Protein AF-0000000080791266 (afdb_homodimer)

pLDDT: mean 88.82, std 8.35, range [45.09, 97.75]

Radius of gyration: 28.09 Å; Cα contacts (8 Å, |Δi|>4): 1673; chains: 2; bounding box: 64×86×60 Å

Foldseek 3Di:
DVLVVLLVVLVVQLQCCCPVVVDQSLVSLLVSQLVSCVSLPVDNVSSNVLLLVLLCVLCVPLVLLLLLLLLLLLLCQQLCLLLVVLCVLPVVDDPVCSLVVLLQVLLLLLALDDPSNSLSLCLSNLLNNCVVVVHASCLNVQSSLQSNLLNCQQAPPRLLLVLLCVLQVFDNVLSHVLSVVLSVVLSCCRRPVQCVVCVVVRRPFQWDSCVLSNPCPVQDPPDHADNVLSVCLSCQLSVLLVQLVVLVVPPDCVDPSNVVSVQSNDNSNSSVVSSVSSLVRSAVVSPHDPVVSVVSSVSSNVLCPSLSSQSSSLSSSLSSSVVSPVLVVLLVVLVPDDDDLLVSLLVQLLSCCVRRQDLNVSSNSSSNSCNVVCPPPDNNVSSSSSSSNSLSNQAQRASSHSSLSSVCSSTVGDRVSSSVRVRVSSNVSSVSSSVSSVVVVVVVVVD/DVLVVLLVVLVVQLQCCCPVVVDQSLVSLLVSQLVSCVSLPVDNVSSNVLLLVLLCVLCVPLVLLLLLLLLLLLLCQQLCLLLVVLCVLPVVDDPVCSLVVLLQVLLLLLALDDPSNSLSLCLSNLLNNCVVVVHASCLNVQSSLQSNLLNCQQAPPRLLLVLLCVLQVFDRVLSHVLSVVLSVLLSCCRRPVQCVVCVVVRRPFQWDSCVLSNPNPVQDPPDHADNVLSVCLSCQLSVLLVQLVVLVVPPDCVDPSNVVSVQSNDNSNSSVVSSVSSLVRSAVVSPHDPVVSVVSSVSSNVLCPSLSSQSSSLSSSLSSSVVSPVLVVLLVVLVPDDDDLLVSLLVQLLSCCVSRQDLNVSSNSSSNSCNVVCPPPDNNVSSLSSSSNSLSNQAQRASSHSSLSSVCSSTVGDRVSSSVRVRVSSNVSSVSSSVSSVVVVVVVVVD

Solvent-accessible surface area (backbone atoms only — not comparable to full-atom values): 41320 Å² total; per-residue (Å²): 112,61,50,58,54,44,49,53,49,27,50,53,50,27,48,44,34,33,71,72,59,29,39,50,61,43,57,26,35,46,52,29,28,38,51,42,24,46,77,68,64,56,38,63,68,51,20,52,50,37,26,26,49,18,18,6,59,41,28,17,55,51,44,56,40,48,52,40,24,28,32,35,33,22,40,31,46,32,34,42,22,26,52,50,51,27,49,53,56,54,72,74,36,58,77,86,46,42,30,50,50,43,9,50,52,31,19,61,46,16,18,59,36,51,69,65,50,43,48,41,57,42,46,46,47,29,38,30,36,14,58,73,67,70,48,53,42,56,64,35,42,45,10,26,51,24,16,28,51,33,17,43,26,34,26,64,68,3,62,40,39,46,53,21,20,60,58,51,69,24,46,61,69,55,27,34,58,54,20,54,62,40,34,49,62,22,30,44,44,28,35,49,49,43,49,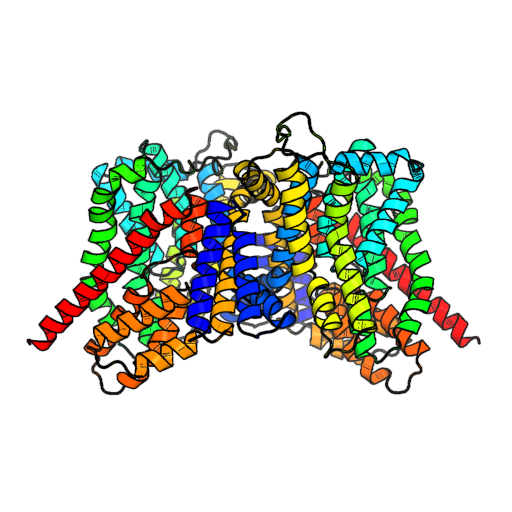67,74,42,45,74,58,51,68,65,50,72,51,48,78,51,58,81,47,55,45,79,49,68,51,61,63,101,56,68,56,52,62,66,53,37,48,42,39,66,42,42,24,46,50,33,18,42,46,9,53,50,23,66,72,72,38,57,84,87,37,68,66,19,50,52,26,44,42,37,23,32,68,66,50,16,36,49,52,19,31,53,46,26,48,40,55,44,21,44,73,44,64,35,50,48,64,53,45,28,49,47,42,57,55,30,38,33,80,45,28,66,48,50,48,34,33,16,24,19,25,8,33,26,38,33,42,53,69,62,41,42,60,59,52,54,54,61,59,53,70,70,62,90,61,60,62,56,58,44,38,17,48,47,2,25,51,37,8,58,67,39,25,37,44,58,57,7,21,53,54,33,28,64,68,48,28,76,76,45,76,85,54,53,58,66,58,35,17,49,39,32,42,23,18,24,18,16,16,42,25,45,44,38,88,47,10,47,68,40,47,48,55,21,57,68,36,44,44,50,70,70,58,33,48,69,42,58,15,42,46,33,29,50,31,17,51,45,33,47,53,46,49,53,51,48,50,53,53,54,71,70,97,111,61,50,58,54,44,47,53,48,29,51,52,49,29,50,42,34,34,72,72,58,30,38,50,62,42,57,26,36,46,52,29,29,38,52,43,24,46,76,66,63,55,40,63,68,51,19,52,50,38,26,26,49,19,19,6,59,40,30,17,56,52,45,54,40,48,51,40,25,28,32,36,34,21,40,31,46,30,34,42,23,27,51,49,52,27,48,52,56,52,71,74,35,57,75,86,47,42,31,48,49,43,9,51,52,31,19,62,44,16,17,60,35,53,69,65,50,41,49,42,56,42,46,46,47,30,40,30,37,15,56,75,68,70,47,53,43,58,64,35,42,46,11,26,51,25,16,29,50,35,17,44,26,31,26,65,69,3,61,40,41,48,51,22,21,61,57,51,69,24,48,61,69,54,28,34,58,55,20,54,62,39,34,49,60,24,30,44,44,28,35,49,49,43,49,66,73,41,46,72,58,52,68,66,53,72,52,48,79,52,58,80,47,56,44,79,48,69,50,58,64,100,55,69,56,50,63,67,53,36,51,42,40,65,42,40,24,47,51,32,16,44,47,9,54,50,23,67,74,70,38,58,82,86,38,68,68,19,50,51,27,44,43,37,24,32,68,65,51,16,35,48,51,20,29,52,48,26,50,41,56,43,21,43,72,44,64,34,50,50,64,53,45,30,48,47,42,56,56,30,39,33,80,46,27,66,46,51,49,33,35,15,24,19,25,8,31,26,38,33,44,53,70,60,40,42,61,59,50,52,54,62,59,54,71,68,60,93,62,60,62,56,58,44,38,17,49,48,2,27,50,37,9,58,68,40,25,37,43,58,56,8,20,51,55,32,28,64,66,47,28,75,77,44,75,85,55,55,58,67,58,35,17,49,40,32,42,23,17,24,18,17,15,42,25,47,47,39,88,46,10,46,69,41,47,48,56,23,57,68,38,44,46,51,69,69,58,32,47,69,43,58,16,44,46,33,30,48,32,17,50,46,32,47,52,44,49,52,52,48,51,53,52,54,71,70,99

Secondary structure (DSSP, 8-state):
-HHHHHHHHHHHHHHHHHHTS---HHHHHHHHHHHHHHHTT--HHHHHHHHHHHHHHHHHHHHHHHHHHHHHHHHHHHHTHHHHHHHHHHHHS-GGGHHHHHHHHHHHHHTTS-HHHHHHHHHHHHHHHHHHHTS-HHHHHHHHHHHHHHHHHH-TTSHHHHHHHHHHT--HHHHHHHHHHHHHHHHHIIIIIHHHHHHHHHHHS----SGGG------SSS-PPPHHHHHHHHHHHHHHHHHHHHHHHHS-TTSHHHHHHHHHHSHHHHHHHHHHHHHHHTTGGGT--HHHHHHHHHHHHGGGHHHHHHHHHHHHHHHHHHHTTHHHHHHHHHTT--S-HHHHHHHHHHHHHHHH--HHHHHHHHHHHHGGGGTT--HHHHHHHHHHHHHHTTTT--TT-HHHHHHHHHTT--HHHHIIIIIHHHHHHHHHHHHHHHHHHHHHHH-/-HHHHHHHHHHHHHHHHHHTS---HHHHHHHHHHHHHHHTT--HHHHHHHHHHHHHHHHHHHHHHHHHHHHHHHHHHHHTHHHHHHHHHHHHS-GGGHHHHHHHHHHHHHTTS-HHHHHHHHHHHHHHHHHHHTS-HHHHHHHHHHHHHHHHHH-TTSHHHHHHHHHHT--HHHHHHHHHHHHHHHHHIIIIIHHHHHHHHHHHS----SGGG------SSS-PPPHHHHHHHHHHHHHHHHHHHHHHHHS-TTSHHHHHHHHHHSHHHHHHHHHHHHHHHTTGGGT--HHHHHHHHHHHTGGGHHHHHHHHHHHHHHHHHHHTTHHHHHHHHHTT--S-HHHHHHHHHHHHHHHH--HHHHHHHHHHHHGGGGTT--HHHHHHHHHHHHHHTTTT--TT-HHHHHHHHHTT--HHHHIIIIIHHHHHHHHHHHHHHHHHHHHHHH-

Structure (mmCIF, N/CA/C/O backbone):
data_AF-0000000080791266-model_v1
#
loop_
_entity.id
_entity.type
_entity.pdbx_description
1 polymer 'Gluconate transporter (Transmembrane)'
#
loop_
_atom_site.group_PDB
_atom_site.id
_atom_site.type_symbol
_atom_site.label_atom_id
_atom_site.label_alt_id
_atom_site.label_comp_id
_atom_site.label_asym_id
_atom_site.label_entity_id
_atom_site.label_seq_id
_atom_site.pdbx_PDB_ins_code
_atom_site.Cartn_x
_atom_site.Cartn_y
_atom_site.Cartn_z
_atom_site.occupancy
_atom_site.B_iso_or_equiv
_atom_site.auth_seq_id
_atom_site.auth_comp_id
_atom_site.auth_asym_id
_atom_site.auth_atom_id
_atom_site.pdbx_PDB_model_num
ATOM 1 N N . MET A 1 1 ? -21.703 -3.527 -25.219 1 73.38 1 MET A N 1
ATOM 2 C CA . MET A 1 1 ? -20.484 -3.775 -26 1 73.38 1 MET A CA 1
ATOM 3 C C . MET A 1 1 ? -19.438 -2.689 -25.734 1 73.38 1 MET A C 1
ATOM 5 O O . MET A 1 1 ? -18.25 -2.924 -25.891 1 73.38 1 MET A O 1
ATOM 9 N N . LEU A 1 2 ? -19.922 -1.63 -25.125 1 81.44 2 LEU A N 1
ATOM 10 C CA . LEU A 1 2 ? -19.031 -0.492 -24.906 1 81.44 2 LEU A CA 1
ATOM 11 C C . LEU A 1 2 ? -17.953 -0.826 -23.875 1 81.44 2 LEU A C 1
ATOM 13 O O . LEU A 1 2 ? -16.766 -0.591 -24.125 1 81.44 2 LEU A O 1
ATOM 17 N N . PRO A 1 3 ? -18.375 -1.553 -22.875 1 83.5 3 PRO A N 1
ATOM 18 C CA . PRO A 1 3 ? -17.359 -1.842 -21.859 1 83.5 3 PRO A CA 1
ATOM 19 C C . PRO A 1 3 ? -16.266 -2.764 -22.391 1 83.5 3 PRO A C 1
ATOM 21 O O . PRO A 1 3 ? -15.109 -2.67 -21.953 1 83.5 3 PRO A O 1
ATOM 24 N N . VAL A 1 4 ? -16.562 -3.578 -23.297 1 87.62 4 VAL A N 1
ATOM 25 C CA . VAL A 1 4 ? -15.578 -4.492 -23.859 1 87.62 4 VAL A CA 1
ATOM 26 C C . VAL A 1 4 ? -14.609 -3.723 -24.75 1 87.62 4 VAL A C 1
ATOM 28 O O . VAL A 1 4 ? -13.391 -3.865 -24.625 1 87.62 4 VAL A O 1
ATOM 31 N N . ILE A 1 5 ? -15.117 -2.873 -25.578 1 90.31 5 ILE A N 1
ATOM 32 C CA . ILE A 1 5 ? -14.305 -2.088 -26.5 1 90.31 5 ILE A CA 1
ATOM 33 C C . ILE A 1 5 ? -13.453 -1.094 -25.719 1 90.31 5 ILE A C 1
ATOM 35 O O . ILE A 1 5 ? -12.258 -0.942 -25.984 1 90.31 5 ILE A O 1
ATOM 39 N N . SER A 1 6 ? -14.125 -0.472 -24.812 1 90.75 6 SER A N 1
ATOM 40 C CA . SER A 1 6 ? -13.398 0.514 -24.016 1 90.75 6 SER A CA 1
ATOM 41 C C . SER A 1 6 ? -12.352 -0.153 -23.125 1 90.75 6 SER A C 1
ATOM 43 O O . SER A 1 6 ? -11.289 0.417 -22.875 1 90.75 6 SER A O 1
ATOM 45 N N . GLY A 1 7 ? -12.719 -1.314 -22.641 1 89.06 7 GLY A N 1
ATOM 46 C CA . GLY A 1 7 ? -11.734 -2.066 -21.875 1 89.06 7 GLY A CA 1
ATOM 47 C C . GLY A 1 7 ? -10.508 -2.434 -22.688 1 89.06 7 GLY A C 1
ATOM 48 O O . GLY A 1 7 ? -9.375 -2.25 -22.234 1 89.06 7 GLY A O 1
ATOM 49 N N . ALA A 1 8 ? -10.727 -2.928 -23.859 1 90.81 8 ALA A N 1
ATOM 50 C CA . ALA A 1 8 ? -9.625 -3.252 -24.75 1 90.81 8 ALA A CA 1
ATOM 51 C C . ALA A 1 8 ? -8.812 -2.008 -25.094 1 90.81 8 ALA A C 1
ATOM 53 O O . ALA A 1 8 ? -7.578 -2.055 -25.141 1 90.81 8 ALA A O 1
ATOM 54 N N . ALA A 1 9 ? -9.484 -0.974 -25.328 1 91.38 9 ALA A N 1
ATOM 55 C CA . ALA A 1 9 ? -8.82 0.291 -25.641 1 91.38 9 ALA A CA 1
ATOM 56 C C . ALA A 1 9 ? -7.98 0.772 -24.453 1 91.38 9 ALA A C 1
ATOM 58 O O . ALA A 1 9 ? -6.887 1.316 -24.641 1 91.38 9 ALA A O 1
ATOM 59 N N . ALA A 1 10 ? -8.523 0.609 -23.266 1 89.94 10 ALA A N 1
ATOM 60 C CA . ALA A 1 10 ? -7.801 1.025 -22.062 1 89.94 10 ALA A CA 1
ATOM 61 C C . ALA A 1 10 ? -6.484 0.269 -21.922 1 89.94 10 ALA A C 1
ATOM 63 O O . ALA A 1 10 ? -5.473 0.84 -21.516 1 89.94 10 ALA A O 1
ATOM 64 N N . ILE A 1 11 ? -6.504 -0.937 -22.281 1 89.19 11 ILE A N 1
ATOM 65 C CA . ILE A 1 11 ? -5.312 -1.771 -22.203 1 89.19 11 ILE A CA 1
ATOM 66 C C . ILE A 1 11 ? -4.301 -1.328 -23.25 1 89.19 11 ILE A C 1
ATOM 68 O O . ILE A 1 11 ? -3.104 -1.243 -22.984 1 89.19 11 ILE A O 1
ATOM 72 N N . VAL A 1 12 ? -4.793 -1.062 -24.453 1 91.25 12 VAL A N 1
ATOM 73 C CA . VAL A 1 12 ? -3.922 -0.598 -25.516 1 91.25 12 VAL A CA 1
ATOM 74 C C . VAL A 1 12 ? -3.285 0.734 -25.125 1 91.25 12 VAL A C 1
ATOM 76 O O . VAL A 1 12 ? -2.082 0.93 -25.312 1 91.25 12 VAL A O 1
ATOM 79 N N . VAL A 1 13 ? -4.07 1.593 -24.594 1 92.25 13 VAL A N 1
ATOM 80 C CA . VAL A 1 13 ? -3.568 2.887 -24.156 1 92.25 13 VAL A CA 1
ATOM 81 C C . VAL A 1 13 ? -2.518 2.684 -23.062 1 92.25 13 VAL A C 1
ATOM 83 O O . VAL A 1 13 ? -1.479 3.348 -23.062 1 92.25 13 VAL A O 1
ATOM 86 N N . LEU A 1 14 ? -2.797 1.812 -22.188 1 92.69 14 LEU A N 1
ATOM 87 C CA . LEU A 1 14 ? -1.881 1.491 -21.094 1 92.69 14 LEU A CA 1
ATOM 88 C C . LEU A 1 14 ? -0.522 1.062 -21.641 1 92.69 14 LEU A C 1
ATOM 90 O O . LEU A 1 14 ? 0.513 1.583 -21.219 1 92.69 14 LEU A O 1
ATOM 94 N N . ILE A 1 15 ? -0.512 0.21 -22.594 1 90.69 15 ILE A N 1
ATOM 95 C CA . ILE A 1 15 ? 0.72 -0.319 -23.156 1 90.69 15 ILE A CA 1
ATOM 96 C C . ILE A 1 15 ? 1.459 0.789 -23.906 1 90.69 15 ILE A C 1
ATOM 98 O O . ILE A 1 15 ? 2.682 0.908 -23.797 1 90.69 15 ILE A O 1
ATOM 102 N N . LEU A 1 16 ? 0.709 1.603 -24.594 1 93.19 16 LEU A N 1
ATOM 103 C CA . LEU A 1 16 ? 1.323 2.699 -25.328 1 93.19 16 LEU A CA 1
ATOM 104 C C . LEU A 1 16 ? 1.956 3.711 -24.391 1 93.19 16 LEU A C 1
ATOM 106 O O . LEU A 1 16 ? 3.041 4.227 -24.656 1 93.19 16 LEU A O 1
ATOM 110 N N . LEU A 1 17 ? 1.299 3.969 -23.312 1 94.31 17 LEU A N 1
ATOM 111 C CA . LEU A 1 17 ? 1.823 4.91 -22.344 1 94.31 17 LEU A CA 1
ATOM 112 C C . LEU A 1 17 ? 3.141 4.414 -21.75 1 94.31 17 LEU A C 1
ATOM 114 O O . LEU A 1 17 ? 4.059 5.199 -21.516 1 94.31 17 LEU A O 1
ATOM 118 N N . ILE A 1 18 ? 3.244 3.15 -21.562 1 92.62 18 ILE A N 1
ATOM 119 C CA . ILE A 1 18 ? 4.422 2.572 -20.906 1 92.62 18 ILE A CA 1
ATOM 120 C C . ILE A 1 18 ? 5.531 2.389 -21.938 1 92.62 18 ILE A C 1
ATOM 122 O O . ILE A 1 18 ? 6.68 2.764 -21.703 1 92.62 18 ILE A O 1
ATOM 126 N N . VAL A 1 19 ? 5.215 1.848 -23.094 1 90.62 19 VAL A N 1
ATOM 127 C CA . VAL A 1 19 ? 6.223 1.408 -24.047 1 90.62 19 VAL A CA 1
ATOM 128 C C . VAL A 1 19 ? 6.664 2.588 -24.906 1 90.62 19 VAL A C 1
ATOM 130 O O . VAL A 1 19 ? 7.855 2.756 -25.188 1 90.62 19 VAL A O 1
ATOM 133 N N . LYS A 1 20 ? 5.719 3.393 -25.297 1 92.56 20 LYS A N 1
ATOM 134 C CA . LYS A 1 20 ? 6.051 4.477 -26.219 1 92.56 20 LYS A CA 1
ATOM 135 C C . LYS A 1 20 ? 6.387 5.758 -25.469 1 92.56 20 LYS A C 1
ATOM 137 O O . LYS A 1 20 ? 7.406 6.395 -25.734 1 92.56 20 LYS A O 1
ATOM 142 N N . LEU A 1 21 ? 5.617 6.055 -24.469 1 93.94 21 LEU A N 1
ATOM 143 C CA . LEU A 1 21 ? 5.812 7.316 -23.766 1 93.94 21 LEU A CA 1
ATOM 144 C C . LEU A 1 21 ? 6.699 7.125 -22.547 1 93.94 21 LEU A C 1
ATOM 146 O O . LEU A 1 21 ? 7.078 8.094 -21.891 1 93.94 21 LEU A O 1
ATOM 150 N N . LYS A 1 22 ? 7 5.914 -22.188 1 93.5 22 LYS A N 1
ATOM 151 C CA . LYS A 1 22 ? 7.902 5.555 -21.094 1 93.5 22 LYS A CA 1
ATOM 152 C C . LYS A 1 22 ? 7.398 6.09 -19.766 1 93.5 22 LYS A C 1
ATOM 154 O O . LYS A 1 22 ? 8.18 6.574 -18.938 1 93.5 22 LYS A O 1
ATOM 159 N N . LEU A 1 23 ? 6.125 6.059 -19.656 1 95.31 23 LEU A N 1
ATOM 160 C CA . LEU A 1 23 ? 5.539 6.43 -18.375 1 95.31 23 LEU A CA 1
ATOM 161 C C . LEU A 1 23 ? 5.715 5.309 -17.344 1 95.31 23 LEU A C 1
ATOM 163 O O . LEU A 1 23 ? 5.703 4.129 -17.703 1 95.31 23 LEU A O 1
ATOM 167 N N . HIS A 1 24 ? 5.906 5.754 -16.156 1 94.38 24 HIS A N 1
ATOM 168 C CA . HIS A 1 24 ? 5.906 4.766 -15.078 1 94.38 24 HIS A CA 1
ATOM 169 C C . HIS A 1 24 ? 4.613 3.959 -15.07 1 94.38 24 HIS A C 1
ATOM 171 O O . HIS A 1 24 ? 3.521 4.523 -15.172 1 94.38 24 HIS A O 1
ATOM 177 N N . PRO A 1 25 ? 4.703 2.652 -14.906 1 92.69 25 PRO A N 1
ATOM 178 C CA . PRO A 1 25 ? 3.506 1.811 -14.953 1 92.69 25 PRO A CA 1
ATOM 179 C C . PRO A 1 25 ? 2.455 2.221 -13.93 1 92.69 25 PRO A C 1
ATOM 181 O O . PRO A 1 25 ? 1.254 2.133 -14.195 1 92.69 25 PRO A O 1
ATOM 184 N N . PHE A 1 26 ? 2.877 2.633 -12.75 1 96.25 26 PHE A N 1
ATOM 185 C CA . PHE A 1 26 ? 1.974 3.111 -11.711 1 96.25 26 PHE A CA 1
ATOM 186 C C . PHE A 1 26 ? 1.09 4.238 -12.234 1 96.25 26 PHE A C 1
ATOM 188 O O . PHE A 1 26 ? -0.13 4.207 -12.062 1 96.25 26 PHE A O 1
ATOM 195 N N . ILE A 1 27 ? 1.582 5.164 -12.938 1 96.62 27 ILE A N 1
ATOM 196 C CA . ILE A 1 27 ? 0.887 6.32 -13.492 1 96.62 27 ILE A CA 1
ATOM 197 C C . ILE A 1 27 ? 0.042 5.891 -14.695 1 96.62 27 ILE A C 1
ATOM 199 O O . ILE A 1 27 ? -1.109 6.309 -14.828 1 96.62 27 ILE A O 1
ATOM 203 N N . ALA A 1 28 ? 0.635 5.09 -15.555 1 95.94 28 ALA A N 1
ATOM 204 C CA . ALA A 1 28 ? -0.058 4.625 -16.75 1 95.94 28 ALA A CA 1
ATOM 205 C C . ALA A 1 28 ? -1.323 3.854 -16.391 1 95.94 28 ALA A C 1
ATOM 207 O O . ALA A 1 28 ? -2.369 4.031 -17.016 1 95.94 28 ALA A O 1
ATOM 208 N N . LEU A 1 29 ? -1.197 3.021 -15.406 1 94.25 29 LEU A N 1
ATOM 209 C CA . LEU A 1 29 ? -2.34 2.238 -14.953 1 94.25 29 LEU A CA 1
ATOM 210 C C . LEU A 1 29 ? -3.436 3.145 -14.406 1 94.25 29 LEU A C 1
ATOM 212 O O . LEU A 1 29 ? -4.621 2.914 -14.648 1 94.25 29 LEU A O 1
ATOM 216 N N . MET A 1 30 ? -3.053 4.109 -13.664 1 96.19 30 MET A N 1
ATOM 217 C CA . MET A 1 30 ? -4 5.062 -13.102 1 96.19 30 MET A CA 1
ATOM 218 C C . MET A 1 30 ? -4.734 5.824 -14.195 1 96.19 30 MET A C 1
ATOM 220 O O . MET A 1 30 ? -5.965 5.898 -14.195 1 96.19 30 MET A O 1
ATOM 224 N N . ILE A 1 31 ? -4.023 6.328 -15.164 1 96.75 31 ILE A N 1
ATOM 225 C CA . ILE A 1 31 ? -4.594 7.098 -16.266 1 96.75 31 ILE A CA 1
ATOM 226 C C . ILE A 1 31 ? -5.566 6.227 -17.047 1 96.75 31 ILE A C 1
ATOM 228 O O . ILE A 1 31 ? -6.699 6.629 -17.312 1 96.75 31 ILE A O 1
ATOM 232 N N . SER A 1 32 ? -5.078 5.07 -17.406 1 94.88 32 SER A N 1
ATOM 233 C CA . SER A 1 32 ? -5.902 4.16 -18.203 1 94.88 32 SER A CA 1
ATOM 234 C C . SER A 1 32 ? -7.191 3.805 -17.469 1 94.88 32 SER A C 1
ATOM 236 O O . SER A 1 32 ? -8.258 3.701 -18.078 1 94.88 32 SER A O 1
ATOM 238 N N . SER A 1 33 ? -7.113 3.623 -16.156 1 95.25 33 SER A N 1
ATOM 239 C CA . SER A 1 33 ? -8.266 3.254 -15.336 1 95.25 33 SER A CA 1
ATOM 240 C C . SER A 1 33 ? -9.273 4.395 -15.258 1 95.25 33 SER A C 1
ATOM 242 O O . SER A 1 33 ? -10.477 4.18 -15.422 1 95.25 33 SER A O 1
ATOM 244 N N . ILE A 1 34 ? -8.82 5.562 -15.016 1 95.31 34 ILE A N 1
ATOM 245 C CA . ILE A 1 34 ? -9.703 6.711 -14.844 1 95.31 34 ILE A CA 1
ATOM 246 C C . ILE A 1 34 ? -10.383 7.035 -16.172 1 95.31 34 ILE A C 1
ATOM 248 O O . ILE A 1 34 ? -11.586 7.316 -16.203 1 95.31 34 ILE A O 1
ATOM 252 N N . ILE A 1 35 ? -9.656 6.973 -17.281 1 94.81 35 ILE A N 1
ATOM 253 C CA . ILE A 1 35 ? -10.242 7.211 -18.594 1 94.81 35 ILE A CA 1
ATOM 254 C C . ILE A 1 35 ? -11.328 6.18 -18.875 1 94.81 35 ILE A C 1
ATOM 256 O O . ILE A 1 35 ? -12.391 6.516 -19.391 1 94.81 35 ILE A O 1
ATOM 260 N N . LEU A 1 36 ? -11.07 4.98 -18.516 1 93.81 36 LEU A N 1
ATOM 261 C CA . LEU A 1 36 ? -12.039 3.91 -18.703 1 93.81 36 LEU A CA 1
ATOM 262 C C . LEU A 1 36 ? -13.336 4.211 -17.953 1 93.81 36 LEU A C 1
ATOM 264 O O . LEU A 1 36 ? -14.43 4.02 -18.5 1 93.81 36 LEU A O 1
ATOM 268 N N . GLY A 1 37 ? -13.219 4.633 -16.703 1 94.75 37 GLY A N 1
ATOM 269 C CA . GLY A 1 37 ? -14.398 4.984 -15.93 1 94.75 37 GLY A CA 1
ATOM 270 C C . GLY A 1 37 ? -15.172 6.148 -16.516 1 94.75 37 GLY A C 1
ATOM 271 O O . GLY A 1 37 ? -16.406 6.109 -16.594 1 94.75 37 GLY A O 1
ATOM 272 N N . LEU A 1 38 ? -14.461 7.168 -16.984 1 93 38 LEU A N 1
ATOM 273 C CA . LEU A 1 38 ? -15.086 8.359 -17.547 1 93 38 LEU A CA 1
ATOM 274 C C . LEU A 1 38 ? -15.82 8.031 -18.844 1 93 38 LEU A C 1
ATOM 276 O O . LEU A 1 38 ? -16.953 8.461 -19.047 1 93 38 LEU A O 1
ATOM 280 N N . VAL A 1 39 ? -15.234 7.258 -19.672 1 93.31 39 VAL A N 1
ATOM 281 C CA . VAL A 1 39 ? -15.789 6.938 -20.984 1 93.31 39 VAL A CA 1
ATOM 282 C C . VAL A 1 39 ? -17.031 6.07 -20.812 1 93.31 39 VAL A C 1
ATOM 284 O O . VAL A 1 39 ? -17.953 6.137 -21.641 1 93.31 39 VAL A O 1
ATOM 287 N N . ASN A 1 40 ? -17.094 5.332 -19.734 1 94.19 40 ASN A N 1
ATOM 288 C CA . ASN A 1 40 ? -18.219 4.43 -19.531 1 94.19 40 ASN A CA 1
ATOM 289 C C . ASN A 1 40 ? -19.266 5.051 -18.609 1 94.19 40 ASN A C 1
ATOM 291 O O . ASN A 1 40 ? -20.156 4.348 -18.109 1 94.19 40 ASN A O 1
ATOM 295 N N . GLY A 1 41 ? -19.109 6.305 -18.266 1 90.5 41 GLY A N 1
ATOM 296 C CA . GLY A 1 41 ? -20.172 7.062 -17.641 1 90.5 41 GLY A CA 1
ATOM 297 C C . GLY A 1 41 ? -20.188 6.945 -16.125 1 90.5 41 GLY A C 1
ATOM 298 O O . GLY A 1 41 ? -21.188 7.262 -15.477 1 90.5 41 GLY A O 1
ATOM 299 N N . LEU A 1 42 ? -19.203 6.504 -15.492 1 91.06 42 LEU A N 1
ATOM 300 C CA . LEU A 1 42 ? -19.172 6.395 -14.039 1 91.06 42 LEU A CA 1
ATOM 301 C C . LEU A 1 42 ? -19.109 7.773 -13.391 1 91.06 42 LEU A C 1
ATOM 303 O O . LEU A 1 42 ? -19.469 7.93 -12.219 1 91.06 42 LEU A O 1
ATOM 307 N N . GLY A 1 43 ? -18.703 8.812 -14.18 1 90.19 43 GLY A N 1
ATOM 308 C CA . GLY A 1 43 ? -18.5 10.125 -13.602 1 90.19 43 GLY A CA 1
ATOM 309 C C . GLY A 1 43 ? -17.109 10.305 -13.008 1 90.19 43 GLY A C 1
ATOM 310 O O . GLY A 1 43 ? -16.391 9.328 -12.805 1 90.19 43 GLY A O 1
ATOM 311 N N . SER A 1 44 ? -16.766 11.523 -12.672 1 87.81 44 SER A N 1
ATOM 312 C CA . SER A 1 44 ? -15.414 11.867 -12.234 1 87.81 44 SER A CA 1
ATOM 313 C C . SER A 1 44 ? -15.141 11.344 -10.82 1 87.81 44 SER A C 1
ATOM 315 O O . SER A 1 44 ? -14.148 10.648 -10.594 1 87.81 44 SER A O 1
ATOM 317 N N . THR A 1 45 ? -15.992 11.594 -9.898 1 88.06 45 THR A N 1
ATOM 318 C CA . THR A 1 45 ? -15.82 11.219 -8.5 1 88.06 45 THR A CA 1
ATOM 319 C C . THR A 1 45 ? -15.797 9.695 -8.344 1 88.06 45 THR A C 1
ATOM 321 O O . THR A 1 45 ? -14.906 9.148 -7.695 1 88.06 45 THR A O 1
ATOM 324 N N . LYS A 1 46 ? -16.688 9.102 -8.969 1 93.25 46 LYS A N 1
ATOM 325 C CA . LYS A 1 46 ? -16.797 7.648 -8.828 1 93.25 46 LYS A CA 1
ATOM 326 C C . LYS A 1 46 ? -15.633 6.949 -9.531 1 93.25 46 LYS A C 1
ATOM 328 O O . LYS A 1 46 ? -15.164 5.902 -9.078 1 93.25 46 LYS A O 1
ATOM 333 N N . SER A 1 47 ? -15.133 7.52 -10.633 1 95.38 47 SER A N 1
ATOM 334 C CA . SER A 1 47 ? -13.984 6.938 -11.32 1 95.38 47 SER A CA 1
ATOM 335 C C . SER A 1 47 ? -12.75 6.945 -10.422 1 95.38 47 SER A C 1
ATOM 337 O O . SER A 1 47 ? -12.023 5.949 -10.344 1 95.38 47 SER A O 1
ATOM 339 N N . VAL A 1 48 ? -12.555 8.047 -9.719 1 95.12 48 VAL A N 1
ATOM 340 C CA . VAL A 1 48 ? -11.383 8.156 -8.859 1 95.12 48 VAL A CA 1
ATOM 341 C C . VAL A 1 48 ? -11.547 7.258 -7.641 1 95.12 48 VAL A C 1
ATOM 343 O O . VAL A 1 48 ? -10.617 6.551 -7.254 1 95.12 48 VAL A O 1
ATOM 346 N N . SER A 1 49 ? -12.719 7.234 -7.094 1 95.25 49 SER A N 1
ATOM 347 C CA . SER A 1 49 ? -12.953 6.438 -5.895 1 95.25 49 SER A CA 1
ATOM 348 C C . SER A 1 49 ? -12.883 4.945 -6.199 1 95.25 49 SER A C 1
ATOM 350 O O . SER A 1 49 ? -12.391 4.16 -5.383 1 95.25 49 SER A O 1
ATOM 352 N N . THR A 1 50 ? -13.391 4.582 -7.371 1 95.88 50 THR A N 1
ATOM 353 C CA . THR A 1 50 ? -13.312 3.182 -7.773 1 95.88 50 THR A CA 1
ATOM 354 C C . THR A 1 50 ? -11.859 2.742 -7.922 1 95.88 50 THR A C 1
ATOM 356 O O . THR A 1 50 ? -11.484 1.655 -7.477 1 95.88 50 THR A O 1
ATOM 359 N N . PHE A 1 51 ? -11.078 3.588 -8.484 1 96.56 51 PHE A N 1
ATOM 360 C CA . PHE A 1 51 ? -9.664 3.273 -8.656 1 96.56 51 PHE A CA 1
ATOM 361 C C . PHE A 1 51 ? -8.961 3.162 -7.309 1 96.56 51 PHE A C 1
ATOM 363 O O . PHE A 1 51 ? -8.25 2.191 -7.051 1 96.56 51 PHE A O 1
ATOM 370 N N . THR A 1 52 ? -9.133 4.129 -6.457 1 96.5 52 THR A N 1
ATOM 371 C CA . THR A 1 52 ? -8.406 4.16 -5.191 1 96.5 52 THR A CA 1
ATOM 372 C C . THR A 1 52 ? -8.875 3.037 -4.27 1 96.5 52 THR A C 1
ATOM 374 O O . THR A 1 52 ? -8.078 2.457 -3.531 1 96.5 52 THR A O 1
ATOM 377 N N . LYS A 1 53 ? -10.141 2.754 -4.309 1 95.5 53 LYS A N 1
ATOM 378 C CA . LYS A 1 53 ? -10.648 1.628 -3.533 1 95.5 53 LYS A CA 1
ATOM 379 C C . LYS A 1 53 ? -10.031 0.313 -4.004 1 95.5 53 LYS A C 1
ATOM 381 O O . LYS A 1 53 ? -9.625 -0.515 -3.188 1 95.5 53 LYS A O 1
ATOM 386 N N . GLY A 1 54 ? -10.016 0.152 -5.309 1 95 54 GLY A N 1
ATOM 387 C CA . GLY A 1 54 ? -9.367 -1.033 -5.848 1 95 54 GLY A CA 1
ATOM 388 C C . GLY A 1 54 ? -7.898 -1.122 -5.492 1 95 54 GLY A C 1
ATOM 389 O O . GLY A 1 54 ? -7.387 -2.207 -5.211 1 95 54 GLY A O 1
ATOM 390 N N . PHE A 1 55 ? -7.219 0.048 -5.551 1 95.94 55 PHE A N 1
ATOM 391 C CA . PHE A 1 55 ? -5.82 0.152 -5.156 1 95.94 55 PHE A CA 1
ATOM 392 C C . PHE A 1 55 ? -5.621 -0.351 -3.73 1 95.94 55 PHE A C 1
ATOM 394 O O . PHE A 1 55 ? -4.762 -1.199 -3.48 1 95.94 55 PHE A O 1
ATOM 401 N N . GLY A 1 56 ? -6.367 0.069 -2.832 1 95.62 56 GLY A N 1
ATOM 402 C CA . GLY A 1 56 ? -6.285 -0.327 -1.436 1 95.62 56 GLY A CA 1
ATOM 403 C C . GLY A 1 56 ? -6.672 -1.775 -1.202 1 95.62 56 GLY A C 1
ATOM 404 O O . GLY A 1 56 ? -6.012 -2.484 -0.437 1 95.62 56 GLY A O 1
ATOM 405 N N . ASP A 1 57 ? -7.766 -2.189 -1.85 1 93.44 57 ASP A N 1
ATOM 406 C CA . ASP A 1 57 ? -8.219 -3.57 -1.707 1 93.44 57 ASP A CA 1
ATOM 407 C C . ASP A 1 57 ? -7.129 -4.555 -2.125 1 93.44 57 ASP A C 1
ATOM 409 O O . ASP A 1 57 ? -6.922 -5.574 -1.466 1 93.44 57 ASP A O 1
ATOM 413 N N . GLN A 1 58 ? -6.484 -4.211 -3.139 1 91 58 GLN A N 1
ATOM 414 C CA . GLN A 1 58 ? -5.41 -5.07 -3.625 1 91 58 GLN A CA 1
ATOM 415 C C . GLN A 1 58 ? -4.262 -5.141 -2.623 1 91 58 GLN A C 1
ATOM 417 O O . GLN A 1 58 ? -3.711 -6.215 -2.377 1 91 58 GLN A O 1
ATOM 422 N N . LEU A 1 59 ? -3.934 -4.094 -2.043 1 94.5 59 LEU A N 1
ATOM 423 C CA . LEU A 1 59 ? -2.77 -4.035 -1.166 1 94.5 59 LEU A CA 1
ATOM 424 C C . LEU A 1 59 ? -3.109 -4.551 0.227 1 94.5 59 LEU A C 1
ATOM 426 O O . LEU A 1 59 ? -2.215 -4.801 1.038 1 94.5 59 LEU A O 1
ATOM 430 N N . SER A 1 60 ? -4.402 -4.758 0.531 1 94.62 60 SER A N 1
ATOM 431 C CA . SER A 1 60 ? -4.832 -5.18 1.862 1 94.62 60 SER A CA 1
ATOM 432 C C . SER A 1 60 ? -4.102 -6.445 2.301 1 94.62 60 SER A C 1
ATOM 434 O O . SER A 1 60 ? -3.684 -6.559 3.455 1 94.62 60 SER A O 1
ATOM 436 N N . VAL A 1 61 ? -3.963 -7.355 1.392 1 89 61 VAL A N 1
ATOM 437 C CA . VAL A 1 61 ? -3.279 -8.602 1.729 1 89 61 VAL A CA 1
ATOM 438 C C . VAL A 1 61 ? -1.915 -8.641 1.045 1 89 61 VAL A C 1
ATOM 440 O O . VAL A 1 61 ? -0.896 -8.891 1.693 1 89 61 VAL A O 1
ATOM 443 N N . SER A 1 62 ? -1.846 -8.25 -0.208 1 90 62 SER A N 1
ATOM 444 C CA . SER A 1 62 ? -0.62 -8.352 -0.993 1 90 62 SER A CA 1
ATOM 445 C C . SER A 1 62 ? 0.471 -7.438 -0.435 1 90 62 SER A C 1
ATOM 447 O O . SER A 1 62 ? 1.646 -7.812 -0.41 1 90 62 SER A O 1
ATOM 449 N N . GLY A 1 63 ? -0.005 -6.25 -0.078 1 94 63 GLY A N 1
ATOM 450 C CA . GLY A 1 63 ? 0.979 -5.332 0.469 1 94 63 GLY A CA 1
ATOM 451 C C . GLY A 1 63 ? 1.663 -5.859 1.716 1 94 63 GLY A C 1
ATOM 452 O O . GLY A 1 63 ? 2.883 -5.746 1.855 1 94 63 GLY A O 1
ATOM 453 N N . VAL A 1 64 ? 0.92 -6.461 2.602 1 95 64 VAL A N 1
ATOM 454 C CA . VAL A 1 64 ? 1.438 -6.996 3.857 1 95 64 VAL A CA 1
ATOM 455 C C . VAL A 1 64 ? 2.35 -8.188 3.574 1 95 64 VAL A C 1
ATOM 457 O O . VAL A 1 64 ? 3.457 -8.273 4.109 1 95 64 VAL A O 1
ATOM 460 N N . VAL A 1 65 ? 1.929 -8.984 2.678 1 91.5 65 VAL A N 1
ATOM 461 C CA . VAL A 1 65 ? 2.635 -10.219 2.357 1 91.5 65 VAL A CA 1
ATOM 462 C C . VAL A 1 65 ? 3.945 -9.891 1.645 1 91.5 65 VAL A C 1
ATOM 464 O O . VAL A 1 65 ? 4.988 -10.477 1.951 1 91.5 65 VAL A O 1
ATOM 467 N N . ILE A 1 66 ? 3.889 -8.984 0.719 1 91.25 66 ILE A N 1
ATOM 468 C CA . ILE A 1 66 ? 5.074 -8.594 -0.037 1 91.25 66 ILE A CA 1
ATOM 469 C C . ILE A 1 66 ? 6.09 -7.938 0.896 1 91.25 66 ILE A C 1
ATOM 471 O O . ILE A 1 66 ? 7.289 -8.195 0.796 1 91.25 66 ILE A O 1
ATOM 475 N N . GLY A 1 67 ? 5.605 -7.109 1.797 1 94.5 67 GLY A N 1
ATOM 476 C CA . GLY A 1 67 ? 6.488 -6.496 2.775 1 94.5 67 GLY A CA 1
ATOM 477 C C . GLY A 1 67 ? 7.199 -7.508 3.654 1 94.5 67 GLY A C 1
ATOM 478 O O . GLY A 1 67 ? 8.422 -7.457 3.805 1 94.5 67 GLY A O 1
ATOM 479 N N . LEU A 1 68 ? 6.469 -8.438 4.238 1 95.19 68 LEU A N 1
ATOM 480 C CA . LEU A 1 68 ? 7.043 -9.461 5.098 1 95.19 68 LEU A CA 1
ATOM 481 C C . LEU A 1 68 ? 8 -10.359 4.316 1 95.19 68 LEU A C 1
ATOM 483 O O . LEU A 1 68 ? 9.078 -10.695 4.809 1 95.19 68 LEU A O 1
ATOM 487 N N . GLY A 1 69 ? 7.602 -10.68 3.115 1 90.31 69 GLY A N 1
ATOM 488 C CA . GLY A 1 69 ? 8.461 -11.484 2.262 1 90.31 69 GLY A CA 1
ATOM 489 C C . GLY A 1 69 ? 9.781 -10.812 1.939 1 90.31 69 GLY A C 1
ATOM 490 O O . GLY A 1 69 ? 10.828 -11.461 1.908 1 90.31 69 GLY A O 1
ATOM 491 N N . ALA A 1 70 ? 9.711 -9.555 1.681 1 91.44 70 ALA A N 1
ATOM 492 C CA . ALA A 1 70 ? 10.922 -8.797 1.362 1 91.44 70 ALA A CA 1
ATOM 493 C C . ALA A 1 70 ? 11.883 -8.781 2.543 1 91.44 70 ALA A C 1
ATOM 495 O O . ALA A 1 70 ? 13.102 -8.844 2.359 1 91.44 70 ALA A O 1
ATOM 496 N N . ILE A 1 71 ? 11.383 -8.672 3.744 1 93.94 71 ILE A N 1
ATOM 497 C CA . ILE A 1 71 ? 12.219 -8.672 4.941 1 93.94 71 ILE A CA 1
ATOM 498 C C . ILE A 1 71 ? 12.898 -10.031 5.102 1 93.94 71 ILE A C 1
ATOM 500 O O . ILE A 1 71 ? 14.102 -10.102 5.359 1 93.94 71 ILE A O 1
ATOM 504 N N . ILE A 1 72 ? 12.117 -11.102 4.938 1 92.75 72 ILE A N 1
ATOM 505 C CA . ILE A 1 72 ? 12.664 -12.453 5.016 1 92.75 72 ILE A CA 1
ATOM 506 C C . ILE A 1 72 ? 13.758 -12.633 3.967 1 92.75 72 ILE A C 1
ATOM 508 O O . ILE A 1 72 ? 14.852 -13.094 4.277 1 92.75 72 ILE A O 1
ATOM 512 N N . GLY A 1 73 ? 13.445 -12.25 2.738 1 87.31 73 GLY A N 1
ATOM 513 C CA . GLY A 1 73 ? 14.398 -12.383 1.648 1 87.31 73 GLY A CA 1
ATOM 514 C C . GLY A 1 73 ? 15.664 -11.57 1.866 1 87.31 73 GLY A C 1
ATOM 515 O O . GLY A 1 73 ? 16.766 -12.055 1.603 1 87.31 73 GLY A O 1
ATOM 516 N N . GLY A 1 74 ? 15.477 -10.328 2.283 1 88.31 74 GLY A N 1
ATOM 517 C CA . GLY A 1 74 ? 16.625 -9.484 2.555 1 88.31 74 GLY A CA 1
ATOM 518 C C . GLY A 1 74 ? 17.562 -10.062 3.605 1 88.31 74 GLY A C 1
ATOM 519 O O . GLY A 1 74 ? 18.781 -10.039 3.445 1 88.31 74 GLY A O 1
ATOM 520 N N . LEU A 1 75 ? 16.984 -10.562 4.676 1 90.88 75 LEU A N 1
ATOM 521 C CA . LEU A 1 75 ? 17.781 -11.156 5.738 1 90.88 75 LEU A CA 1
ATOM 522 C C . LEU A 1 75 ? 18.453 -12.438 5.262 1 90.88 75 LEU A C 1
ATOM 524 O O . LEU A 1 75 ? 19.594 -12.734 5.652 1 90.88 75 LEU A O 1
ATOM 528 N N . LEU A 1 76 ? 17.766 -13.133 4.457 1 88.88 76 LEU A N 1
ATOM 529 C CA . LEU A 1 76 ? 18.328 -14.367 3.914 1 88.88 76 LEU A CA 1
ATOM 530 C C . LEU A 1 76 ? 19.562 -14.078 3.059 1 88.88 76 LEU A C 1
ATOM 532 O O . LEU A 1 76 ? 20.578 -14.758 3.189 1 88.88 76 LEU A O 1
ATOM 536 N N . VAL A 1 77 ? 19.469 -13.094 2.232 1 84.38 77 VAL A N 1
ATOM 537 C CA . VAL A 1 77 ? 20.547 -12.758 1.312 1 84.38 77 VAL A CA 1
ATOM 538 C C . VAL A 1 77 ? 21.703 -12.109 2.078 1 84.38 77 VAL A C 1
ATOM 540 O O . VAL A 1 77 ? 22.859 -12.461 1.883 1 84.38 77 VAL A O 1
ATOM 543 N N . SER A 1 78 ? 21.359 -11.234 2.957 1 85.38 78 SER A N 1
ATOM 544 C CA . SER A 1 78 ? 22.375 -10.492 3.678 1 85.38 78 SER A CA 1
ATOM 545 C C . SER A 1 78 ? 23.141 -11.391 4.645 1 85.38 78 SER A C 1
ATOM 547 O O . SER A 1 78 ? 24.312 -11.148 4.922 1 85.38 78 SER A O 1
ATOM 549 N N . SER A 1 79 ? 22.516 -12.398 5.133 1 88.38 79 SER A N 1
ATOM 550 C CA . SER A 1 79 ? 23.156 -13.289 6.098 1 88.38 79 SER A CA 1
ATOM 551 C C . SER A 1 79 ? 23.984 -14.359 5.398 1 88.38 79 SER A C 1
ATOM 553 O O . SER A 1 79 ? 24.766 -15.062 6.039 1 88.38 79 SER A O 1
ATOM 555 N N . GLY A 1 80 ? 23.766 -14.461 4.078 1 84.75 80 GLY A N 1
ATOM 556 C CA . GLY A 1 80 ? 24.453 -15.516 3.342 1 84.75 80 GLY A CA 1
ATOM 557 C C . GLY A 1 80 ? 23.641 -16.812 3.268 1 84.75 80 GLY A C 1
ATOM 558 O O . GLY A 1 80 ? 24.109 -17.797 2.699 1 84.75 80 GLY A O 1
ATOM 559 N N . GLY A 1 81 ? 22.531 -16.781 3.85 1 86.81 81 GLY A N 1
ATOM 560 C CA . GLY A 1 81 ? 21.672 -17.969 3.822 1 86.81 81 GLY A CA 1
ATOM 561 C C . GLY A 1 81 ? 21.281 -18.391 2.418 1 86.81 81 GLY A C 1
ATOM 562 O O . GLY A 1 81 ? 21.172 -19.578 2.135 1 86.81 81 GLY A O 1
ATOM 563 N N . GLY A 1 82 ? 21.062 -17.469 1.552 1 82.56 82 GLY A N 1
ATOM 564 C CA . GLY A 1 82 ? 20.75 -17.781 0.167 1 82.56 82 GLY A CA 1
ATOM 565 C C . GLY A 1 82 ? 21.828 -18.594 -0.524 1 82.56 82 GLY A C 1
ATOM 566 O O . GLY A 1 82 ? 21.516 -19.531 -1.254 1 82.56 82 GLY A O 1
ATOM 567 N N . THR A 1 83 ? 22.984 -18.234 -0.26 1 81.12 83 THR A N 1
ATOM 568 C CA . THR A 1 83 ? 24.109 -18.938 -0.851 1 81.12 83 THR A CA 1
ATOM 569 C C . THR A 1 83 ? 24.219 -20.359 -0.302 1 81.12 83 THR A C 1
ATOM 571 O O . THR A 1 83 ? 24.531 -21.297 -1.039 1 81.12 83 THR A O 1
ATOM 574 N N . LYS A 1 84 ? 23.922 -20.438 0.916 1 85.75 84 LYS A N 1
ATOM 575 C CA . LYS A 1 84 ? 23.969 -21.766 1.534 1 85.75 84 LYS A CA 1
ATOM 576 C C . LYS A 1 84 ? 22.922 -22.688 0.914 1 85.75 84 LYS A C 1
ATOM 578 O O . LYS A 1 84 ? 23.203 -23.859 0.661 1 85.75 84 LYS A O 1
ATOM 583 N N . ILE A 1 85 ? 21.859 -22.188 0.735 1 84.44 85 ILE A N 1
ATOM 584 C CA . ILE A 1 85 ? 20.781 -22.969 0.134 1 84.44 85 ILE A CA 1
ATOM 585 C C . ILE A 1 85 ? 21.141 -23.312 -1.311 1 84.44 85 ILE A C 1
ATOM 587 O O . ILE A 1 85 ? 20.953 -24.453 -1.747 1 84.44 85 ILE A O 1
ATOM 591 N N . ALA A 1 86 ? 21.641 -22.359 -1.991 1 81.38 86 ALA A N 1
ATOM 592 C CA . ALA A 1 86 ? 22.031 -22.562 -3.383 1 81.38 86 ALA A CA 1
ATOM 593 C C . ALA A 1 86 ? 23.078 -23.656 -3.502 1 81.38 86 ALA A C 1
ATOM 595 O O . ALA A 1 86 ? 23.016 -24.5 -4.41 1 81.38 86 ALA A O 1
ATOM 596 N N . ASP A 1 87 ? 23.953 -23.672 -2.607 1 82.38 87 ASP A N 1
ATOM 597 C CA . ASP A 1 87 ? 25.031 -24.656 -2.629 1 82.38 87 ASP A CA 1
ATOM 598 C C . ASP A 1 87 ? 24.5 -26.078 -2.445 1 82.38 87 ASP A C 1
ATOM 600 O O . ASP A 1 87 ? 25 -27.016 -3.072 1 82.38 87 ASP A O 1
ATOM 604 N N . ILE A 1 88 ? 23.547 -26.156 -1.662 1 80 88 ILE A N 1
ATOM 605 C CA . ILE A 1 88 ? 22.969 -27.469 -1.411 1 80 88 ILE A CA 1
ATOM 606 C C . ILE A 1 88 ? 22.203 -27.953 -2.645 1 80 88 ILE A C 1
ATOM 608 O O . ILE A 1 88 ? 22.297 -29.109 -3.027 1 80 88 ILE A O 1
ATOM 612 N N . ILE A 1 89 ? 21.484 -27.078 -3.211 1 79.19 89 ILE A N 1
ATOM 613 C CA . ILE A 1 89 ? 20.672 -27.438 -4.371 1 79.19 89 ILE A CA 1
ATOM 614 C C . ILE A 1 89 ? 21.578 -27.797 -5.543 1 79.19 89 ILE A C 1
ATOM 616 O O . ILE A 1 89 ? 21.328 -28.781 -6.242 1 79.19 89 ILE A O 1
ATOM 620 N N . ILE A 1 90 ? 22.625 -27.047 -5.684 1 78.94 90 ILE A N 1
ATOM 621 C CA . ILE A 1 90 ? 23.516 -27.234 -6.812 1 78.94 90 ILE A CA 1
ATOM 622 C C . ILE A 1 90 ? 24.391 -28.469 -6.57 1 78.94 90 ILE A C 1
ATOM 624 O O . ILE A 1 90 ? 24.672 -29.219 -7.504 1 78.94 90 ILE A O 1
ATOM 628 N N . GLY A 1 91 ? 24.891 -28.562 -5.387 1 77.44 91 GLY A N 1
ATOM 629 C CA . GLY A 1 91 ? 25.812 -29.641 -5.074 1 77.44 91 GLY A CA 1
ATOM 630 C C . GLY A 1 91 ? 25.172 -31.016 -5.199 1 77.44 91 GLY A C 1
ATOM 631 O O . GLY A 1 91 ? 25.844 -31.984 -5.535 1 77.44 91 GLY A O 1
ATOM 632 N N . LYS A 1 92 ? 23.984 -31.141 -5.098 1 69 92 LYS A N 1
ATOM 633 C CA . LYS A 1 92 ? 23.344 -32.438 -5.055 1 69 92 LYS A CA 1
ATOM 634 C C . LYS A 1 92 ? 22.688 -32.781 -6.387 1 69 92 LYS A C 1
ATOM 636 O O . LYS A 1 92 ? 22.297 -33.938 -6.621 1 69 92 LYS A O 1
ATOM 641 N N . SER A 1 93 ? 22.531 -31.797 -7.164 1 67.88 93 SER A N 1
ATOM 642 C CA . SER A 1 93 ? 21.734 -32.031 -8.359 1 67.88 93 SER A CA 1
ATOM 643 C C . SER A 1 93 ? 22.578 -31.875 -9.625 1 67.88 93 SER A C 1
ATOM 645 O O . SER A 1 93 ? 23.547 -31.125 -9.633 1 67.88 93 SER A O 1
ATOM 647 N N . LYS A 1 94 ? 22.266 -32.75 -10.477 1 74.44 94 LYS A N 1
ATOM 648 C CA . LYS A 1 94 ? 22.766 -32.469 -11.82 1 74.44 94 LYS A CA 1
ATOM 649 C C . LYS A 1 94 ? 22.266 -31.109 -12.32 1 74.44 94 LYS A C 1
ATOM 651 O O . LYS A 1 94 ? 21.078 -30.797 -12.188 1 74.44 94 LYS A O 1
ATOM 656 N N . LYS A 1 95 ? 23.156 -30.328 -12.734 1 75.12 95 LYS A N 1
ATOM 657 C CA . LYS A 1 95 ? 22.891 -28.953 -13.148 1 75.12 95 LYS A CA 1
ATOM 658 C C . LYS A 1 95 ? 21.656 -28.875 -14.047 1 75.12 95 LYS A C 1
ATOM 660 O O . LYS A 1 95 ? 20.859 -27.938 -13.938 1 75.12 95 LYS A O 1
ATOM 665 N N . ALA A 1 96 ? 21.484 -29.984 -14.781 1 74.31 96 ALA A N 1
ATOM 666 C CA . ALA A 1 96 ? 20.406 -29.984 -15.75 1 74.31 96 ALA A CA 1
ATOM 667 C C . ALA A 1 96 ? 19.047 -30.172 -15.07 1 74.31 96 ALA A C 1
ATOM 669 O O . ALA A 1 96 ? 18.016 -29.828 -15.633 1 74.31 96 ALA A O 1
ATOM 670 N N . LEU A 1 97 ? 19.047 -30.609 -13.883 1 84.62 97 LEU A N 1
ATOM 671 C CA . LEU A 1 97 ? 17.812 -30.906 -13.188 1 84.62 97 LEU A CA 1
ATOM 672 C C . LEU A 1 97 ? 17.438 -29.812 -12.203 1 84.62 97 LEU A C 1
ATOM 674 O O . LEU A 1 97 ? 16.359 -29.828 -11.617 1 84.62 97 LEU A O 1
ATOM 678 N N . ILE A 1 98 ? 18.266 -28.875 -12.172 1 85.56 98 ILE A N 1
ATOM 679 C CA . ILE A 1 98 ? 18.094 -27.828 -11.172 1 85.56 98 ILE A CA 1
ATOM 680 C C . ILE A 1 98 ? 16.812 -27.047 -11.445 1 85.56 98 ILE A C 1
ATOM 682 O O . ILE A 1 98 ? 16.016 -26.828 -10.539 1 85.56 98 ILE A O 1
ATOM 686 N N . PRO A 1 99 ? 16.578 -26.656 -12.742 1 84.5 99 PRO A N 1
ATOM 687 C CA . PRO A 1 99 ? 15.32 -25.938 -13 1 84.5 99 PRO A CA 1
ATOM 688 C C . PRO A 1 99 ? 14.086 -26.766 -12.633 1 84.5 99 PRO A C 1
ATOM 690 O O . PRO A 1 99 ? 13.117 -26.219 -12.102 1 84.5 99 PRO A O 1
ATOM 693 N N . MET A 1 100 ? 14.164 -28.047 -12.836 1 87.31 100 MET A N 1
ATOM 694 C CA . MET A 1 100 ? 13.047 -28.922 -12.5 1 87.31 100 MET A CA 1
ATOM 695 C C . MET A 1 100 ? 12.859 -29.031 -10.992 1 87.31 100 MET A C 1
ATOM 697 O O . MET A 1 100 ? 11.734 -29.047 -10.5 1 87.31 100 MET A O 1
ATOM 701 N N . ALA A 1 101 ? 13.922 -29.078 -10.359 1 88.06 101 ALA A N 1
ATOM 702 C CA . ALA A 1 101 ? 13.867 -29.156 -8.906 1 88.06 101 ALA A CA 1
ATOM 703 C C . ALA A 1 101 ? 13.266 -27.875 -8.312 1 88.06 101 ALA A C 1
ATOM 705 O O . ALA A 1 101 ? 12.445 -27.938 -7.398 1 88.06 101 ALA A O 1
ATOM 706 N N . ILE A 1 102 ? 13.68 -26.812 -8.852 1 90 102 ILE A N 1
ATOM 707 C CA . ILE A 1 102 ? 13.164 -25.531 -8.383 1 90 102 ILE A CA 1
ATOM 708 C C . ILE A 1 102 ? 11.672 -25.438 -8.672 1 90 102 ILE A C 1
ATOM 710 O O . ILE A 1 102 ? 10.898 -24.969 -7.84 1 90 102 ILE A O 1
ATOM 714 N N . GLY A 1 103 ? 11.281 -25.844 -9.844 1 93.19 103 GLY A N 1
ATOM 715 C CA . GLY A 1 103 ? 9.867 -25.859 -10.188 1 93.19 103 GLY A CA 1
ATOM 716 C C . GLY A 1 103 ? 9.039 -26.703 -9.25 1 93.19 103 GLY A C 1
ATOM 717 O O . GLY A 1 103 ? 7.93 -26.312 -8.867 1 93.19 103 GLY A O 1
ATOM 718 N N . LEU A 1 104 ? 9.57 -27.812 -8.883 1 89.81 104 LEU A N 1
ATOM 719 C CA . LEU A 1 104 ? 8.859 -28.719 -7.996 1 89.81 104 LEU A CA 1
ATOM 720 C C . LEU A 1 104 ? 8.75 -28.141 -6.59 1 89.81 104 LEU A C 1
ATOM 722 O O . LEU A 1 104 ? 7.715 -28.266 -5.941 1 89.81 104 LEU A O 1
ATOM 726 N N . VAL A 1 105 ? 9.805 -27.562 -6.18 1 86.5 105 VAL A N 1
ATOM 727 C CA . VAL A 1 105 ? 9.797 -26.922 -4.871 1 86.5 105 VAL A CA 1
ATOM 728 C C . VAL A 1 105 ? 8.766 -25.781 -4.863 1 86.5 105 VAL A C 1
ATOM 730 O O . VAL A 1 105 ? 7.988 -25.656 -3.912 1 86.5 105 VAL A O 1
ATOM 733 N N . ALA A 1 106 ? 8.805 -25.016 -5.898 1 91.81 106 ALA A N 1
ATOM 734 C CA . ALA A 1 106 ? 7.855 -23.906 -6.023 1 91.81 106 ALA A CA 1
ATOM 735 C C . ALA A 1 106 ? 6.418 -24.422 -6.051 1 91.81 106 ALA A C 1
ATOM 737 O O . ALA A 1 106 ? 5.52 -23.812 -5.477 1 91.81 106 ALA A O 1
ATOM 738 N N . LEU A 1 107 ? 6.188 -25.531 -6.723 1 92.5 107 LEU A N 1
ATOM 739 C CA . LEU A 1 107 ? 4.867 -26.156 -6.793 1 92.5 107 LEU A CA 1
ATOM 740 C C . LEU A 1 107 ? 4.379 -26.547 -5.406 1 92.5 107 LEU A C 1
ATOM 742 O O . LEU A 1 107 ? 3.246 -26.25 -5.031 1 92.5 107 LEU A O 1
ATOM 746 N N . ILE A 1 108 ? 5.168 -27.109 -4.672 1 84.75 108 ILE A N 1
ATOM 747 C CA . ILE A 1 108 ? 4.809 -27.594 -3.35 1 84.75 108 ILE A CA 1
ATOM 748 C C . ILE A 1 108 ? 4.539 -26.422 -2.412 1 84.75 108 ILE A C 1
ATOM 750 O O . ILE A 1 108 ? 3.553 -26.438 -1.669 1 84.75 108 ILE A O 1
ATOM 754 N N . ILE A 1 109 ? 5.371 -25.438 -2.492 1 83.75 109 ILE A N 1
ATOM 755 C CA . ILE A 1 109 ? 5.234 -24.281 -1.625 1 83.75 109 ILE A CA 1
ATOM 756 C C . ILE A 1 109 ? 3.973 -23.5 -1.993 1 83.75 109 ILE A C 1
ATOM 758 O O . ILE A 1 109 ? 3.295 -22.953 -1.119 1 83.75 109 ILE A O 1
ATOM 762 N N . GLU A 1 110 ? 3.648 -23.5 -3.23 1 88.56 110 GLU A N 1
ATOM 763 C CA . GLU A 1 110 ? 2.527 -22.719 -3.738 1 88.56 110 GLU A CA 1
ATOM 764 C C . GLU A 1 110 ? 1.192 -23.344 -3.346 1 88.56 110 GLU A C 1
ATOM 766 O O . GLU A 1 110 ? 0.18 -22.641 -3.248 1 88.56 110 GLU A O 1
ATOM 771 N N . LEU A 1 111 ? 1.085 -24.578 -3.098 1 83.56 111 LEU A N 1
ATOM 772 C CA . LEU A 1 111 ? -0.157 -25.312 -2.887 1 83.56 111 LEU A CA 1
ATOM 773 C C . LEU A 1 111 ? -0.998 -24.656 -1.797 1 83.56 111 LEU A C 1
ATOM 775 O O . LEU A 1 111 ? -2.15 -24.297 -2.033 1 83.56 111 LEU A O 1
ATOM 779 N N . PRO A 1 112 ? -0.416 -24.422 -0.734 1 73.56 112 PRO A N 1
ATOM 780 C CA . PRO A 1 112 ? -1.261 -23.844 0.31 1 73.56 112 PRO A CA 1
ATOM 781 C C . PRO A 1 112 ? -1.232 -22.312 0.302 1 73.56 112 PRO A C 1
ATOM 783 O O . PRO A 1 112 ? -1.799 -21.672 1.194 1 73.56 112 PRO A O 1
ATOM 786 N N . ASN A 1 113 ? -0.583 -21.766 -0.716 1 72 113 ASN A N 1
ATOM 787 C CA . ASN A 1 113 ? -0.243 -20.359 -0.578 1 72 113 ASN A CA 1
ATOM 788 C C . ASN A 1 113 ? -0.833 -19.516 -1.713 1 72 113 ASN A C 1
ATOM 790 O O . ASN A 1 113 ? -1.274 -20.062 -2.725 1 72 113 ASN A O 1
ATOM 794 N N . LEU A 1 114 ? -0.827 -18.281 -1.325 1 78.12 114 LEU A N 1
ATOM 795 C CA . LEU A 1 114 ? -1.101 -17.312 -2.375 1 78.12 114 LEU A CA 1
ATOM 796 C C . LEU A 1 114 ? 0.109 -17.141 -3.287 1 78.12 114 LEU A C 1
ATOM 798 O O . LEU A 1 114 ? 1.251 -17.281 -2.846 1 78.12 114 LEU A O 1
ATOM 802 N N . PHE A 1 115 ? -0.207 -16.828 -4.484 1 86.88 115 PHE A N 1
ATOM 803 C CA . PHE A 1 115 ? 0.827 -16.672 -5.5 1 86.88 115 PHE A CA 1
ATOM 804 C C . PHE A 1 115 ? 1.886 -15.672 -5.051 1 86.88 115 PHE A C 1
ATOM 806 O O . PHE A 1 115 ? 3.084 -15.953 -5.125 1 86.88 115 PHE A O 1
ATOM 813 N N . GLU A 1 116 ? 1.458 -14.602 -4.535 1 85.5 116 GLU A N 1
ATOM 814 C CA . GLU A 1 116 ? 2.371 -13.523 -4.156 1 85.5 116 GLU A CA 1
ATOM 815 C C . GLU A 1 116 ? 3.309 -13.969 -3.037 1 85.5 116 GLU A C 1
ATOM 817 O O . GLU A 1 116 ? 4.488 -13.609 -3.031 1 85.5 116 GLU A O 1
ATOM 822 N N . VAL A 1 117 ? 2.773 -14.711 -2.201 1 82.44 117 VAL A N 1
ATOM 823 C CA . VAL A 1 117 ? 3.551 -15.172 -1.058 1 82.44 117 VAL A CA 1
ATOM 824 C C . VAL A 1 117 ? 4.691 -16.078 -1.535 1 82.44 117 VAL A C 1
ATOM 826 O O . VAL A 1 117 ? 5.852 -15.844 -1.19 1 82.44 117 VAL A O 1
ATOM 829 N N . THR A 1 118 ? 4.301 -17.016 -2.275 1 88.25 118 THR A N 1
ATOM 830 C CA . THR A 1 118 ? 5.293 -17.953 -2.76 1 88.25 118 THR A CA 1
ATOM 831 C C . THR A 1 118 ? 6.332 -17.266 -3.633 1 88.25 118 THR A C 1
ATOM 833 O O . THR A 1 118 ? 7.527 -17.531 -3.527 1 88.25 118 THR A O 1
ATOM 836 N N . PHE A 1 119 ? 5.859 -16.359 -4.406 1 91.56 119 PHE A N 1
ATOM 837 C CA . PHE A 1 119 ? 6.734 -15.648 -5.332 1 91.56 119 PHE A CA 1
ATOM 838 C C . PHE A 1 119 ? 7.805 -14.867 -4.578 1 91.56 119 PHE A C 1
ATOM 840 O O . PHE A 1 119 ? 8.992 -14.977 -4.883 1 91.56 119 PHE A O 1
ATOM 847 N N . VAL A 1 120 ? 7.445 -14.156 -3.66 1 85.44 120 VAL A N 1
ATOM 848 C CA . VAL A 1 120 ? 8.367 -13.281 -2.943 1 85.44 120 VAL A CA 1
ATOM 849 C C . VAL A 1 120 ? 9.344 -14.117 -2.117 1 85.44 120 VAL A C 1
ATOM 851 O O . VAL A 1 120 ? 10.508 -13.758 -1.967 1 85.44 120 VAL A O 1
ATOM 854 N N . LEU A 1 121 ? 8.883 -15.227 -1.637 1 83.75 121 LEU A N 1
ATOM 855 C CA . LEU A 1 121 ? 9.727 -16.109 -0.834 1 83.75 121 LEU A CA 1
ATOM 856 C C . LEU A 1 121 ? 10.773 -16.797 -1.702 1 83.75 121 LEU A C 1
ATOM 858 O O . LEU A 1 121 ? 11.875 -17.094 -1.238 1 83.75 121 LEU A O 1
ATOM 862 N N . MET A 1 122 ? 10.414 -17.016 -2.93 1 89.12 122 MET A N 1
ATOM 863 C CA . MET A 1 122 ? 11.258 -17.812 -3.812 1 89.12 122 MET A CA 1
ATOM 864 C C . MET A 1 122 ? 12.258 -16.938 -4.551 1 89.12 122 MET A C 1
ATOM 866 O O . MET A 1 122 ? 13.312 -17.422 -4.988 1 89.12 122 MET A O 1
ATOM 870 N N . VAL A 1 123 ? 12.023 -15.695 -4.637 1 88.69 123 VAL A N 1
ATOM 871 C CA . VAL A 1 123 ? 12.805 -14.797 -5.473 1 88.69 123 VAL A CA 1
ATOM 872 C C . VAL A 1 123 ? 14.258 -14.766 -4.988 1 88.69 123 VAL A C 1
ATOM 874 O O . VAL A 1 123 ? 15.188 -14.883 -5.789 1 88.69 123 VAL A O 1
ATOM 877 N N . PRO A 1 124 ? 14.484 -14.641 -3.721 1 83.31 124 PRO A N 1
ATOM 878 C CA . PRO A 1 124 ? 15.883 -14.641 -3.271 1 83.31 124 PRO A CA 1
ATOM 879 C C . PRO A 1 124 ? 16.609 -15.945 -3.598 1 83.31 124 PRO A C 1
ATOM 881 O O . PRO A 1 124 ? 17.797 -15.938 -3.902 1 83.31 124 PRO A O 1
ATOM 884 N N . ILE A 1 125 ? 15.891 -17.016 -3.484 1 84.56 125 ILE A N 1
ATOM 885 C CA . ILE A 1 125 ? 16.453 -18.312 -3.814 1 84.56 125 ILE A CA 1
ATOM 886 C C . ILE A 1 125 ? 16.797 -18.375 -5.301 1 84.56 125 ILE A C 1
ATOM 888 O O . ILE A 1 125 ? 17.859 -18.875 -5.684 1 84.56 125 ILE A O 1
ATOM 892 N N . VAL A 1 126 ? 15.93 -17.828 -6.09 1 90.12 126 VAL A N 1
ATOM 893 C CA . VAL A 1 126 ? 16.125 -17.812 -7.535 1 90.12 126 VAL A CA 1
ATOM 894 C C . VAL A 1 126 ? 17.406 -17.047 -7.875 1 90.12 126 VAL A C 1
ATOM 896 O O . VAL A 1 126 ? 18.219 -17.516 -8.664 1 90.12 126 VAL A O 1
ATOM 899 N N . PHE A 1 127 ? 17.578 -15.945 -7.289 1 87.06 127 PHE A N 1
ATOM 900 C CA . PHE A 1 127 ? 18.734 -15.125 -7.574 1 87.06 127 PHE A CA 1
ATOM 901 C C . PHE A 1 127 ? 20.016 -15.797 -7.078 1 87.06 127 PHE A C 1
ATOM 903 O O . PHE A 1 127 ? 21.047 -15.773 -7.758 1 87.06 127 PHE A O 1
ATOM 910 N N . SER A 1 128 ? 19.922 -16.391 -5.91 1 84.56 128 SER A N 1
ATOM 911 C CA . SER A 1 128 ? 21.094 -17.062 -5.344 1 84.56 128 SER A CA 1
ATOM 912 C C . SER A 1 128 ? 21.5 -18.266 -6.195 1 84.56 128 SER A C 1
ATOM 914 O O . SER A 1 128 ? 22.688 -18.453 -6.469 1 84.56 128 SER A O 1
ATOM 916 N N . VAL A 1 129 ? 20.594 -19 -6.613 1 86.94 129 VAL A N 1
ATOM 917 C CA . VAL A 1 129 ? 20.875 -20.188 -7.422 1 86.94 129 VAL A CA 1
ATOM 918 C C . VAL A 1 129 ? 21.391 -19.766 -8.789 1 86.94 129 VAL A C 1
ATOM 920 O O . VAL A 1 129 ? 22.344 -20.359 -9.305 1 86.94 129 VAL A O 1
ATOM 923 N N . ALA A 1 130 ? 20.734 -18.781 -9.375 1 88.38 130 ALA A N 1
ATOM 924 C CA . ALA A 1 130 ? 21.172 -18.281 -10.672 1 88.38 130 ALA A CA 1
ATOM 925 C C . ALA A 1 130 ? 22.609 -17.781 -10.609 1 88.38 130 ALA A C 1
ATOM 927 O O . ALA A 1 130 ? 23.406 -18.047 -11.516 1 88.38 130 ALA A O 1
ATOM 928 N N . LYS A 1 131 ? 22.859 -17.078 -9.609 1 84.94 131 LYS A N 1
ATOM 929 C CA . LYS A 1 131 ? 24.203 -16.547 -9.422 1 84.94 131 LYS A CA 1
ATOM 930 C C . LYS A 1 131 ? 25.219 -17.672 -9.273 1 84.94 131 LYS A C 1
ATOM 932 O O . LYS A 1 131 ? 26.297 -17.625 -9.883 1 84.94 131 LYS A O 1
ATOM 937 N N . SER A 1 132 ? 24.906 -18.609 -8.523 1 83.94 132 SER A N 1
ATOM 938 C CA . SER A 1 132 ? 25.797 -19.734 -8.297 1 83.94 132 SER A CA 1
ATOM 939 C C . SER A 1 132 ? 26.016 -20.531 -9.57 1 83.94 132 SER A C 1
ATOM 941 O O . SER A 1 132 ? 27.109 -21.094 -9.789 1 83.94 132 SER A O 1
ATOM 943 N N . LEU A 1 133 ? 25.078 -20.562 -10.414 1 85.12 133 LEU A N 1
ATOM 944 C CA . LEU A 1 133 ? 25.172 -21.312 -11.664 1 85.12 133 LEU A CA 1
ATOM 945 C C . LEU A 1 133 ? 25.828 -20.453 -12.75 1 85.12 133 LEU A C 1
ATOM 947 O O . LEU A 1 133 ? 26.234 -20.984 -13.789 1 85.12 133 LEU A O 1
ATOM 951 N N . GLY A 1 134 ? 25.891 -19.156 -12.453 1 84.31 134 GLY A N 1
ATOM 952 C CA . GLY A 1 134 ? 26.391 -18.25 -13.484 1 84.31 134 GLY A CA 1
ATOM 953 C C . GLY A 1 134 ? 25.438 -18.109 -14.656 1 84.31 134 GLY A C 1
ATOM 954 O O . GLY A 1 134 ? 25.875 -18.031 -15.812 1 84.31 134 GLY A O 1
ATOM 955 N N . LYS A 1 135 ? 24.219 -18.328 -14.414 1 87.25 135 LYS A N 1
ATOM 956 C CA . LYS A 1 135 ? 23.188 -18.234 -15.445 1 87.25 135 LYS A CA 1
ATOM 957 C C . LYS A 1 135 ? 22.266 -17.031 -15.195 1 87.25 135 LYS A C 1
ATOM 959 O O . LYS A 1 135 ? 22.344 -16.391 -14.141 1 87.25 135 LYS A O 1
ATOM 964 N N . SER A 1 136 ? 21.453 -16.781 -16.203 1 88.5 136 SER A N 1
ATOM 965 C CA . SER A 1 136 ? 20.438 -15.734 -16.062 1 88.5 136 SER A CA 1
ATOM 966 C C . SER A 1 136 ? 19.391 -16.109 -15.023 1 88.5 136 SER A C 1
ATOM 968 O O . SER A 1 136 ? 19.016 -17.281 -14.922 1 88.5 136 SER A O 1
ATOM 970 N N . PRO A 1 137 ? 18.922 -15.148 -14.266 1 90.12 137 PRO A N 1
ATOM 971 C CA . PRO A 1 137 ? 17.859 -15.438 -13.297 1 90.12 137 PRO A CA 1
ATOM 972 C C . PRO A 1 137 ? 16.625 -16.078 -13.945 1 90.12 137 PRO A C 1
ATOM 974 O O . PRO A 1 137 ? 15.922 -16.859 -13.297 1 90.12 137 PRO A O 1
ATOM 977 N N . LEU A 1 138 ? 16.422 -15.812 -15.211 1 91.75 138 LEU A N 1
ATOM 978 C CA . LEU A 1 138 ? 15.242 -16.344 -15.898 1 91.75 138 LEU A CA 1
ATOM 979 C C . LEU A 1 138 ? 15.352 -17.859 -16.062 1 91.75 138 LEU A C 1
ATOM 981 O O . LEU A 1 138 ? 14.336 -18.547 -16.156 1 91.75 138 LEU A O 1
ATOM 985 N N . TYR A 1 139 ? 16.531 -18.312 -16.047 1 88.75 139 TYR A N 1
ATOM 986 C CA . TYR A 1 139 ? 16.781 -19.734 -16.156 1 88.75 139 TYR A CA 1
ATOM 987 C C . TYR A 1 139 ? 16.172 -20.484 -14.984 1 88.75 139 TYR A C 1
ATOM 989 O O . TYR A 1 139 ? 15.703 -21.625 -15.141 1 88.75 139 TYR A O 1
ATOM 997 N N . VAL A 1 140 ? 16.125 -19.875 -13.906 1 90 140 VAL A N 1
ATOM 998 C CA . VAL A 1 140 ? 15.586 -20.484 -12.688 1 90 140 VAL A CA 1
ATOM 999 C C . VAL A 1 140 ? 14.164 -20 -12.445 1 90 140 VAL A C 1
ATOM 1001 O O . VAL A 1 140 ? 13.312 -20.75 -11.984 1 90 140 VAL A O 1
ATOM 1004 N N . ALA A 1 141 ? 13.914 -18.781 -12.805 1 93.12 141 ALA A N 1
ATOM 1005 C CA . ALA A 1 141 ? 12.641 -18.125 -12.5 1 93.12 141 ALA A CA 1
ATOM 1006 C C . ALA A 1 141 ? 11.5 -18.719 -13.312 1 93.12 141 ALA A C 1
ATOM 1008 O O . ALA A 1 141 ? 10.367 -18.812 -12.836 1 93.12 141 ALA A O 1
ATOM 1009 N N . ILE A 1 142 ? 11.766 -19.109 -14.539 1 93.75 142 ILE A N 1
ATOM 1010 C CA . ILE A 1 142 ? 10.719 -19.609 -15.422 1 93.75 142 ILE A CA 1
ATOM 1011 C C . ILE A 1 142 ? 10.203 -20.953 -14.906 1 93.75 142 ILE A C 1
ATOM 1013 O O . ILE A 1 142 ? 8.992 -21.125 -14.734 1 93.75 142 ILE A O 1
ATOM 1017 N N . PRO A 1 143 ? 11.086 -21.859 -14.578 1 93.62 143 PRO A N 1
ATOM 1018 C CA . PRO A 1 143 ? 10.602 -23.094 -13.961 1 93.62 143 PRO A CA 1
ATOM 1019 C C . PRO A 1 143 ? 9.883 -22.859 -12.641 1 93.62 143 PRO A C 1
ATOM 1021 O O . PRO A 1 143 ? 8.906 -23.531 -12.328 1 93.62 143 PRO A O 1
ATOM 1024 N N . MET A 1 144 ? 10.367 -21.938 -11.859 1 94.06 144 MET A N 1
ATOM 1025 C CA . MET A 1 144 ? 9.688 -21.562 -10.625 1 94.06 144 MET A CA 1
ATOM 1026 C C . MET A 1 144 ? 8.25 -21.141 -10.906 1 94.06 144 MET A C 1
ATOM 1028 O O . MET A 1 144 ? 7.312 -21.625 -10.273 1 94.06 144 MET A O 1
ATOM 1032 N N . ALA A 1 145 ? 8.102 -20.25 -11.883 1 95.38 145 ALA A N 1
ATOM 1033 C CA . ALA A 1 145 ? 6.785 -19.734 -12.242 1 95.38 145 ALA A CA 1
ATOM 1034 C C . ALA A 1 145 ? 5.875 -20.859 -12.742 1 95.38 145 ALA A C 1
ATOM 1036 O O . ALA A 1 145 ? 4.688 -20.891 -12.414 1 95.38 145 ALA A O 1
ATOM 1037 N N . ALA A 1 146 ? 6.445 -21.734 -13.516 1 96.19 146 ALA A N 1
ATOM 1038 C CA . ALA A 1 146 ? 5.68 -22.859 -14.055 1 96.19 146 ALA A CA 1
ATOM 1039 C C . ALA A 1 146 ? 5.168 -23.75 -12.93 1 96.19 146 ALA A C 1
ATOM 1041 O O . ALA A 1 146 ? 4.02 -24.203 -12.969 1 96.19 146 ALA A O 1
ATOM 1042 N N . GLY A 1 147 ? 6.027 -24.047 -12.039 1 95.25 147 GLY A N 1
ATOM 1043 C CA . GLY A 1 147 ? 5.613 -24.828 -10.891 1 95.25 147 GLY A CA 1
ATOM 1044 C C . GLY A 1 147 ? 4.523 -24.172 -10.07 1 95.25 147 GLY A C 1
ATOM 1045 O O . GLY A 1 147 ? 3.551 -24.828 -9.68 1 95.25 147 GLY A O 1
ATOM 1046 N N . MET A 1 148 ? 4.688 -22.938 -9.844 1 94.31 148 MET A N 1
ATOM 1047 C CA . MET A 1 148 ? 3.713 -22.188 -9.062 1 94.31 148 MET A CA 1
ATOM 1048 C C . MET A 1 148 ? 2.35 -22.188 -9.742 1 94.31 148 MET A C 1
ATOM 1050 O O . MET A 1 148 ? 1.324 -22.406 -9.094 1 94.31 148 MET A O 1
ATOM 1054 N N . MET A 1 149 ? 2.35 -21.953 -11.031 1 94.81 149 MET A N 1
ATOM 1055 C CA . MET A 1 149 ? 1.089 -21.844 -11.758 1 94.81 149 MET A CA 1
ATOM 1056 C C . MET A 1 149 ? 0.419 -23.219 -11.898 1 94.81 149 MET A C 1
ATOM 1058 O O . MET A 1 149 ? -0.809 -23.312 -11.906 1 94.81 149 MET A O 1
ATOM 1062 N N . THR A 1 150 ? 1.209 -24.234 -11.938 1 94.75 150 THR A N 1
ATOM 1063 C CA . THR A 1 150 ? 0.654 -25.578 -11.938 1 94.75 150 THR A CA 1
ATOM 1064 C C . THR A 1 150 ? -0.1 -25.859 -10.641 1 94.75 150 THR A C 1
ATOM 1066 O O . THR A 1 150 ? -1.2 -26.406 -10.664 1 94.75 150 THR A O 1
ATOM 1069 N N . ALA A 1 151 ? 0.511 -25.484 -9.602 1 91.44 151 ALA A N 1
ATOM 1070 C CA . ALA A 1 151 ? -0.14 -25.656 -8.305 1 91.44 151 ALA A CA 1
ATOM 1071 C C . ALA A 1 151 ? -1.395 -24.797 -8.203 1 91.44 151 ALA A C 1
ATOM 1073 O O . ALA A 1 151 ? -2.439 -25.25 -7.742 1 91.44 151 ALA A O 1
ATOM 1074 N N . HIS A 1 152 ? -1.294 -23.625 -8.594 1 86.5 152 HIS A N 1
ATOM 1075 C CA . HIS A 1 152 ? -2.4 -22.672 -8.523 1 86.5 152 HIS A CA 1
ATOM 1076 C C . HIS A 1 152 ? -3.59 -23.156 -9.352 1 86.5 152 HIS A C 1
ATOM 1078 O O . HIS A 1 152 ? -4.738 -23.031 -8.922 1 86.5 152 HIS A O 1
ATOM 1084 N N . GLY A 1 153 ? -3.361 -23.766 -10.406 1 86.44 153 GLY A N 1
ATOM 1085 C CA . GLY A 1 153 ? -4.418 -24.062 -11.359 1 86.44 153 GLY A CA 1
ATOM 1086 C C . GLY A 1 153 ? -4.992 -25.453 -11.211 1 86.44 153 GLY A C 1
ATOM 1087 O O . GLY A 1 153 ? -6.082 -25.734 -11.711 1 86.44 153 GLY A O 1
ATOM 1088 N N . LEU A 1 154 ? -4.301 -26.297 -10.406 1 89.56 154 LEU A N 1
ATOM 1089 C CA . LEU A 1 154 ? -4.73 -27.672 -10.641 1 89.56 154 LEU A CA 1
ATOM 1090 C C . LEU A 1 154 ? -4.824 -28.453 -9.336 1 89.56 154 LEU A C 1
ATOM 1092 O O . LEU A 1 154 ? -5.41 -29.531 -9.289 1 89.56 154 LEU A O 1
ATOM 1096 N N . LEU A 1 155 ? -4.375 -27.812 -8.234 1 89.31 155 LEU A N 1
ATOM 1097 C CA . LEU A 1 155 ? -4.25 -28.703 -7.082 1 89.31 155 LEU A CA 1
ATOM 1098 C C . LEU A 1 155 ? -4.77 -28.016 -5.82 1 89.31 155 LEU A C 1
ATOM 1100 O O . LEU A 1 155 ? -4.34 -26.906 -5.484 1 89.31 155 LEU A O 1
ATOM 1104 N N . PRO A 1 156 ? -5.832 -28.766 -5.184 1 82.38 156 PRO A N 1
ATOM 1105 C CA . PRO A 1 156 ? -6.07 -28.344 -3.799 1 82.38 156 PRO A CA 1
ATOM 1106 C C . PRO A 1 156 ? -4.852 -28.562 -2.9 1 82.38 156 PRO A C 1
ATOM 1108 O O . PRO A 1 156 ? -3.975 -29.359 -3.223 1 82.38 156 PRO A O 1
ATOM 1111 N N . PRO A 1 157 ? -4.746 -27.75 -1.833 1 80.44 157 PRO A N 1
ATOM 1112 C CA . PRO A 1 157 ? -5.727 -26.797 -1.288 1 80.44 157 PRO A CA 1
ATOM 1113 C C . PRO A 1 157 ? -5.543 -25.375 -1.817 1 80.44 157 PRO A C 1
ATOM 1115 O O . PRO A 1 157 ? -5.777 -24.406 -1.092 1 80.44 157 PRO A O 1
ATOM 1118 N N . GLY A 1 158 ? -4.922 -25.297 -3.037 1 80.94 158 GLY A N 1
ATOM 1119 C CA . GLY A 1 158 ? -4.832 -23.969 -3.627 1 80.94 158 GLY A CA 1
ATOM 1120 C C . GLY A 1 158 ? -6.145 -23.219 -3.594 1 80.94 158 GLY A C 1
ATOM 1121 O O . GLY A 1 158 ? -7.215 -23.812 -3.754 1 80.94 158 GLY A O 1
ATOM 1122 N N . PRO A 1 159 ? -6.066 -21.953 -3.383 1 80.94 159 PRO A N 1
ATOM 1123 C CA . PRO A 1 159 ? -7.289 -21.156 -3.24 1 80.94 159 PRO A CA 1
ATOM 1124 C C . PRO A 1 159 ? -8.219 -21.281 -4.441 1 80.94 159 PRO A C 1
ATOM 1126 O O . PRO A 1 159 ? -9.438 -21.375 -4.273 1 80.94 159 PRO A O 1
ATOM 1129 N N . ALA A 1 160 ? -7.676 -21.312 -5.566 1 87.69 160 ALA A N 1
ATOM 1130 C CA . ALA A 1 160 ? -8.5 -21.391 -6.766 1 87.69 160 ALA A CA 1
ATOM 1131 C C . ALA A 1 160 ? -9.305 -22.688 -6.797 1 87.69 160 ALA A C 1
ATOM 1133 O O . ALA A 1 160 ? -10.508 -22.672 -7.066 1 87.69 160 ALA A O 1
ATOM 1134 N N . THR A 1 161 ? -8.711 -23.766 -6.441 1 89.94 161 THR A N 1
ATOM 1135 C CA . THR A 1 161 ? -9.367 -25.062 -6.5 1 89.94 161 THR A CA 1
ATOM 1136 C C . THR A 1 161 ? -10.383 -25.203 -5.367 1 89.94 161 THR A C 1
ATOM 1138 O O . THR A 1 161 ? -11.438 -25.812 -5.547 1 89.94 161 THR A O 1
ATOM 1141 N N . ILE A 1 162 ? -10.102 -24.641 -4.293 1 86.44 162 ILE A N 1
ATOM 1142 C CA . ILE A 1 162 ? -11.031 -24.703 -3.168 1 86.44 162 ILE A CA 1
ATOM 1143 C C . ILE A 1 162 ? -12.266 -23.859 -3.473 1 86.44 162 ILE A C 1
ATOM 1145 O O . ILE A 1 162 ? -13.391 -24.281 -3.23 1 86.44 162 ILE A O 1
ATOM 1149 N N . ILE A 1 163 ? -12.039 -22.719 -4.016 1 88.56 163 ILE A N 1
ATOM 1150 C CA . ILE A 1 163 ? -13.133 -21.828 -4.371 1 88.56 163 ILE A CA 1
ATOM 1151 C C . ILE A 1 163 ? -14.016 -22.484 -5.426 1 88.56 163 ILE A C 1
ATOM 1153 O O . ILE A 1 163 ? -15.234 -22.547 -5.27 1 88.56 163 ILE A O 1
ATOM 1157 N N . GLY A 1 164 ? -13.422 -22.953 -6.461 1 92 164 GLY A N 1
ATOM 1158 C CA . GLY A 1 164 ? -14.172 -23.641 -7.512 1 92 164 GLY A CA 1
ATOM 1159 C C . GLY A 1 164 ? -14.875 -24.891 -7.031 1 92 164 GLY A C 1
ATOM 1160 O O . GLY A 1 164 ? -16.047 -25.109 -7.359 1 92 164 GLY A O 1
ATOM 1161 N N . GLY A 1 165 ? -14.18 -25.703 -6.246 1 92 165 GLY A N 1
ATOM 1162 C CA . GLY A 1 165 ? -14.766 -26.922 -5.719 1 92 165 GLY A CA 1
ATOM 1163 C C . GLY A 1 165 ? -15.969 -26.672 -4.828 1 92 165 GLY A C 1
ATOM 1164 O O . GLY A 1 165 ? -16.984 -27.359 -4.953 1 92 165 GLY A O 1
ATOM 1165 N N . THR A 1 166 ? -15.852 -25.75 -4.004 1 88.19 166 THR A N 1
ATOM 1166 C CA . THR A 1 166 ? -16.953 -25.422 -3.1 1 88.19 166 THR A CA 1
ATOM 1167 C C . THR A 1 166 ? -18.141 -24.859 -3.873 1 88.19 166 THR A C 1
ATOM 1169 O O . THR A 1 166 ? -19.281 -25.219 -3.611 1 88.19 166 THR A O 1
ATOM 1172 N N . ALA A 1 167 ? -17.859 -24 -4.754 1 90.56 167 ALA A N 1
ATOM 1173 C CA . ALA A 1 167 ? -18.906 -23.359 -5.531 1 90.56 167 ALA A CA 1
ATOM 1174 C C . ALA A 1 167 ? -19.672 -24.375 -6.371 1 90.56 167 ALA A C 1
ATOM 1176 O O . ALA A 1 167 ? -20.891 -24.266 -6.551 1 90.56 167 ALA A O 1
ATOM 1177 N N . LEU A 1 168 ? -18.969 -25.375 -6.844 1 93.5 168 LEU A N 1
ATOM 1178 C CA . LEU A 1 168 ? -19.594 -26.344 -7.742 1 93.5 168 LEU A CA 1
ATOM 1179 C C . LEU A 1 168 ? -20.047 -27.594 -6.977 1 93.5 168 LEU A C 1
ATOM 1181 O O . LEU A 1 168 ? -20.656 -28.5 -7.555 1 93.5 168 LEU A O 1
ATOM 1185 N N . GLY A 1 169 ? -19.75 -27.625 -5.707 1 89.94 169 GLY A N 1
ATOM 1186 C CA . GLY A 1 169 ? -20.062 -28.797 -4.91 1 89.94 169 GLY A CA 1
ATOM 1187 C C . GLY A 1 169 ? -19.281 -30.031 -5.324 1 89.94 169 GLY A C 1
ATOM 1188 O O . GLY A 1 169 ? -19.828 -31.141 -5.352 1 89.94 169 GLY A O 1
ATOM 1189 N N . ALA A 1 170 ? -18.094 -29.812 -5.754 1 91.56 170 ALA A N 1
ATOM 1190 C CA . ALA A 1 170 ? -17.266 -30.922 -6.219 1 91.56 170 ALA A CA 1
ATOM 1191 C C . ALA A 1 170 ? -16.5 -31.562 -5.062 1 91.56 170 ALA A C 1
ATOM 1193 O O . ALA A 1 170 ? -16.156 -30.891 -4.09 1 91.56 170 ALA A O 1
ATOM 1194 N N . ASP A 1 171 ? -16.312 -32.844 -5.227 1 88.62 171 ASP A N 1
ATOM 1195 C CA . ASP A 1 171 ? -15.469 -33.594 -4.277 1 88.62 171 ASP A CA 1
ATOM 1196 C C . ASP A 1 171 ? -14 -33.219 -4.461 1 88.62 171 ASP A C 1
ATOM 1198 O O . ASP A 1 171 ? -13.414 -33.5 -5.508 1 88.62 171 ASP A O 1
ATOM 1202 N N . LEU A 1 172 ? -13.375 -32.719 -3.48 1 88.62 172 LEU A N 1
ATOM 1203 C CA . LEU A 1 172 ? -12.008 -32.219 -3.576 1 88.62 172 LEU A CA 1
ATOM 1204 C C . LEU A 1 172 ? -11.023 -33.375 -3.76 1 88.62 172 LEU A C 1
ATOM 1206 O O . LEU A 1 172 ? -9.961 -33.188 -4.359 1 88.62 172 LEU A O 1
ATOM 1210 N N . GLY A 1 173 ? -11.414 -34.5 -3.174 1 87.06 173 GLY A N 1
ATOM 1211 C CA . GLY A 1 173 ? -10.594 -35.688 -3.449 1 87.06 173 GLY A CA 1
ATOM 1212 C C . GLY A 1 173 ? -10.531 -36.031 -4.926 1 87.06 173 GLY A C 1
ATOM 1213 O O . GLY A 1 173 ? -9.461 -36.344 -5.449 1 87.06 173 GLY A O 1
ATOM 1214 N N . MET A 1 174 ? -11.672 -35.969 -5.516 1 90.44 174 MET A N 1
ATOM 1215 C CA . MET A 1 174 ? -11.742 -36.25 -6.945 1 90.44 174 MET A CA 1
ATOM 1216 C C . MET A 1 174 ? -11.023 -35.156 -7.742 1 90.44 174 MET A C 1
ATOM 1218 O O . MET A 1 174 ? -10.344 -35.469 -8.727 1 90.44 174 MET A O 1
ATOM 1222 N N . VAL A 1 175 ? -11.164 -33.938 -7.359 1 93.25 175 VAL A N 1
ATOM 1223 C CA . VAL A 1 175 ? -10.453 -32.844 -8 1 93.25 175 VAL A CA 1
ATOM 1224 C C . VAL A 1 175 ? -8.945 -33.062 -7.91 1 93.25 175 VAL A C 1
ATOM 1226 O O . VAL A 1 175 ? -8.219 -32.844 -8.883 1 93.25 175 VAL A O 1
ATOM 1229 N N . THR A 1 176 ? -8.523 -33.5 -6.781 1 91.56 176 THR A N 1
ATOM 1230 C CA . THR A 1 176 ? -7.102 -33.75 -6.562 1 91.56 176 THR A CA 1
ATOM 1231 C C . THR A 1 176 ? -6.605 -34.875 -7.445 1 91.56 176 THR A C 1
ATOM 1233 O O . THR A 1 176 ? -5.547 -34.781 -8.07 1 91.56 176 THR A O 1
ATOM 1236 N N . ALA A 1 177 ? -7.312 -35.938 -7.473 1 90.69 177 ALA A N 1
ATOM 1237 C CA . ALA A 1 177 ? -6.918 -37.125 -8.258 1 90.69 177 ALA A CA 1
ATOM 1238 C C . ALA A 1 177 ? -6.805 -36.75 -9.742 1 90.69 177 ALA A C 1
ATOM 1240 O O . ALA A 1 177 ? -5.793 -37.062 -10.375 1 90.69 177 ALA A O 1
ATOM 1241 N N . LEU A 1 178 ? -7.812 -36.156 -10.219 1 93.94 178 LEU A N 1
ATOM 1242 C CA . LEU A 1 178 ? -7.805 -35.781 -11.633 1 93.94 178 LEU A CA 1
ATOM 1243 C C . LEU A 1 178 ? -6.781 -34.656 -11.891 1 93.94 178 LEU A C 1
ATOM 1245 O O . LEU A 1 178 ? -6.133 -34.656 -12.938 1 93.94 178 LEU A O 1
ATOM 1249 N N . GLY A 1 179 ? -6.703 -33.719 -10.977 1 95.25 179 GLY A N 1
ATOM 1250 C CA . GLY A 1 179 ? -5.742 -32.656 -11.094 1 95.25 179 GLY A CA 1
ATOM 1251 C C . GLY A 1 179 ? -4.305 -33.125 -11.164 1 95.25 179 GLY A C 1
ATOM 1252 O O . GLY A 1 179 ? -3.488 -32.562 -11.891 1 95.25 179 GLY A O 1
ATOM 1253 N N . LEU A 1 180 ? -4.02 -34.125 -10.383 1 93.62 180 LEU A N 1
ATOM 1254 C CA . LEU A 1 180 ? -2.67 -34.688 -10.375 1 93.62 180 LEU A CA 1
ATOM 1255 C C . LEU A 1 180 ? -2.322 -35.281 -11.742 1 93.62 180 LEU A C 1
ATOM 1257 O O . LEU A 1 180 ? -1.177 -35.188 -12.188 1 93.62 180 LEU A O 1
ATOM 1261 N N . ILE A 1 181 ? -3.244 -35.844 -12.336 1 94.81 181 ILE A N 1
ATOM 1262 C CA . ILE A 1 181 ? -3.031 -36.406 -13.664 1 94.81 181 ILE A CA 1
ATOM 1263 C C . ILE A 1 181 ? -2.742 -35.312 -14.672 1 94.81 181 ILE A C 1
ATOM 1265 O O . ILE A 1 181 ? -1.807 -35.406 -15.469 1 94.81 181 ILE A O 1
ATOM 1269 N N . ILE A 1 182 ? -3.488 -34.25 -14.578 1 96.38 182 ILE A N 1
ATOM 1270 C CA . ILE A 1 182 ? -3.363 -33.156 -15.531 1 96.38 182 ILE A CA 1
ATOM 1271 C C . ILE A 1 182 ? -2.141 -32.312 -15.18 1 96.38 182 ILE A C 1
ATOM 1273 O O . ILE A 1 182 ? -1.521 -31.719 -16.062 1 96.38 182 ILE A O 1
ATOM 1277 N N . ALA A 1 183 ? -1.808 -32.281 -13.93 1 96.19 183 ALA A N 1
ATOM 1278 C CA . ALA A 1 183 ? -0.703 -31.453 -13.445 1 96.19 183 ALA A CA 1
ATOM 1279 C C . ALA A 1 183 ? 0.622 -31.906 -14.062 1 96.19 183 ALA A C 1
ATOM 1281 O O . ALA A 1 183 ? 1.515 -31.078 -14.289 1 96.19 183 ALA A O 1
ATOM 1282 N N . VAL A 1 184 ? 0.741 -33.125 -14.32 1 95 184 VAL A N 1
ATOM 1283 C CA . VAL A 1 184 ? 1.995 -33.656 -14.82 1 95 184 VAL A CA 1
ATOM 1284 C C . VAL A 1 184 ? 2.314 -33.062 -16.188 1 95 184 VAL A C 1
ATOM 1286 O O . VAL A 1 184 ? 3.367 -32.438 -16.375 1 95 184 VAL A O 1
ATOM 1289 N N . PRO A 1 185 ? 1.453 -33.188 -17.172 1 96.25 185 PRO A N 1
ATOM 1290 C CA . PRO A 1 185 ? 1.773 -32.562 -18.453 1 96.25 185 PRO A CA 1
ATOM 1291 C C . PRO A 1 185 ? 1.854 -31.047 -18.375 1 96.25 185 PRO A C 1
ATOM 1293 O O . PRO A 1 185 ? 2.639 -30.422 -19.094 1 96.25 185 PRO A O 1
ATOM 1296 N N . VAL A 1 186 ? 1.044 -30.422 -17.594 1 97 186 VAL A N 1
ATOM 1297 C CA . VAL A 1 186 ? 1.075 -28.969 -17.438 1 97 186 VAL A CA 1
ATOM 1298 C C . VAL A 1 186 ? 2.418 -28.547 -16.859 1 97 186 VAL A C 1
ATOM 1300 O O . VAL A 1 186 ? 3.057 -27.609 -17.359 1 97 186 VAL A O 1
ATOM 1303 N N . PHE A 1 187 ? 2.826 -29.25 -15.805 1 96.44 187 PHE A N 1
ATOM 1304 C CA . PHE A 1 187 ? 4.117 -28.984 -15.172 1 96.44 187 PHE A CA 1
ATOM 1305 C C . PHE A 1 187 ? 5.254 -29.219 -16.156 1 96.44 187 PHE A C 1
ATOM 1307 O O . PHE A 1 187 ? 6.16 -28.391 -16.266 1 96.44 187 PHE A O 1
ATOM 1314 N N . ALA A 1 188 ? 5.219 -30.297 -16.844 1 95.25 188 ALA A N 1
ATOM 1315 C CA . ALA A 1 188 ? 6.262 -30.641 -17.812 1 95.25 188 ALA A CA 1
ATOM 1316 C C . ALA A 1 188 ? 6.34 -29.594 -18.922 1 95.25 188 ALA A C 1
ATOM 1318 O O . ALA A 1 188 ? 7.43 -29.266 -19.391 1 95.25 188 ALA A O 1
ATOM 1319 N N . SER A 1 189 ? 5.273 -29.109 -19.359 1 95.56 189 SER A N 1
ATOM 1320 C CA . SER A 1 189 ? 5.25 -28.125 -20.438 1 95.56 189 SER A CA 1
ATOM 1321 C C . SER A 1 189 ? 5.91 -26.812 -20 1 95.56 189 SER A C 1
ATOM 1323 O O . SER A 1 189 ? 6.582 -26.156 -20.797 1 95.56 189 SER A O 1
ATOM 1325 N N . GLY A 1 190 ? 5.73 -26.453 -18.781 1 94.12 190 GLY A N 1
ATOM 1326 C CA . GLY A 1 190 ? 6.246 -25.188 -18.281 1 94.12 190 GLY A CA 1
ATOM 1327 C C . GLY A 1 190 ? 7.676 -25.281 -17.781 1 94.12 190 GLY A C 1
ATOM 1328 O O . GLY A 1 190 ? 8.453 -24.328 -17.938 1 94.12 190 GLY A O 1
ATOM 1329 N N . VAL A 1 191 ? 8.023 -26.359 -17.188 1 91.69 191 VAL A N 1
ATOM 1330 C CA . VAL A 1 191 ? 9.312 -26.469 -16.516 1 91.69 191 VAL A CA 1
ATOM 1331 C C . VAL A 1 191 ? 10.352 -27.047 -17.469 1 91.69 191 VAL A C 1
ATOM 1333 O O . VAL A 1 191 ? 11.539 -26.734 -17.375 1 91.69 191 VAL A O 1
ATOM 1336 N N . TRP A 1 192 ? 9.922 -27.828 -18.391 1 88.25 192 TRP A N 1
ATOM 1337 C CA . TRP A 1 192 ? 10.867 -28.531 -19.25 1 88.25 192 TRP A CA 1
ATOM 1338 C C . TRP A 1 192 ? 10.75 -28.031 -20.688 1 88.25 192 TRP A C 1
ATOM 1340 O O . TRP A 1 192 ? 11.703 -27.469 -21.234 1 88.25 192 TRP A O 1
ATOM 1350 N N . LEU A 1 193 ? 9.609 -28.047 -21.266 1 88.38 193 LEU A N 1
ATOM 1351 C CA . LEU A 1 193 ? 9.438 -27.766 -22.688 1 88.38 193 LEU A CA 1
ATOM 1352 C C . LEU A 1 193 ? 9.641 -26.297 -22.984 1 88.38 193 LEU A C 1
ATOM 1354 O O . LEU A 1 193 ? 10.391 -25.938 -23.891 1 88.38 193 LEU A O 1
ATOM 1358 N N . PHE A 1 194 ? 8.977 -25.469 -22.25 1 90.75 194 PHE A N 1
ATOM 1359 C CA . PHE A 1 194 ? 8.992 -24.047 -22.547 1 90.75 194 PHE A CA 1
ATOM 1360 C C . PHE A 1 194 ? 10.391 -23.469 -22.391 1 90.75 194 PHE A C 1
ATOM 1362 O O . PHE A 1 194 ? 10.898 -22.781 -23.281 1 90.75 194 PHE A O 1
ATOM 1369 N N . PRO A 1 195 ? 11.078 -23.797 -21.25 1 85.62 195 PRO A N 1
ATOM 1370 C CA . PRO A 1 195 ? 12.438 -23.281 -21.141 1 85.62 195 PRO A CA 1
ATOM 1371 C C . PRO A 1 195 ? 13.367 -23.781 -22.234 1 85.62 195 PRO A C 1
ATOM 1373 O O . PRO A 1 195 ? 14.242 -23.047 -22.703 1 85.62 195 PRO A O 1
ATOM 1376 N N . LYS A 1 196 ? 13.156 -24.938 -22.656 1 83.06 196 LYS A N 1
ATOM 1377 C CA . LYS A 1 196 ? 13.969 -25.5 -23.734 1 83.06 196 LYS A CA 1
ATOM 1378 C C . LYS A 1 196 ? 13.727 -24.766 -25.047 1 83.06 196 LYS A C 1
ATOM 1380 O O . LYS A 1 196 ? 14.656 -24.516 -25.797 1 83.06 196 LYS A O 1
ATOM 1385 N N . LEU A 1 197 ? 12.531 -24.344 -25.234 1 84.62 197 LEU A N 1
ATOM 1386 C CA . LEU A 1 197 ? 12.156 -23.703 -26.484 1 84.62 197 LEU A CA 1
ATOM 1387 C C . LEU A 1 197 ? 12.57 -22.234 -26.484 1 84.62 197 LEU A C 1
ATOM 1389 O O . LEU A 1 197 ? 12.859 -21.656 -27.547 1 84.62 197 LEU A O 1
ATOM 1393 N N . MET A 1 198 ? 12.664 -21.641 -25.312 1 84.75 198 MET A N 1
ATOM 1394 C CA . MET A 1 198 ? 12.867 -20.203 -25.234 1 84.75 198 MET A CA 1
ATOM 1395 C C . MET A 1 198 ? 14.25 -19.875 -24.688 1 84.75 198 MET A C 1
ATOM 1397 O O . MET A 1 198 ? 14.562 -18.703 -24.422 1 84.75 198 MET A O 1
ATOM 1401 N N . GLN A 1 199 ? 15.016 -20.781 -24.562 1 76.94 199 GLN A N 1
ATOM 1402 C CA . GLN A 1 199 ? 16.328 -20.656 -23.938 1 76.94 199 GLN A CA 1
ATOM 1403 C C . GLN A 1 199 ? 17.125 -19.5 -24.547 1 76.94 199 GLN A C 1
ATOM 1405 O O . GLN A 1 199 ? 17.734 -18.703 -23.828 1 76.94 199 GLN A O 1
ATOM 1410 N N . LYS A 1 200 ? 17.156 -19.406 -25.766 1 76 200 LYS A N 1
ATOM 1411 C CA . LYS A 1 200 ? 17.938 -18.391 -26.469 1 76 200 LYS A CA 1
ATOM 1412 C C . LYS A 1 200 ? 17.422 -16.984 -26.141 1 76 200 LYS A C 1
ATOM 1414 O O . LYS A 1 200 ? 18.203 -16.047 -25.969 1 76 200 LYS A O 1
ATOM 1419 N N . GLN A 1 201 ? 16.219 -16.859 -26 1 75.38 201 GLN A N 1
ATOM 1420 C CA . GLN A 1 201 ? 15.602 -15.562 -25.75 1 75.38 201 GLN A CA 1
ATOM 1421 C C . GLN A 1 201 ? 15.859 -15.094 -24.328 1 75.38 201 GLN A C 1
ATOM 1423 O O . GLN A 1 201 ? 16.172 -13.93 -24.094 1 75.38 201 GLN A O 1
ATOM 1428 N N . TYR A 1 202 ? 15.828 -15.984 -23.469 1 74.31 202 TYR A N 1
ATOM 1429 C CA . TYR A 1 202 ? 15.969 -15.625 -22.062 1 74.31 202 TYR A CA 1
ATOM 1430 C C . TYR A 1 202 ? 17.391 -15.141 -21.766 1 74.31 202 TYR A C 1
ATOM 1432 O O . TYR A 1 202 ? 17.578 -14.289 -20.906 1 74.31 202 TYR A O 1
ATOM 1440 N N . LEU A 1 203 ? 18.219 -15.68 -22.484 1 68.69 203 LEU A N 1
ATOM 1441 C CA . LEU A 1 203 ? 19.625 -15.344 -22.266 1 68.69 203 LEU A CA 1
ATOM 1442 C C . LEU A 1 203 ? 19.922 -13.938 -22.766 1 68.69 203 LEU A C 1
ATOM 1444 O O . LEU A 1 203 ? 20.891 -13.32 -22.312 1 68.69 203 LEU A O 1
ATOM 1448 N N . THR A 1 204 ? 19.031 -13.555 -23.516 1 73.38 204 THR A N 1
ATOM 1449 C CA . THR A 1 204 ? 19.344 -12.266 -24.141 1 73.38 204 THR A CA 1
ATOM 1450 C C . THR A 1 204 ? 18.656 -11.125 -23.391 1 73.38 204 THR A C 1
ATOM 1452 O O . THR A 1 204 ? 18.984 -9.961 -23.578 1 73.38 204 THR A O 1
ATOM 1455 N N . TYR A 1 205 ? 17.859 -11.555 -22.547 1 78.12 205 TYR A N 1
ATOM 1456 C CA . TYR A 1 205 ? 17.141 -10.5 -21.844 1 78.12 205 TYR A CA 1
ATOM 1457 C C . TYR A 1 205 ? 17.969 -9.953 -20.688 1 78.12 205 TYR A C 1
ATOM 1459 O O . TYR A 1 205 ? 18.594 -10.719 -19.953 1 78.12 205 TYR A O 1
ATOM 1467 N N . ALA A 1 206 ? 18.172 -8.641 -20.688 1 70.94 206 ALA A N 1
ATOM 1468 C CA . ALA A 1 206 ? 18.797 -8 -19.531 1 70.94 206 ALA A CA 1
ATOM 1469 C C . ALA A 1 206 ? 17.828 -7.98 -18.344 1 70.94 206 ALA A C 1
ATOM 1471 O O . ALA A 1 206 ? 16.719 -7.469 -18.453 1 70.94 206 ALA A O 1
ATOM 1472 N N . VAL A 1 207 ? 18.266 -8.727 -17.344 1 77.94 207 VAL A N 1
ATOM 1473 C CA . VAL A 1 207 ? 17.391 -8.805 -16.172 1 77.94 207 VAL A CA 1
ATOM 1474 C C . VAL A 1 207 ? 18.172 -8.359 -14.93 1 77.94 207 VAL A C 1
ATOM 1476 O O . VAL A 1 207 ? 19.406 -8.359 -14.93 1 77.94 207 VAL A O 1
ATOM 1479 N N . ASN A 1 208 ? 17.359 -7.887 -13.945 1 77.44 208 ASN A N 1
ATOM 1480 C CA . ASN A 1 208 ? 17.922 -7.57 -12.641 1 77.44 208 ASN A CA 1
ATOM 1481 C C . ASN A 1 208 ? 18.719 -8.75 -12.078 1 77.44 208 ASN A C 1
ATOM 1483 O O . ASN A 1 208 ? 18.297 -9.898 -12.211 1 77.44 208 ASN A O 1
ATOM 1487 N N . ASP A 1 209 ? 19.922 -8.422 -11.617 1 72.94 209 ASP A N 1
ATOM 1488 C CA . ASP A 1 209 ? 20.766 -9.492 -11.078 1 72.94 209 ASP A CA 1
ATOM 1489 C C . ASP A 1 209 ? 20.562 -9.648 -9.578 1 72.94 209 ASP A C 1
ATOM 1491 O O . ASP A 1 209 ? 21.281 -10.406 -8.922 1 72.94 209 ASP A O 1
ATOM 1495 N N . GLY A 1 210 ? 19.562 -8.898 -9.094 1 71.12 210 GLY A N 1
ATOM 1496 C CA . GLY A 1 210 ? 19.25 -9.023 -7.68 1 71.12 210 GLY A CA 1
ATOM 1497 C C . GLY A 1 210 ? 20.234 -8.281 -6.789 1 71.12 210 GLY A C 1
ATOM 1498 O O . GLY A 1 210 ? 20.234 -8.469 -5.57 1 71.12 210 GLY A O 1
ATOM 1499 N N . SER A 1 211 ? 21 -7.496 -7.395 1 69.75 211 SER A N 1
ATOM 1500 C CA . SER A 1 211 ? 22.016 -6.754 -6.652 1 69.75 211 SER A CA 1
ATOM 1501 C C . SER A 1 211 ? 21.375 -5.859 -5.594 1 69.75 211 SER A C 1
ATOM 1503 O O . SER A 1 211 ? 22.016 -5.527 -4.59 1 69.75 211 SER A O 1
ATOM 1505 N N . GLU A 1 212 ? 20.203 -5.574 -5.895 1 65.19 212 GLU A N 1
ATOM 1506 C CA . GLU A 1 212 ? 19.516 -4.695 -4.957 1 65.19 212 GLU A CA 1
ATOM 1507 C C . GLU A 1 212 ? 19.25 -5.402 -3.631 1 65.19 212 GLU A C 1
ATOM 1509 O O . GLU A 1 212 ? 19.047 -4.754 -2.604 1 65.19 212 GLU A O 1
ATOM 1514 N N . PHE A 1 213 ? 19.281 -6.621 -3.738 1 63.03 213 PHE A N 1
ATOM 1515 C CA . PHE A 1 213 ? 19.078 -7.398 -2.52 1 63.03 213 PHE A CA 1
ATOM 1516 C C . PHE A 1 213 ? 20.406 -7.645 -1.805 1 63.03 213 PHE A C 1
ATOM 1518 O O . PHE A 1 213 ? 20.422 -8.023 -0.634 1 63.03 213 PHE A O 1
ATOM 1525 N N . ASP A 1 214 ? 21.453 -7.496 -2.686 1 58.22 214 ASP A N 1
ATOM 1526 C CA . ASP A 1 214 ? 22.781 -7.773 -2.141 1 58.22 214 ASP A CA 1
ATOM 1527 C C . ASP A 1 214 ? 23.25 -6.629 -1.254 1 58.22 214 ASP A C 1
ATOM 1529 O O . ASP A 1 214 ? 23.656 -5.578 -1.754 1 58.22 214 ASP A O 1
ATOM 1533 N N . GLN A 1 215 ? 22.672 -6.508 -0.185 1 55 215 GLN A N 1
ATOM 1534 C CA . GLN A 1 215 ? 23.219 -5.504 0.728 1 55 215 GLN A CA 1
ATOM 1535 C C . GLN A 1 215 ? 24.484 -6.004 1.413 1 55 215 GLN A C 1
ATOM 1537 O O . GLN A 1 215 ? 24.469 -7.039 2.086 1 55 215 GLN A O 1
ATOM 1542 N N . SER A 1 216 ? 25.625 -5.875 0.715 1 46.66 216 SER A N 1
ATOM 1543 C CA . SER A 1 216 ? 26.875 -6.242 1.364 1 46.66 216 SER A CA 1
ATOM 1544 C C . SER A 1 216 ? 26.844 -5.918 2.854 1 46.66 216 SER A C 1
ATOM 1546 O O . SER A 1 216 ? 27.188 -4.805 3.26 1 46.66 216 SER A O 1
ATOM 1548 N N . ALA A 1 217 ? 25.766 -5.875 3.469 1 46.38 217 ALA A N 1
ATOM 1549 C CA . ALA A 1 217 ? 26.078 -5.852 4.898 1 46.38 217 ALA A CA 1
ATOM 1550 C C . ALA A 1 217 ? 27.156 -6.879 5.246 1 46.38 217 ALA A C 1
ATOM 1552 O O . ALA A 1 217 ? 27.016 -8.062 4.926 1 46.38 217 ALA A O 1
ATOM 1553 N N . THR A 1 218 ? 28.328 -6.344 5.109 1 46.25 218 THR A N 1
ATOM 1554 C CA . THR A 1 218 ? 29.359 -7.168 5.715 1 46.25 218 THR A CA 1
ATOM 1555 C C . THR A 1 218 ? 28.812 -7.91 6.934 1 46.25 218 THR A C 1
ATOM 1557 O O . THR A 1 218 ? 28.281 -7.293 7.852 1 46.25 218 THR A O 1
ATOM 1560 N N . ALA A 1 219 ? 28.25 -9.078 6.676 1 45.09 219 ALA A N 1
ATOM 1561 C CA . ALA A 1 219 ? 28.047 -9.938 7.84 1 45.09 219 ALA A CA 1
ATOM 1562 C C . ALA A 1 219 ? 28.75 -9.375 9.07 1 45.09 219 ALA A C 1
ATOM 1564 O O . ALA A 1 219 ? 29.859 -8.836 8.961 1 45.09 219 ALA A O 1
ATOM 1565 N N . GLY A 1 220 ? 27.953 -8.797 9.992 1 45.12 220 GLY A N 1
ATOM 1566 C CA . GLY A 1 220 ? 28.828 -8.688 11.156 1 45.12 220 GLY A CA 1
ATOM 1567 C C . GLY A 1 220 ? 30.062 -9.547 11.047 1 45.12 220 GLY A C 1
ATOM 1568 O O . GLY A 1 220 ? 30.344 -10.125 9.992 1 45.12 220 GLY A O 1
ATOM 1569 N N . GLU A 1 221 ? 30.469 -10.086 12.422 1 50.66 221 GLU A N 1
ATOM 1570 C CA . GLU A 1 221 ? 31.547 -11.047 12.609 1 50.66 221 GLU A CA 1
ATOM 1571 C C . GLU A 1 221 ? 31.391 -12.242 11.664 1 50.66 221 GLU A C 1
ATOM 1573 O O . GLU A 1 221 ? 30.328 -12.453 11.086 1 50.66 221 GLU A O 1
ATOM 1578 N N . ASP A 1 222 ? 32.5 -13.117 11.5 1 54.72 222 ASP A N 1
ATOM 1579 C CA . ASP A 1 222 ? 32.969 -14.344 10.867 1 54.72 222 ASP A CA 1
ATOM 1580 C C . ASP A 1 222 ? 31.891 -15.43 10.914 1 54.72 222 ASP A C 1
ATOM 1582 O O . ASP A 1 222 ? 32.188 -16.609 10.82 1 54.72 222 ASP A O 1
ATOM 1586 N N . ARG A 1 223 ? 30.406 -15.125 11.234 1 75.25 223 ARG A N 1
ATOM 1587 C CA . ARG A 1 223 ? 29.641 -16.359 11.352 1 75.25 223 ARG A CA 1
ATOM 1588 C C . ARG A 1 223 ? 28.609 -16.469 10.227 1 75.25 223 ARG A C 1
ATOM 1590 O O . ARG A 1 223 ? 27.906 -15.5 9.922 1 75.25 223 ARG A O 1
ATOM 1597 N N . SER A 1 224 ? 28.469 -17.328 9.461 1 84.56 224 SER A N 1
ATOM 1598 C CA . SER A 1 224 ? 27.5 -17.75 8.461 1 84.56 224 SER A CA 1
ATOM 1599 C C . SER A 1 224 ? 26.375 -18.547 9.086 1 84.56 224 SER A C 1
ATOM 1601 O O . SER A 1 224 ? 26.578 -19.25 10.086 1 84.56 224 SER A O 1
ATOM 1603 N N . PRO A 1 225 ? 25.109 -18.266 8.547 1 90.5 225 PRO A N 1
ATOM 1604 C CA . PRO A 1 225 ? 24 -19.031 9.125 1 90.5 225 PRO A CA 1
ATOM 1605 C C . PRO A 1 225 ? 24.094 -20.516 8.812 1 90.5 225 PRO A C 1
ATOM 1607 O O . PRO A 1 225 ? 24.781 -20.922 7.863 1 90.5 225 PRO A O 1
ATOM 1610 N N . SER A 1 226 ? 23.531 -21.297 9.688 1 91.94 226 SER A N 1
ATOM 1611 C CA . SER A 1 226 ? 23.406 -22.719 9.406 1 91.94 226 SER A CA 1
ATOM 1612 C C . SER A 1 226 ? 22.406 -22.984 8.289 1 91.94 226 SER A C 1
ATOM 1614 O O . SER A 1 226 ? 21.5 -22.172 8.047 1 91.94 226 SER A O 1
ATOM 1616 N N . LEU A 1 227 ? 22.625 -24.016 7.629 1 90.19 227 LEU A N 1
ATOM 1617 C CA . LEU A 1 227 ? 21.688 -24.406 6.59 1 90.19 227 LEU A CA 1
ATOM 1618 C C . LEU A 1 227 ? 20.281 -24.594 7.16 1 90.19 227 LEU A C 1
ATOM 1620 O O . LEU A 1 227 ? 19.297 -24.234 6.512 1 90.19 227 LEU A O 1
ATOM 1624 N N . ALA A 1 228 ? 20.156 -25.172 8.273 1 93.44 228 ALA A N 1
ATOM 1625 C CA . ALA A 1 228 ? 18.875 -25.406 8.93 1 93.44 228 ALA A CA 1
ATOM 1626 C C . ALA A 1 228 ? 18.156 -24.078 9.18 1 93.44 228 ALA A C 1
ATOM 1628 O O . ALA A 1 228 ? 16.938 -23.984 8.984 1 93.44 228 ALA A O 1
ATOM 1629 N N . ALA A 1 229 ? 18.906 -23.125 9.609 1 94.25 229 ALA A N 1
ATOM 1630 C CA . ALA A 1 229 ? 18.312 -21.828 9.867 1 94.25 229 ALA A CA 1
ATOM 1631 C C . ALA A 1 229 ? 17.828 -21.172 8.578 1 94.25 229 ALA A C 1
ATOM 1633 O O . ALA A 1 229 ? 16.75 -20.594 8.531 1 94.25 229 ALA A O 1
ATOM 1634 N N . ALA A 1 230 ? 18.703 -21.281 7.594 1 90.81 230 ALA A N 1
ATOM 1635 C CA . ALA A 1 230 ? 18.344 -20.703 6.301 1 90.81 230 ALA A CA 1
ATOM 1636 C C . ALA A 1 230 ? 17.109 -21.391 5.707 1 90.81 230 ALA A C 1
ATOM 1638 O O . ALA A 1 230 ? 16.172 -20.719 5.289 1 90.81 230 ALA A O 1
ATOM 1639 N N . LEU A 1 231 ? 17.094 -22.656 5.754 1 88.81 231 LEU A N 1
ATOM 1640 C CA . LEU A 1 231 ? 15.984 -23.438 5.199 1 88.81 231 LEU A CA 1
ATOM 1641 C C . LEU A 1 231 ? 14.703 -23.203 5.996 1 88.81 231 LEU A C 1
ATOM 1643 O O . LEU A 1 231 ? 13.625 -23.078 5.418 1 88.81 231 LEU A O 1
ATOM 1647 N N . THR A 1 232 ? 14.812 -23.172 7.25 1 93.19 232 THR A N 1
ATOM 1648 C CA . THR A 1 232 ? 13.641 -22.953 8.094 1 93.19 232 THR A CA 1
ATOM 1649 C C . THR A 1 232 ? 13.039 -21.578 7.84 1 93.19 232 THR A C 1
ATOM 1651 O O . THR A 1 232 ? 11.82 -21.422 7.836 1 93.19 232 THR A O 1
ATOM 1654 N N . SER A 1 233 ? 13.906 -20.562 7.652 1 91.5 233 SER A N 1
ATOM 1655 C CA . SER A 1 233 ? 13.414 -19.203 7.422 1 91.5 233 SER A CA 1
ATOM 1656 C C . SER A 1 233 ? 12.523 -19.141 6.184 1 91.5 233 SER A C 1
ATOM 1658 O O . SER A 1 233 ? 11.539 -18.406 6.16 1 91.5 233 SER A O 1
ATOM 1660 N N . VAL A 1 234 ? 12.836 -19.922 5.203 1 86.19 234 VAL A N 1
ATOM 1661 C CA . VAL A 1 234 ? 12.109 -19.875 3.939 1 86.19 234 VAL A CA 1
ATOM 1662 C C . VAL A 1 234 ? 10.914 -20.828 3.996 1 86.19 234 VAL A C 1
ATOM 1664 O O . VAL A 1 234 ? 9.844 -20.516 3.469 1 86.19 234 VAL A O 1
ATOM 1667 N N . LEU A 1 235 ? 11.008 -21.922 4.699 1 87.19 235 LEU A N 1
ATOM 1668 C CA . LEU A 1 235 ? 10.016 -22.984 4.633 1 87.19 235 LEU A CA 1
ATOM 1669 C C . LEU A 1 235 ? 9.023 -22.875 5.789 1 87.19 235 LEU A C 1
ATOM 1671 O O . LEU A 1 235 ? 7.961 -23.5 5.762 1 87.19 235 LEU A O 1
ATOM 1675 N N . LEU A 1 236 ? 9.336 -22.094 6.734 1 92.5 236 LEU A N 1
ATOM 1676 C CA . LEU A 1 236 ? 8.5 -22.031 7.934 1 92.5 236 LEU A CA 1
ATOM 1677 C C . LEU A 1 236 ? 7.082 -21.594 7.582 1 92.5 236 LEU A C 1
ATOM 1679 O O . LEU A 1 236 ? 6.113 -22.234 8.016 1 92.5 236 LEU A O 1
ATOM 1683 N N . ALA A 1 237 ? 6.984 -20.516 6.801 1 89.94 237 ALA A N 1
ATOM 1684 C CA . ALA A 1 237 ? 5.66 -20 6.469 1 89.94 237 ALA A CA 1
ATOM 1685 C C . ALA A 1 237 ? 4.859 -21 5.652 1 89.94 237 ALA A C 1
ATOM 1687 O O . ALA A 1 237 ? 3.744 -21.375 6.031 1 89.94 237 ALA A O 1
ATOM 1688 N N . PRO A 1 238 ? 5.391 -21.547 4.582 1 85.19 238 PRO A N 1
ATOM 1689 C CA . PRO A 1 238 ? 4.645 -22.562 3.828 1 85.19 238 PRO A CA 1
ATOM 1690 C C . PRO A 1 238 ? 4.301 -23.781 4.668 1 85.19 238 PRO A C 1
ATOM 1692 O O . PRO A 1 238 ? 3.221 -24.359 4.512 1 85.19 238 PRO A O 1
ATOM 1695 N N . ALA A 1 239 ? 5.191 -24.234 5.48 1 87.31 239 ALA A N 1
ATOM 1696 C CA . ALA A 1 239 ? 4.934 -25.391 6.34 1 87.31 239 ALA A CA 1
ATOM 1697 C C . ALA A 1 239 ? 3.748 -25.125 7.266 1 87.31 239 ALA A C 1
ATOM 1699 O O . ALA A 1 239 ? 2.887 -25.984 7.441 1 87.31 239 ALA A O 1
ATOM 1700 N N . MET A 1 240 ? 3.738 -23.984 7.855 1 91.25 240 MET A N 1
ATOM 1701 C CA . MET A 1 240 ? 2.637 -23.609 8.742 1 91.25 240 MET A CA 1
ATOM 1702 C C . MET A 1 240 ? 1.319 -23.547 7.98 1 91.25 240 MET A C 1
ATOM 1704 O O . MET A 1 240 ? 0.276 -23.953 8.5 1 91.25 240 MET A O 1
ATOM 1708 N N . MET A 1 241 ? 1.369 -23.031 6.82 1 84.44 241 MET A N 1
ATOM 1709 C CA . MET A 1 241 ? 0.163 -22.938 6.004 1 84.44 241 MET A CA 1
ATOM 1710 C C . MET A 1 241 ? -0.371 -24.328 5.664 1 84.44 241 MET A C 1
ATOM 1712 O O . MET A 1 241 ? -1.585 -24.547 5.641 1 84.44 241 MET A O 1
ATOM 1716 N N . VAL A 1 242 ? 0.52 -25.25 5.383 1 82.44 242 VAL A N 1
ATOM 1717 C CA . VAL A 1 242 ? 0.118 -26.625 5.125 1 82.44 242 VAL A CA 1
ATOM 1718 C C . VAL A 1 242 ? -0.525 -27.219 6.375 1 82.44 242 VAL A C 1
ATOM 1720 O O . VAL A 1 242 ? -1.553 -27.906 6.293 1 82.44 242 VAL A O 1
ATOM 1723 N N . ILE A 1 243 ? 0.07 -26.984 7.465 1 87.19 243 ILE A N 1
ATOM 1724 C CA . ILE A 1 243 ? -0.464 -27.469 8.734 1 87.19 243 ILE A CA 1
ATOM 1725 C C . ILE A 1 243 ? -1.855 -26.891 8.969 1 87.19 243 ILE A C 1
ATOM 1727 O O . ILE A 1 243 ? -2.754 -27.578 9.445 1 87.19 243 ILE A O 1
ATOM 1731 N N . GLY A 1 244 ? -1.99 -25.609 8.711 1 86.25 244 GLY A N 1
ATOM 1732 C CA . GLY A 1 244 ? -3.301 -25 8.812 1 86.25 244 GLY A CA 1
ATOM 1733 C C . GLY A 1 244 ? -4.344 -25.641 7.922 1 86.25 244 GLY A C 1
ATOM 1734 O O . GLY A 1 244 ? -5.469 -25.906 8.359 1 86.25 244 GLY A O 1
ATOM 1735 N N . THR A 1 245 ? -3.955 -25.922 6.723 1 77.12 245 THR A N 1
ATOM 1736 C CA . THR A 1 245 ? -4.863 -26.547 5.766 1 77.12 245 THR A CA 1
ATOM 1737 C C . THR A 1 245 ? -5.254 -27.953 6.223 1 77.12 245 THR A C 1
ATOM 1739 O O . THR A 1 245 ? -6.422 -28.328 6.137 1 77.12 245 THR A O 1
ATOM 1742 N N . LEU A 1 246 ? -4.328 -28.672 6.668 1 80.88 246 LEU A N 1
ATOM 1743 C CA . LEU A 1 246 ? -4.59 -30.016 7.184 1 80.88 246 LEU A CA 1
ATOM 1744 C C . LEU A 1 246 ? -5.457 -29.953 8.438 1 80.88 246 LEU A C 1
ATOM 1746 O O . LEU A 1 246 ? -6.328 -30.797 8.633 1 80.88 246 LEU A O 1
ATOM 1750 N N . GLY A 1 247 ? -5.172 -29.031 9.234 1 85 247 GLY A N 1
ATOM 1751 C CA . GLY A 1 247 ? -5.992 -28.844 10.422 1 85 247 GLY A CA 1
ATOM 1752 C C . GLY A 1 247 ? -7.445 -28.562 10.102 1 85 247 GLY A C 1
ATOM 1753 O O . GLY A 1 247 ? -8.344 -29.078 10.781 1 85 247 GLY A O 1
ATOM 1754 N N . ASP A 1 248 ? -7.68 -27.734 9.148 1 80.75 248 ASP A N 1
ATOM 1755 C CA . ASP A 1 248 ? -9.039 -27.406 8.727 1 80.75 248 ASP A CA 1
ATOM 1756 C C . ASP A 1 248 ? -9.781 -28.672 8.266 1 80.75 248 ASP A C 1
ATOM 1758 O O . ASP A 1 248 ? -11 -28.766 8.422 1 80.75 248 ASP A O 1
ATOM 1762 N N . ALA A 1 249 ? -9.008 -29.641 7.785 1 78.44 249 ALA A N 1
ATOM 1763 C CA . ALA A 1 249 ? -9.594 -30.844 7.23 1 78.44 249 ALA A CA 1
ATOM 1764 C C . ALA A 1 249 ? -9.812 -31.891 8.312 1 78.44 249 ALA A C 1
ATOM 1766 O O . ALA A 1 249 ? -10.75 -32.688 8.234 1 78.44 249 ALA A O 1
ATOM 1767 N N . VAL A 1 250 ? -9.008 -31.844 9.312 1 87.38 250 VAL A N 1
ATOM 1768 C CA . VAL A 1 250 ? -8.977 -32.969 10.242 1 87.38 250 VAL A CA 1
ATOM 1769 C C . VAL A 1 250 ? -9.68 -32.594 11.539 1 87.38 250 VAL A C 1
ATOM 1771 O O . VAL A 1 250 ? -10.422 -33.375 12.117 1 87.38 250 VAL A O 1
ATOM 1774 N N . PHE A 1 251 ? -9.484 -31.344 11.992 1 90.81 251 PHE A N 1
ATOM 1775 C CA . PHE A 1 251 ? -9.969 -30.953 13.312 1 90.81 251 PHE A CA 1
ATOM 1776 C C . PHE A 1 251 ? -11.344 -30.312 13.219 1 90.81 251 PHE A C 1
ATOM 1778 O O . PHE A 1 251 ? -11.633 -29.578 12.273 1 90.81 251 PHE A O 1
ATOM 1785 N N . PRO A 1 252 ? -12.227 -30.562 14.211 1 90.75 252 PRO A N 1
ATOM 1786 C CA . PRO A 1 252 ? -13.516 -29.875 14.266 1 90.75 252 PRO A CA 1
ATOM 1787 C C . PRO A 1 252 ? -13.359 -28.375 14.523 1 90.75 252 PRO A C 1
ATOM 1789 O O . PRO A 1 252 ? -12.492 -27.969 15.305 1 90.75 252 PRO A O 1
ATOM 1792 N N . LYS A 1 253 ? -14.133 -27.531 13.938 1 85.81 253 LYS A N 1
ATOM 1793 C CA . LYS A 1 253 ? -14.055 -26.078 13.953 1 85.81 253 LYS A CA 1
ATOM 1794 C C . LYS A 1 253 ? -14.148 -25.531 15.375 1 85.81 253 LYS A C 1
ATOM 1796 O O . LYS A 1 253 ? -13.578 -24.484 15.688 1 85.81 253 LYS A O 1
ATOM 1801 N N . SER A 1 254 ? -14.68 -26.172 16.266 1 85.69 254 SER A N 1
ATOM 1802 C CA . SER A 1 254 ? -14.867 -25.672 17.625 1 85.69 254 SER A CA 1
ATOM 1803 C C . SER A 1 254 ? -13.719 -26.078 18.531 1 85.69 254 SER A C 1
ATOM 1805 O O . SER A 1 254 ? -13.594 -25.578 19.641 1 85.69 254 SER A O 1
ATOM 1807 N N . SER A 1 255 ? -12.75 -26.797 18 1 90.94 255 SER A N 1
ATOM 1808 C CA . SER A 1 255 ? -11.664 -27.328 18.828 1 90.94 255 SER A CA 1
ATOM 1809 C C . SER A 1 255 ? -10.508 -26.328 18.922 1 90.94 255 SER A C 1
ATOM 1811 O O . SER A 1 255 ? -10.352 -25.469 18.047 1 90.94 255 SER A O 1
ATOM 1813 N N . ILE A 1 256 ? -9.766 -26.453 19.969 1 90.62 256 ILE A N 1
ATOM 1814 C CA . ILE A 1 256 ? -8.594 -25.609 20.203 1 90.62 256 ILE A CA 1
ATOM 1815 C C . ILE A 1 256 ? -7.531 -25.938 19.141 1 90.62 256 ILE A C 1
ATOM 1817 O O . ILE A 1 256 ? -6.82 -25.031 18.688 1 90.62 256 ILE A O 1
ATOM 1821 N N . ALA A 1 257 ? -7.445 -27.156 18.844 1 92.31 257 ALA A N 1
ATOM 1822 C CA . ALA A 1 257 ? -6.48 -27.578 17.828 1 92.31 257 ALA A CA 1
ATOM 1823 C C . ALA A 1 257 ? -6.77 -26.891 16.484 1 92.31 257 ALA A C 1
ATOM 1825 O O . ALA A 1 257 ? -5.848 -26.469 15.781 1 92.31 257 ALA A O 1
ATOM 1826 N N . TRP A 1 258 ? -8.016 -26.797 16.219 1 91.44 258 TRP A N 1
ATOM 1827 C CA . TRP A 1 258 ? -8.406 -26.125 14.984 1 91.44 258 TRP A CA 1
ATOM 1828 C C . TRP A 1 258 ? -8.055 -24.641 15.039 1 91.44 258 TRP A C 1
ATOM 1830 O O . TRP A 1 258 ? -7.527 -24.094 14.07 1 91.44 258 TRP A O 1
ATOM 1840 N N . THR A 1 259 ? -8.289 -24.078 16.125 1 90.69 259 THR A N 1
ATOM 1841 C CA . THR A 1 259 ? -8.047 -22.656 16.266 1 90.69 259 THR A CA 1
ATOM 1842 C C . THR A 1 259 ? -6.562 -22.328 16.109 1 90.69 259 THR A C 1
ATOM 1844 O O . THR A 1 259 ? -6.199 -21.375 15.43 1 90.69 259 THR A O 1
ATOM 1847 N N . VAL A 1 260 ? -5.797 -23.109 16.641 1 92 260 VAL A N 1
ATOM 1848 C CA . VAL A 1 260 ? -4.355 -22.875 16.625 1 92 260 VAL A CA 1
ATOM 1849 C C . VAL A 1 260 ? -3.814 -23.125 15.211 1 92 260 VAL A C 1
ATOM 1851 O O . VAL A 1 260 ? -3.057 -22.312 14.68 1 92 260 VAL A O 1
ATOM 1854 N N . THR A 1 261 ? -4.191 -24.234 14.672 1 91.44 261 THR A N 1
ATOM 1855 C CA . THR A 1 261 ? -3.699 -24.578 13.344 1 91.44 261 THR A CA 1
ATOM 1856 C C . THR A 1 261 ? -4.242 -23.609 12.305 1 91.44 261 THR A C 1
ATOM 1858 O O . THR A 1 261 ? -3.525 -23.203 11.383 1 91.44 261 THR A O 1
ATOM 1861 N N . HIS A 1 262 ? -5.457 -23.234 12.5 1 87.19 262 HIS A N 1
ATOM 1862 C CA . HIS A 1 262 ? -6.078 -22.281 11.578 1 87.19 262 HIS A CA 1
ATOM 1863 C C . HIS A 1 262 ? -5.406 -20.922 11.664 1 87.19 262 HIS A C 1
ATOM 1865 O O . HIS A 1 262 ? -5.184 -20.266 10.641 1 87.19 262 HIS A O 1
ATOM 1871 N N . PHE A 1 263 ? -5.051 -20.578 12.828 1 91.25 263 PHE A N 1
ATOM 1872 C CA . PHE A 1 263 ? -4.367 -19.312 13.055 1 91.25 263 PHE A CA 1
ATOM 1873 C C . PHE A 1 263 ? -2.971 -19.328 12.445 1 91.25 263 PHE A C 1
ATOM 1875 O O . PHE A 1 263 ? -2.572 -18.391 11.758 1 91.25 263 PHE A O 1
ATOM 1882 N N . MET A 1 264 ? -2.365 -20.359 12.57 1 91 264 MET A N 1
ATOM 1883 C CA . MET A 1 264 ? -1.006 -20.5 12.055 1 91 264 MET A CA 1
ATOM 1884 C C . MET A 1 264 ? -1.011 -20.656 10.539 1 91 264 MET A C 1
ATOM 1886 O O . MET A 1 264 ? -0.026 -20.328 9.875 1 91 264 MET A O 1
ATOM 1890 N N . GLY A 1 265 ? -2.068 -21.156 10.062 1 87.69 265 GLY A N 1
ATOM 1891 C CA . GLY A 1 265 ? -2.168 -21.406 8.633 1 87.69 265 GLY A CA 1
ATOM 1892 C C . GLY A 1 265 ? -2.471 -20.141 7.836 1 87.69 265 GLY A C 1
ATOM 1893 O O . GLY A 1 265 ? -2.361 -20.141 6.609 1 87.69 265 GLY A O 1
ATOM 1894 N N . ASN A 1 266 ? -2.797 -19.062 8.555 1 87.75 266 ASN A N 1
ATOM 1895 C CA . ASN A 1 266 ? -3.018 -17.781 7.895 1 87.75 266 ASN A CA 1
ATOM 1896 C C . ASN A 1 266 ? -1.728 -17.219 7.293 1 87.75 266 ASN A C 1
ATOM 1898 O O . ASN A 1 266 ? -0.689 -17.203 7.957 1 87.75 266 ASN A O 1
ATOM 1902 N N . ALA A 1 267 ? -1.832 -16.828 6.031 1 86.31 267 ALA A N 1
ATOM 1903 C CA . ALA A 1 267 ? -0.648 -16.406 5.293 1 86.31 267 ALA A CA 1
ATOM 1904 C C . ALA A 1 267 ? 0.058 -15.258 6.016 1 86.31 267 ALA A C 1
ATOM 1906 O O . ALA A 1 267 ? 1.288 -15.242 6.109 1 86.31 267 ALA A O 1
ATOM 1907 N N . VAL A 1 268 ? -0.666 -14.305 6.492 1 92.38 268 VAL A N 1
ATOM 1908 C CA . VAL A 1 268 ? -0.109 -13.125 7.156 1 92.38 268 VAL A CA 1
ATOM 1909 C C . VAL A 1 268 ? 0.588 -13.547 8.445 1 92.38 268 VAL A C 1
ATOM 1911 O O . VAL A 1 268 ? 1.707 -13.102 8.727 1 92.38 268 VAL A O 1
ATOM 1914 N N . ILE A 1 269 ? -0.032 -14.414 9.188 1 94.81 269 ILE A N 1
ATOM 1915 C CA . ILE A 1 269 ? 0.515 -14.859 10.461 1 94.81 269 ILE A CA 1
ATOM 1916 C C . ILE A 1 269 ? 1.751 -15.727 10.219 1 94.81 269 ILE A C 1
ATOM 1918 O O . ILE A 1 269 ? 2.768 -15.57 10.906 1 94.81 269 ILE A O 1
ATOM 1922 N N . SER A 1 270 ? 1.618 -16.672 9.328 1 92.88 270 SER A N 1
ATOM 1923 C CA . SER A 1 270 ? 2.742 -17.547 9.023 1 92.88 270 SER A CA 1
ATOM 1924 C C . SER A 1 270 ? 3.963 -16.75 8.57 1 92.88 270 SER A C 1
ATOM 1926 O O . SER A 1 270 ? 5.086 -17.031 8.984 1 92.88 270 SER A O 1
ATOM 1928 N N . LEU A 1 271 ? 3.748 -15.758 7.766 1 92.5 271 LEU A N 1
ATOM 1929 C CA . LEU A 1 271 ? 4.852 -14.938 7.281 1 92.5 271 LEU A CA 1
ATOM 1930 C C . LEU A 1 271 ? 5.41 -14.062 8.398 1 92.5 271 LEU A C 1
ATOM 1932 O O . LEU A 1 271 ? 6.613 -13.789 8.438 1 92.5 271 LEU A O 1
ATOM 1936 N N . LEU A 1 272 ? 4.508 -13.57 9.203 1 96.25 272 LEU A N 1
ATOM 1937 C CA . LEU A 1 272 ? 4.961 -12.789 10.352 1 96.25 272 LEU A CA 1
ATOM 1938 C C . LEU A 1 272 ? 5.891 -13.617 11.234 1 96.25 272 LEU A C 1
ATOM 1940 O O . LEU A 1 272 ? 6.961 -13.141 11.625 1 96.25 272 LEU A O 1
ATOM 1944 N N . ILE A 1 273 ? 5.508 -14.828 11.531 1 96.75 273 ILE A N 1
ATOM 1945 C CA . ILE A 1 273 ? 6.312 -15.719 12.359 1 96.75 273 ILE A CA 1
ATOM 1946 C C . ILE A 1 273 ? 7.633 -16.031 11.664 1 96.75 273 ILE A C 1
ATOM 1948 O O . ILE A 1 273 ? 8.695 -16.031 12.297 1 96.75 273 ILE A O 1
ATOM 1952 N N . ALA A 1 274 ? 7.566 -16.266 10.391 1 94.81 274 ALA A N 1
ATOM 1953 C CA . ALA A 1 274 ? 8.773 -16.531 9.617 1 94.81 274 ALA A CA 1
ATOM 1954 C C . ALA A 1 274 ? 9.711 -15.32 9.633 1 94.81 274 ALA A C 1
ATOM 1956 O O . ALA A 1 274 ? 10.93 -15.469 9.703 1 94.81 274 ALA A O 1
ATOM 1957 N N . ALA A 1 275 ? 9.164 -14.156 9.492 1 96.19 275 ALA A N 1
ATOM 1958 C CA . ALA A 1 275 ? 9.969 -12.938 9.523 1 96.19 275 ALA A CA 1
ATOM 1959 C C . ALA A 1 275 ? 10.656 -12.773 10.883 1 96.19 275 ALA A C 1
ATOM 1961 O O . ALA A 1 275 ? 11.836 -12.43 10.945 1 96.19 275 ALA A O 1
ATOM 1962 N N . LEU A 1 276 ? 9.906 -13 11.945 1 97.56 276 LEU A N 1
ATOM 1963 C CA . LEU A 1 276 ? 10.484 -12.922 13.281 1 97.56 276 LEU A CA 1
ATOM 1964 C C . LEU A 1 276 ? 11.586 -13.961 13.469 1 97.56 276 LEU A C 1
ATOM 1966 O O . LEU A 1 276 ? 12.633 -13.664 14.047 1 97.56 276 LEU A O 1
ATOM 1970 N N . PHE A 1 277 ? 11.297 -15.141 12.992 1 97.38 277 PHE A N 1
ATOM 1971 C CA . PHE A 1 277 ? 12.305 -16.188 13.031 1 97.38 277 PHE A CA 1
ATOM 1972 C C . PHE A 1 277 ? 13.57 -15.75 12.305 1 97.38 277 PHE A C 1
ATOM 1974 O O . PHE A 1 277 ? 14.68 -15.93 12.812 1 97.38 277 PHE A O 1
ATOM 1981 N N . SER A 1 278 ? 13.414 -15.203 11.125 1 95.62 278 SER A N 1
ATOM 1982 C CA . SER A 1 278 ? 14.555 -14.766 10.328 1 95.62 278 SER A CA 1
ATOM 1983 C C . SER A 1 278 ? 15.328 -13.656 11.031 1 95.62 278 SER A C 1
ATOM 1985 O O . SER A 1 278 ? 16.562 -13.633 10.984 1 95.62 278 SER A O 1
ATOM 1987 N N . MET A 1 279 ? 14.641 -12.781 11.641 1 96.19 279 MET A N 1
ATOM 1988 C CA . MET A 1 279 ? 15.289 -11.688 12.359 1 96.19 279 MET A CA 1
ATOM 1989 C C . MET A 1 279 ? 16.141 -12.227 13.508 1 96.19 279 MET A C 1
ATOM 1991 O O . MET A 1 279 ? 17.25 -11.734 13.75 1 96.19 279 MET A O 1
ATOM 1995 N N . VAL A 1 280 ? 15.648 -13.242 14.117 1 96.31 280 VAL A N 1
ATOM 1996 C CA . VAL A 1 280 ? 16.359 -13.789 15.273 1 96.31 280 VAL A CA 1
ATOM 1997 C C . VAL A 1 280 ? 17.484 -14.703 14.797 1 96.31 280 VAL A C 1
ATOM 1999 O O . VAL A 1 280 ? 18.641 -14.531 15.188 1 96.31 280 VAL A O 1
ATOM 2002 N N . PHE A 1 281 ? 17.219 -15.586 13.906 1 95.81 281 PHE A N 1
ATOM 2003 C CA . PHE A 1 281 ? 18.156 -16.672 13.625 1 95.81 281 PHE A CA 1
ATOM 2004 C C . PHE A 1 281 ? 19.062 -16.312 12.453 1 95.81 281 PHE A C 1
ATOM 2006 O O . PHE A 1 281 ? 20.141 -16.891 12.305 1 95.81 281 PHE A O 1
ATOM 2013 N N . LEU A 1 282 ? 18.672 -15.367 11.641 1 94 282 LEU A N 1
ATOM 2014 C CA . LEU A 1 282 ? 19.531 -14.93 10.547 1 94 282 LEU A CA 1
ATOM 2015 C C . LEU A 1 282 ? 20.109 -13.547 10.844 1 94 282 LEU A C 1
ATOM 2017 O O . LEU A 1 282 ? 20.891 -13.016 10.047 1 94 282 LEU A O 1
ATOM 2021 N N . GLY A 1 283 ? 19.75 -13.023 11.938 1 93.5 283 GLY A N 1
ATOM 2022 C CA . GLY A 1 283 ? 20.25 -11.711 12.32 1 93.5 283 GLY A CA 1
ATOM 2023 C C . GLY A 1 283 ? 20.859 -11.695 13.703 1 93.5 283 GLY A C 1
ATOM 2024 O O . GLY A 1 283 ? 22.078 -11.867 13.852 1 93.5 283 GLY A O 1
ATOM 2025 N N . LEU A 1 284 ? 20.047 -11.734 14.766 1 94 284 LEU A N 1
ATOM 2026 C CA . LEU A 1 284 ? 20.484 -11.57 16.141 1 94 284 LEU A CA 1
ATOM 2027 C C . LEU A 1 284 ? 21.422 -12.703 16.547 1 94 284 LEU A C 1
ATOM 2029 O O . LEU A 1 284 ? 22.469 -12.461 17.172 1 94 284 LEU A O 1
ATOM 2033 N N . ARG A 1 285 ? 21.125 -13.883 16.203 1 93.56 285 ARG A N 1
ATOM 2034 C CA . ARG A 1 285 ? 21.891 -15.039 16.641 1 93.56 285 ARG A CA 1
ATOM 2035 C C . ARG A 1 285 ? 23.203 -15.148 15.852 1 93.56 285 ARG A C 1
ATOM 2037 O O . ARG A 1 285 ? 24.094 -15.898 16.234 1 93.56 285 ARG A O 1
ATOM 2044 N N . LEU A 1 286 ? 23.281 -14.414 14.836 1 92.5 286 LEU A N 1
ATOM 2045 C CA . LEU A 1 286 ? 24.531 -14.367 14.07 1 92.5 286 LEU A CA 1
ATOM 2046 C C . LEU A 1 286 ? 25.438 -13.258 14.586 1 92.5 286 LEU A C 1
ATOM 2048 O O . LEU A 1 286 ? 26.5 -13.008 14.008 1 92.5 286 LEU A O 1
ATOM 2052 N N . GLY A 1 287 ? 24.938 -12.531 15.594 1 90.62 287 GLY A N 1
ATOM 2053 C CA . GLY A 1 287 ? 25.766 -11.523 16.234 1 90.62 287 GLY A CA 1
ATOM 2054 C C . GLY A 1 287 ? 25.391 -10.102 15.836 1 90.62 287 GLY A C 1
ATOM 2055 O O . GLY A 1 287 ? 26 -9.141 16.297 1 90.62 287 GLY A O 1
ATOM 2056 N N . MET A 1 288 ? 24.406 -9.977 15.047 1 91.44 288 MET A N 1
ATOM 2057 C CA . MET A 1 288 ? 23.969 -8.633 14.672 1 91.44 288 MET A CA 1
ATOM 2058 C C . MET A 1 288 ? 23.234 -7.961 15.828 1 91.44 288 MET A C 1
ATOM 2060 O O . MET A 1 288 ? 22.5 -8.609 16.562 1 91.44 288 MET A O 1
ATOM 2064 N N . SER A 1 289 ? 23.516 -6.684 15.961 1 92.56 289 SER A N 1
ATOM 2065 C CA . SER A 1 289 ? 22.75 -5.914 16.938 1 92.56 289 SER A CA 1
ATOM 2066 C C . SER A 1 289 ? 21.312 -5.703 16.484 1 92.56 289 SER A C 1
ATOM 2068 O O . SER A 1 289 ? 21.016 -5.855 15.297 1 92.56 289 SER A O 1
ATOM 2070 N N . GLY A 1 290 ? 20.5 -5.344 17.391 1 93.69 290 GLY A N 1
ATOM 2071 C CA . GLY A 1 290 ? 19.125 -5.012 17.047 1 93.69 290 GLY A CA 1
ATOM 2072 C C . GLY A 1 290 ? 19.016 -3.887 16.031 1 93.69 290 GLY A C 1
ATOM 2073 O O . GLY A 1 290 ? 18.188 -3.943 15.117 1 93.69 290 GLY A O 1
ATOM 2074 N N . ASN A 1 291 ? 19.844 -2.945 16.188 1 91.25 291 ASN A N 1
ATOM 2075 C CA . ASN A 1 291 ? 19.859 -1.813 15.266 1 91.25 291 ASN A CA 1
ATOM 2076 C C . ASN A 1 291 ? 20.266 -2.24 13.859 1 91.25 291 ASN A C 1
ATOM 2078 O O . ASN A 1 291 ? 19.75 -1.715 12.875 1 91.25 291 ASN A O 1
ATOM 2082 N N . LYS A 1 292 ? 21.156 -3.09 13.828 1 91.56 292 LYS A N 1
ATOM 2083 C CA . LYS A 1 292 ? 21.594 -3.582 12.523 1 91.56 292 LYS A CA 1
ATOM 2084 C C . LYS A 1 292 ? 20.484 -4.379 11.844 1 91.56 292 LYS A C 1
ATOM 2086 O O . LYS A 1 292 ? 20.25 -4.227 10.641 1 91.56 292 LYS A O 1
ATOM 2091 N N . VAL A 1 293 ? 19.828 -5.246 12.609 1 94.19 293 VAL A N 1
ATOM 2092 C CA . VAL A 1 293 ? 18.719 -6.027 12.07 1 94.19 293 VAL A CA 1
ATOM 2093 C C . VAL A 1 293 ? 17.609 -5.09 11.586 1 94.19 293 VAL A C 1
ATOM 2095 O O . VAL A 1 293 ? 17.031 -5.309 10.523 1 94.19 293 VAL A O 1
ATOM 2098 N N . LEU A 1 294 ? 17.344 -4.086 12.367 1 93.75 294 LEU A N 1
ATOM 2099 C CA . LEU A 1 294 ? 16.359 -3.076 11.977 1 93.75 294 LEU A CA 1
ATOM 2100 C C . LEU A 1 294 ? 16.781 -2.377 10.688 1 93.75 294 LEU A C 1
ATOM 2102 O O . LEU A 1 294 ? 15.969 -2.182 9.789 1 93.75 294 LEU A O 1
ATOM 2106 N N . GLY A 1 295 ? 18 -2.016 10.617 1 90 295 GLY A N 1
ATOM 2107 C CA . GLY A 1 295 ? 18.516 -1.389 9.414 1 90 295 GLY A CA 1
ATOM 2108 C C . GLY A 1 295 ? 18.422 -2.271 8.188 1 90 295 GLY A C 1
ATOM 2109 O O . GLY A 1 295 ? 18.047 -1.8 7.109 1 90 295 GLY A O 1
ATOM 2110 N N . LEU A 1 296 ? 18.719 -3.494 8.383 1 90.69 296 LEU A N 1
ATOM 2111 C CA . LEU A 1 296 ? 18.625 -4.453 7.289 1 90.69 296 LEU A CA 1
ATOM 2112 C C . LEU A 1 296 ? 17.172 -4.633 6.852 1 90.69 296 LEU A C 1
ATOM 2114 O O . LEU A 1 296 ? 16.891 -4.77 5.656 1 90.69 296 LEU A O 1
ATOM 2118 N N . SER A 1 297 ? 16.312 -4.68 7.793 1 93.31 297 SER A N 1
ATOM 2119 C CA . SER A 1 297 ? 14.898 -4.785 7.477 1 93.31 297 SER A CA 1
ATOM 2120 C C . SER A 1 297 ? 14.422 -3.594 6.652 1 93.31 297 SER A C 1
ATOM 2122 O O . SER A 1 297 ? 13.68 -3.758 5.688 1 93.31 297 SER A O 1
ATOM 2124 N N . LYS A 1 298 ? 14.859 -2.447 6.977 1 90.81 298 LYS A N 1
ATOM 2125 C CA . LYS A 1 298 ? 14.492 -1.235 6.25 1 90.81 298 LYS A CA 1
ATOM 2126 C C . LYS A 1 298 ? 15.039 -1.262 4.824 1 90.81 298 LYS A C 1
ATOM 2128 O O . LYS A 1 298 ? 14.32 -0.943 3.873 1 90.81 298 LYS A O 1
ATOM 2133 N N . THR A 1 299 ? 16.234 -1.648 4.695 1 89.19 299 THR A N 1
ATOM 2134 C CA . THR A 1 299 ? 16.891 -1.642 3.396 1 89.19 299 THR A CA 1
ATOM 2135 C C . THR A 1 299 ? 16.328 -2.729 2.492 1 89.19 299 THR A C 1
ATOM 2137 O O . THR A 1 299 ? 16.234 -2.545 1.275 1 89.19 299 THR A O 1
ATOM 2140 N N . SER A 1 300 ? 15.914 -3.795 3.125 1 89.75 300 SER A N 1
ATOM 2141 C CA . SER A 1 300 ? 15.383 -4.922 2.363 1 89.75 300 SER A CA 1
ATOM 2142 C C . SER A 1 300 ? 14.062 -4.559 1.696 1 89.75 300 SER A C 1
ATOM 2144 O O . SER A 1 300 ? 13.633 -5.227 0.754 1 89.75 300 SER A O 1
ATOM 2146 N N . LEU A 1 301 ? 13.461 -3.496 2.135 1 92.75 301 LEU A N 1
ATOM 2147 C CA . LEU A 1 301 ? 12.148 -3.113 1.627 1 92.75 301 LEU A CA 1
ATOM 2148 C C . LEU A 1 301 ? 12.281 -2.176 0.431 1 92.75 301 LEU A C 1
ATOM 2150 O O . LEU A 1 301 ? 11.336 -2.012 -0.343 1 92.75 301 LEU A O 1
ATOM 2154 N N . LYS A 1 302 ? 13.375 -1.581 0.186 1 87.94 302 LYS A N 1
ATOM 2155 C CA . LYS A 1 302 ? 13.555 -0.525 -0.806 1 87.94 302 LYS A CA 1
ATOM 2156 C C . LYS A 1 302 ? 13.242 -1.033 -2.211 1 87.94 302 LYS A C 1
ATOM 2158 O O . LYS A 1 302 ? 12.516 -0.389 -2.965 1 87.94 302 LYS A O 1
ATOM 2163 N N . PRO A 1 303 ? 13.641 -2.246 -2.51 1 85.38 303 PRO A N 1
ATOM 2164 C CA . PRO A 1 303 ? 13.461 -2.691 -3.895 1 85.38 303 PRO A CA 1
ATOM 2165 C C . PRO A 1 303 ? 12 -2.994 -4.23 1 85.38 303 PRO A C 1
ATOM 2167 O O . PRO A 1 303 ? 11.656 -3.158 -5.406 1 85.38 303 PRO A O 1
ATOM 2170 N N . ILE A 1 304 ? 11.148 -3.035 -3.312 1 90.56 304 ILE A N 1
ATOM 2171 C CA . ILE A 1 304 ? 9.82 -3.555 -3.623 1 90.56 304 ILE A CA 1
ATOM 2172 C C . ILE A 1 304 ? 8.828 -2.4 -3.748 1 90.56 304 ILE A C 1
ATOM 2174 O O . ILE A 1 304 ? 7.648 -2.615 -4.023 1 90.56 304 ILE A O 1
ATOM 2178 N N . VAL A 1 305 ? 9.25 -1.209 -3.607 1 92.75 305 VAL A N 1
ATOM 2179 C CA . VAL A 1 305 ? 8.328 -0.079 -3.578 1 92.75 305 VAL A CA 1
ATOM 2180 C C . VAL A 1 305 ? 7.605 0.034 -4.918 1 92.75 305 VAL A C 1
ATOM 2182 O O . VAL A 1 305 ? 6.395 0.266 -4.957 1 92.75 305 VAL A O 1
ATOM 2185 N N . ASN A 1 306 ? 8.312 -0.091 -6.047 1 91.56 306 ASN A N 1
ATOM 2186 C CA . ASN A 1 306 ? 7.688 -0.029 -7.363 1 91.56 306 ASN A CA 1
ATOM 2187 C C . ASN A 1 306 ? 6.664 -1.148 -7.551 1 91.56 306 ASN A C 1
ATOM 2189 O O . ASN A 1 306 ? 5.574 -0.918 -8.07 1 91.56 306 ASN A O 1
ATOM 2193 N N . VAL A 1 307 ? 7.016 -2.277 -7.02 1 89.94 307 VAL A N 1
ATOM 2194 C CA . VAL A 1 307 ? 6.133 -3.436 -7.102 1 89.94 307 VAL A CA 1
ATOM 2195 C C . VAL A 1 307 ? 4.84 -3.154 -6.34 1 89.94 307 VAL A C 1
ATOM 2197 O O . VAL A 1 307 ? 3.744 -3.42 -6.84 1 89.94 307 VAL A O 1
ATOM 2200 N N . LEU A 1 308 ? 4.961 -2.592 -5.184 1 93.44 308 LEU A N 1
ATOM 2201 C CA . LEU A 1 308 ? 3.803 -2.309 -4.344 1 93.44 308 LEU A CA 1
ATOM 2202 C C . LEU A 1 308 ? 2.852 -1.339 -5.039 1 93.44 308 LEU A C 1
ATOM 2204 O O . LEU A 1 308 ? 1.646 -1.589 -5.113 1 93.44 308 LEU A O 1
ATOM 2208 N N . LEU A 1 309 ? 3.395 -0.284 -5.602 1 94.56 309 LEU A N 1
ATOM 2209 C CA . LEU A 1 309 ? 2.562 0.745 -6.215 1 94.56 309 LEU A CA 1
ATOM 2210 C C . LEU A 1 309 ? 1.933 0.236 -7.508 1 94.56 309 LEU A C 1
ATOM 2212 O O . LEU A 1 309 ? 0.764 0.515 -7.785 1 94.56 309 LEU A O 1
ATOM 2216 N N . ILE A 1 310 ? 2.678 -0.534 -8.258 1 93.62 310 ILE A N 1
ATOM 2217 C CA . ILE A 1 310 ? 2.188 -1.038 -9.531 1 93.62 310 ILE A CA 1
ATOM 2218 C C . ILE A 1 310 ? 1.097 -2.078 -9.289 1 93.62 310 ILE A C 1
ATOM 2220 O O . ILE A 1 310 ? 0.056 -2.061 -9.953 1 93.62 310 ILE A O 1
ATOM 2224 N N . ILE A 1 311 ? 1.334 -2.932 -8.328 1 91.25 311 ILE A N 1
ATOM 2225 C CA . ILE A 1 311 ? 0.348 -3.961 -8.016 1 91.25 311 ILE A CA 1
ATOM 2226 C C . ILE A 1 311 ? -0.918 -3.311 -7.461 1 91.25 311 ILE A C 1
ATOM 2228 O O . ILE A 1 311 ? -2.031 -3.717 -7.801 1 91.25 311 ILE A O 1
ATOM 2232 N N . GLY A 1 312 ? -0.742 -2.346 -6.609 1 94.06 312 GLY A N 1
ATOM 2233 C CA . GLY A 1 312 ? -1.899 -1.585 -6.168 1 94.06 312 GLY A CA 1
ATOM 2234 C C . GLY A 1 312 ? -2.68 -0.967 -7.312 1 94.06 312 GLY A C 1
ATOM 2235 O O . GLY A 1 312 ? -3.906 -1.081 -7.367 1 94.06 312 GLY A O 1
ATOM 2236 N N . ALA A 1 313 ? -1.972 -0.315 -8.219 1 95.19 313 ALA A N 1
ATOM 2237 C CA . ALA A 1 313 ? -2.615 0.309 -9.367 1 95.19 313 ALA A CA 1
ATOM 2238 C C . ALA A 1 313 ? -3.303 -0.735 -10.242 1 95.19 313 ALA A C 1
ATOM 2240 O O . ALA A 1 313 ? -4.348 -0.464 -10.844 1 95.19 313 ALA A O 1
ATOM 2241 N N . GLY A 1 314 ? -2.693 -1.876 -10.352 1 91.5 314 GLY A N 1
ATOM 2242 C CA . GLY A 1 314 ? -3.355 -2.971 -11.047 1 91.5 314 GLY A CA 1
ATOM 2243 C C . GLY A 1 314 ? -4.691 -3.342 -10.43 1 91.5 314 GLY A C 1
ATOM 2244 O O . GLY A 1 314 ? -5.645 -3.652 -11.148 1 91.5 314 GLY A O 1
ATOM 2245 N N . GLY A 1 315 ? -4.723 -3.383 -9.117 1 91.44 315 GLY A N 1
ATOM 2246 C CA . GLY A 1 315 ? -5.988 -3.586 -8.438 1 91.44 315 GLY A CA 1
ATOM 2247 C C . GLY A 1 315 ? -7.016 -2.514 -8.75 1 91.44 315 GLY A C 1
ATOM 2248 O O . GLY A 1 315 ? -8.211 -2.797 -8.828 1 91.44 315 GLY A O 1
ATOM 2249 N N . GLY A 1 316 ? -6.559 -1.276 -8.859 1 94.44 316 GLY A N 1
ATOM 2250 C CA . GLY A 1 316 ? -7.445 -0.203 -9.281 1 94.44 316 GLY A CA 1
ATOM 2251 C C . GLY A 1 316 ? -8.055 -0.436 -10.656 1 94.44 316 GLY A C 1
ATOM 2252 O O . GLY A 1 316 ? -9.25 -0.215 -10.852 1 94.44 316 GLY A O 1
ATOM 2253 N N . LEU A 1 317 ? -7.219 -0.813 -11.594 1 93.31 317 LEU A N 1
ATOM 2254 C CA . LEU A 1 317 ? -7.711 -1.101 -12.938 1 93.31 317 LEU A CA 1
ATOM 2255 C C . LEU A 1 317 ? -8.711 -2.252 -12.914 1 93.31 317 LEU A C 1
ATOM 2257 O O . LEU A 1 317 ? -9.75 -2.191 -13.57 1 93.31 317 LEU A O 1
ATOM 2261 N N . LYS A 1 318 ? -8.336 -3.287 -12.172 1 89.56 318 LYS A N 1
ATOM 2262 C CA . LYS A 1 318 ? -9.25 -4.418 -12.023 1 89.56 318 LYS A CA 1
ATOM 2263 C C . LYS A 1 318 ? -10.609 -3.969 -11.5 1 89.56 318 LYS A C 1
ATOM 2265 O O . LYS A 1 318 ? -11.648 -4.348 -12.047 1 89.56 318 LYS A O 1
ATOM 2270 N N . ALA A 1 319 ? -10.609 -3.172 -10.453 1 92.38 319 ALA A N 1
ATOM 2271 C CA . ALA A 1 319 ? -11.844 -2.66 -9.867 1 92.38 319 ALA A CA 1
ATOM 2272 C C . ALA A 1 319 ? -12.625 -1.828 -10.883 1 92.38 319 ALA A C 1
ATOM 2274 O O . ALA A 1 319 ? -13.859 -1.874 -10.914 1 92.38 319 ALA A O 1
ATOM 2275 N N . MET A 1 320 ? -11.914 -1.08 -11.656 1 93.75 320 MET A N 1
ATOM 2276 C CA . MET A 1 320 ? -12.547 -0.247 -12.672 1 93.75 320 MET A CA 1
ATOM 2277 C C . MET A 1 320 ? -13.211 -1.106 -13.742 1 93.75 320 MET A C 1
ATOM 2279 O O . MET A 1 320 ? -14.336 -0.823 -14.164 1 93.75 320 MET A O 1
ATOM 2283 N N . LEU A 1 321 ? -12.578 -2.131 -14.172 1 90.44 321 LEU A N 1
ATOM 2284 C CA . LEU A 1 321 ? -13.117 -3.041 -15.18 1 90.44 321 LEU A CA 1
ATOM 2285 C C . LEU A 1 321 ? -14.375 -3.73 -14.664 1 90.44 321 LEU A C 1
ATOM 2287 O O . LEU A 1 321 ? -15.328 -3.938 -15.414 1 90.44 321 LEU A O 1
ATOM 2291 N N . GLU A 1 322 ? -14.367 -4.098 -13.391 1 88.94 322 GLU A N 1
ATOM 2292 C CA . GLU A 1 322 ? -15.57 -4.652 -12.766 1 88.94 322 GLU A CA 1
ATOM 2293 C C . GLU A 1 322 ? -16.672 -3.605 -12.672 1 88.94 322 GLU A C 1
ATOM 2295 O O . GLU A 1 322 ? -17.859 -3.922 -12.867 1 88.94 322 GLU A O 1
ATOM 2300 N N . GLY A 1 323 ? -16.281 -2.438 -12.375 1 89.94 323 GLY A N 1
ATOM 2301 C CA . GLY A 1 323 ? -17.219 -1.356 -12.141 1 89.94 323 GLY A CA 1
ATOM 2302 C C . GLY A 1 323 ? -17.969 -0.926 -13.391 1 89.94 323 GLY A C 1
ATOM 2303 O O . GLY A 1 323 ? -19.109 -0.465 -13.32 1 89.94 323 GLY A O 1
ATOM 2304 N N . VAL A 1 324 ? -17.344 -1.082 -14.508 1 92.25 324 VAL A N 1
ATOM 2305 C CA . VAL A 1 324 ? -17.984 -0.636 -15.742 1 92.25 324 VAL A CA 1
ATOM 2306 C C . VAL A 1 324 ? -18.844 -1.758 -16.312 1 92.25 324 VAL A C 1
ATOM 2308 O O . VAL A 1 324 ? -19.453 -1.604 -17.375 1 92.25 324 VAL A O 1
ATOM 2311 N N . GLY A 1 325 ? -18.906 -2.918 -15.641 1 88.06 325 GLY A N 1
ATOM 2312 C CA . GLY A 1 325 ? -19.906 -3.922 -15.953 1 88.06 325 GLY A CA 1
ATOM 2313 C C . GLY A 1 325 ? -19.391 -5.035 -16.844 1 88.06 325 GLY A C 1
ATOM 2314 O O . GLY A 1 325 ? -20.172 -5.781 -17.438 1 88.06 325 GLY A O 1
ATOM 2315 N N . LEU A 1 326 ? -18.156 -5.195 -16.953 1 86.38 326 LEU A N 1
ATOM 2316 C CA . LEU A 1 326 ? -17.562 -6.215 -17.812 1 86.38 326 LEU A CA 1
ATOM 2317 C C . LEU A 1 326 ? -18 -7.609 -17.375 1 86.38 326 LEU A C 1
ATOM 2319 O O . LEU A 1 326 ? -18.172 -8.5 -18.219 1 86.38 326 LEU A O 1
ATOM 2323 N N . SER A 1 327 ? -18.094 -7.816 -16.094 1 83.5 327 SER A N 1
ATOM 2324 C CA . SER A 1 327 ? -18.5 -9.125 -15.578 1 83.5 327 SER A CA 1
ATOM 2325 C C . SER A 1 327 ? -19.875 -9.523 -16.078 1 83.5 327 SER A C 1
ATOM 2327 O O . SER A 1 327 ? -20.094 -10.672 -16.484 1 83.5 327 SER A O 1
ATOM 2329 N N . LYS A 1 328 ? -20.766 -8.609 -16.062 1 85 328 LYS A N 1
ATOM 2330 C CA . LYS A 1 328 ? -22.125 -8.859 -16.516 1 85 328 LYS A CA 1
ATOM 2331 C C . LYS A 1 328 ? -22.156 -9.172 -18 1 85 328 LYS A C 1
ATOM 2333 O O . LYS A 1 328 ? -22.922 -10.031 -18.453 1 85 328 LYS A O 1
ATOM 2338 N N . ILE A 1 329 ? -21.391 -8.531 -18.734 1 86.62 329 ILE A N 1
ATOM 2339 C CA . ILE A 1 329 ? -21.344 -8.727 -20.188 1 86.62 329 ILE A CA 1
ATOM 2340 C C . ILE A 1 329 ? -20.844 -10.133 -20.5 1 86.62 329 ILE A C 1
ATOM 2342 O O . ILE A 1 329 ? -21.391 -10.812 -21.359 1 86.62 329 ILE A O 1
ATOM 2346 N N . ILE A 1 330 ? -19.812 -10.578 -19.797 1 86.5 330 ILE A N 1
ATOM 2347 C CA . ILE A 1 330 ? -19.25 -11.906 -20.016 1 86.5 330 ILE A CA 1
ATOM 2348 C C . ILE A 1 330 ? -20.297 -12.969 -19.656 1 86.5 330 ILE A C 1
ATOM 2350 O O . ILE A 1 330 ? -20.516 -13.914 -20.422 1 86.5 330 ILE A O 1
ATOM 2354 N N . ALA A 1 331 ? -20.953 -12.742 -18.547 1 84.06 331 ALA A N 1
ATOM 2355 C CA . ALA A 1 331 ? -21.953 -13.688 -18.094 1 84.06 331 ALA A CA 1
ATOM 2356 C C . ALA A 1 331 ? -23.094 -13.82 -19.094 1 84.06 331 ALA A C 1
ATOM 2358 O O . ALA A 1 331 ? -23.5 -14.93 -19.438 1 84.06 331 ALA A O 1
ATOM 2359 N N . THR A 1 332 ? -23.594 -12.734 -19.625 1 85.25 332 THR A N 1
ATOM 2360 C CA . THR A 1 332 ? -24.719 -12.734 -20.531 1 85.25 332 THR A CA 1
ATOM 2361 C C . THR A 1 332 ? -24.328 -13.289 -21.891 1 85.25 332 THR A C 1
ATOM 2363 O O . THR A 1 332 ? -25.109 -14 -22.531 1 85.25 332 THR A O 1
ATOM 2366 N N . THR A 1 333 ? -23.156 -13.008 -22.344 1 84.12 333 THR A N 1
ATOM 2367 C CA . THR A 1 333 ? -22.688 -13.438 -23.656 1 84.12 333 THR A CA 1
ATOM 2368 C C . THR A 1 333 ? -22.469 -14.945 -23.688 1 84.12 333 THR A C 1
ATOM 2370 O O . THR A 1 333 ? -22.781 -15.609 -24.672 1 84.12 333 THR A O 1
ATOM 2373 N N . THR A 1 334 ? -21.969 -15.508 -22.578 1 83.88 334 THR A N 1
ATOM 2374 C CA . THR A 1 334 ? -21.594 -16.922 -22.562 1 83.88 334 THR A CA 1
ATOM 2375 C C . THR A 1 334 ? -22.828 -17.797 -22.312 1 83.88 334 THR A C 1
ATOM 2377 O O . THR A 1 334 ? -22.828 -18.984 -22.641 1 83.88 334 THR A O 1
ATOM 2380 N N . ALA A 1 335 ? -23.797 -17.281 -21.75 1 79.62 335 ALA A N 1
ATOM 2381 C CA . ALA A 1 335 ? -25.031 -18.016 -21.453 1 79.62 335 ALA A CA 1
ATOM 2382 C C . ALA A 1 335 ? -25.656 -18.562 -22.734 1 79.62 335 ALA A C 1
ATOM 2384 O O . ALA A 1 335 ? -26.375 -19.547 -22.703 1 79.62 335 ALA A O 1
ATOM 2385 N N . GLU A 1 336 ? -25.203 -18 -23.797 1 81.06 336 GLU A N 1
ATOM 2386 C CA . GLU A 1 336 ? -25.844 -18.359 -25.062 1 81.06 336 GLU A CA 1
ATOM 2387 C C . GLU A 1 336 ? -25 -19.359 -25.844 1 81.06 336 GLU A C 1
ATOM 2389 O O . GLU A 1 336 ? -25.438 -19.875 -26.875 1 81.06 336 GLU A O 1
ATOM 2394 N N . TRP A 1 337 ? -23.875 -19.656 -25.344 1 85.88 337 TRP A N 1
ATOM 2395 C CA . TRP A 1 337 ? -22.969 -20.5 -26.109 1 85.88 337 TRP A CA 1
ATOM 2396 C C . TRP A 1 337 ? -23.328 -21.969 -25.969 1 85.88 337 TRP A C 1
ATOM 2398 O O . TRP A 1 337 ? -23.547 -22.453 -24.859 1 85.88 337 TRP A O 1
ATOM 2408 N N . ALA A 1 338 ? -23.484 -22.656 -27.109 1 85.44 338 ALA A N 1
ATOM 2409 C CA . ALA A 1 338 ? -23.781 -24.094 -27.125 1 85.44 338 ALA A CA 1
ATOM 2410 C C . ALA A 1 338 ? -22.531 -24.906 -27.484 1 85.44 338 ALA A C 1
ATOM 2412 O O . ALA A 1 338 ? -22.422 -25.406 -28.609 1 85.44 338 ALA A O 1
ATOM 2413 N N . ILE A 1 339 ? -21.625 -25.109 -26.531 1 88.94 339 ILE A N 1
ATOM 2414 C CA . ILE A 1 339 ? -20.375 -25.844 -26.719 1 88.94 339 ILE A CA 1
ATOM 2415 C C . ILE A 1 339 ? -20.172 -26.812 -25.562 1 88.94 339 ILE A C 1
ATOM 2417 O O . ILE A 1 339 ? -20.906 -26.781 -24.578 1 88.94 339 ILE A O 1
ATOM 2421 N N . PRO A 1 340 ? -19.203 -27.797 -25.797 1 89.19 340 PRO A N 1
ATOM 2422 C CA . PRO A 1 340 ? -18.953 -28.734 -24.703 1 89.19 340 PRO A CA 1
ATOM 2423 C C . PRO A 1 340 ? -18.656 -28.047 -23.375 1 89.19 340 PRO A C 1
ATOM 2425 O O . PRO A 1 340 ? -17.984 -27.016 -23.359 1 89.19 340 PRO A O 1
ATOM 2428 N N . MET A 1 341 ? -19.156 -28.625 -22.422 1 89.88 341 MET A N 1
ATOM 2429 C CA . MET A 1 341 ? -19.188 -27.984 -21.109 1 89.88 341 MET A CA 1
ATOM 2430 C C . MET A 1 341 ? -17.781 -27.688 -20.609 1 89.88 341 MET A C 1
ATOM 2432 O O . MET A 1 341 ? -17.547 -26.656 -19.984 1 89.88 341 MET A O 1
ATOM 2436 N N . VAL A 1 342 ? -16.859 -28.641 -20.797 1 94.56 342 VAL A N 1
ATOM 2437 C CA . VAL A 1 342 ? -15.492 -28.453 -20.344 1 94.56 342 VAL A CA 1
ATOM 2438 C C . VAL A 1 342 ? -14.875 -27.234 -21.031 1 94.56 342 VAL A C 1
ATOM 2440 O O . VAL A 1 342 ? -14.234 -26.406 -20.391 1 94.56 342 VAL A O 1
ATOM 2443 N N . LEU A 1 343 ? -15.094 -27.141 -22.312 1 95.38 343 LEU A N 1
ATOM 2444 C CA . LEU A 1 343 ? -14.586 -26.016 -23.094 1 95.38 343 LEU A CA 1
ATOM 2445 C C . LEU A 1 343 ? -15.273 -24.719 -22.672 1 95.38 343 LEU A C 1
ATOM 2447 O O . LEU A 1 343 ? -14.641 -23.672 -22.609 1 95.38 343 LEU A O 1
ATOM 2451 N N . LEU A 1 344 ? -16.531 -24.844 -22.484 1 93.75 344 LEU A N 1
ATOM 2452 C CA . LEU A 1 344 ? -17.297 -23.672 -22.078 1 93.75 344 LEU A CA 1
ATOM 2453 C C . LEU A 1 344 ? -16.797 -23.141 -20.734 1 93.75 344 LEU A C 1
ATOM 2455 O O . LEU A 1 344 ? -16.578 -21.938 -20.594 1 93.75 344 LEU A O 1
ATOM 2459 N N . ALA A 1 345 ? -16.672 -24.031 -19.766 1 95.44 345 ALA A N 1
ATOM 2460 C CA . ALA A 1 345 ? -16.203 -23.625 -18.438 1 95.44 345 ALA A CA 1
ATOM 2461 C C . ALA A 1 345 ? -14.812 -22.984 -18.531 1 95.44 345 ALA A C 1
ATOM 2463 O O . ALA A 1 345 ? -14.555 -21.969 -17.891 1 95.44 345 ALA A O 1
ATOM 2464 N N . TRP A 1 346 ? -13.953 -23.578 -19.281 1 97.12 346 TRP A N 1
ATOM 2465 C CA . TRP A 1 346 ? -12.609 -23.047 -19.5 1 97.12 346 TRP A CA 1
ATOM 2466 C C . TRP A 1 346 ? -12.664 -21.672 -20.156 1 97.12 346 TRP A C 1
ATOM 2468 O O . TRP A 1 346 ? -11.977 -20.75 -19.719 1 97.12 346 TRP A O 1
ATOM 2478 N N . LEU A 1 347 ? -13.469 -21.531 -21.172 1 96.19 347 LEU A N 1
ATOM 2479 C CA . LEU A 1 347 ? -13.562 -20.281 -21.922 1 96.19 347 LEU A CA 1
ATOM 2480 C C . LEU A 1 347 ? -14.109 -19.156 -21.062 1 96.19 347 LEU A C 1
ATOM 2482 O O . LEU A 1 347 ? -13.672 -18.016 -21.172 1 96.19 347 LEU A O 1
ATOM 2486 N N . ILE A 1 348 ? -15.094 -19.453 -20.266 1 93.5 348 ILE A N 1
ATOM 2487 C CA . ILE A 1 348 ? -15.664 -18.453 -19.375 1 93.5 348 ILE A CA 1
ATOM 2488 C C . ILE A 1 348 ? -14.594 -17.938 -18.422 1 93.5 348 ILE A C 1
ATOM 2490 O O . ILE A 1 348 ? -14.414 -16.734 -18.281 1 93.5 348 ILE A O 1
ATOM 2494 N N . ALA A 1 349 ? -13.914 -18.859 -17.812 1 95.94 349 ALA A N 1
ATOM 2495 C CA . ALA A 1 349 ? -12.844 -18.484 -16.891 1 95.94 349 ALA A CA 1
ATOM 2496 C C . ALA A 1 349 ? -11.742 -17.703 -17.609 1 95.94 349 ALA A C 1
ATOM 2498 O O . ALA A 1 349 ? -11.211 -16.734 -17.078 1 95.94 349 ALA A O 1
ATOM 2499 N N . ALA A 1 350 ? -11.422 -18.172 -18.781 1 96.31 350 ALA A N 1
ATOM 2500 C CA . ALA A 1 350 ? -10.391 -17.516 -19.578 1 96.31 350 ALA A CA 1
ATOM 2501 C C . ALA A 1 350 ? -10.781 -16.078 -19.906 1 96.31 350 ALA A C 1
ATOM 2503 O O . ALA A 1 350 ? -9.953 -15.172 -19.828 1 96.31 350 ALA A O 1
ATOM 2504 N N . LEU A 1 351 ? -11.984 -15.891 -20.281 1 93.69 351 LEU A N 1
ATOM 2505 C CA . LEU A 1 351 ? -12.469 -14.555 -20.609 1 93.69 351 LEU A CA 1
ATOM 2506 C C . LEU A 1 351 ? -12.422 -13.641 -19.391 1 93.69 351 LEU A C 1
ATOM 2508 O O . LEU A 1 351 ? -12 -12.484 -19.484 1 93.69 351 LEU A O 1
ATOM 2512 N N . PHE A 1 352 ? -12.844 -14.188 -18.281 1 91.75 352 PHE A N 1
ATOM 2513 C CA . PHE A 1 352 ? -12.789 -13.398 -17.062 1 91.75 352 PHE A CA 1
ATOM 2514 C C . PHE A 1 352 ? -11.352 -13.062 -16.688 1 91.75 352 PHE A C 1
ATOM 2516 O O . PHE A 1 352 ? -11.062 -11.938 -16.266 1 91.75 352 PHE A O 1
ATOM 2523 N N . ARG A 1 353 ? -10.5 -14.016 -16.859 1 94.25 353 ARG A N 1
ATOM 2524 C CA . ARG A 1 353 ? -9.094 -13.812 -16.531 1 94.25 353 ARG A CA 1
ATOM 2525 C C . ARG A 1 353 ? -8.484 -12.711 -17.391 1 94.25 353 ARG A C 1
ATOM 2527 O O . ARG A 1 353 ? -7.824 -11.805 -16.875 1 94.25 353 ARG A O 1
ATOM 2534 N N . ILE A 1 354 ? -8.719 -12.805 -18.656 1 92.81 354 ILE A N 1
ATOM 2535 C CA . ILE A 1 354 ? -8.156 -11.836 -19.594 1 92.81 354 ILE A CA 1
ATOM 2536 C C . ILE A 1 354 ? -8.75 -10.453 -19.344 1 92.81 354 ILE A C 1
ATOM 2538 O O . ILE A 1 354 ? -8.047 -9.445 -19.406 1 92.81 354 ILE A O 1
ATOM 2542 N N . ALA A 1 355 ? -9.945 -10.469 -18.969 1 89.94 355 ALA A N 1
ATOM 2543 C CA . ALA A 1 355 ? -10.664 -9.211 -18.828 1 89.94 355 ALA A CA 1
ATOM 2544 C C . ALA A 1 355 ? -10.352 -8.555 -17.484 1 89.94 355 ALA A C 1
ATOM 2546 O O . ALA A 1 355 ? -10.195 -7.332 -17.406 1 89.94 355 ALA A O 1
ATOM 2547 N N . LEU A 1 356 ? -10.227 -9.352 -16.438 1 88.88 356 LEU A N 1
ATOM 2548 C CA . LEU A 1 356 ? -10.203 -8.773 -15.102 1 88.88 356 LEU A CA 1
ATOM 2549 C C . LEU A 1 356 ? -8.836 -8.945 -14.453 1 88.88 356 LEU A C 1
ATOM 2551 O O . LEU A 1 356 ? -8.508 -8.258 -13.484 1 88.88 356 LEU A O 1
ATOM 2555 N N . GLY A 1 357 ? -8.062 -9.93 -14.914 1 89.69 357 GLY A N 1
ATOM 2556 C CA . GLY A 1 357 ? -6.664 -10.031 -14.539 1 89.69 357 GLY A CA 1
ATOM 2557 C C . GLY A 1 357 ? -6.441 -10.836 -13.273 1 89.69 357 GLY A C 1
ATOM 2558 O O . GLY A 1 357 ? -5.309 -11.188 -12.945 1 89.69 357 GLY A O 1
ATOM 2559 N N . SER A 1 358 ? -7.438 -11.219 -12.477 1 87.06 358 SER A N 1
ATOM 2560 C CA . SER A 1 358 ? -7.297 -11.992 -11.242 1 87.06 358 SER A CA 1
ATOM 2561 C C . SER A 1 358 ? -7.762 -13.43 -11.438 1 87.06 358 SER A C 1
ATOM 2563 O O . SER A 1 358 ? -8.906 -13.672 -11.836 1 87.06 358 SER A O 1
ATOM 2565 N N . GLY A 1 359 ? -6.82 -14.32 -11.125 1 90.25 359 GLY A N 1
ATOM 2566 C CA . GLY A 1 359 ? -7.176 -15.727 -11.234 1 90.25 359 GLY A CA 1
ATOM 2567 C C . GLY A 1 359 ? -8.297 -16.125 -10.297 1 90.25 359 GLY A C 1
ATOM 2568 O O . GLY A 1 359 ? -9.25 -16.797 -10.703 1 90.25 359 GLY A O 1
ATOM 2569 N N . THR A 1 360 ? -8.219 -15.641 -9.141 1 86.19 360 THR A N 1
ATOM 2570 C CA . THR A 1 360 ? -9.219 -16 -8.141 1 86.19 360 THR A CA 1
ATOM 2571 C C . THR A 1 360 ? -10.578 -15.414 -8.492 1 86.19 360 THR A C 1
ATOM 2573 O O . THR A 1 360 ? -11.609 -16.062 -8.328 1 86.19 360 THR A O 1
ATOM 2576 N N . VAL A 1 361 ? -10.555 -14.219 -8.977 1 87.88 361 VAL A N 1
ATOM 2577 C CA . VAL A 1 361 ? -11.797 -13.578 -9.383 1 87.88 361 VAL A CA 1
ATOM 2578 C C . VAL A 1 361 ? -12.383 -14.305 -10.594 1 87.88 361 VAL A C 1
ATOM 2580 O O . VAL A 1 361 ? -13.602 -14.492 -10.68 1 87.88 361 VAL A O 1
ATOM 2583 N N . ALA A 1 362 ? -11.5 -14.672 -11.453 1 93.5 362 ALA A N 1
ATOM 2584 C CA . ALA A 1 362 ? -11.938 -15.406 -12.641 1 93.5 362 ALA A CA 1
ATOM 2585 C C . ALA A 1 362 ? -12.586 -16.734 -12.25 1 93.5 362 ALA A C 1
ATOM 2587 O O . ALA A 1 362 ? -13.633 -17.109 -12.773 1 93.5 362 ALA A O 1
ATOM 2588 N N . VAL A 1 363 ? -12.016 -17.406 -11.312 1 94.06 363 VAL A N 1
ATOM 2589 C CA . VAL A 1 363 ? -12.531 -18.688 -10.859 1 94.06 363 VAL A CA 1
ATOM 2590 C C . VAL A 1 363 ? -13.883 -18.5 -10.172 1 94.06 363 VAL A C 1
ATOM 2592 O O . VAL A 1 363 ? -14.844 -19.219 -10.453 1 94.06 363 VAL A O 1
ATOM 2595 N N . THR A 1 364 ? -13.961 -17.516 -9.336 1 91.38 364 THR A N 1
ATOM 2596 C CA . THR A 1 364 ? -15.188 -17.25 -8.594 1 91.38 364 THR A CA 1
ATOM 2597 C C . THR A 1 364 ? -16.328 -16.891 -9.539 1 91.38 364 THR A C 1
ATOM 2599 O O . THR A 1 364 ? -17.422 -17.438 -9.43 1 91.38 364 THR A O 1
ATOM 2602 N N . ALA A 1 365 ? -16.031 -16.031 -10.43 1 90.69 365 ALA A N 1
ATOM 2603 C CA . ALA A 1 365 ? -17.047 -15.578 -11.367 1 90.69 365 ALA A CA 1
ATOM 2604 C C . ALA A 1 365 ? -17.484 -16.719 -12.289 1 90.69 365 ALA A C 1
ATOM 2606 O O . ALA A 1 365 ? -18.688 -16.922 -12.508 1 90.69 365 ALA A O 1
ATOM 2607 N N . ALA A 1 366 ? -16.531 -17.391 -12.781 1 94 366 ALA A N 1
ATOM 2608 C CA . ALA A 1 366 ? -16.844 -18.5 -13.688 1 94 366 ALA A CA 1
ATOM 2609 C C . ALA A 1 366 ? -17.625 -19.594 -12.969 1 94 366 ALA A C 1
ATOM 2611 O O . ALA A 1 366 ? -18.562 -20.156 -13.523 1 94 366 ALA A O 1
ATOM 2612 N N . ALA A 1 367 ? -17.219 -19.906 -11.773 1 93.56 367 ALA A N 1
ATOM 2613 C CA . ALA A 1 367 ? -17.922 -20.906 -10.992 1 93.56 367 ALA A CA 1
ATOM 2614 C C . ALA A 1 367 ? -19.375 -20.516 -10.758 1 93.56 367 ALA A C 1
ATOM 2616 O O . ALA A 1 367 ? -20.266 -21.375 -10.773 1 93.56 367 ALA A O 1
ATOM 2617 N N . GLY A 1 368 ? -19.609 -19.312 -10.516 1 88.88 368 GLY A N 1
ATOM 2618 C CA . GLY A 1 368 ? -20.969 -18.828 -10.328 1 88.88 368 GLY A CA 1
ATOM 2619 C C . GLY A 1 368 ? -21.844 -19.047 -11.547 1 88.88 368 GLY A C 1
ATOM 2620 O O . GLY A 1 368 ? -23.047 -19.312 -11.414 1 88.88 368 GLY A O 1
ATOM 2621 N N . ILE A 1 369 ? -21.297 -18.953 -12.664 1 88.38 369 ILE A N 1
ATOM 2622 C CA . ILE A 1 369 ? -22.031 -19.109 -13.914 1 88.38 369 ILE A CA 1
ATOM 2623 C C . ILE A 1 369 ? -22.234 -20.594 -14.211 1 88.38 369 ILE A C 1
ATOM 2625 O O . ILE A 1 369 ? -23.281 -21 -14.703 1 88.38 369 ILE A O 1
ATOM 2629 N N . VAL A 1 370 ? -21.281 -21.406 -13.883 1 91.31 370 VAL A N 1
ATOM 2630 C CA . VAL A 1 370 ? -21.266 -22.797 -14.281 1 91.31 370 VAL A CA 1
ATOM 2631 C C . VAL A 1 370 ? -22.031 -23.641 -13.258 1 91.31 370 VAL A C 1
ATOM 2633 O O . VAL A 1 370 ? -22.641 -24.656 -13.609 1 91.31 370 VAL A O 1
ATOM 2636 N N . ALA A 1 371 ? -22.078 -23.203 -12.055 1 90.38 371 ALA A N 1
ATOM 2637 C CA . ALA A 1 371 ? -22.625 -23.984 -10.938 1 90.38 371 ALA A CA 1
ATOM 2638 C C . ALA A 1 371 ? -24.062 -24.422 -11.227 1 90.38 371 ALA A C 1
ATOM 2640 O O . ALA A 1 371 ? -24.391 -25.594 -11.07 1 90.38 371 ALA A O 1
ATOM 2641 N N . PRO A 1 372 ? -24.906 -23.516 -11.656 1 85.44 372 PRO A N 1
ATOM 2642 C CA . PRO A 1 372 ? -26.297 -23.922 -11.898 1 85.44 372 PRO A CA 1
ATOM 2643 C C . PRO A 1 372 ? -26.406 -24.953 -13.023 1 85.44 372 PRO A C 1
ATOM 2645 O O . PRO A 1 372 ? -27.391 -25.719 -13.078 1 85.44 372 PRO A O 1
ATOM 2648 N N . MET A 1 373 ? -25.438 -25.016 -13.867 1 85.81 373 MET A N 1
ATOM 2649 C CA . MET A 1 373 ? -25.453 -25.922 -15.008 1 85.81 373 MET A CA 1
ATOM 2650 C C . MET A 1 373 ? -25.094 -27.344 -14.578 1 85.81 373 MET A C 1
ATOM 2652 O O . MET A 1 373 ? -25.328 -28.297 -15.312 1 85.81 373 MET A O 1
ATOM 2656 N N . LEU A 1 374 ? -24.594 -27.484 -13.359 1 87.5 374 LEU A N 1
ATOM 2657 C CA . LEU A 1 374 ? -24.062 -28.766 -12.906 1 87.5 374 LEU A CA 1
ATOM 2658 C C . LEU A 1 374 ? -24.938 -29.375 -11.828 1 87.5 374 LEU A C 1
ATOM 2660 O O . LEU A 1 374 ? -24.562 -30.344 -11.172 1 87.5 374 LEU A O 1
ATOM 2664 N N . ALA A 1 375 ? -26.047 -28.891 -11.602 1 77.12 375 ALA A N 1
ATOM 2665 C CA . ALA A 1 375 ? -26.922 -29.312 -10.508 1 77.12 375 ALA A CA 1
ATOM 2666 C C . ALA A 1 375 ? -27.125 -30.828 -10.516 1 77.12 375 ALA A C 1
ATOM 2668 O O . ALA A 1 375 ? -27.156 -31.453 -9.453 1 77.12 375 ALA A O 1
ATOM 2669 N N . GLN A 1 376 ? -27.141 -31.453 -11.648 1 79.12 376 GLN A N 1
ATOM 2670 C CA . GLN A 1 376 ? -27.453 -32.875 -11.703 1 79.12 376 GLN A CA 1
ATOM 2671 C C . GLN A 1 376 ? -26.25 -33.688 -12.219 1 79.12 376 GLN A C 1
ATOM 2673 O O . GLN A 1 376 ? -26.391 -34.844 -12.562 1 79.12 376 GLN A O 1
ATOM 2678 N N . SER A 1 377 ? -25.172 -33.125 -12.133 1 86.19 377 SER A N 1
ATOM 2679 C CA . SER A 1 377 ? -23.984 -33.781 -12.672 1 86.19 377 SER A CA 1
ATOM 2680 C C . SER A 1 377 ? -23.281 -34.625 -11.617 1 86.19 377 SER A C 1
ATOM 2682 O O . SER A 1 377 ? -23.453 -34.406 -10.422 1 86.19 377 SER A O 1
ATOM 2684 N N . ASP A 1 378 ? -22.594 -35.594 -12.039 1 88.75 378 ASP A N 1
ATOM 2685 C CA . ASP A 1 378 ? -21.891 -36.469 -11.117 1 88.75 378 ASP A CA 1
ATOM 2686 C C . ASP A 1 378 ? -20.609 -35.844 -10.609 1 88.75 378 ASP A C 1
ATOM 2688 O O . ASP A 1 378 ? -20.25 -34.719 -11.016 1 88.75 378 ASP A O 1
ATOM 2692 N N . SER A 1 379 ? -19.953 -36.531 -9.719 1 88.19 379 SER A N 1
ATOM 2693 C CA . SER A 1 379 ? -18.781 -36 -9.008 1 88.19 379 SER A CA 1
ATOM 2694 C C . SER A 1 379 ? -17.594 -35.812 -9.945 1 88.19 379 SER A C 1
ATOM 2696 O O . SER A 1 379 ? -16.828 -34.844 -9.805 1 88.19 379 SER A O 1
ATOM 2698 N N . VAL A 1 380 ? -17.469 -36.75 -10.867 1 90.88 380 VAL A N 1
ATOM 2699 C CA . VAL A 1 380 ? -16.359 -36.688 -11.805 1 90.88 380 VAL A CA 1
ATOM 2700 C C . VAL A 1 380 ? -16.5 -35.469 -12.711 1 90.88 380 VAL A C 1
ATOM 2702 O O . VAL A 1 380 ? -15.539 -34.719 -12.945 1 90.88 380 VAL A O 1
ATOM 2705 N N . HIS A 1 381 ? -17.688 -35.25 -13.172 1 92.62 381 HIS A N 1
ATOM 2706 C CA . HIS A 1 381 ? -17.938 -34.125 -14.055 1 92.62 381 HIS A CA 1
ATOM 2707 C C . HIS A 1 381 ? -17.766 -32.812 -13.328 1 92.62 381 HIS A C 1
ATOM 2709 O O . HIS A 1 381 ? -17.203 -31.844 -13.883 1 92.62 381 HIS A O 1
ATOM 2715 N N . LYS A 1 382 ? -18.25 -32.781 -12.156 1 94.38 382 LYS A N 1
ATOM 2716 C CA . LYS A 1 382 ? -18.062 -31.562 -11.359 1 94.38 382 LYS A CA 1
ATOM 2717 C C . LYS A 1 382 ? -16.594 -31.281 -11.133 1 94.38 382 LYS A C 1
ATOM 2719 O O . LYS A 1 382 ? -16.156 -30.125 -11.219 1 94.38 382 LYS A O 1
ATOM 2724 N N . ALA A 1 383 ? -15.836 -32.312 -10.82 1 94.81 383 ALA A N 1
ATOM 2725 C CA . ALA A 1 383 ? -14.406 -32.156 -10.602 1 94.81 383 ALA A CA 1
ATOM 2726 C C . ALA A 1 383 ? -13.711 -31.656 -11.867 1 94.81 383 ALA A C 1
ATOM 2728 O O . ALA A 1 383 ? -12.812 -30.812 -11.805 1 94.81 383 ALA A O 1
ATOM 2729 N N . MET A 1 384 ? -14.094 -32.156 -12.984 1 95.38 384 MET A N 1
ATOM 2730 C CA . MET A 1 384 ? -13.516 -31.75 -14.258 1 95.38 384 MET A CA 1
ATOM 2731 C C . MET A 1 384 ? -13.82 -30.281 -14.547 1 95.38 384 MET A C 1
ATOM 2733 O O . MET A 1 384 ? -12.984 -29.562 -15.094 1 95.38 384 MET A O 1
ATOM 2737 N N . MET A 1 385 ? -15 -29.875 -14.148 1 95.88 385 MET A N 1
ATOM 2738 C CA . MET A 1 385 ? -15.375 -28.484 -14.383 1 95.88 385 MET A CA 1
ATOM 2739 C C . MET A 1 385 ? -14.57 -27.531 -13.492 1 95.88 385 MET A C 1
ATOM 2741 O O . MET A 1 385 ? -14.211 -26.438 -13.914 1 95.88 385 MET A O 1
ATOM 2745 N N . VAL A 1 386 ? -14.328 -27.969 -12.305 1 96.06 386 VAL A N 1
ATOM 2746 C CA . VAL A 1 386 ? -13.484 -27.188 -11.414 1 96.06 386 VAL A CA 1
ATOM 2747 C C . VAL A 1 386 ? -12.109 -26.984 -12.055 1 96.06 386 VAL A C 1
ATOM 2749 O O . VAL A 1 386 ? -11.594 -25.859 -12.094 1 96.06 386 VAL A O 1
ATOM 2752 N N . LEU A 1 387 ? -11.547 -28.062 -12.547 1 97.31 387 LEU A N 1
ATOM 2753 C CA . LEU A 1 387 ? -10.219 -28.016 -13.148 1 97.31 387 LEU A CA 1
ATOM 2754 C C . LEU A 1 387 ? -10.234 -27.188 -14.43 1 97.31 387 LEU A C 1
ATOM 2756 O O . LEU A 1 387 ? -9.266 -26.484 -14.727 1 97.31 387 LEU A O 1
ATOM 2760 N N . ALA A 1 388 ? -11.312 -27.297 -15.18 1 97.19 388 ALA A N 1
ATOM 2761 C CA . ALA A 1 388 ? -11.453 -26.484 -16.391 1 97.19 388 ALA A CA 1
ATOM 2762 C C . ALA A 1 388 ? -11.461 -25 -16.062 1 97.19 388 ALA A C 1
ATOM 2764 O O . ALA A 1 388 ? -10.789 -24.203 -16.734 1 97.19 388 ALA A O 1
ATOM 2765 N N . ILE A 1 389 ? -12.188 -24.656 -15.094 1 96.81 389 ILE A N 1
ATOM 2766 C CA . ILE A 1 389 ? -12.281 -23.266 -14.664 1 96.81 389 ILE A CA 1
ATOM 2767 C C . ILE A 1 389 ? -10.922 -22.781 -14.164 1 96.81 389 ILE A C 1
ATOM 2769 O O . ILE A 1 389 ? -10.453 -21.703 -14.539 1 96.81 389 ILE A O 1
ATOM 2773 N N . CYS A 1 390 ? -10.266 -23.578 -13.406 1 96.56 390 CYS A N 1
ATOM 2774 C CA . CYS A 1 390 ? -8.984 -23.203 -12.82 1 96.56 390 CYS A CA 1
ATOM 2775 C C . CYS A 1 390 ? -7.91 -23.062 -13.891 1 96.56 390 CYS A C 1
ATOM 2777 O O . CYS A 1 390 ? -7.121 -22.125 -13.875 1 96.56 390 CYS A O 1
ATOM 2779 N N . THR A 1 391 ? -7.867 -24.016 -14.758 1 96.88 391 THR A N 1
ATOM 2780 C CA . THR A 1 391 ? -6.891 -23.922 -15.836 1 96.88 391 THR A CA 1
ATOM 2781 C C . THR A 1 391 ? -7.191 -22.734 -16.75 1 96.88 391 THR A C 1
ATOM 2783 O O . THR A 1 391 ? -6.273 -22.078 -17.234 1 96.88 391 THR A O 1
ATOM 2786 N N . GLY A 1 392 ? -8.43 -22.516 -17 1 96.81 392 GLY A N 1
ATOM 2787 C CA . GLY A 1 392 ? -8.805 -21.344 -17.781 1 96.81 392 GLY A CA 1
ATOM 2788 C C . GLY A 1 392 ? -8.391 -20.031 -17.125 1 96.81 392 GLY A C 1
ATOM 2789 O O . GLY A 1 392 ? -8.008 -19.094 -17.812 1 96.81 392 GLY A O 1
ATOM 2790 N N . SER A 1 393 ? -8.461 -20.016 -15.859 1 95.56 393 SER A N 1
ATOM 2791 C CA . SER A 1 393 ? -8.164 -18.797 -15.109 1 95.56 393 SER A CA 1
ATOM 2792 C C . SER A 1 393 ? -6.672 -18.469 -15.141 1 95.56 393 SER A C 1
ATOM 2794 O O . SER A 1 393 ? -6.262 -17.375 -14.758 1 95.56 393 SER A O 1
ATOM 2796 N N . MET A 1 394 ? -5.875 -19.375 -15.688 1 95.56 394 MET A N 1
ATOM 2797 C CA . MET A 1 394 ? -4.43 -19.172 -15.75 1 95.56 394 MET A CA 1
ATOM 2798 C C . MET A 1 394 ? -4.027 -18.484 -17.047 1 95.56 394 MET A C 1
ATOM 2800 O O . MET A 1 394 ? -2.893 -18.031 -17.188 1 95.56 394 MET A O 1
ATOM 2804 N N . ILE A 1 395 ? -4.938 -18.312 -17.906 1 95.31 395 ILE A N 1
ATOM 2805 C CA . ILE A 1 395 ? -4.594 -17.984 -19.281 1 95.31 395 ILE A CA 1
ATOM 2806 C C . ILE A 1 395 ? -4.152 -16.516 -19.359 1 95.31 395 ILE A C 1
ATOM 2808 O O . ILE A 1 395 ? -4.762 -15.648 -18.734 1 95.31 395 ILE A O 1
ATOM 2812 N N . PHE A 1 396 ? -3.168 -16.281 -20.016 1 94.94 396 PHE A N 1
ATOM 2813 C CA . PHE A 1 396 ? -2.711 -15.008 -20.562 1 94.94 396 PHE A CA 1
ATOM 2814 C C . PHE A 1 396 ? -2.75 -13.906 -19.516 1 94.94 396 PHE A C 1
ATOM 2816 O O . PHE A 1 396 ? -3.371 -12.859 -19.719 1 94.94 396 PHE A O 1
ATOM 2823 N N . SER A 1 397 ? -2.047 -14.07 -18.484 1 94.81 397 SER A N 1
ATOM 2824 C CA . SER A 1 397 ? -1.81 -13.031 -17.484 1 94.81 397 SER A CA 1
ATOM 2825 C C . SER A 1 397 ? -1.047 -11.859 -18.094 1 94.81 397 SER A C 1
ATOM 2827 O O . SER A 1 397 ? 0.038 -12.031 -18.641 1 94.81 397 SER A O 1
ATOM 2829 N N . HIS A 1 398 ? -1.639 -10.68 -18.031 1 94.12 398 HIS A N 1
ATOM 2830 C CA . HIS A 1 398 ? -1.023 -9.516 -18.656 1 94.12 398 HIS A CA 1
ATOM 2831 C C . HIS A 1 398 ? -1.13 -8.289 -17.734 1 94.12 398 HIS A C 1
ATOM 2833 O O . HIS A 1 398 ? -1.093 -8.422 -16.516 1 94.12 398 HIS A O 1
ATOM 2839 N N . VAL A 1 399 ? -1.176 -7.125 -18.25 1 90.94 399 VAL A N 1
ATOM 2840 C CA . VAL A 1 399 ? -0.899 -5.863 -17.562 1 90.94 399 VAL A CA 1
ATOM 2841 C C . VAL A 1 399 ? -1.986 -5.586 -16.531 1 90.94 399 VAL A C 1
ATOM 2843 O O . VAL A 1 399 ? -1.81 -4.746 -15.641 1 90.94 399 VAL A O 1
ATOM 2846 N N . ASN A 1 400 ? -3.123 -6.215 -16.547 1 90.62 400 ASN A N 1
ATOM 2847 C CA . ASN A 1 400 ? -4.16 -6.016 -15.539 1 90.62 400 ASN A CA 1
ATOM 2848 C C . ASN A 1 400 ? -4.031 -7.02 -14.398 1 90.62 400 ASN A C 1
ATOM 2850 O O . ASN A 1 400 ? -4.926 -7.133 -13.555 1 90.62 400 ASN A O 1
ATOM 2854 N N . ASP A 1 401 ? -2.922 -7.773 -14.43 1 92.38 401 ASP A N 1
ATOM 2855 C CA . ASP A 1 401 ? -2.684 -8.805 -13.422 1 92.38 401 ASP A CA 1
ATOM 2856 C C . ASP A 1 401 ? -1.486 -8.453 -12.547 1 92.38 401 ASP A C 1
ATOM 2858 O O . ASP A 1 401 ? -0.413 -8.125 -13.055 1 92.38 401 ASP A O 1
ATOM 2862 N N . GLY A 1 402 ? -1.729 -8.609 -11.289 1 91 402 GLY A N 1
ATOM 2863 C CA . GLY A 1 402 ? -0.656 -8.344 -10.344 1 91 402 GLY A CA 1
ATOM 2864 C C . GLY A 1 402 ? 0.528 -9.281 -10.508 1 91 402 GLY A C 1
ATOM 2865 O O . GLY A 1 402 ? 1.679 -8.867 -10.344 1 91 402 GLY A O 1
ATOM 2866 N N . ALA A 1 403 ? 0.257 -10.539 -10.781 1 93.12 403 ALA A N 1
ATOM 2867 C CA . ALA A 1 403 ? 1.322 -11.523 -10.961 1 93.12 403 ALA A CA 1
ATOM 2868 C C . ALA A 1 403 ? 2.229 -11.141 -12.125 1 93.12 403 ALA A C 1
ATOM 2870 O O . ALA A 1 403 ? 3.438 -11.383 -12.086 1 93.12 403 ALA A O 1
ATOM 2871 N N . PHE A 1 404 ? 1.672 -10.555 -13.203 1 94.69 404 PHE A N 1
ATOM 2872 C CA . PHE A 1 404 ? 2.424 -10.055 -14.352 1 94.69 404 PHE A CA 1
ATOM 2873 C C . PHE A 1 404 ? 3.455 -9.023 -13.914 1 94.69 404 PHE A C 1
ATOM 2875 O O . PHE A 1 404 ? 4.625 -9.102 -14.297 1 94.69 404 PHE A O 1
ATOM 2882 N N . TRP A 1 405 ? 3.068 -8.164 -13.102 1 91.81 405 TRP A N 1
ATOM 2883 C CA . TRP A 1 405 ? 3.922 -7.059 -12.68 1 91.81 405 TRP A CA 1
ATOM 2884 C C . TRP A 1 405 ? 4.973 -7.535 -11.68 1 91.81 405 TRP A C 1
ATOM 2886 O O . TRP A 1 405 ? 6.098 -7.023 -11.664 1 91.81 405 TRP A O 1
ATOM 2896 N N . LEU A 1 406 ? 4.59 -8.461 -10.82 1 92.56 406 LEU A N 1
ATOM 2897 C CA . LEU A 1 406 ? 5.574 -9.047 -9.914 1 92.56 406 LEU A CA 1
ATOM 2898 C C . LEU A 1 406 ? 6.742 -9.641 -10.695 1 92.56 406 LEU A C 1
ATOM 2900 O O . LEU A 1 406 ? 7.902 -9.328 -10.414 1 92.56 406 LEU A O 1
ATOM 2904 N N . PHE A 1 407 ? 6.375 -10.43 -11.641 1 93.38 407 PHE A N 1
ATOM 2905 C CA . PHE A 1 407 ? 7.395 -11.062 -12.469 1 93.38 407 PHE A CA 1
ATOM 2906 C C . PHE A 1 407 ? 8.203 -10.016 -13.227 1 93.38 407 PHE A C 1
ATOM 2908 O O . PHE A 1 407 ? 9.43 -10.062 -13.25 1 93.38 407 PHE A O 1
ATOM 2915 N N . GLN A 1 408 ? 7.555 -9.078 -13.805 1 92.94 408 GLN A N 1
ATOM 2916 C CA . GLN A 1 408 ? 8.18 -8.039 -14.617 1 92.94 408 GLN A CA 1
ATOM 2917 C C . GLN A 1 408 ? 9.133 -7.195 -13.789 1 92.94 408 GLN A C 1
ATOM 2919 O O . GLN A 1 408 ? 10.273 -6.953 -14.195 1 92.94 408 GLN A O 1
ATOM 2924 N N . GLU A 1 409 ? 8.727 -6.77 -12.648 1 89.5 409 GLU A N 1
ATOM 2925 C CA . GLU A 1 409 ? 9.5 -5.836 -11.844 1 89.5 409 GLU A CA 1
ATOM 2926 C C . GLU A 1 409 ? 10.672 -6.535 -11.156 1 89.5 409 GLU A C 1
ATOM 2928 O O . GLU A 1 409 ? 11.781 -5.992 -11.102 1 89.5 409 GLU A O 1
ATOM 2933 N N . TYR A 1 410 ? 10.477 -7.672 -10.625 1 88.62 410 TYR A N 1
ATOM 2934 C CA . TYR A 1 410 ? 11.531 -8.352 -9.891 1 88.62 410 TYR A CA 1
ATOM 2935 C C . TYR A 1 410 ? 12.68 -8.742 -10.82 1 88.62 410 TYR A C 1
ATOM 2937 O O . TYR A 1 410 ? 13.844 -8.664 -10.445 1 88.62 410 TYR A O 1
ATOM 2945 N N . PHE A 1 411 ? 12.352 -9.062 -11.984 1 90.94 411 PHE A N 1
ATOM 2946 C CA . PHE A 1 411 ? 13.406 -9.523 -12.891 1 90.94 411 PHE A CA 1
ATOM 2947 C C . PHE A 1 411 ? 13.789 -8.43 -13.875 1 90.94 411 PHE A C 1
ATOM 2949 O O . PHE A 1 411 ? 14.602 -8.664 -14.773 1 90.94 411 PHE A O 1
ATOM 2956 N N . GLY A 1 412 ? 13.195 -7.281 -13.695 1 88.25 412 GLY A N 1
ATOM 2957 C CA . GLY A 1 412 ? 13.594 -6.109 -14.453 1 88.25 412 GLY A CA 1
ATOM 2958 C C . GLY A 1 412 ? 13.352 -6.246 -15.945 1 88.25 412 GLY A C 1
ATOM 2959 O O . GLY A 1 412 ? 14.172 -5.82 -16.766 1 88.25 412 GLY A O 1
ATOM 2960 N N . MET A 1 413 ? 12.281 -6.836 -16.312 1 91.31 413 MET A N 1
ATOM 2961 C CA . MET A 1 413 ? 11.953 -7.031 -17.719 1 91.31 413 MET A CA 1
ATOM 2962 C C . MET A 1 413 ? 11.078 -5.895 -18.234 1 91.31 413 MET A C 1
ATOM 2964 O O . MET A 1 413 ? 10.438 -5.191 -17.453 1 91.31 413 MET A O 1
ATOM 2968 N N . THR A 1 414 ? 11.102 -5.738 -19.562 1 91 414 THR A N 1
ATOM 2969 C CA . THR A 1 414 ? 10.141 -4.828 -20.172 1 91 414 THR A CA 1
ATOM 2970 C C . THR A 1 414 ? 8.781 -5.496 -20.328 1 91 414 THR A C 1
ATOM 2972 O O . THR A 1 414 ? 8.664 -6.715 -20.188 1 91 414 THR A O 1
ATOM 2975 N N . VAL A 1 415 ? 7.812 -4.66 -20.672 1 92.19 415 VAL A N 1
ATOM 2976 C CA . VAL A 1 415 ? 6.457 -5.172 -20.828 1 92.19 415 VAL A CA 1
ATOM 2977 C C . VAL A 1 415 ? 6.406 -6.164 -21.984 1 92.19 415 VAL A C 1
ATOM 2979 O O . VAL A 1 415 ? 5.906 -7.281 -21.828 1 92.19 415 VAL A O 1
ATOM 2982 N N . PRO A 1 416 ? 7.004 -5.863 -23.125 1 92.12 416 PRO A N 1
ATOM 2983 C CA . PRO A 1 416 ? 6.969 -6.828 -24.234 1 92.12 416 PRO A CA 1
ATOM 2984 C C . PRO A 1 416 ? 7.703 -8.125 -23.906 1 92.12 416 PRO A C 1
ATOM 2986 O O . PRO A 1 416 ? 7.223 -9.211 -24.234 1 92.12 416 PRO A O 1
ATOM 2989 N N . GLN A 1 417 ? 8.805 -8.039 -23.266 1 92.44 417 GLN A N 1
ATOM 2990 C CA . GLN A 1 417 ? 9.539 -9.227 -22.859 1 92.44 417 GLN A CA 1
ATOM 2991 C C . GLN A 1 417 ? 8.719 -10.094 -21.906 1 92.44 417 GLN A C 1
ATOM 2993 O O . GLN A 1 417 ? 8.742 -11.32 -21.984 1 92.44 417 GLN A O 1
ATOM 2998 N N . THR A 1 418 ? 8.047 -9.438 -21.016 1 93.94 418 THR A N 1
ATOM 2999 C CA . THR A 1 418 ? 7.234 -10.148 -20.031 1 93.94 418 THR A CA 1
ATOM 3000 C C . THR A 1 418 ? 6.059 -10.844 -20.703 1 93.94 418 THR A C 1
ATOM 3002 O O . THR A 1 418 ? 5.699 -11.969 -20.344 1 93.94 418 THR A O 1
ATOM 3005 N N . LEU A 1 419 ? 5.469 -10.211 -21.719 1 94.12 419 LEU A N 1
ATOM 3006 C CA . LEU A 1 419 ? 4.387 -10.828 -22.484 1 94.12 419 LEU A CA 1
ATOM 3007 C C . LEU A 1 419 ? 4.879 -12.078 -23.219 1 94.12 419 LEU A C 1
ATOM 3009 O O . LEU A 1 419 ? 4.176 -13.094 -23.266 1 94.12 419 LEU A O 1
ATOM 3013 N N . LYS A 1 420 ? 6.102 -12.055 -23.625 1 93 420 LYS A N 1
ATOM 3014 C CA . LYS A 1 420 ? 6.664 -13.141 -24.438 1 93 420 LYS A CA 1
ATOM 3015 C C . LYS A 1 420 ? 7.195 -14.258 -23.547 1 93 420 LYS A C 1
ATOM 3017 O O . LYS A 1 420 ? 7.539 -15.336 -24.031 1 93 420 LYS A O 1
ATOM 3022 N N . THR A 1 421 ? 7.285 -14.039 -22.266 1 92.75 421 THR A N 1
ATOM 3023 C CA . THR A 1 421 ? 7.809 -15.047 -21.359 1 92.75 421 THR A CA 1
ATOM 3024 C C . THR A 1 421 ? 6.727 -15.508 -20.391 1 92.75 421 THR A C 1
ATOM 3026 O O . THR A 1 421 ? 6.059 -16.516 -20.625 1 92.75 421 THR A O 1
ATOM 3029 N N . TRP A 1 422 ? 6.371 -14.578 -19.516 1 94.25 422 TRP A N 1
ATOM 3030 C CA . TRP A 1 422 ? 5.41 -14.891 -18.453 1 94.25 422 TRP A CA 1
ATOM 3031 C C . TRP A 1 422 ? 4.039 -15.203 -19.047 1 94.25 422 TRP A C 1
ATOM 3033 O O . TRP A 1 422 ? 3.461 -16.25 -18.781 1 94.25 422 TRP A O 1
ATOM 3043 N N . SER A 1 423 ? 3.533 -14.305 -19.875 1 96.19 423 SER A N 1
ATOM 3044 C CA . SER A 1 423 ? 2.188 -14.461 -20.406 1 96.19 423 SER A CA 1
ATOM 3045 C C . SER A 1 423 ? 2.098 -15.68 -21.328 1 96.19 423 SER A C 1
ATOM 3047 O O . SER A 1 423 ? 1.103 -16.406 -21.297 1 96.19 423 SER A O 1
ATOM 3049 N N . LEU A 1 424 ? 3.107 -15.82 -22.094 1 95.75 424 LEU A N 1
ATOM 3050 C CA . LEU A 1 424 ? 3.131 -16.969 -22.984 1 95.75 424 LEU A CA 1
ATOM 3051 C C . LEU A 1 424 ? 3.219 -18.266 -22.203 1 95.75 424 LEU A C 1
ATOM 3053 O O . LEU A 1 424 ? 2.557 -19.25 -22.547 1 95.75 424 LEU A O 1
ATOM 3057 N N . LEU A 1 425 ? 4.027 -18.312 -21.188 1 95.75 425 LEU A N 1
ATOM 3058 C CA . LEU A 1 425 ? 4.191 -19.5 -20.344 1 95.75 425 LEU A CA 1
ATOM 3059 C C . LEU A 1 425 ? 2.854 -19.938 -19.766 1 95.75 425 LEU A C 1
ATOM 3061 O O . LEU A 1 425 ? 2.471 -21.109 -19.891 1 95.75 425 LEU A O 1
ATOM 3065 N N . VAL A 1 426 ? 2.156 -18.984 -19.141 1 96.44 426 VAL A N 1
ATOM 3066 C CA . VAL A 1 426 ? 0.923 -19.359 -18.453 1 96.44 426 VAL A CA 1
ATOM 3067 C C . VAL A 1 426 ? -0.156 -19.703 -19.469 1 96.44 426 VAL A C 1
ATOM 3069 O O . VAL A 1 426 ? -1.06 -20.5 -19.172 1 96.44 426 VAL A O 1
ATOM 3072 N N . THR A 1 427 ? -0.07 -19.094 -20.672 1 97.19 427 THR A N 1
ATOM 3073 C CA . THR A 1 427 ? -0.999 -19.453 -21.734 1 97.19 427 THR A CA 1
ATOM 3074 C C . THR A 1 427 ? -0.788 -20.891 -22.172 1 97.19 427 THR A C 1
ATOM 3076 O O . THR A 1 427 ? -1.751 -21.641 -22.344 1 97.19 427 THR A O 1
ATOM 3079 N N . ILE A 1 428 ? 0.423 -21.234 -22.344 1 96.88 428 ILE A N 1
ATOM 3080 C CA . ILE A 1 428 ? 0.742 -22.609 -22.75 1 96.88 428 ILE A CA 1
ATOM 3081 C C . ILE A 1 428 ? 0.247 -23.578 -21.688 1 96.88 428 ILE A C 1
ATOM 3083 O O . ILE A 1 428 ? -0.384 -24.594 -22.016 1 96.88 428 ILE A O 1
ATOM 3087 N N . GLN A 1 429 ? 0.518 -23.312 -20.5 1 97.31 429 GLN A N 1
ATOM 3088 C CA . GLN A 1 429 ? 0.092 -24.203 -19.422 1 97.31 429 GLN A CA 1
ATOM 3089 C C . GLN A 1 429 ? -1.429 -24.297 -19.359 1 97.31 429 GLN A C 1
ATOM 3091 O O . GLN A 1 429 ? -1.974 -25.375 -19.125 1 97.31 429 GLN A O 1
ATOM 3096 N N . SER A 1 430 ? -2.068 -23.141 -19.5 1 97.75 430 SER A N 1
ATOM 3097 C CA . SER A 1 430 ? -3.527 -23.125 -19.516 1 97.75 430 SER A CA 1
ATOM 3098 C C . SER A 1 430 ? -4.078 -24 -20.641 1 97.75 430 SER A C 1
ATOM 3100 O O . SER A 1 430 ? -4.992 -24.797 -20.422 1 97.75 430 SER A O 1
ATOM 3102 N N . VAL A 1 431 ? -3.547 -23.906 -21.844 1 97.69 431 VAL A N 1
ATOM 3103 C CA . VAL A 1 431 ? -4.016 -24.641 -23.016 1 97.69 431 VAL A CA 1
ATOM 3104 C C . VAL A 1 431 ? -3.691 -26.125 -22.859 1 97.69 431 VAL A C 1
ATOM 3106 O O . VAL A 1 431 ? -4.5 -26.984 -23.234 1 97.69 431 VAL A O 1
ATOM 3109 N N . VAL A 1 432 ? -2.539 -26.438 -22.359 1 97.56 432 VAL A N 1
ATOM 3110 C CA . VAL A 1 432 ? -2.174 -27.828 -22.109 1 97.56 432 VAL A CA 1
ATOM 3111 C C . VAL A 1 432 ? -3.133 -28.453 -21.109 1 97.56 432 VAL A C 1
ATOM 3113 O O . VAL A 1 432 ? -3.523 -29.609 -21.234 1 97.56 432 VAL A O 1
ATOM 3116 N N . GLY A 1 433 ? -3.422 -27.672 -20.062 1 97.25 433 GLY A N 1
ATOM 3117 C CA . GLY A 1 433 ? -4.426 -28.125 -19.125 1 97.25 433 GLY A CA 1
ATOM 3118 C C . GLY A 1 433 ? -5.766 -28.422 -19.766 1 97.25 433 GLY A C 1
ATOM 3119 O O . GLY A 1 433 ? -6.367 -29.469 -19.516 1 97.25 433 GLY A O 1
ATOM 3120 N N . LEU A 1 434 ? -6.219 -27.516 -20.625 1 97.25 434 LEU A N 1
ATOM 3121 C CA . LEU A 1 434 ? -7.477 -27.703 -21.344 1 97.25 434 LEU A CA 1
ATOM 3122 C C . LEU A 1 434 ? -7.43 -28.969 -22.203 1 97.25 434 LEU A C 1
ATOM 3124 O O . LEU A 1 434 ? -8.367 -29.766 -22.188 1 97.25 434 LEU A O 1
ATOM 3128 N N . LEU A 1 435 ? -6.367 -29.109 -22.969 1 97.5 435 LEU A N 1
ATOM 3129 C CA . LEU A 1 435 ? -6.227 -30.25 -23.859 1 97.5 435 LEU A CA 1
ATOM 3130 C C . LEU A 1 435 ? -6.223 -31.547 -23.062 1 97.5 435 LEU A C 1
ATOM 3132 O O . LEU A 1 435 ? -6.793 -32.562 -23.5 1 97.5 435 LEU A O 1
ATOM 3136 N N . GLY A 1 436 ? -5.527 -31.516 -21.938 1 96.56 436 GLY A N 1
ATOM 3137 C CA . GLY A 1 436 ? -5.547 -32.688 -21.062 1 96.56 436 GLY A CA 1
ATOM 3138 C C . GLY A 1 436 ? -6.938 -33.062 -20.578 1 96.56 436 GLY A C 1
ATOM 3139 O O . GLY A 1 436 ? -7.305 -34.219 -20.547 1 96.56 436 GLY A O 1
ATOM 3140 N N . LEU A 1 437 ? -7.734 -32.062 -20.219 1 96.31 437 LEU A N 1
ATOM 3141 C CA . LEU A 1 437 ? -9.086 -32.281 -19.719 1 96.31 437 LEU A CA 1
ATOM 3142 C C . LEU A 1 437 ? -10.008 -32.781 -20.828 1 96.31 437 LEU A C 1
ATOM 3144 O O . LEU A 1 437 ? -10.859 -33.656 -20.594 1 96.31 437 LEU A O 1
ATOM 3148 N N . LEU A 1 438 ? -9.867 -32.188 -22 1 95.56 438 LEU A N 1
ATOM 3149 C CA . LEU A 1 438 ? -10.664 -32.625 -23.125 1 95.56 438 LEU A CA 1
ATOM 3150 C C . LEU A 1 438 ? -10.344 -34.062 -23.484 1 95.56 438 LEU A C 1
ATOM 3152 O O . LEU A 1 438 ? -11.242 -34.844 -23.812 1 95.56 438 LEU A O 1
ATOM 3156 N N . ALA A 1 439 ? -9.062 -34.438 -23.422 1 95.25 439 ALA A N 1
ATOM 3157 C CA . ALA A 1 439 ? -8.664 -35.812 -23.641 1 95.25 439 ALA A CA 1
ATOM 3158 C C . ALA A 1 439 ? -9.273 -36.75 -22.594 1 95.25 439 ALA A C 1
ATOM 3160 O O . ALA A 1 439 ? -9.727 -37.844 -22.922 1 95.25 439 ALA A O 1
ATOM 3161 N N . MET A 1 440 ? -9.195 -36.281 -21.406 1 93.25 440 MET A N 1
ATOM 3162 C CA . MET A 1 440 ? -9.766 -37.062 -20.312 1 93.25 440 MET A CA 1
ATOM 3163 C C . MET A 1 440 ? -11.266 -37.25 -20.5 1 93.25 440 MET A C 1
ATOM 3165 O O . MET A 1 440 ? -11.805 -38.312 -20.234 1 93.25 440 MET A O 1
ATOM 3169 N N . GLU A 1 441 ? -11.938 -36.156 -20.828 1 90.62 441 GLU A N 1
ATOM 3170 C CA . GLU A 1 441 ? -13.375 -36.219 -21.094 1 90.62 441 GLU A CA 1
ATOM 3171 C C . GLU A 1 441 ? -13.68 -37.219 -22.219 1 90.62 441 GLU A C 1
ATOM 3173 O O . GLU A 1 441 ? -14.664 -37.938 -22.156 1 90.62 441 GLU A O 1
ATOM 3178 N N . GLY A 1 442 ? -12.883 -37.188 -23.25 1 88.94 442 GLY A N 1
ATOM 3179 C CA . GLY A 1 442 ? -13.047 -38.125 -24.328 1 88.94 442 GLY A CA 1
ATOM 3180 C C . GLY A 1 442 ? -12.891 -39.594 -23.906 1 88.94 442 GLY A C 1
ATOM 3181 O O . GLY A 1 442 ? -13.633 -40.438 -24.344 1 88.94 442 GLY A O 1
ATOM 3182 N N . VAL A 1 443 ? -11.977 -39.812 -23.016 1 88.06 443 VAL A N 1
ATOM 3183 C CA . VAL A 1 443 ? -11.719 -41.156 -22.531 1 88.06 443 VAL A CA 1
ATOM 3184 C C . VAL A 1 443 ? -12.875 -41.625 -21.641 1 88.06 443 VAL A C 1
ATOM 3186 O O . VAL A 1 443 ? -13.305 -42.781 -21.719 1 88.06 443 VAL A O 1
ATOM 3189 N N . ILE A 1 444 ? -13.375 -40.75 -20.812 1 83.75 444 ILE A N 1
ATOM 3190 C CA . ILE A 1 444 ? -14.453 -41.094 -19.891 1 83.75 444 ILE A CA 1
ATOM 3191 C C . ILE A 1 444 ? -15.742 -41.344 -20.672 1 83.75 444 ILE A C 1
ATOM 3193 O O . ILE A 1 444 ? -16.531 -42.219 -20.312 1 83.75 444 ILE A O 1
ATOM 3197 N N . SER A 1 445 ? -15.922 -40.531 -21.703 1 76.31 445 SER A N 1
ATOM 3198 C CA . SER A 1 445 ? -17.109 -40.719 -22.531 1 76.31 445 SER A CA 1
ATOM 3199 C C . SER A 1 445 ? -17.062 -42.062 -23.266 1 76.31 445 SER A C 1
ATOM 3201 O O . SER A 1 445 ? -18.109 -42.594 -23.672 1 76.31 445 SER A O 1
ATOM 3203 N N . LEU A 1 446 ? -15.906 -42.5 -23.484 1 67.88 446 LEU A N 1
ATOM 3204 C CA . LEU A 1 446 ? -15.734 -43.781 -24.188 1 67.88 446 LEU A CA 1
ATOM 3205 C C . LEU A 1 446 ? -15.953 -44.938 -23.25 1 67.88 446 LEU A C 1
ATOM 3207 O O . LEU A 1 446 ? -16.234 -46.062 -23.703 1 67.88 446 LEU A O 1
ATOM 3211 N N . VAL A 1 447 ? -15.859 -44.812 -22 1 68.12 447 VAL A N 1
ATOM 3212 C CA . VAL A 1 447 ? -16.047 -45.906 -21.062 1 68.12 447 VAL A CA 1
ATOM 3213 C C . VAL A 1 447 ? -17.469 -45.875 -20.516 1 68.12 447 VAL A C 1
ATOM 3215 O O . VAL A 1 447 ? -18.016 -44.812 -20.234 1 68.12 447 VAL A O 1
ATOM 3218 N N . MET B 1 1 ? -14.547 -1.616 29.656 1 73.25 1 MET B N 1
ATOM 3219 C CA . MET B 1 1 ? -13.281 -1.036 30.094 1 73.25 1 MET B CA 1
ATOM 3220 C C . MET B 1 1 ? -12.102 -1.812 29.531 1 73.25 1 MET B C 1
ATOM 3222 O O . MET B 1 1 ? -11.008 -1.258 29.375 1 73.25 1 MET B O 1
ATOM 3226 N N . LEU B 1 2 ? -12.414 -2.975 29.016 1 81.44 2 LEU B N 1
ATOM 3227 C CA . LEU B 1 2 ? -11.336 -3.838 28.547 1 81.44 2 LEU B CA 1
ATOM 3228 C C . LEU B 1 2 ? -10.703 -3.268 27.281 1 81.44 2 LEU B C 1
ATOM 3230 O O . LEU B 1 2 ? -9.477 -3.164 27.188 1 81.44 2 LEU B O 1
ATOM 3234 N N . PRO B 1 3 ? -11.555 -2.725 26.438 1 83.5 3 PRO B N 1
ATOM 3235 C CA . PRO B 1 3 ? -10.945 -2.209 25.203 1 83.5 3 PRO B CA 1
ATOM 3236 C C . PRO B 1 3 ? -10.039 -1.007 25.453 1 83.5 3 PRO B C 1
ATOM 3238 O O . PRO B 1 3 ? -9.062 -0.803 24.734 1 83.5 3 PRO B O 1
ATOM 3241 N N . VAL B 1 4 ? -10.32 -0.27 26.453 1 87.62 4 VAL B N 1
ATOM 3242 C CA . VAL B 1 4 ? -9.5 0.897 26.766 1 87.62 4 VAL B CA 1
ATOM 3243 C C . VAL B 1 4 ? -8.164 0.448 27.344 1 87.62 4 VAL B C 1
ATOM 3245 O O . VAL B 1 4 ? -7.105 0.911 26.906 1 87.62 4 VAL B O 1
ATOM 3248 N N . ILE B 1 5 ? -8.203 -0.472 28.234 1 90.25 5 ILE B N 1
ATOM 3249 C CA . ILE B 1 5 ? -6.996 -0.976 28.891 1 90.25 5 ILE B CA 1
ATOM 3250 C C . ILE B 1 5 ? -6.141 -1.731 27.875 1 90.25 5 ILE B C 1
ATOM 3252 O O . ILE B 1 5 ? -4.922 -1.547 27.812 1 90.25 5 ILE B O 1
ATOM 3256 N N . SER B 1 6 ? -6.824 -2.545 27.156 1 90.81 6 SER B N 1
ATOM 3257 C CA . SER B 1 6 ? -6.09 -3.328 26.156 1 90.81 6 SER B CA 1
ATOM 3258 C C . SER B 1 6 ? -5.535 -2.439 25.062 1 90.81 6 SER B C 1
ATOM 3260 O O . SER B 1 6 ? -4.465 -2.713 24.516 1 90.81 6 SER B O 1
ATOM 3262 N N . GLY B 1 7 ? -6.312 -1.446 24.719 1 89.12 7 GLY B N 1
ATOM 3263 C CA . GLY B 1 7 ? -5.801 -0.486 23.75 1 89.12 7 GLY B CA 1
ATOM 3264 C C . GLY B 1 7 ? -4.547 0.226 24.234 1 89.12 7 GLY B C 1
ATOM 3265 O O . GLY B 1 7 ? -3.57 0.337 23.484 1 89.12 7 GLY B O 1
ATOM 3266 N N . ALA B 1 8 ? -4.59 0.692 25.422 1 90.88 8 ALA B N 1
ATOM 3267 C CA . ALA B 1 8 ? -3.42 1.335 26.016 1 90.88 8 ALA B CA 1
ATOM 3268 C C . ALA B 1 8 ? -2.242 0.368 26.094 1 90.88 8 ALA B C 1
ATOM 3270 O O . ALA B 1 8 ? -1.102 0.745 25.812 1 90.88 8 ALA B O 1
ATOM 3271 N N . ALA B 1 9 ? -2.523 -0.801 26.453 1 91.38 9 ALA B N 1
ATOM 3272 C CA . ALA B 1 9 ? -1.488 -1.827 26.547 1 91.38 9 ALA B CA 1
ATOM 3273 C C . ALA B 1 9 ? -0.885 -2.109 25.172 1 91.38 9 ALA B C 1
ATOM 3275 O O . ALA B 1 9 ? 0.322 -2.332 25.047 1 91.38 9 ALA B O 1
ATOM 3276 N N . ALA B 1 10 ? -1.742 -2.145 24.172 1 90.06 10 ALA B N 1
ATOM 3277 C CA . ALA B 1 10 ? -1.275 -2.396 22.812 1 90.06 10 ALA B CA 1
ATOM 3278 C C . ALA B 1 10 ? -0.292 -1.319 22.359 1 90.06 10 ALA B C 1
ATOM 3280 O O . ALA B 1 10 ? 0.688 -1.613 21.672 1 90.06 10 ALA B O 1
ATOM 3281 N N . ILE B 1 11 ? -0.547 -0.151 22.75 1 89.25 11 ILE B N 1
ATOM 3282 C CA . ILE B 1 11 ? 0.317 0.97 22.391 1 89.25 11 ILE B CA 1
ATOM 3283 C C . ILE B 1 11 ? 1.646 0.853 23.125 1 89.25 11 ILE B C 1
ATOM 3285 O O . ILE B 1 11 ? 2.711 1.082 22.547 1 89.25 11 ILE B O 1
ATOM 3289 N N . VAL B 1 12 ? 1.567 0.51 24.391 1 91.31 12 VAL B N 1
ATOM 3290 C CA . VAL B 1 12 ? 2.779 0.337 25.188 1 91.31 12 VAL B CA 1
ATOM 3291 C C . VAL B 1 12 ? 3.627 -0.789 24.594 1 91.31 12 VAL B C 1
ATOM 3293 O O . VAL B 1 12 ? 4.844 -0.647 24.453 1 91.31 12 VAL B O 1
ATOM 3296 N N . VAL B 1 13 ? 2.994 -1.843 24.266 1 92.31 13 VAL B N 1
ATOM 3297 C CA . VAL B 1 13 ? 3.689 -2.973 23.656 1 92.31 13 VAL B CA 1
ATOM 3298 C C . VAL B 1 13 ? 4.324 -2.537 22.344 1 92.31 13 VAL B C 1
ATOM 3300 O O . VAL B 1 13 ? 5.469 -2.9 22.047 1 92.31 13 VAL B O 1
ATOM 3303 N N . LEU B 1 14 ? 3.604 -1.813 21.594 1 92.81 14 LEU B N 1
ATOM 3304 C CA . LEU B 1 14 ? 4.082 -1.301 20.328 1 92.81 14 LEU B CA 1
ATOM 3305 C C . LEU B 1 14 ? 5.371 -0.503 20.5 1 92.81 14 LEU B C 1
ATOM 3307 O O . LEU B 1 14 ? 6.359 -0.744 19.812 1 92.81 14 LEU B O 1
ATOM 3311 N N . ILE B 1 15 ? 5.398 0.364 21.453 1 90.81 15 ILE B N 1
ATOM 3312 C CA . ILE B 1 15 ? 6.551 1.224 21.703 1 90.81 15 ILE B CA 1
ATOM 3313 C C . ILE B 1 15 ? 7.727 0.381 22.188 1 90.81 15 ILE B C 1
ATOM 3315 O O . ILE B 1 15 ? 8.867 0.588 21.766 1 90.81 15 ILE B O 1
ATOM 3319 N N . LEU B 1 16 ? 7.426 -0.578 23.016 1 93.31 16 LEU B N 1
ATOM 3320 C CA . LEU B 1 16 ? 8.484 -1.44 23.531 1 93.31 16 LEU B CA 1
ATOM 3321 C C . LEU B 1 16 ? 9.094 -2.281 22.422 1 93.31 16 LEU B C 1
ATOM 3323 O O . LEU B 1 16 ? 10.312 -2.48 22.375 1 93.31 16 LEU B O 1
ATOM 3327 N N . LEU B 1 17 ? 8.273 -2.746 21.547 1 94.44 17 LEU B N 1
ATOM 3328 C CA . LEU B 1 17 ? 8.758 -3.551 20.438 1 94.44 17 LEU B CA 1
ATOM 3329 C C . LEU B 1 17 ? 9.695 -2.742 19.547 1 94.44 17 LEU B C 1
ATOM 3331 O O . LEU B 1 17 ? 10.695 -3.264 19.062 1 94.44 17 LEU B O 1
ATOM 3335 N N . ILE B 1 18 ? 9.398 -1.507 19.375 1 92.69 18 ILE B N 1
ATOM 3336 C CA . ILE B 1 18 ? 10.172 -0.661 18.469 1 92.69 18 ILE B CA 1
ATOM 3337 C C . ILE B 1 18 ? 11.422 -0.146 19.188 1 92.69 18 ILE B C 1
ATOM 3339 O O . ILE B 1 18 ? 12.523 -0.212 18.641 1 92.69 18 ILE B O 1
ATOM 3343 N N . VAL B 1 19 ? 11.281 0.338 20.391 1 90.75 19 VAL B N 1
ATOM 3344 C CA . VAL B 1 19 ? 12.352 1.066 21.062 1 90.75 19 VAL B CA 1
ATOM 3345 C C . VAL B 1 19 ? 13.297 0.081 21.75 1 90.75 19 VAL B C 1
ATOM 3347 O O . VAL B 1 19 ? 14.516 0.249 21.703 1 90.75 19 VAL B O 1
ATOM 3350 N N . LYS B 1 20 ? 12.742 -0.936 22.344 1 92.75 20 LYS B N 1
ATOM 3351 C CA . LYS B 1 20 ? 13.578 -1.855 23.109 1 92.75 20 LYS B CA 1
ATOM 3352 C C . LYS B 1 20 ? 14.039 -3.027 22.234 1 92.75 20 LYS B C 1
ATOM 3354 O O . LYS B 1 20 ? 15.227 -3.365 22.219 1 92.75 20 LYS B O 1
ATOM 3359 N N . LEU B 1 21 ? 13.148 -3.557 21.469 1 94.06 21 LEU B N 1
ATOM 3360 C CA . LEU B 1 21 ? 13.484 -4.746 20.688 1 94.06 21 LEU B CA 1
ATOM 3361 C C . LEU B 1 21 ? 13.93 -4.367 19.281 1 94.06 21 LEU B C 1
ATOM 3363 O O . LEU B 1 21 ? 14.367 -5.227 18.516 1 94.06 21 LEU B O 1
ATOM 3367 N N . LYS B 1 22 ? 13.797 -3.133 18.906 1 93.62 22 LYS B N 1
ATOM 3368 C CA . LYS B 1 22 ? 14.258 -2.584 17.625 1 93.62 22 LYS B CA 1
ATOM 3369 C C . LYS B 1 22 ? 13.586 -3.283 16.453 1 93.62 22 LYS B C 1
ATOM 3371 O O . LYS B 1 22 ? 14.234 -3.574 15.445 1 93.62 22 LYS B O 1
ATOM 3376 N N . LEU B 1 23 ? 12.367 -3.602 16.688 1 95.38 23 LEU B N 1
ATOM 3377 C CA . LEU B 1 23 ? 11.594 -4.164 15.586 1 95.38 23 LEU B CA 1
ATOM 3378 C C . LEU B 1 23 ? 11.188 -3.074 14.594 1 95.38 23 LEU B C 1
ATOM 3380 O O . LEU B 1 23 ? 10.961 -1.928 14.984 1 95.38 23 LEU B O 1
ATOM 3384 N N . HIS B 1 24 ? 11.18 -3.494 13.367 1 94.44 24 HIS B N 1
ATOM 3385 C CA . HIS B 1 24 ? 10.633 -2.584 12.367 1 94.44 24 HIS B CA 1
ATOM 3386 C C . HIS B 1 24 ? 9.219 -2.15 12.727 1 94.44 24 HIS B C 1
ATOM 3388 O O . HIS B 1 24 ? 8.383 -2.982 13.086 1 94.44 24 HIS B O 1
ATOM 3394 N N . PRO B 1 25 ? 8.906 -0.873 12.602 1 92.81 25 PRO B N 1
ATOM 3395 C CA . PRO B 1 25 ? 7.582 -0.381 12.992 1 92.81 25 PRO B CA 1
ATOM 3396 C C . PRO B 1 25 ? 6.449 -1.094 12.258 1 92.81 25 PRO B C 1
ATOM 3398 O O . PRO B 1 25 ? 5.383 -1.321 12.828 1 92.81 25 PRO B O 1
ATOM 3401 N N . PHE B 1 26 ? 6.637 -1.424 10.992 1 96.38 26 PHE B N 1
ATOM 3402 C CA . PHE B 1 26 ? 5.656 -2.164 10.203 1 96.38 26 PHE B CA 1
ATOM 3403 C C . PHE B 1 26 ? 5.277 -3.465 10.898 1 96.38 26 PHE B C 1
ATOM 3405 O O . PHE B 1 26 ? 4.09 -3.77 11.047 1 96.38 26 PHE B O 1
ATOM 3412 N N . ILE B 1 27 ? 6.172 -4.191 11.414 1 96.62 27 ILE B N 1
ATOM 3413 C CA . ILE B 1 27 ? 5.98 -5.473 12.094 1 96.62 27 ILE B CA 1
ATOM 3414 C C . ILE B 1 27 ? 5.391 -5.242 13.477 1 96.62 27 ILE B C 1
ATOM 3416 O O . ILE B 1 27 ? 4.473 -5.949 13.898 1 96.62 27 ILE B O 1
ATOM 3420 N N . ALA B 1 28 ? 5.957 -4.289 14.188 1 96 28 ALA B N 1
ATOM 3421 C CA . ALA B 1 28 ? 5.496 -3.984 15.547 1 96 28 ALA B CA 1
ATOM 3422 C C . ALA B 1 28 ? 4.023 -3.594 15.547 1 96 28 ALA B C 1
ATOM 3424 O O . ALA B 1 28 ? 3.264 -4.023 16.422 1 96 28 ALA B O 1
ATOM 3425 N N . LEU B 1 29 ? 3.658 -2.793 14.602 1 94.44 29 LEU B N 1
ATOM 3426 C CA . LEU B 1 29 ? 2.27 -2.359 14.484 1 94.44 29 LEU B CA 1
ATOM 3427 C C . LEU B 1 29 ? 1.353 -3.547 14.203 1 94.44 29 LEU B C 1
ATOM 3429 O O . LEU B 1 29 ? 0.258 -3.635 14.766 1 94.44 29 LEU B O 1
ATOM 3433 N N . MET B 1 30 ? 1.774 -4.395 13.352 1 96.25 30 MET B N 1
ATOM 3434 C CA . MET B 1 30 ? 1.004 -5.59 13.016 1 96.25 30 MET B CA 1
ATOM 3435 C C . MET B 1 30 ? 0.813 -6.477 14.242 1 96.25 30 MET B C 1
ATOM 3437 O O . MET B 1 30 ? -0.309 -6.879 14.555 1 96.25 30 MET B O 1
ATOM 3441 N N . ILE B 1 31 ? 1.857 -6.742 14.969 1 96.81 31 ILE B N 1
ATOM 3442 C CA . ILE B 1 31 ? 1.82 -7.598 16.141 1 96.81 31 ILE B CA 1
ATOM 3443 C C . ILE B 1 31 ? 0.889 -6.988 17.188 1 96.81 31 ILE B C 1
ATOM 3445 O O . ILE B 1 31 ? 0.013 -7.676 17.734 1 96.81 31 ILE B O 1
ATOM 3449 N N . SER B 1 32 ? 1.127 -5.734 17.469 1 95 32 SER B N 1
ATOM 3450 C CA . SER B 1 32 ? 0.324 -5.051 18.469 1 95 32 SER B CA 1
ATOM 3451 C C . SER B 1 32 ? -1.157 -5.078 18.109 1 95 32 SER B C 1
ATOM 3453 O O . SER B 1 32 ? -2.012 -5.246 18.984 1 95 32 SER B O 1
ATOM 3455 N N . SER B 1 33 ? -1.467 -4.926 16.828 1 95.31 33 SER B N 1
ATOM 3456 C CA . SER B 1 33 ? -2.85 -4.906 16.359 1 95.31 33 SER B CA 1
ATOM 3457 C C . SER B 1 33 ? -3.5 -6.277 16.5 1 95.31 33 SER B C 1
ATOM 3459 O O . SER B 1 33 ? -4.629 -6.387 16.984 1 95.31 33 SER B O 1
ATOM 3461 N N . ILE B 1 34 ? -2.834 -7.297 16.094 1 95.31 34 ILE B N 1
ATOM 3462 C CA . ILE B 1 34 ? -3.387 -8.648 16.125 1 95.31 34 ILE B CA 1
ATOM 3463 C C . ILE B 1 34 ? -3.586 -9.094 17.578 1 95.31 34 ILE B C 1
ATOM 3465 O O . ILE B 1 34 ? -4.613 -9.688 17.906 1 95.31 34 ILE B O 1
ATOM 3469 N N . ILE B 1 35 ? -2.635 -8.797 18.453 1 94.88 35 ILE B N 1
ATOM 3470 C CA . ILE B 1 35 ? -2.768 -9.141 19.859 1 94.88 35 ILE B CA 1
ATOM 3471 C C . ILE B 1 35 ? -3.984 -8.43 20.453 1 94.88 35 ILE B C 1
ATOM 3473 O O . ILE B 1 35 ? -4.742 -9.023 21.219 1 94.88 35 ILE B O 1
ATOM 3477 N N . LEU B 1 36 ? -4.152 -7.211 20.094 1 93.94 36 LEU B N 1
ATOM 3478 C CA . LEU B 1 36 ? -5.289 -6.438 20.562 1 93.94 36 LEU B CA 1
ATOM 3479 C C . LEU B 1 36 ? -6.605 -7.102 20.172 1 93.94 36 LEU B C 1
ATOM 3481 O O . LEU B 1 36 ? -7.527 -7.191 20.984 1 93.94 36 LEU B O 1
ATOM 3485 N N . GLY B 1 37 ? -6.715 -7.52 18.906 1 94.81 37 GLY B N 1
ATOM 3486 C CA . GLY B 1 37 ? -7.918 -8.203 18.469 1 94.81 37 GLY B CA 1
ATOM 3487 C C . GLY B 1 37 ? -8.172 -9.516 19.188 1 94.81 37 GLY B C 1
ATOM 3488 O O . GLY B 1 37 ? -9.297 -9.805 19.578 1 94.81 37 GLY B O 1
ATOM 3489 N N . LEU B 1 38 ? -7.109 -10.281 19.422 1 93 38 LEU B N 1
ATOM 3490 C CA . LEU B 1 38 ? -7.227 -11.578 20.078 1 93 38 LEU B CA 1
ATOM 3491 C C . LEU B 1 38 ? -7.652 -11.414 21.531 1 93 38 LEU B C 1
ATOM 3493 O O . LEU B 1 38 ? -8.539 -12.125 22 1 93 38 LEU B O 1
ATOM 3497 N N . VAL B 1 39 ? -7.098 -10.484 22.203 1 93.38 39 VAL B N 1
ATOM 3498 C CA . VAL B 1 39 ? -7.352 -10.281 23.625 1 93.38 39 VAL B CA 1
ATOM 3499 C C . VAL B 1 39 ? -8.781 -9.781 23.828 1 93.38 39 VAL B C 1
ATOM 3501 O O . VAL B 1 39 ? -9.406 -10.07 24.859 1 93.38 39 VAL B O 1
ATOM 3504 N N . ASN B 1 40 ? -9.328 -9.125 22.828 1 94.25 40 ASN B N 1
ATOM 3505 C CA . ASN B 1 40 ? -10.672 -8.57 22.953 1 94.25 40 ASN B CA 1
ATOM 3506 C C . ASN B 1 40 ? -11.711 -9.484 22.312 1 94.25 40 ASN B C 1
ATOM 3508 O O . ASN B 1 40 ? -12.852 -9.062 22.078 1 94.25 40 ASN B O 1
ATOM 3512 N N . GLY B 1 41 ? -11.312 -10.664 21.906 1 90.56 41 GLY B N 1
ATOM 3513 C CA . GLY B 1 41 ? -12.258 -11.703 21.547 1 90.56 41 GLY B CA 1
ATOM 3514 C C . GLY B 1 41 ? -12.695 -11.648 20.094 1 90.56 41 GLY B C 1
ATOM 3515 O O . GLY B 1 41 ? -13.711 -12.234 19.719 1 90.56 41 GLY B O 1
ATOM 3516 N N . LEU B 1 42 ? -12.07 -10.977 19.25 1 91.12 42 LEU B N 1
ATOM 3517 C CA . LEU B 1 42 ? -12.453 -10.914 17.844 1 91.12 42 LEU B CA 1
ATOM 3518 C C . LEU B 1 42 ? -12.195 -12.25 17.156 1 91.12 42 LEU B C 1
ATOM 3520 O O . LEU B 1 42 ? -12.789 -12.539 16.109 1 91.12 42 LEU B O 1
ATOM 3524 N N . GLY B 1 43 ? -11.336 -13.109 17.766 1 90.19 43 GLY B N 1
ATOM 3525 C CA . GLY B 1 43 ? -10.945 -14.336 17.094 1 90.19 43 GLY B CA 1
ATOM 3526 C C . GLY B 1 43 ? -9.766 -14.156 16.156 1 90.19 43 GLY B C 1
ATOM 3527 O O . GLY B 1 43 ? -9.406 -13.031 15.812 1 90.19 43 GLY B O 1
ATOM 3528 N N . SER B 1 44 ? -9.195 -15.25 15.711 1 87.88 44 SER B N 1
ATOM 3529 C CA . SER B 1 44 ? -7.965 -15.227 14.922 1 87.88 44 SER B CA 1
ATOM 3530 C C . SER B 1 44 ? -8.227 -14.711 13.508 1 87.88 44 SER B C 1
ATOM 3532 O O . SER B 1 44 ? -7.559 -13.781 13.047 1 87.88 44 SER B O 1
ATOM 3534 N N . THR B 1 45 ? -9.195 -15.219 12.82 1 88.12 45 THR B N 1
ATOM 3535 C CA . THR B 1 45 ? -9.492 -14.859 11.445 1 88.12 45 THR B CA 1
ATOM 3536 C C . THR B 1 45 ? -9.922 -13.398 11.344 1 88.12 45 THR B C 1
ATOM 3538 O O . THR B 1 45 ? -9.414 -12.656 10.5 1 88.12 45 THR B O 1
ATOM 3541 N N . LYS B 1 46 ? -10.75 -13.031 12.195 1 93.19 46 LYS B N 1
ATOM 3542 C CA . LYS B 1 46 ? -11.273 -11.664 12.141 1 93.19 46 LYS B CA 1
ATOM 3543 C C . LYS B 1 46 ? -10.195 -10.656 12.539 1 93.19 46 LYS B C 1
ATOM 3545 O O . LYS B 1 46 ? -10.164 -9.539 12.016 1 93.19 46 LYS B O 1
ATOM 3550 N N . SER B 1 47 ? -9.305 -11.039 13.461 1 95.38 47 SER B N 1
ATOM 3551 C CA . SER B 1 47 ? -8.219 -10.141 13.836 1 95.38 47 SER B CA 1
ATOM 3552 C C . SER B 1 47 ? -7.301 -9.852 12.648 1 95.38 47 SER B C 1
ATOM 3554 O O . SER B 1 47 ? -6.922 -8.703 12.422 1 95.38 47 SER B O 1
ATOM 3556 N N . VAL B 1 48 ? -7.008 -10.883 11.883 1 95.06 48 VAL B N 1
ATOM 3557 C CA . VAL B 1 48 ? -6.113 -10.703 10.75 1 95.06 48 VAL B CA 1
ATOM 3558 C C . VAL B 1 48 ? -6.824 -9.93 9.641 1 95.06 48 VAL B C 1
ATOM 3560 O O . VAL B 1 48 ? -6.25 -9.008 9.055 1 95.06 48 VAL B O 1
ATOM 3563 N N . SER B 1 49 ? -8.062 -10.234 9.422 1 95.19 49 SER B N 1
ATOM 3564 C CA . SER B 1 49 ? -8.805 -9.578 8.359 1 95.19 49 SER B CA 1
ATOM 3565 C C . SER B 1 49 ? -9.062 -8.109 8.688 1 95.19 49 SER B C 1
ATOM 3567 O O . SER B 1 49 ? -9.023 -7.25 7.801 1 95.19 49 SER B O 1
ATOM 3569 N N . THR B 1 50 ? -9.328 -7.852 9.961 1 95.88 50 THR B N 1
ATOM 3570 C CA . THR B 1 50 ? -9.523 -6.469 10.383 1 95.88 50 THR B CA 1
ATOM 3571 C C . THR B 1 50 ? -8.258 -5.648 10.164 1 95.88 50 THR B C 1
ATOM 3573 O O . THR B 1 50 ? -8.32 -4.52 9.672 1 95.88 50 THR B O 1
ATOM 3576 N N . PHE B 1 51 ? -7.16 -6.227 10.469 1 96.56 51 PHE B N 1
ATOM 3577 C CA . PHE B 1 51 ? -5.887 -5.539 10.273 1 96.56 51 PHE B CA 1
ATOM 3578 C C . PHE B 1 51 ? -5.621 -5.297 8.797 1 96.56 51 PHE B C 1
ATOM 3580 O O . PHE B 1 51 ? -5.289 -4.176 8.398 1 96.56 51 PHE B O 1
ATOM 3587 N N . THR B 1 52 ? -5.734 -6.309 7.988 1 96.5 52 THR B N 1
ATOM 3588 C CA . THR B 1 52 ? -5.383 -6.191 6.578 1 96.5 52 THR B CA 1
ATOM 3589 C C . THR B 1 52 ? -6.359 -5.273 5.852 1 96.5 52 THR B C 1
ATOM 3591 O O . THR B 1 52 ? -5.965 -4.527 4.949 1 96.5 52 THR B O 1
ATOM 3594 N N . LYS B 1 53 ? -7.598 -5.332 6.223 1 95.5 53 LYS B N 1
ATOM 3595 C CA . LYS B 1 53 ? -8.57 -4.414 5.645 1 95.5 53 LYS B CA 1
ATOM 3596 C C . LYS B 1 53 ? -8.234 -2.967 5.988 1 95.5 53 LYS B C 1
ATOM 3598 O O . LYS B 1 53 ? -8.289 -2.09 5.125 1 95.5 53 LYS B O 1
ATOM 3603 N N . GLY B 1 54 ? -7.926 -2.758 7.254 1 95.12 54 GLY B N 1
ATOM 3604 C CA . GLY B 1 54 ? -7.5 -1.423 7.652 1 95.12 54 GLY B CA 1
ATOM 3605 C C . GLY B 1 54 ? -6.25 -0.956 6.93 1 95.12 54 GLY B C 1
ATOM 3606 O O . GLY B 1 54 ? -6.141 0.216 6.562 1 95.12 54 GLY B O 1
ATOM 3607 N N . PHE B 1 55 ? -5.285 -1.899 6.766 1 96 55 PHE B N 1
ATOM 3608 C CA . PHE B 1 55 ? -4.062 -1.639 6.02 1 96 55 PHE B CA 1
ATOM 3609 C C . PHE B 1 55 ? -4.383 -1.151 4.609 1 96 55 PHE B C 1
ATOM 3611 O O . PHE B 1 55 ? -3.877 -0.113 4.18 1 96 55 PHE B O 1
ATOM 3618 N N . GLY B 1 56 ? -5.195 -1.796 3.92 1 95.62 56 GLY B N 1
ATOM 3619 C CA . GLY B 1 56 ? -5.586 -1.444 2.564 1 95.62 56 GLY B CA 1
ATOM 3620 C C . GLY B 1 56 ? -6.395 -0.163 2.492 1 95.62 56 GLY B C 1
ATOM 3621 O O . GLY B 1 56 ? -6.176 0.667 1.608 1 95.62 56 GLY B O 1
ATOM 3622 N N . ASP B 1 57 ? -7.359 -0.022 3.41 1 93.5 57 ASP B N 1
ATOM 3623 C CA . ASP B 1 57 ? -8.188 1.178 3.441 1 93.5 57 ASP B CA 1
ATOM 3624 C C . ASP B 1 57 ? -7.332 2.434 3.596 1 93.5 57 ASP B C 1
ATOM 3626 O O . ASP B 1 57 ? -7.59 3.449 2.945 1 93.5 57 ASP B O 1
ATOM 3630 N N . GLN B 1 58 ? -6.383 2.307 4.391 1 91.25 58 GLN B N 1
ATOM 3631 C CA . GLN B 1 58 ? -5.488 3.439 4.613 1 91.25 58 GLN B CA 1
ATOM 3632 C C . GLN B 1 58 ? -4.703 3.775 3.35 1 91.25 58 GLN B C 1
ATOM 3634 O O . GLN B 1 58 ? -4.543 4.949 3.004 1 91.25 58 GLN B O 1
ATOM 3639 N N . LEU B 1 59 ? -4.266 2.84 2.672 1 94.5 59 LEU B N 1
ATOM 3640 C CA . LEU B 1 59 ? -3.396 3.061 1.521 1 94.5 59 LEU B CA 1
ATOM 3641 C C . LEU B 1 59 ? -4.211 3.418 0.284 1 94.5 59 LEU B C 1
ATOM 3643 O O . LEU B 1 59 ? -3.658 3.869 -0.721 1 94.5 59 LEU B O 1
ATOM 3647 N N . SER B 1 60 ? -5.551 3.26 0.336 1 94.69 60 SER B N 1
ATOM 3648 C CA . SER B 1 60 ? -6.402 3.504 -0.823 1 94.69 60 SER B CA 1
ATOM 3649 C C . SER B 1 60 ? -6.18 4.902 -1.39 1 94.69 60 SER B C 1
ATOM 3651 O O . SER B 1 60 ? -6.113 5.082 -2.607 1 94.69 60 SER B O 1
ATOM 3653 N N . VAL B 1 61 ? -6.066 5.852 -0.521 1 89.19 61 VAL B N 1
ATOM 3654 C CA . VAL B 1 61 ? -5.852 7.223 -0.978 1 89.19 61 VAL B CA 1
ATOM 3655 C C . VAL B 1 61 ? -4.418 7.652 -0.669 1 89.19 61 VAL B C 1
ATOM 3657 O O . VAL B 1 61 ? -3.709 8.141 -1.549 1 89.19 61 VAL B O 1
ATOM 3660 N N . SER B 1 62 ? -3.922 7.328 0.511 1 90.19 62 SER B N 1
ATOM 3661 C CA . SER B 1 62 ? -2.607 7.781 0.956 1 90.19 62 SER B CA 1
ATOM 3662 C C . SER B 1 62 ? -1.497 7.18 0.1 1 90.19 62 SER B C 1
ATOM 3664 O O . SER B 1 62 ? -0.515 7.855 -0.215 1 90.19 62 SER B O 1
ATOM 3666 N N . GLY B 1 63 ? -1.712 5.895 -0.168 1 94.06 63 GLY B N 1
ATOM 3667 C CA . GLY B 1 63 ? -0.693 5.254 -0.984 1 94.06 63 GLY B CA 1
ATOM 3668 C C . GLY B 1 63 ? -0.523 5.902 -2.344 1 94.06 63 GLY B C 1
ATOM 3669 O O . GLY B 1 63 ? 0.603 6.117 -2.799 1 94.06 63 GLY B O 1
ATOM 3670 N N . VAL B 1 64 ? -1.601 6.25 -2.988 1 95.12 64 VAL B N 1
ATOM 3671 C CA . VAL B 1 64 ? -1.59 6.859 -4.312 1 95.12 64 VAL B CA 1
ATOM 3672 C C . VAL B 1 64 ? -0.99 8.266 -4.234 1 95.12 64 VAL B C 1
ATOM 3674 O O . VAL B 1 64 ? -0.123 8.617 -5.035 1 95.12 64 VAL B O 1
ATOM 3677 N N . VAL B 1 65 ? -1.359 8.953 -3.229 1 91.69 65 VAL B N 1
ATOM 3678 C CA . VAL B 1 65 ? -0.953 10.344 -3.059 1 91.69 65 VAL B CA 1
ATOM 3679 C C . VAL B 1 65 ? 0.535 10.406 -2.719 1 91.69 65 VAL B C 1
ATOM 3681 O O . VAL B 1 65 ? 1.266 11.242 -3.264 1 91.69 65 VAL B O 1
ATOM 3684 N N . ILE B 1 66 ? 0.966 9.547 -1.848 1 91.44 66 ILE B N 1
ATOM 3685 C CA . ILE B 1 66 ? 2.365 9.516 -1.439 1 91.44 66 ILE B CA 1
ATOM 3686 C C . ILE B 1 66 ? 3.242 9.125 -2.625 1 91.44 66 ILE B C 1
ATOM 3688 O O . ILE B 1 66 ? 4.316 9.695 -2.832 1 91.44 66 ILE B O 1
ATOM 3692 N N . GLY B 1 67 ? 2.777 8.164 -3.396 1 94.56 67 GLY B N 1
ATOM 3693 C CA . GLY B 1 67 ? 3.506 7.773 -4.59 1 94.56 67 GLY B CA 1
ATOM 3694 C C . GLY B 1 67 ? 3.668 8.906 -5.59 1 94.56 67 GLY B C 1
ATOM 3695 O O . GLY B 1 67 ? 4.777 9.172 -6.055 1 94.56 67 GLY B O 1
ATOM 3696 N N . LEU B 1 68 ? 2.594 9.578 -5.93 1 95.31 68 LEU B N 1
ATOM 3697 C CA . LEU B 1 68 ? 2.629 10.695 -6.875 1 95.31 68 LEU B CA 1
ATOM 3698 C C . LEU B 1 68 ? 3.48 11.836 -6.34 1 95.31 68 LEU B C 1
ATOM 3700 O O . LEU B 1 68 ? 4.262 12.438 -7.082 1 95.31 68 LEU B O 1
ATOM 3704 N N . GLY B 1 69 ? 3.34 12.086 -5.066 1 90.38 69 GLY B N 1
ATOM 3705 C CA . GLY B 1 69 ? 4.141 13.117 -4.438 1 90.38 69 GLY B CA 1
ATOM 3706 C C . GLY B 1 69 ? 5.633 12.836 -4.492 1 90.38 69 GLY B C 1
ATOM 3707 O O . GLY B 1 69 ? 6.434 13.75 -4.711 1 90.38 69 GLY B O 1
ATOM 3708 N N . ALA B 1 70 ? 5.969 11.617 -4.266 1 91.62 70 ALA B N 1
ATOM 3709 C CA . ALA B 1 70 ? 7.375 11.227 -4.297 1 91.62 70 ALA B CA 1
ATOM 3710 C C . ALA B 1 70 ? 7.969 11.422 -5.688 1 91.62 70 ALA B C 1
ATOM 3712 O O . ALA B 1 70 ? 9.125 11.82 -5.824 1 91.62 70 ALA B O 1
ATOM 3713 N N . ILE B 1 71 ? 7.219 11.148 -6.719 1 94 71 ILE B N 1
ATOM 3714 C CA . ILE B 1 71 ? 7.688 11.32 -8.094 1 94 71 ILE B CA 1
ATOM 3715 C C . ILE B 1 71 ? 7.906 12.805 -8.375 1 94 71 ILE B C 1
ATOM 3717 O O . ILE B 1 71 ? 8.938 13.195 -8.93 1 94 71 ILE B O 1
ATOM 3721 N N . ILE B 1 72 ? 6.941 13.633 -7.973 1 92.88 72 ILE B N 1
ATOM 3722 C CA . ILE B 1 72 ? 7.066 15.078 -8.148 1 92.88 72 ILE B CA 1
ATOM 3723 C C . ILE B 1 72 ? 8.305 15.586 -7.41 1 92.88 72 ILE B C 1
ATOM 3725 O O . ILE B 1 72 ? 9.117 16.312 -7.977 1 92.88 72 ILE B O 1
ATOM 3729 N N . GLY B 1 73 ? 8.43 15.18 -6.164 1 87.56 73 GLY B N 1
ATOM 3730 C CA . GLY B 1 73 ? 9.562 15.594 -5.352 1 87.56 73 GLY B CA 1
ATOM 3731 C C . GLY B 1 73 ? 10.898 15.148 -5.922 1 87.56 73 GLY B C 1
ATOM 3732 O O . GLY B 1 73 ? 11.859 15.922 -5.934 1 87.56 73 GLY B O 1
ATOM 3733 N N . GLY B 1 74 ? 10.945 13.891 -6.316 1 88.44 74 GLY B N 1
ATOM 3734 C CA . GLY B 1 74 ? 12.172 13.383 -6.91 1 88.44 74 GLY B CA 1
ATOM 3735 C C . GLY B 1 74 ? 12.602 14.148 -8.148 1 88.44 74 GLY B C 1
ATOM 3736 O O . GLY B 1 74 ? 13.781 14.461 -8.312 1 88.44 74 GLY B O 1
ATOM 3737 N N . LEU B 1 75 ? 11.664 14.445 -9.008 1 90.94 75 LEU B N 1
ATOM 3738 C CA . LEU B 1 75 ? 11.969 15.195 -10.227 1 90.94 75 LEU B CA 1
ATOM 3739 C C . LEU B 1 75 ? 12.375 16.625 -9.891 1 90.94 75 LEU B C 1
ATOM 3741 O O . LEU B 1 75 ? 13.242 17.203 -10.555 1 90.94 75 LEU B O 1
ATOM 3745 N N . LEU B 1 76 ? 11.758 17.125 -8.914 1 89 76 LEU B N 1
ATOM 3746 C CA . LEU B 1 76 ? 12.078 18.484 -8.484 1 89 76 LEU B CA 1
ATOM 3747 C C . LEU B 1 76 ? 13.523 18.578 -7.992 1 89 76 LEU B C 1
ATOM 3749 O O . LEU B 1 76 ? 14.25 19.5 -8.359 1 89 76 LEU B O 1
ATOM 3753 N N . VAL B 1 77 ? 13.93 17.641 -7.207 1 84.5 77 VAL B N 1
ATOM 3754 C CA . VAL B 1 77 ? 15.258 17.641 -6.613 1 84.5 77 VAL B CA 1
ATOM 3755 C C . VAL B 1 77 ? 16.297 17.297 -7.676 1 84.5 77 VAL B C 1
ATOM 3757 O O . VAL B 1 77 ? 17.328 17.953 -7.777 1 84.5 77 VAL B O 1
ATOM 3760 N N . SER B 1 78 ? 15.984 16.328 -8.461 1 85.44 78 SER B N 1
ATOM 3761 C CA . SER B 1 78 ? 16.953 15.859 -9.453 1 85.44 78 SER B CA 1
ATOM 3762 C C . SER B 1 78 ? 17.156 16.906 -10.555 1 85.44 78 SER B C 1
ATOM 3764 O O . SER B 1 78 ? 18.25 16.984 -11.133 1 85.44 78 SER B O 1
ATOM 3766 N N . SER B 1 79 ? 16.188 17.688 -10.828 1 88.44 79 SER B N 1
ATOM 3767 C CA . SER B 1 79 ? 16.281 18.672 -11.891 1 88.44 79 SER B CA 1
ATOM 3768 C C . SER B 1 79 ? 16.953 19.953 -11.398 1 88.44 79 SER B C 1
ATOM 3770 O O . SER B 1 79 ? 17.312 20.812 -12.195 1 88.44 79 SER B O 1
ATOM 3772 N N . GLY B 1 80 ? 17.062 20.031 -10.055 1 84.88 80 GLY B N 1
ATOM 3773 C CA . GLY B 1 80 ? 17.594 21.266 -9.484 1 84.88 80 GLY B CA 1
ATOM 3774 C C . GLY B 1 80 ? 16.531 22.297 -9.164 1 84.88 80 GLY B C 1
ATOM 3775 O O . GLY B 1 80 ? 16.828 23.391 -8.703 1 84.88 80 GLY B O 1
ATOM 3776 N N . GLY B 1 81 ? 15.344 21.953 -9.438 1 86.88 81 GLY B N 1
ATOM 3777 C CA . GLY B 1 81 ? 14.242 22.859 -9.148 1 86.88 81 GLY B CA 1
ATOM 3778 C C . GLY B 1 81 ? 14.133 23.203 -7.676 1 86.88 81 GLY B C 1
ATOM 3779 O O . GLY B 1 81 ? 13.781 24.344 -7.332 1 86.88 81 GLY B O 1
ATOM 3780 N N . GLY B 1 82 ? 14.406 22.297 -6.82 1 82.62 82 GLY B N 1
ATOM 3781 C CA . GLY B 1 82 ? 14.383 22.562 -5.391 1 82.62 82 GLY B CA 1
ATOM 3782 C C . GLY B 1 82 ? 15.344 23.656 -4.973 1 82.62 82 GLY B C 1
ATOM 3783 O O . GLY B 1 82 ? 14.992 24.516 -4.156 1 82.62 82 GLY B O 1
ATOM 3784 N N . THR B 1 83 ? 16.438 23.625 -5.543 1 81.38 83 THR B N 1
ATOM 3785 C CA . THR B 1 83 ? 17.453 24.625 -5.242 1 81.38 83 THR B CA 1
ATOM 3786 C C . THR B 1 83 ? 17.016 26 -5.746 1 81.38 83 THR B C 1
ATOM 3788 O O . THR B 1 83 ? 17.25 27.016 -5.09 1 81.38 83 THR B O 1
ATOM 3791 N N . LYS B 1 84 ? 16.422 25.953 -6.844 1 86 84 LYS B N 1
ATOM 3792 C CA . LYS B 1 84 ? 15.93 27.219 -7.402 1 86 84 LYS B CA 1
ATOM 3793 C C . LYS B 1 84 ? 14.875 27.844 -6.5 1 86 84 LYS B C 1
ATOM 3795 O O . LYS B 1 84 ? 14.883 29.062 -6.285 1 86 84 LYS B O 1
ATOM 3800 N N . ILE B 1 85 ? 14.078 27.078 -6.062 1 84.69 85 ILE B N 1
ATOM 3801 C CA . ILE B 1 85 ? 13.023 27.562 -5.176 1 84.69 85 ILE B CA 1
ATOM 3802 C C . ILE B 1 85 ? 13.641 28.047 -3.863 1 84.69 85 ILE B C 1
ATOM 3804 O O . ILE B 1 85 ? 13.273 29.109 -3.352 1 84.69 85 ILE B O 1
ATOM 3808 N N . ALA B 1 86 ? 14.531 27.297 -3.381 1 81.56 86 ALA B N 1
ATOM 3809 C CA . ALA B 1 86 ? 15.195 27.656 -2.133 1 81.56 86 ALA B CA 1
ATOM 3810 C C . ALA B 1 86 ? 15.906 29 -2.254 1 81.56 86 ALA B C 1
ATOM 3812 O O . ALA B 1 86 ? 15.859 29.812 -1.334 1 81.56 86 ALA B O 1
ATOM 3813 N N . ASP B 1 87 ? 16.469 29.203 -3.334 1 82.44 87 ASP B N 1
ATOM 3814 C CA . ASP B 1 87 ? 17.219 30.438 -3.564 1 82.44 87 ASP B CA 1
ATOM 3815 C C . ASP B 1 87 ? 16.281 31.656 -3.549 1 82.44 87 ASP B C 1
ATOM 3817 O O . ASP B 1 87 ? 16.656 32.719 -3.039 1 82.44 87 ASP B O 1
ATOM 3821 N N . ILE B 1 88 ? 15.188 31.453 -4.062 1 80.06 88 ILE B N 1
ATOM 3822 C CA . ILE B 1 88 ? 14.227 32.562 -4.105 1 80.06 88 ILE B CA 1
ATOM 3823 C C . ILE B 1 88 ? 13.711 32.844 -2.697 1 80.06 88 ILE B C 1
ATOM 3825 O O . ILE B 1 88 ? 13.578 34 -2.309 1 80.06 88 ILE B O 1
ATOM 3829 N N . ILE B 1 89 ? 13.422 31.828 -1.993 1 79.06 89 ILE B N 1
ATOM 3830 C CA . ILE B 1 89 ? 12.875 32 -0.65 1 79.06 89 ILE B CA 1
ATOM 3831 C C . ILE B 1 89 ? 13.922 32.656 0.256 1 79.06 89 ILE B C 1
ATOM 3833 O O . ILE B 1 89 ? 13.609 33.562 1.03 1 79.06 89 ILE B O 1
ATOM 3837 N N . ILE B 1 90 ? 15.117 32.219 0.099 1 78.88 90 ILE B N 1
ATOM 3838 C CA . ILE B 1 90 ? 16.203 32.688 0.955 1 78.88 90 ILE B CA 1
ATOM 3839 C C . ILE B 1 90 ? 16.609 34.094 0.538 1 78.88 90 ILE B C 1
ATOM 3841 O O . ILE B 1 90 ? 16.906 34.938 1.387 1 78.88 90 ILE B O 1
ATOM 3845 N N . GLY B 1 91 ? 16.734 34.281 -0.733 1 77.5 91 GLY B N 1
ATOM 3846 C CA . GLY B 1 91 ? 17.203 35.562 -1.233 1 77.5 91 GLY B CA 1
ATOM 3847 C C . GLY B 1 91 ? 16.266 36.688 -0.898 1 77.5 91 GLY B C 1
ATOM 3848 O O . GLY B 1 91 ? 16.719 37.844 -0.714 1 77.5 91 GLY B O 1
ATOM 3849 N N . LYS B 1 92 ? 15.109 36.469 -0.685 1 69.5 92 LYS B N 1
ATOM 3850 C CA . LYS B 1 92 ? 14.148 37.562 -0.517 1 69.5 92 LYS B CA 1
ATOM 3851 C C . LYS B 1 92 ? 13.797 37.75 0.954 1 69.5 92 LYS B C 1
ATOM 3853 O O . LYS B 1 92 ? 13.164 38.75 1.318 1 69.5 92 LYS B O 1
ATOM 3858 N N . SER B 1 93 ? 14.141 36.812 1.707 1 67.88 93 SER B N 1
ATOM 3859 C CA . SER B 1 93 ? 13.648 36.875 3.08 1 67.88 93 SER B CA 1
ATOM 3860 C C . SER B 1 93 ? 14.797 37 4.07 1 67.88 93 SER B C 1
ATOM 3862 O O . SER B 1 93 ? 15.914 36.562 3.791 1 67.88 93 SER B O 1
ATOM 3864 N N . LYS B 1 94 ? 14.508 37.781 5 1 74.69 94 LYS B N 1
ATOM 3865 C CA . LYS B 1 94 ? 15.398 37.688 6.156 1 74.69 94 LYS B CA 1
ATOM 3866 C C . LYS B 1 94 ? 15.438 36.281 6.719 1 74.69 94 LYS B C 1
ATOM 3868 O O . LYS B 1 94 ? 14.398 35.656 6.883 1 74.69 94 LYS B O 1
ATOM 3873 N N . LYS B 1 95 ? 16.578 35.812 6.852 1 74.94 95 LYS B N 1
ATOM 3874 C CA . LYS B 1 95 ? 16.812 34.438 7.277 1 74.94 95 LYS B CA 1
ATOM 3875 C C . LYS B 1 95 ? 15.938 34.062 8.461 1 74.94 95 LYS B C 1
ATOM 3877 O O . LYS B 1 95 ? 15.43 32.938 8.531 1 74.94 95 LYS B O 1
ATOM 3882 N N . ALA B 1 96 ? 15.68 35.094 9.242 1 74.25 96 ALA B N 1
ATOM 3883 C CA . ALA B 1 96 ? 14.922 34.844 10.469 1 74.25 96 ALA B CA 1
ATOM 3884 C C . ALA B 1 96 ? 13.445 34.625 10.172 1 74.25 96 ALA B C 1
ATOM 3886 O O . ALA B 1 96 ? 12.719 34.031 10.977 1 74.25 96 ALA B O 1
ATOM 3887 N N . LEU B 1 97 ? 13.023 35 9.047 1 84.62 97 LEU B N 1
ATOM 3888 C CA . LEU B 1 97 ? 11.609 34.938 8.711 1 84.62 97 LEU B CA 1
ATOM 3889 C C . LEU B 1 97 ? 11.312 33.719 7.816 1 84.62 97 LEU B C 1
ATOM 3891 O O . LEU B 1 97 ? 10.148 33.438 7.543 1 84.62 97 LEU B O 1
ATOM 3895 N N . ILE B 1 98 ? 12.312 33.031 7.547 1 85.62 98 ILE B N 1
ATOM 3896 C CA . ILE B 1 98 ? 12.18 31.953 6.586 1 85.62 98 ILE B CA 1
ATOM 3897 C C . ILE B 1 98 ? 11.273 30.875 7.16 1 85.62 98 ILE B C 1
ATOM 3899 O O . ILE B 1 98 ? 10.344 30.406 6.492 1 85.62 98 ILE B O 1
ATOM 3903 N N . PRO B 1 99 ? 11.484 30.484 8.461 1 84.75 99 PRO B N 1
ATOM 3904 C CA . PRO B 1 99 ? 10.586 29.469 9.016 1 84.75 99 PRO B CA 1
ATOM 3905 C C . PRO B 1 99 ? 9.125 29.906 9.016 1 84.75 99 PRO B C 1
ATOM 3907 O O . PRO B 1 99 ? 8.234 29.109 8.734 1 84.75 99 PRO B O 1
ATOM 3910 N N . MET B 1 100 ? 8.906 31.172 9.234 1 87.31 100 MET B N 1
ATOM 3911 C CA . MET B 1 100 ? 7.547 31.703 9.234 1 87.31 100 MET B CA 1
ATOM 3912 C C . MET B 1 100 ? 6.953 31.688 7.828 1 87.31 100 MET B C 1
ATOM 3914 O O . MET B 1 100 ? 5.773 31.406 7.648 1 87.31 100 MET B O 1
ATOM 3918 N N . ALA B 1 101 ? 7.758 32 6.945 1 88.06 101 ALA B N 1
ATOM 3919 C CA . ALA B 1 101 ? 7.312 32 5.551 1 88.06 101 ALA B CA 1
ATOM 3920 C C . ALA B 1 101 ? 6.945 30.594 5.098 1 88.06 101 ALA B C 1
ATOM 3922 O O . ALA B 1 101 ? 5.93 30.391 4.426 1 88.06 101 ALA B O 1
ATOM 3923 N N . ILE B 1 102 ? 7.746 29.703 5.473 1 89.94 102 ILE B N 1
ATOM 3924 C CA . ILE B 1 102 ? 7.492 28.312 5.109 1 89.94 102 ILE B CA 1
ATOM 3925 C C . ILE B 1 102 ? 6.203 27.828 5.777 1 89.94 102 ILE B C 1
ATOM 3927 O O . ILE B 1 102 ? 5.395 27.141 5.156 1 89.94 102 ILE B O 1
ATOM 3931 N N . GLY B 1 103 ? 6.047 28.156 7.023 1 93.19 103 GLY B N 1
ATOM 3932 C CA . GLY B 1 103 ? 4.824 27.797 7.723 1 93.19 103 GLY B CA 1
ATOM 3933 C C . GLY B 1 103 ? 3.576 28.359 7.062 1 93.19 103 GLY B C 1
ATOM 3934 O O . GLY B 1 103 ? 2.557 27.672 6.973 1 93.19 103 GLY B O 1
ATOM 3935 N N . LEU B 1 104 ? 3.684 29.562 6.605 1 89.88 104 LEU B N 1
ATOM 3936 C CA . LEU B 1 104 ? 2.547 30.219 5.969 1 89.88 104 LEU B CA 1
ATOM 3937 C C . LEU B 1 104 ? 2.238 29.562 4.621 1 89.88 104 LEU B C 1
ATOM 3939 O O . LEU B 1 104 ? 1.07 29.391 4.266 1 89.88 104 LEU B O 1
ATOM 3943 N N . VAL B 1 105 ? 3.264 29.281 3.926 1 86.69 105 VAL B N 1
ATOM 3944 C CA . VAL B 1 105 ? 3.084 28.609 2.645 1 86.69 105 VAL B CA 1
ATOM 3945 C C . VAL B 1 105 ? 2.43 27.234 2.863 1 86.69 105 VAL B C 1
ATOM 3947 O O . VAL B 1 105 ? 1.5 26.875 2.143 1 86.69 105 VAL B O 1
ATOM 3950 N N . ALA B 1 106 ? 2.939 26.547 3.822 1 91.88 106 ALA B N 1
ATOM 3951 C CA . ALA B 1 106 ? 2.385 25.234 4.148 1 91.88 106 ALA B CA 1
ATOM 3952 C C . ALA B 1 106 ? 0.923 25.344 4.57 1 91.88 106 ALA B C 1
ATOM 3954 O O . ALA B 1 106 ? 0.104 24.484 4.227 1 91.88 106 ALA B O 1
ATOM 3955 N N . LEU B 1 107 ? 0.584 26.375 5.32 1 92.62 107 LEU B N 1
ATOM 3956 C CA . LEU B 1 107 ? -0.786 26.609 5.758 1 92.62 107 LEU B CA 1
ATOM 3957 C C . LEU B 1 107 ? -1.711 26.812 4.562 1 92.62 107 LEU B C 1
ATOM 3959 O O . LEU B 1 107 ? -2.773 26.188 4.484 1 92.62 107 LEU B O 1
ATOM 3963 N N . ILE B 1 108 ? -1.312 27.531 3.662 1 85.12 108 ILE B N 1
ATOM 3964 C CA . ILE B 1 108 ? -2.123 27.859 2.498 1 85.12 108 ILE B CA 1
ATOM 3965 C C . ILE B 1 108 ? -2.307 26.625 1.623 1 85.12 108 ILE B C 1
ATOM 3967 O O . ILE B 1 108 ? -3.416 26.344 1.165 1 85.12 108 ILE B O 1
ATOM 3971 N N . ILE B 1 109 ? -1.252 25.906 1.448 1 84.06 109 ILE B N 1
ATOM 3972 C CA . ILE B 1 109 ? -1.293 24.719 0.604 1 84.06 109 ILE B CA 1
ATOM 3973 C C . ILE B 1 109 ? -2.162 23.641 1.262 1 84.06 109 ILE B C 1
ATOM 3975 O O . ILE B 1 109 ? -2.871 22.906 0.577 1 84.06 109 ILE B O 1
ATOM 3979 N N . GLU B 1 110 ? -2.145 23.609 2.545 1 88.69 110 GLU B N 1
ATOM 3980 C CA . GLU B 1 110 ? -2.842 22.578 3.299 1 88.69 110 GLU B CA 1
ATOM 3981 C C . GLU B 1 110 ? -4.352 22.797 3.289 1 88.69 110 GLU B C 1
ATOM 3983 O O . GLU B 1 110 ? -5.129 21.859 3.434 1 88.69 110 GLU B O 1
ATOM 3988 N N . LEU B 1 111 ? -4.836 23.953 3.135 1 83.81 111 LEU B N 1
ATOM 3989 C CA . LEU B 1 111 ? -6.238 24.328 3.277 1 83.81 111 LEU B CA 1
ATOM 3990 C C . LEU B 1 111 ? -7.129 23.438 2.418 1 83.81 111 LEU B C 1
ATOM 3992 O O . LEU B 1 111 ? -8.047 22.781 2.93 1 83.81 111 LEU B O 1
ATOM 3996 N N . PRO B 1 112 ? -6.797 23.312 1.228 1 73.62 112 PRO B N 1
ATOM 3997 C CA . PRO B 1 112 ? -7.695 22.5 0.417 1 73.62 112 PRO B CA 1
ATOM 3998 C C . PRO B 1 112 ? -7.266 21.031 0.365 1 73.62 112 PRO B C 1
ATOM 4000 O O . PRO B 1 112 ? -7.859 20.234 -0.368 1 73.62 112 PRO B O 1
ATOM 4003 N N . ASN B 1 113 ? -6.254 20.703 1.161 1 72.62 113 ASN B N 1
ATOM 4004 C CA . ASN B 1 113 ? -5.602 19.438 0.893 1 72.62 113 ASN B CA 1
ATOM 4005 C C . ASN B 1 113 ? -5.633 18.516 2.117 1 72.62 113 ASN B C 1
ATOM 4007 O O . ASN B 1 113 ? -5.934 18.969 3.225 1 72.62 113 ASN B O 1
ATOM 4011 N N . LEU B 1 114 ? -5.387 17.312 1.692 1 78.44 114 LEU B N 1
ATOM 4012 C CA . LEU B 1 114 ? -5.109 16.344 2.746 1 78.44 114 LEU B CA 1
ATOM 4013 C C . LEU B 1 114 ? -3.697 16.531 3.297 1 78.44 114 LEU B C 1
ATOM 4015 O O . LEU B 1 114 ? -2.797 16.969 2.576 1 78.44 114 LEU B O 1
ATOM 4019 N N . PHE B 1 115 ? -3.592 16.203 4.527 1 86.94 115 PHE B N 1
ATOM 4020 C CA . PHE B 1 115 ? -2.324 16.359 5.23 1 86.94 115 PHE B CA 1
ATOM 4021 C C . PHE B 1 115 ? -1.196 15.664 4.477 1 86.94 115 PHE B C 1
ATOM 4023 O O . PHE B 1 115 ? -0.14 16.266 4.246 1 86.94 115 PHE B O 1
ATOM 4030 N N . GLU B 1 116 ? -1.432 14.5 4.047 1 85.69 116 GLU B N 1
ATOM 4031 C CA . GLU B 1 116 ? -0.399 13.695 3.402 1 85.69 116 GLU B CA 1
ATOM 4032 C C . GLU B 1 116 ? 0.059 14.336 2.094 1 85.69 116 GLU B C 1
ATOM 4034 O O . GLU B 1 116 ? 1.247 14.305 1.767 1 85.69 116 GLU B O 1
ATOM 4039 N N . VAL B 1 117 ? -0.869 14.875 1.455 1 82.88 117 VAL B N 1
ATOM 4040 C CA . VAL B 1 117 ? -0.571 15.484 0.165 1 82.88 117 VAL B CA 1
ATOM 4041 C C . VAL B 1 117 ? 0.373 16.672 0.362 1 82.88 117 VAL B C 1
ATOM 4043 O O . VAL B 1 117 ? 1.422 16.75 -0.282 1 82.88 117 VAL B O 1
ATOM 4046 N N . THR B 1 118 ? -0.041 17.5 1.225 1 88.5 118 THR B N 1
ATOM 4047 C CA . THR B 1 118 ? 0.755 18.703 1.468 1 88.5 118 THR B CA 1
ATOM 4048 C C . THR B 1 118 ? 2.133 18.328 2.014 1 88.5 118 THR B C 1
ATOM 4050 O O . THR B 1 118 ? 3.141 18.906 1.607 1 88.5 118 THR B O 1
ATOM 4053 N N . PHE B 1 119 ? 2.139 17.359 2.848 1 91.56 119 PHE B N 1
ATOM 4054 C CA . PHE B 1 119 ? 3.383 16.953 3.488 1 91.56 119 PHE B CA 1
ATOM 4055 C C . PHE B 1 119 ? 4.387 16.453 2.453 1 91.56 119 PHE B C 1
ATOM 4057 O O . PHE B 1 119 ? 5.539 16.891 2.441 1 91.56 119 PHE B O 1
ATOM 4064 N N . VAL B 1 120 ? 4.004 15.648 1.64 1 85.5 120 VAL B N 1
ATOM 4065 C CA . VAL B 1 120 ? 4.906 15.031 0.676 1 85.5 120 VAL B CA 1
ATOM 4066 C C . VAL B 1 120 ? 5.367 16.078 -0.341 1 85.5 120 VAL B C 1
ATOM 4068 O O . VAL B 1 120 ? 6.512 16.031 -0.803 1 85.5 120 VAL B O 1
ATOM 4071 N N . LEU B 1 121 ? 4.527 16.984 -0.662 1 84 121 LEU B N 1
ATOM 4072 C CA . LEU B 1 121 ? 4.859 18.031 -1.623 1 84 121 LEU B CA 1
ATOM 4073 C C . LEU B 1 121 ? 5.867 19.016 -1.032 1 84 121 LEU B C 1
ATOM 4075 O O . LEU B 1 121 ? 6.691 19.578 -1.757 1 84 121 LEU B O 1
ATOM 4079 N N . MET B 1 122 ? 5.801 19.156 0.259 1 89.19 122 MET B N 1
ATOM 4080 C CA . MET B 1 122 ? 6.602 20.188 0.917 1 89.19 122 MET B CA 1
ATOM 4081 C C . MET B 1 122 ? 7.961 19.641 1.335 1 89.19 122 MET B C 1
ATOM 4083 O O . MET B 1 122 ? 8.914 20.406 1.505 1 89.19 122 MET B O 1
ATOM 4087 N N . VAL B 1 123 ? 8.094 18.391 1.43 1 88.62 123 VAL B N 1
ATOM 4088 C CA . VAL B 1 123 ? 9.281 17.766 1.997 1 88.62 123 VAL B CA 1
ATOM 4089 C C . VAL B 1 123 ? 10.508 18.109 1.151 1 88.62 123 VAL B C 1
ATOM 4091 O O . VAL B 1 123 ? 11.547 18.5 1.685 1 88.62 123 VAL B O 1
ATOM 4094 N N . PRO B 1 124 ? 10.422 18 -0.132 1 83.25 124 PRO B N 1
ATOM 4095 C CA . PRO B 1 124 ? 11.602 18.375 -0.927 1 83.25 124 PRO B CA 1
ATOM 4096 C C . PRO B 1 124 ? 12 19.828 -0.751 1 83.25 124 PRO B C 1
ATOM 4098 O O . PRO B 1 124 ? 13.195 20.156 -0.767 1 83.25 124 PRO B O 1
ATOM 4101 N N . ILE B 1 125 ? 11.023 20.656 -0.637 1 84.75 125 ILE B N 1
ATOM 4102 C CA . ILE B 1 125 ? 11.281 22.078 -0.416 1 84.75 125 ILE B CA 1
ATOM 4103 C C . ILE B 1 125 ? 11.977 22.281 0.93 1 84.75 125 ILE B C 1
ATOM 4105 O O . ILE B 1 125 ? 12.922 23.062 1.04 1 84.75 125 ILE B O 1
ATOM 4109 N N . VAL B 1 126 ? 11.523 21.547 1.894 1 90.06 126 VAL B N 1
ATOM 4110 C CA . VAL B 1 126 ? 12.086 21.625 3.236 1 90.06 126 VAL B CA 1
ATOM 4111 C C . VAL B 1 126 ? 13.562 21.25 3.203 1 90.06 126 VAL B C 1
ATOM 4113 O O . VAL B 1 126 ? 14.406 21.953 3.764 1 90.06 126 VAL B O 1
ATOM 4116 N N . PHE B 1 127 ? 13.867 20.234 2.549 1 87.06 127 PHE B N 1
ATOM 4117 C CA . PHE B 1 127 ? 15.25 19.766 2.49 1 87.06 127 PHE B CA 1
ATOM 4118 C C . PHE B 1 127 ? 16.109 20.734 1.705 1 87.06 127 PHE B C 1
ATOM 4120 O O . PHE B 1 127 ? 17.25 21.016 2.092 1 87.06 127 PHE B O 1
ATOM 4127 N N . SER B 1 128 ? 15.57 21.234 0.63 1 84.62 128 SER B N 1
ATOM 4128 C CA . SER B 1 128 ? 16.328 22.188 -0.194 1 84.62 128 SER B CA 1
ATOM 4129 C C . SER B 1 128 ? 16.609 23.469 0.562 1 84.62 128 SER B C 1
ATOM 4131 O O . SER B 1 128 ? 17.734 23.984 0.521 1 84.62 128 SER B O 1
ATOM 4133 N N . VAL B 1 129 ? 15.688 23.953 1.22 1 87.06 129 VAL B N 1
ATOM 4134 C CA . VAL B 1 129 ? 15.828 25.203 1.971 1 87.06 129 VAL B CA 1
ATOM 4135 C C . VAL B 1 129 ? 16.781 24.984 3.145 1 87.06 129 VAL B C 1
ATOM 4137 O O . VAL B 1 129 ? 17.641 25.828 3.414 1 87.06 129 VAL B O 1
ATOM 4140 N N . ALA B 1 130 ? 16.578 23.891 3.838 1 88.44 130 ALA B N 1
ATOM 4141 C CA . ALA B 1 130 ? 17.453 23.578 4.961 1 88.44 130 ALA B CA 1
ATOM 4142 C C . ALA B 1 130 ? 18.906 23.469 4.508 1 88.44 130 ALA B C 1
ATOM 4144 O O . ALA B 1 130 ? 19.812 23.984 5.18 1 88.44 130 ALA B O 1
ATOM 4145 N N . LYS B 1 131 ? 19.062 22.828 3.455 1 84.94 131 LYS B N 1
ATOM 4146 C CA . LYS B 1 131 ? 20.406 22.688 2.902 1 84.94 131 LYS B CA 1
ATOM 4147 C C . LYS B 1 131 ? 21.016 24.031 2.539 1 84.94 131 LYS B C 1
ATOM 4149 O O . LYS B 1 131 ? 22.172 24.297 2.842 1 84.94 131 LYS B O 1
ATOM 4154 N N . SER B 1 132 ? 20.281 24.812 1.926 1 83.88 132 SER B N 1
ATOM 4155 C CA . SER B 1 132 ? 20.734 26.125 1.512 1 83.88 132 SER B CA 1
ATOM 4156 C C . SER B 1 132 ? 21.062 27 2.717 1 83.88 132 SER B C 1
ATOM 4158 O O . SER B 1 132 ? 21.969 27.844 2.66 1 83.88 132 SER B O 1
ATOM 4160 N N . LEU B 1 133 ? 20.406 26.812 3.773 1 85.31 133 LEU B N 1
ATOM 4161 C CA . LEU B 1 133 ? 20.609 27.594 4.984 1 85.31 133 LEU B CA 1
ATOM 4162 C C . LEU B 1 133 ? 21.734 27 5.828 1 85.31 133 LEU B C 1
ATOM 4164 O O . LEU B 1 133 ? 22.25 27.641 6.742 1 85.31 133 LEU B O 1
ATOM 4168 N N . GLY B 1 134 ? 22.062 25.766 5.488 1 84.31 134 GLY B N 1
ATOM 4169 C CA . GLY B 1 134 ? 23.016 25.062 6.316 1 84.31 134 GLY B CA 1
ATOM 4170 C C . GLY B 1 134 ? 22.484 24.719 7.695 1 84.31 134 GLY B C 1
ATOM 4171 O O . GLY B 1 134 ? 23.219 24.797 8.688 1 84.31 134 GLY B O 1
ATOM 4172 N N . LYS B 1 135 ? 21.234 24.562 7.781 1 87.25 135 LYS B N 1
ATOM 4173 C CA . LYS B 1 135 ? 20.578 24.234 9.039 1 87.25 135 LYS B CA 1
ATOM 4174 C C . LYS B 1 135 ? 19.984 22.828 8.992 1 87.25 135 LYS B C 1
ATOM 4176 O O . LYS B 1 135 ? 19.953 22.203 7.938 1 87.25 135 LYS B O 1
ATOM 4181 N N . SER B 1 136 ? 19.562 22.406 10.172 1 88.44 136 SER B N 1
ATOM 4182 C CA . SER B 1 136 ? 18.859 21.125 10.258 1 88.44 136 SER B CA 1
ATOM 4183 C C . SER B 1 136 ? 17.516 21.172 9.547 1 88.44 136 SER B C 1
ATOM 4185 O O . SER B 1 136 ? 16.812 22.188 9.594 1 88.44 136 SER B O 1
ATOM 4187 N N . PRO B 1 137 ? 17.141 20.062 8.898 1 90 137 PRO B N 1
ATOM 4188 C CA . PRO B 1 137 ? 15.828 20.031 8.258 1 90 137 PRO B CA 1
ATOM 4189 C C . PRO B 1 137 ? 14.688 20.328 9.219 1 90 137 PRO B C 1
ATOM 4191 O O . PRO B 1 137 ? 13.648 20.859 8.812 1 90 137 PRO B O 1
ATOM 4194 N N . LEU B 1 138 ? 14.891 20.078 10.5 1 91.62 138 LEU B N 1
ATOM 4195 C CA . LEU B 1 138 ? 13.836 20.281 11.484 1 91.62 138 LEU B CA 1
ATOM 4196 C C . LEU B 1 138 ? 13.57 21.781 11.68 1 91.62 138 LEU B C 1
ATOM 4198 O O . LEU B 1 138 ? 12.469 22.172 12.055 1 91.62 138 LEU B O 1
ATOM 4202 N N . TYR B 1 139 ? 14.547 22.531 11.352 1 88.69 139 TYR B N 1
ATOM 4203 C CA . TYR B 1 139 ? 14.422 23.984 11.445 1 88.69 139 TYR B CA 1
ATOM 4204 C C . TYR B 1 139 ? 13.336 24.5 10.508 1 88.69 139 TYR B C 1
ATOM 4206 O O . TYR B 1 139 ? 12.641 25.469 10.812 1 88.69 139 TYR B O 1
ATOM 4214 N N . VAL B 1 140 ? 13.188 23.859 9.453 1 89.94 140 VAL B N 1
ATOM 4215 C CA . VAL B 1 140 ? 12.211 24.25 8.438 1 89.94 140 VAL B CA 1
ATOM 4216 C C . VAL B 1 140 ? 10.961 23.391 8.562 1 89.94 140 VAL B C 1
ATOM 4218 O O . VAL B 1 140 ? 9.844 23.875 8.359 1 89.94 140 VAL B O 1
ATOM 4221 N N . ALA B 1 141 ? 11.148 22.156 8.93 1 93.06 141 ALA B N 1
ATOM 4222 C CA . ALA B 1 141 ? 10.07 21.172 8.945 1 93.06 141 ALA B CA 1
ATOM 4223 C C . ALA B 1 141 ? 9.062 21.484 10.047 1 93.06 141 ALA B C 1
ATOM 4225 O O . ALA B 1 141 ? 7.863 21.234 9.891 1 93.06 141 ALA B O 1
ATOM 4226 N N . ILE B 1 142 ? 9.523 21.969 11.18 1 93.62 142 ILE B N 1
ATOM 4227 C CA . ILE B 1 142 ? 8.648 22.203 12.32 1 93.62 142 ILE B CA 1
ATOM 4228 C C . ILE B 1 142 ? 7.672 23.344 12 1 93.62 142 ILE B C 1
ATOM 4230 O O . ILE B 1 142 ? 6.457 23.188 12.156 1 93.62 142 ILE B O 1
ATOM 4234 N N . PRO B 1 143 ? 8.164 24.438 11.492 1 93.56 143 PRO B N 1
ATOM 4235 C CA . PRO B 1 143 ? 7.219 25.484 11.062 1 93.56 143 PRO B CA 1
ATOM 4236 C C . PRO B 1 143 ? 6.27 25 9.969 1 93.56 143 PRO B C 1
ATOM 4238 O O . PRO B 1 143 ? 5.098 25.391 9.945 1 93.56 143 PRO B O 1
ATOM 4241 N N . MET B 1 144 ? 6.77 24.219 9.055 1 94 144 MET B N 1
ATOM 4242 C CA . MET B 1 144 ? 5.914 23.625 8.031 1 94 144 MET B CA 1
ATOM 4243 C C . MET B 1 144 ? 4.766 22.844 8.664 1 94 144 MET B C 1
ATOM 4245 O O . MET B 1 144 ? 3.604 23.031 8.305 1 94 144 MET B O 1
ATOM 4249 N N . ALA B 1 145 ? 5.121 21.984 9.609 1 95.38 145 ALA B N 1
ATOM 4250 C CA . ALA B 1 145 ? 4.137 21.156 10.289 1 95.38 145 ALA B CA 1
ATOM 4251 C C . ALA B 1 145 ? 3.121 22 11.047 1 95.38 145 ALA B C 1
ATOM 4253 O O . ALA B 1 145 ? 1.925 21.703 11.039 1 95.38 145 ALA B O 1
ATOM 4254 N N . ALA B 1 146 ? 3.611 23.031 11.68 1 96.19 146 ALA B N 1
ATOM 4255 C CA . ALA B 1 146 ? 2.742 23.938 12.438 1 96.19 146 ALA B CA 1
ATOM 4256 C C . ALA B 1 146 ? 1.732 24.609 11.516 1 96.19 146 ALA B C 1
ATOM 4258 O O . ALA B 1 146 ? 0.555 24.734 11.867 1 96.19 146 ALA B O 1
ATOM 4259 N N . GLY B 1 147 ? 2.227 25.094 10.438 1 95.25 147 GLY B N 1
ATOM 4260 C CA . GLY B 1 147 ? 1.329 25.703 9.469 1 95.25 147 GLY B CA 1
ATOM 4261 C C . GLY B 1 147 ? 0.281 24.75 8.945 1 95.25 147 GLY B C 1
ATOM 4262 O O . GLY B 1 147 ? -0.896 25.094 8.836 1 95.25 147 GLY B O 1
ATOM 4263 N N . MET B 1 148 ? 0.698 23.578 8.625 1 94.31 148 MET B N 1
ATOM 4264 C CA . MET B 1 148 ? -0.209 22.562 8.102 1 94.31 148 MET B CA 1
ATOM 4265 C C . MET B 1 148 ? -1.293 22.219 9.117 1 94.31 148 MET B C 1
ATOM 4267 O O . MET B 1 148 ? -2.471 22.141 8.766 1 94.31 148 MET B O 1
ATOM 4271 N N . MET B 1 149 ? -0.893 22.062 10.359 1 94.81 149 MET B N 1
ATOM 4272 C CA . MET B 1 149 ? -1.842 21.641 11.391 1 94.81 149 MET B CA 1
ATOM 4273 C C . MET B 1 149 ? -2.791 22.781 11.742 1 94.81 149 MET B C 1
ATOM 4275 O O . MET B 1 149 ? -3.953 22.547 12.086 1 94.81 149 MET B O 1
ATOM 4279 N N . THR B 1 150 ? -2.324 23.984 11.609 1 94.75 150 THR B N 1
ATOM 4280 C CA . THR B 1 150 ? -3.201 25.125 11.812 1 94.75 150 THR B CA 1
ATOM 4281 C C . THR B 1 150 ? -4.312 25.141 10.766 1 94.75 150 THR B C 1
ATOM 4283 O O . THR B 1 150 ? -5.477 25.391 11.094 1 94.75 150 THR B O 1
ATOM 4286 N N . ALA B 1 151 ? -3.916 24.906 9.578 1 91.5 151 ALA B N 1
ATOM 4287 C CA . ALA B 1 151 ? -4.902 24.844 8.508 1 91.5 151 ALA B CA 1
ATOM 4288 C C . ALA B 1 151 ? -5.863 23.688 8.703 1 91.5 151 ALA B C 1
ATOM 4290 O O . ALA B 1 151 ? -7.078 23.828 8.547 1 91.5 151 ALA B O 1
ATOM 4291 N N . HIS B 1 152 ? -5.355 22.594 9.016 1 86.5 152 HIS B N 1
ATOM 4292 C CA . HIS B 1 152 ? -6.145 21.391 9.211 1 86.5 152 HIS B CA 1
ATOM 4293 C C . HIS B 1 152 ? -7.164 21.562 10.328 1 86.5 152 HIS B C 1
ATOM 4295 O O . HIS B 1 152 ? -8.305 21.125 10.211 1 86.5 152 HIS B O 1
ATOM 4301 N N . GLY B 1 153 ? -6.84 22.266 11.312 1 86.56 153 GLY B N 1
ATOM 4302 C CA . GLY B 1 153 ? -7.648 22.297 12.523 1 86.56 153 GLY B CA 1
ATOM 4303 C C . GLY B 1 153 ? -8.594 23.484 12.57 1 86.56 153 GLY B C 1
ATOM 4304 O O . GLY B 1 153 ? -9.562 23.484 13.344 1 86.56 153 GLY B O 1
ATOM 4305 N N . LEU B 1 154 ? -8.383 24.453 11.641 1 89.69 154 LEU B N 1
ATOM 4306 C CA . LEU B 1 154 ? -9.086 25.672 12.031 1 89.69 154 LEU B CA 1
ATOM 4307 C C . LEU B 1 154 ? -9.727 26.344 10.82 1 89.69 154 LEU B C 1
ATOM 4309 O O . LEU B 1 154 ? -10.562 27.234 10.969 1 89.69 154 LEU B O 1
ATOM 4313 N N . LEU B 1 155 ? -9.422 25.812 9.625 1 89.5 155 LEU B N 1
ATOM 4314 C CA . LEU B 1 155 ? -9.844 26.656 8.508 1 89.5 155 LEU B CA 1
ATOM 4315 C C . LEU B 1 155 ? -10.477 25.812 7.406 1 89.5 155 LEU B C 1
ATOM 4317 O O . LEU B 1 155 ? -9.867 24.844 6.93 1 89.5 155 LEU B O 1
ATOM 4321 N N . PRO B 1 156 ? -11.82 26.219 7.09 1 83.19 156 PRO B N 1
ATOM 4322 C CA . PRO B 1 156 ? -12.289 25.703 5.805 1 83.19 156 PRO B CA 1
ATOM 4323 C C . PRO B 1 156 ? -11.453 26.203 4.629 1 83.19 156 PRO B C 1
ATOM 4325 O O . PRO B 1 156 ? -10.766 27.219 4.738 1 83.19 156 PRO B O 1
ATOM 4328 N N . PRO B 1 157 ? -11.414 25.406 3.531 1 80.5 157 PRO B N 1
ATOM 4329 C CA . PRO B 1 157 ? -12.219 24.234 3.23 1 80.5 157 PRO B CA 1
ATOM 4330 C C . PRO B 1 157 ? -11.531 22.922 3.635 1 80.5 157 PRO B C 1
ATOM 4332 O O . PRO B 1 157 ? -11.68 21.906 2.955 1 80.5 157 PRO B O 1
ATOM 4335 N N . GLY B 1 158 ? -10.609 23.047 4.652 1 81.25 158 GLY B N 1
ATOM 4336 C CA . GLY B 1 158 ? -10.023 21.828 5.145 1 81.25 158 GLY B CA 1
ATOM 4337 C C . GLY B 1 158 ? -11.047 20.734 5.43 1 81.25 158 GLY B C 1
ATOM 4338 O O . GLY B 1 158 ? -12.156 21.031 5.883 1 81.25 158 GLY B O 1
ATOM 4339 N N . PRO B 1 159 ? -10.688 19.531 5.156 1 81.12 159 PRO B N 1
ATOM 4340 C CA . PRO B 1 159 ? -11.648 18.438 5.309 1 81.12 159 PRO B CA 1
ATOM 4341 C C . PRO B 1 159 ? -12.234 18.359 6.719 1 81.12 159 PRO B C 1
ATOM 4343 O O . PRO B 1 159 ? -13.43 18.109 6.879 1 81.12 159 PRO B O 1
ATOM 4346 N N . ALA B 1 160 ? -11.438 18.562 7.656 1 87.81 160 ALA B N 1
ATOM 4347 C CA . ALA B 1 160 ? -11.914 18.453 9.039 1 87.81 160 ALA B CA 1
ATOM 4348 C C . ALA B 1 160 ? -13 19.5 9.328 1 87.81 160 ALA B C 1
ATOM 4350 O O . ALA B 1 160 ? -14.039 19.172 9.898 1 87.81 160 ALA B O 1
ATOM 4351 N N . THR B 1 161 ? -12.828 20.688 8.867 1 90.12 161 THR B N 1
ATOM 4352 C CA . THR B 1 161 ? -13.773 21.766 9.148 1 90.12 161 THR B CA 1
ATOM 4353 C C . THR B 1 161 ? -15.047 21.594 8.328 1 90.12 161 THR B C 1
ATOM 4355 O O . THR B 1 161 ? -16.141 21.906 8.797 1 90.12 161 THR B O 1
ATOM 4358 N N . ILE B 1 162 ? -14.922 21.078 7.199 1 86.75 162 ILE B N 1
ATOM 4359 C CA . ILE B 1 162 ? -16.094 20.844 6.355 1 86.75 162 ILE B CA 1
ATOM 4360 C C . ILE B 1 162 ? -16.922 19.719 6.938 1 86.75 162 ILE B C 1
ATOM 4362 O O . ILE B 1 162 ? -18.156 19.812 7.02 1 86.75 162 ILE B O 1
ATOM 4366 N N . ILE B 1 163 ? -16.266 18.703 7.355 1 88.81 163 ILE B N 1
ATOM 4367 C CA . ILE B 1 163 ? -16.953 17.562 7.953 1 88.81 163 ILE B CA 1
ATOM 4368 C C . ILE B 1 163 ? -17.672 18 9.227 1 88.81 163 ILE B C 1
ATOM 4370 O O . ILE B 1 163 ? -18.859 17.719 9.406 1 88.81 163 ILE B O 1
ATOM 4374 N N . GLY B 1 164 ? -16.969 18.641 10.086 1 92.19 164 GLY B N 1
ATOM 4375 C CA . GLY B 1 164 ? -17.562 19.125 11.32 1 92.19 164 GLY B CA 1
ATOM 4376 C C . GLY B 1 164 ? -18.688 20.125 11.094 1 92.19 164 GLY B C 1
ATOM 4377 O O . GLY B 1 164 ? -19.734 20.047 11.734 1 92.19 164 GLY B O 1
ATOM 4378 N N . GLY B 1 165 ? -18.469 21.062 10.18 1 92.12 165 GLY B N 1
ATOM 4379 C CA . GLY B 1 165 ? -19.484 22.078 9.875 1 92.12 165 GLY B CA 1
ATOM 4380 C C . GLY B 1 165 ? -20.766 21.484 9.328 1 92.12 165 GLY B C 1
ATOM 4381 O O . GLY B 1 165 ? -21.859 21.859 9.75 1 92.12 165 GLY B O 1
ATOM 4382 N N . THR B 1 166 ? -20.625 20.594 8.469 1 88.44 166 THR B N 1
ATOM 4383 C CA . THR B 1 166 ? -21.781 19.953 7.867 1 88.44 166 THR B CA 1
ATOM 4384 C C . THR B 1 166 ? -22.531 19.109 8.906 1 88.44 166 THR B C 1
ATOM 4386 O O . THR B 1 166 ? -23.766 19.141 8.961 1 88.44 166 THR B O 1
ATOM 4389 N N . ALA B 1 167 ? -21.812 18.406 9.648 1 90.69 167 ALA B N 1
ATOM 4390 C CA . ALA B 1 167 ? -22.422 17.531 10.648 1 90.69 167 ALA B CA 1
ATOM 4391 C C . ALA B 1 167 ? -23.172 18.328 11.695 1 90.69 167 ALA B C 1
ATOM 4393 O O . ALA B 1 167 ? -24.219 17.906 12.188 1 90.69 167 ALA B O 1
ATOM 4394 N N . LEU B 1 168 ? -22.672 19.5 12.008 1 93.5 168 LEU B N 1
ATOM 4395 C CA . LEU B 1 168 ? -23.281 20.297 13.078 1 93.5 168 LEU B CA 1
ATOM 4396 C C . LEU B 1 168 ? -24.219 21.344 12.5 1 93.5 168 LEU B C 1
ATOM 4398 O O . LEU B 1 168 ? -24.875 22.078 13.25 1 93.5 168 LEU B O 1
ATOM 4402 N N . GLY B 1 169 ? -24.297 21.422 11.203 1 90.12 169 GLY B N 1
ATOM 4403 C CA . GLY B 1 169 ? -25.109 22.438 10.562 1 90.12 169 GLY B CA 1
ATOM 4404 C C . GLY B 1 169 ? -24.594 23.844 10.797 1 90.12 169 GLY B C 1
ATOM 4405 O O . GLY B 1 169 ? -25.391 24.766 11.008 1 90.12 169 GLY B O 1
ATOM 4406 N N . ALA B 1 170 ? -23.328 23.953 10.891 1 91.62 170 ALA B N 1
ATOM 4407 C CA . ALA B 1 170 ? -22.734 25.266 11.172 1 91.62 170 ALA B CA 1
ATOM 4408 C C . ALA B 1 170 ? -22.5 26.047 9.883 1 91.62 170 ALA B C 1
ATOM 4410 O O . ALA B 1 170 ? -22.25 25.453 8.828 1 91.62 170 ALA B O 1
ATOM 4411 N N . ASP B 1 171 ? -22.625 27.359 10.031 1 88.81 171 ASP B N 1
ATOM 4412 C CA . ASP B 1 171 ? -22.297 28.25 8.93 1 88.81 171 ASP B CA 1
ATOM 4413 C C . ASP B 1 171 ? -20.781 28.297 8.703 1 88.81 171 ASP B C 1
ATOM 4415 O O . ASP B 1 171 ? -20.031 28.766 9.57 1 88.81 171 ASP B O 1
ATOM 4419 N N . LEU B 1 172 ? -20.328 27.953 7.574 1 88.88 172 LEU B N 1
ATOM 4420 C CA . LEU B 1 172 ? -18.891 27.844 7.293 1 88.88 172 LEU B CA 1
ATOM 4421 C C . LEU B 1 172 ? -18.25 29.219 7.254 1 88.88 172 LEU B C 1
ATOM 4423 O O . LEU B 1 172 ? -17.062 29.359 7.547 1 88.88 172 LEU B O 1
ATOM 4427 N N . GLY B 1 173 ? -19.062 30.188 6.832 1 87.38 173 GLY B N 1
ATOM 4428 C CA . GLY B 1 173 ? -18.547 31.531 6.926 1 87.38 173 GLY B CA 1
ATOM 4429 C C . GLY B 1 173 ? -18.188 31.938 8.344 1 87.38 173 GLY B C 1
ATOM 4430 O O . GLY B 1 173 ? -17.156 32.562 8.578 1 87.38 173 GLY B O 1
ATOM 4431 N N . MET B 1 174 ? -19.078 31.609 9.219 1 90.56 174 MET B N 1
ATOM 4432 C CA . MET B 1 174 ? -18.844 31.906 10.625 1 90.56 174 MET B CA 1
ATOM 4433 C C . MET B 1 174 ? -17.688 31.078 11.164 1 90.56 174 MET B C 1
ATOM 4435 O O . MET B 1 174 ? -16.875 31.578 11.945 1 90.56 174 MET B O 1
ATOM 4439 N N . VAL B 1 175 ? -17.594 29.844 10.781 1 93.38 175 VAL B N 1
ATOM 4440 C CA . VAL B 1 175 ? -16.469 28.984 11.172 1 93.38 175 VAL B CA 1
ATOM 4441 C C . VAL B 1 175 ? -15.156 29.609 10.703 1 93.38 175 VAL B C 1
ATOM 4443 O O . VAL B 1 175 ? -14.164 29.625 11.438 1 93.38 175 VAL B O 1
ATOM 4446 N N . THR B 1 176 ? -15.172 30.109 9.508 1 91.75 176 THR B N 1
ATOM 4447 C CA . THR B 1 176 ? -13.977 30.719 8.938 1 91.75 176 THR B CA 1
ATOM 4448 C C . THR B 1 176 ? -13.594 31.984 9.695 1 91.75 176 THR B C 1
ATOM 4450 O O . THR B 1 176 ? -12.422 32.188 10.023 1 91.75 176 THR B O 1
ATOM 4453 N N . ALA B 1 177 ? -14.523 32.812 9.961 1 90.81 177 ALA B N 1
ATOM 4454 C CA . ALA B 1 177 ? -14.266 34.062 10.664 1 90.81 177 ALA B CA 1
ATOM 4455 C C . ALA B 1 177 ? -13.68 33.812 12.047 1 90.81 177 ALA B C 1
ATOM 4457 O O . ALA B 1 177 ? -12.656 34.406 12.406 1 90.81 177 ALA B O 1
ATOM 4458 N N . LEU B 1 178 ? -14.32 32.969 12.75 1 94 178 LEU B N 1
ATOM 4459 C CA . LEU B 1 178 ? -13.844 32.656 14.094 1 94 178 LEU B CA 1
ATOM 4460 C C . LEU B 1 178 ? -12.531 31.875 14.031 1 94 178 LEU B C 1
ATOM 4462 O O . LEU B 1 178 ? -11.648 32.062 14.875 1 94 178 LEU B O 1
ATOM 4466 N N . GLY B 1 179 ? -12.445 30.969 13.094 1 95.38 179 GLY B N 1
ATOM 4467 C CA . GLY B 1 179 ? -11.234 30.188 12.914 1 95.38 179 GLY B CA 1
ATOM 4468 C C . GLY B 1 179 ? -10.016 31.031 12.625 1 95.38 179 GLY B C 1
ATOM 4469 O O . GLY B 1 179 ? -8.914 30.734 13.086 1 95.38 179 GLY B O 1
ATOM 4470 N N . LEU B 1 180 ? -10.219 32.062 11.82 1 93.75 180 LEU B N 1
ATOM 4471 C CA . LEU B 1 180 ? -9.125 32.938 11.492 1 93.75 180 LEU B CA 1
ATOM 4472 C C . LEU B 1 180 ? -8.602 33.656 12.734 1 93.75 180 LEU B C 1
ATOM 4474 O O . LEU B 1 180 ? -7.395 33.875 12.867 1 93.75 180 LEU B O 1
ATOM 4478 N N . ILE B 1 181 ? -9.453 33.969 13.586 1 94.88 181 ILE B N 1
ATOM 4479 C CA . ILE B 1 181 ? -9.062 34.625 14.828 1 94.88 181 ILE B CA 1
ATOM 4480 C C . ILE B 1 181 ? -8.234 33.688 15.688 1 94.88 181 ILE B C 1
ATOM 4482 O O . ILE B 1 181 ? -7.188 34.062 16.219 1 94.88 181 ILE B O 1
ATOM 4486 N N . ILE B 1 182 ? -8.672 32.469 15.758 1 96.38 182 ILE B N 1
ATOM 4487 C CA . ILE B 1 182 ? -8.008 31.484 16.594 1 96.38 182 ILE B CA 1
ATOM 4488 C C . ILE B 1 182 ? -6.742 30.984 15.914 1 96.38 182 ILE B C 1
ATOM 4490 O O . ILE B 1 182 ? -5.777 30.594 16.578 1 96.38 182 ILE B O 1
ATOM 4494 N N . ALA B 1 183 ? -6.75 30.984 14.609 1 96.19 183 ALA B N 1
ATOM 4495 C CA . ALA B 1 183 ? -5.633 30.469 13.82 1 96.19 183 ALA B CA 1
ATOM 4496 C C . ALA B 1 183 ? -4.363 31.281 14.086 1 96.19 183 ALA B C 1
ATOM 4498 O O . ALA B 1 183 ? -3.256 30.734 14.039 1 96.19 183 ALA B O 1
ATOM 4499 N N . VAL B 1 184 ? -4.508 32.5 14.359 1 95.12 184 VAL B N 1
ATOM 4500 C CA . VAL B 1 184 ? -3.361 33.375 14.539 1 95.12 184 VAL B CA 1
ATOM 4501 C C . VAL B 1 184 ? -2.547 32.938 15.75 1 95.12 184 VAL B C 1
ATOM 4503 O O . VAL B 1 184 ? -1.357 32.625 15.625 1 95.12 184 VAL B O 1
ATOM 4506 N N . PRO B 1 185 ? -3.125 32.844 16.922 1 96.25 185 PRO B N 1
ATOM 4507 C CA . PRO B 1 185 ? -2.326 32.375 18.062 1 96.25 185 PRO B CA 1
ATOM 4508 C C . PRO B 1 185 ? -1.865 30.922 17.906 1 96.25 185 PRO B C 1
ATOM 4510 O O . PRO B 1 185 ? -0.781 30.562 18.359 1 96.25 185 PRO B O 1
ATOM 4513 N N . VAL B 1 186 ? -2.654 30.094 17.344 1 96.94 186 VAL B N 1
ATOM 4514 C CA . VAL B 1 186 ? -2.277 28.703 17.125 1 96.94 186 VAL B CA 1
ATOM 4515 C C . VAL B 1 186 ? -1.07 28.625 16.188 1 96.94 186 VAL B C 1
ATOM 4517 O O . VAL B 1 186 ? -0.098 27.922 16.484 1 96.94 186 VAL B O 1
ATOM 4520 N N . PHE B 1 187 ? -1.149 29.375 15.102 1 96.44 187 PHE B N 1
ATOM 4521 C CA . PHE B 1 187 ? -0.048 29.438 14.148 1 96.44 187 PHE B CA 1
ATOM 4522 C C . PHE B 1 187 ? 1.203 30.016 14.812 1 96.44 187 PHE B C 1
ATOM 4524 O O . PHE B 1 187 ? 2.297 29.453 14.656 1 96.44 187 PHE B O 1
ATOM 4531 N N . ALA B 1 188 ? 1.054 31.062 15.516 1 95.25 188 ALA B N 1
ATOM 4532 C CA . ALA B 1 188 ? 2.178 31.703 16.188 1 95.25 188 ALA B CA 1
ATOM 4533 C C . ALA B 1 188 ? 2.82 30.766 17.203 1 95.25 188 ALA B C 1
ATOM 4535 O O . ALA B 1 188 ? 4.043 30.75 17.359 1 95.25 188 ALA B O 1
ATOM 4536 N N . SER B 1 189 ? 2.08 30.016 17.891 1 95.5 189 SER B N 1
ATOM 4537 C CA . SER B 1 189 ? 2.607 29.094 18.891 1 95.5 189 SER B CA 1
ATOM 4538 C C . SER B 1 189 ? 3.459 28 18.25 1 95.5 189 SER B C 1
ATOM 4540 O O . SER B 1 189 ? 4.469 27.578 18.828 1 95.5 189 SER B O 1
ATOM 4542 N N . GLY B 1 190 ? 3.072 27.562 17.109 1 94.06 190 GLY B N 1
ATOM 4543 C CA . GLY B 1 190 ? 3.77 26.469 16.453 1 94.06 190 GLY B CA 1
ATOM 4544 C C . GLY B 1 190 ? 4.941 26.922 15.609 1 94.06 190 GLY B C 1
ATOM 4545 O O . GLY B 1 190 ? 5.961 26.234 15.523 1 94.06 190 GLY B O 1
ATOM 4546 N N . VAL B 1 191 ? 4.812 28.047 14.977 1 91.69 191 VAL B N 1
ATOM 4547 C CA . VAL B 1 191 ? 5.809 28.484 14 1 91.69 191 VAL B CA 1
ATOM 4548 C C . VAL B 1 191 ? 6.863 29.344 14.68 1 91.69 191 VAL B C 1
ATOM 4550 O O . VAL B 1 191 ? 8.023 29.359 14.266 1 91.69 191 VAL B O 1
ATOM 4553 N N . TRP B 1 192 ? 6.488 30.016 15.703 1 88.06 192 TRP B N 1
ATOM 4554 C CA . TRP B 1 192 ? 7.402 30.969 16.328 1 88.06 192 TRP B CA 1
ATOM 4555 C C . TRP B 1 192 ? 7.801 30.5 17.719 1 88.06 192 TRP B C 1
ATOM 4557 O O . TRP B 1 192 ? 8.984 30.266 17.984 1 88.06 192 TRP B O 1
ATOM 4567 N N . LEU B 1 193 ? 6.883 30.219 18.562 1 88.06 193 LEU B N 1
ATOM 4568 C CA . LEU B 1 193 ? 7.164 29.969 19.969 1 88.06 193 LEU B CA 1
ATOM 4569 C C . LEU B 1 193 ? 7.828 28.594 20.141 1 88.06 193 LEU B C 1
ATOM 4571 O O . LEU B 1 193 ? 8.852 28.484 20.828 1 88.06 193 LEU B O 1
ATOM 4575 N N . PHE B 1 194 ? 7.246 27.609 19.578 1 90.62 194 PHE B N 1
ATOM 4576 C CA . PHE B 1 194 ? 7.719 26.25 19.812 1 90.62 194 PHE B CA 1
ATOM 4577 C C . PHE B 1 194 ? 9.133 26.078 19.266 1 90.62 194 PHE B C 1
ATOM 4579 O O . PHE B 1 194 ? 10.016 25.578 19.969 1 90.62 194 PHE B O 1
ATOM 4586 N N . PRO B 1 195 ? 9.391 26.531 18.016 1 85.44 195 PRO B N 1
ATOM 4587 C CA . PRO B 1 195 ? 10.766 26.391 17.531 1 85.44 195 PRO B CA 1
ATOM 4588 C C . PRO B 1 195 ? 11.773 27.156 18.375 1 85.44 195 PRO B C 1
ATOM 4590 O O . PRO B 1 195 ? 12.906 26.703 18.562 1 85.44 195 PRO B O 1
ATOM 4593 N N . LYS B 1 196 ? 11.367 28.234 18.875 1 82.81 196 LYS B N 1
ATOM 4594 C CA . LYS B 1 196 ? 12.258 29.016 19.734 1 82.81 196 LYS B CA 1
ATOM 4595 C C . LYS B 1 196 ? 12.555 28.281 21.031 1 82.81 196 LYS B C 1
ATOM 4597 O O . LYS B 1 196 ? 13.688 28.312 21.516 1 82.81 196 LYS B O 1
ATOM 4602 N N . LEU B 1 197 ? 11.609 27.562 21.5 1 84.06 197 LEU B N 1
ATOM 4603 C CA . LEU B 1 197 ? 11.75 26.875 22.766 1 84.06 197 LEU B CA 1
ATOM 4604 C C . LEU B 1 197 ? 12.531 25.562 22.594 1 84.06 197 LEU B C 1
ATOM 4606 O O . LEU B 1 197 ? 13.219 25.125 23.516 1 84.06 197 LEU B O 1
ATOM 4610 N N . MET B 1 198 ? 12.477 25 21.406 1 84.25 198 MET B N 1
ATOM 4611 C CA . MET B 1 198 ? 13.039 23.672 21.219 1 84.25 198 MET B CA 1
ATOM 4612 C C . MET B 1 198 ? 14.281 23.719 20.328 1 84.25 198 MET B C 1
ATOM 4614 O O . MET B 1 198 ? 14.82 22.688 19.938 1 84.25 198 MET B O 1
ATOM 4618 N N . GLN B 1 199 ? 14.711 24.797 20.031 1 76.56 199 GLN B N 1
ATOM 4619 C CA . GLN B 1 199 ? 15.805 25.016 19.094 1 76.56 199 GLN B CA 1
ATOM 4620 C C . GLN B 1 199 ? 17.016 24.141 19.453 1 76.56 199 GLN B C 1
ATOM 4622 O O . GLN B 1 199 ? 17.625 23.531 18.562 1 76.56 199 GLN B O 1
ATOM 4627 N N . LYS B 1 200 ? 17.344 24.078 20.641 1 75.56 200 LYS B N 1
ATOM 4628 C CA . LYS B 1 200 ? 18.531 23.344 21.062 1 75.56 200 LYS B CA 1
ATOM 4629 C C . LYS B 1 200 ? 18.344 21.844 20.828 1 75.56 200 LYS B C 1
ATOM 4631 O O . LYS B 1 200 ? 19.281 21.156 20.422 1 75.56 200 LYS B O 1
ATOM 4636 N N . GLN B 1 201 ? 17.234 21.422 20.984 1 74.81 201 GLN B N 1
ATOM 4637 C CA . GLN B 1 201 ? 16.969 19.984 20.844 1 74.81 201 GLN B CA 1
ATOM 4638 C C . GLN B 1 201 ? 16.969 19.562 19.375 1 74.81 201 GLN B C 1
ATOM 4640 O O . GLN B 1 201 ? 17.516 18.516 19.031 1 74.81 201 GLN B O 1
ATOM 4645 N N . TYR B 1 202 ? 16.484 20.391 18.594 1 74 202 TYR B N 1
ATOM 4646 C CA . TYR B 1 202 ? 16.391 20.062 17.172 1 74 202 TYR B CA 1
ATOM 4647 C C . TYR B 1 202 ? 17.766 19.922 16.547 1 74 202 TYR B C 1
ATOM 4649 O O . TYR B 1 202 ? 17.969 19.109 15.641 1 74 202 TYR B O 1
ATOM 4657 N N . LEU B 1 203 ? 18.578 20.672 17.062 1 68.75 203 LEU B N 1
ATOM 4658 C CA . LEU B 1 203 ? 19.922 20.688 16.516 1 68.75 203 LEU B CA 1
ATOM 4659 C C . LEU B 1 203 ? 20.688 19.422 16.875 1 68.75 203 LEU B C 1
ATOM 4661 O O . LEU B 1 203 ? 21.641 19.062 16.188 1 68.75 203 LEU B O 1
ATOM 4665 N N . THR B 1 204 ? 20.125 18.828 17.797 1 71.62 204 THR B N 1
ATOM 4666 C CA . THR B 1 204 ? 20.891 17.688 18.266 1 71.62 204 THR B CA 1
ATOM 4667 C C . THR B 1 204 ? 20.344 16.391 17.672 1 71.62 204 THR B C 1
ATOM 4669 O O . THR B 1 204 ? 21.016 15.352 17.734 1 71.62 204 THR B O 1
ATOM 4672 N N . TYR B 1 205 ? 19.297 16.562 17.047 1 76.81 205 TYR B N 1
ATOM 4673 C CA . TYR B 1 205 ? 18.719 15.344 16.5 1 76.81 205 TYR B CA 1
ATOM 4674 C C . TYR B 1 205 ? 19.344 15.008 15.148 1 76.81 205 TYR B C 1
ATOM 4676 O O . TYR B 1 205 ? 19.547 15.891 14.312 1 76.81 205 TYR B O 1
ATOM 4684 N N . ALA B 1 206 ? 19.906 13.812 15 1 68.88 206 ALA B N 1
ATOM 4685 C CA . ALA B 1 206 ? 20.344 13.32 13.695 1 68.88 206 ALA B CA 1
ATOM 4686 C C . ALA B 1 206 ? 19.156 13.016 12.789 1 68.88 206 ALA B C 1
ATOM 4688 O O . ALA B 1 206 ? 18.281 12.211 13.148 1 68.88 206 ALA B O 1
ATOM 4689 N N . VAL B 1 207 ? 19.109 13.797 11.781 1 77.06 207 VAL B N 1
ATOM 4690 C CA . VAL B 1 207 ? 17.969 13.609 10.883 1 77.06 207 VAL B CA 1
ATOM 4691 C C . VAL B 1 207 ? 18.484 13.344 9.461 1 77.06 207 VAL B C 1
ATOM 4693 O O . VAL B 1 207 ? 19.625 13.664 9.133 1 77.06 207 VAL B O 1
ATOM 4696 N N . ASN B 1 208 ? 17.578 12.656 8.719 1 77.19 208 ASN B N 1
ATOM 4697 C CA . ASN B 1 208 ? 17.859 12.469 7.301 1 77.19 208 ASN B CA 1
ATOM 4698 C C . ASN B 1 208 ? 18.125 13.789 6.598 1 77.19 208 ASN B C 1
ATOM 4700 O O . ASN B 1 208 ? 17.469 14.797 6.879 1 77.19 208 ASN B O 1
ATOM 4704 N N . ASP B 1 209 ? 19.203 13.773 5.836 1 72.5 209 ASP B N 1
ATOM 4705 C CA . ASP B 1 209 ? 19.562 15.008 5.137 1 72.5 209 ASP B CA 1
ATOM 4706 C C . ASP B 1 209 ? 18.938 15.047 3.746 1 72.5 209 ASP B C 1
ATOM 4708 O O . ASP B 1 209 ? 19.219 15.945 2.955 1 72.5 209 ASP B O 1
ATOM 4712 N N . GLY B 1 210 ? 18.078 14.039 3.52 1 70.56 210 GLY B N 1
ATOM 4713 C CA . GLY B 1 210 ? 17.391 14.031 2.238 1 70.56 210 GLY B CA 1
ATOM 4714 C C . GLY B 1 210 ? 18.266 13.531 1.1 1 70.56 210 GLY B C 1
ATOM 4715 O O . GLY B 1 210 ? 17.891 13.656 -0.07 1 70.56 210 GLY B O 1
ATOM 4716 N N . SER B 1 211 ? 19.344 13.016 1.45 1 69.31 211 SER B N 1
ATOM 4717 C CA . SER B 1 211 ? 20.297 12.539 0.442 1 69.31 211 SER B CA 1
ATOM 4718 C C . SER B 1 211 ? 19.656 11.461 -0.437 1 69.31 211 SER B C 1
ATOM 4720 O O . SER B 1 211 ? 20.078 11.273 -1.581 1 69.31 211 SER B O 1
ATOM 4722 N N . GLU B 1 212 ? 18.734 10.898 0.157 1 65.06 212 GLU B N 1
ATOM 4723 C CA . GLU B 1 212 ? 18.078 9.828 -0.593 1 65.06 212 GLU B CA 1
ATOM 4724 C C . GLU B 1 212 ? 17.297 10.375 -1.78 1 65.06 212 GLU B C 1
ATOM 4726 O O . GLU B 1 212 ? 17.016 9.648 -2.734 1 65.06 212 GLU B O 1
ATOM 4731 N N . PHE B 1 213 ? 17.047 11.562 -1.659 1 63.09 213 PHE B N 1
ATOM 4732 C CA . PHE B 1 213 ? 16.328 12.195 -2.758 1 63.09 213 PHE B CA 1
ATOM 4733 C C . PHE B 1 213 ? 17.297 12.75 -3.789 1 63.09 213 PHE B C 1
ATOM 4735 O O . PHE B 1 213 ? 16.906 13.086 -4.91 1 63.09 213 PHE B O 1
ATOM 4742 N N . ASP B 1 214 ? 18.531 12.914 -3.223 1 58.34 214 ASP B N 1
ATOM 4743 C CA . ASP B 1 214 ? 19.547 13.523 -4.086 1 58.34 214 ASP B CA 1
ATOM 4744 C C . ASP B 1 214 ? 20.062 12.516 -5.109 1 58.34 214 ASP B C 1
ATOM 4746 O O . ASP B 1 214 ? 20.844 11.617 -4.77 1 58.34 214 ASP B O 1
ATOM 4750 N N . GLN B 1 215 ? 19.281 12.227 -6.012 1 55.41 215 GLN B N 1
ATOM 4751 C CA . GLN B 1 215 ? 19.812 11.375 -7.07 1 55.41 215 GLN B CA 1
ATOM 4752 C C . GLN B 1 215 ? 20.672 12.172 -8.047 1 55.41 215 GLN B C 1
ATOM 4754 O O . GLN B 1 215 ? 20.203 13.156 -8.625 1 55.41 215 GLN B O 1
ATOM 4759 N N . SER B 1 216 ? 21.953 12.32 -7.703 1 47.22 216 SER B N 1
ATOM 4760 C CA . SER B 1 216 ? 22.844 12.992 -8.633 1 47.22 216 SER B CA 1
ATOM 4761 C C . SER B 1 216 ? 22.484 12.664 -10.078 1 47.22 216 SER B C 1
ATOM 4763 O O . SER B 1 216 ? 22.938 11.664 -10.633 1 47.22 216 SER B O 1
ATOM 4765 N N . ALA B 1 217 ? 21.328 12.422 -10.383 1 47.19 217 ALA B N 1
ATOM 4766 C CA . ALA B 1 217 ? 21.203 12.438 -11.836 1 47.19 217 ALA B CA 1
ATOM 4767 C C . ALA B 1 217 ? 21.891 13.672 -12.43 1 47.19 217 ALA B C 1
ATOM 4769 O O . ALA B 1 217 ? 21.641 14.797 -11.992 1 47.19 217 ALA B O 1
ATOM 4770 N N . THR B 1 218 ? 23.125 13.398 -12.711 1 47.12 218 THR B N 1
ATOM 4771 C CA . THR B 1 218 ? 23.703 14.43 -13.555 1 47.12 218 THR B CA 1
ATOM 4772 C C . THR B 1 218 ? 22.656 15.008 -14.508 1 47.12 218 THR B C 1
ATOM 4774 O O . THR B 1 218 ? 22.047 14.266 -15.281 1 47.12 218 THR B O 1
ATOM 4777 N N . ALA B 1 219 ? 21.938 15.992 -14.008 1 45.81 219 ALA B N 1
ATOM 4778 C CA . ALA B 1 219 ? 21.203 16.75 -15.008 1 45.81 219 ALA B CA 1
ATOM 4779 C C . ALA B 1 219 ? 21.641 16.375 -16.422 1 45.81 219 ALA B C 1
ATOM 4781 O O . ALA B 1 219 ? 22.812 16.109 -16.656 1 45.81 219 ALA B O 1
ATOM 4782 N N . GLY B 1 220 ? 20.75 15.609 -17.125 1 45.88 220 GLY B N 1
ATOM 4783 C CA . GLY B 1 220 ? 21.281 15.688 -18.484 1 45.88 220 GLY B CA 1
ATOM 4784 C C . GLY B 1 220 ? 22.281 16.812 -18.672 1 45.88 220 GLY B C 1
ATOM 4785 O O . GLY B 1 220 ? 22.688 17.453 -17.703 1 45.88 220 GLY B O 1
ATOM 4786 N N . GLU B 1 221 ? 22.234 17.406 -20.078 1 51.06 221 GLU B N 1
ATOM 4787 C CA . GLU B 1 221 ? 22.969 18.594 -20.484 1 51.06 221 GLU B CA 1
ATOM 4788 C C . GLU B 1 221 ? 22.797 19.719 -19.469 1 51.06 221 GLU B C 1
ATOM 4790 O O . GLU B 1 221 ? 21.922 19.672 -18.609 1 51.06 221 GLU B O 1
ATOM 4795 N N . ASP B 1 222 ? 23.594 20.891 -19.641 1 54.94 222 ASP B N 1
ATOM 4796 C CA . ASP B 1 222 ? 23.859 22.219 -19.109 1 54.94 222 ASP B CA 1
ATOM 4797 C C . ASP B 1 222 ? 22.562 22.953 -18.812 1 54.94 222 ASP B C 1
ATOM 4799 O O . ASP B 1 222 ? 22.531 24.188 -18.766 1 54.94 222 ASP B O 1
ATOM 4803 N N . ARG B 1 223 ? 21.188 22.234 -18.688 1 75.38 223 ARG B N 1
ATOM 4804 C CA . ARG B 1 223 ? 20.094 23.188 -18.547 1 75.38 223 ARG B CA 1
ATOM 4805 C C . ARG B 1 223 ? 19.422 23.047 -17.188 1 75.38 223 ARG B C 1
ATOM 4807 O O . ARG B 1 223 ? 19.125 21.938 -16.75 1 75.38 223 ARG B O 1
ATOM 4814 N N . SER B 1 224 ? 19.25 23.875 -16.375 1 84.44 224 SER B N 1
ATOM 4815 C CA . SER B 1 224 ? 18.5 24.047 -15.141 1 84.44 224 SER B CA 1
ATOM 4816 C C . SER B 1 224 ? 17.062 24.5 -15.43 1 84.44 224 SER B C 1
ATOM 4818 O O . SER B 1 224 ? 16.812 25.188 -16.422 1 84.44 224 SER B O 1
ATOM 4820 N N . PRO B 1 225 ? 16.125 23.891 -14.594 1 90.44 225 PRO B N 1
ATOM 4821 C CA . PRO B 1 225 ? 14.75 24.312 -14.836 1 90.44 225 PRO B CA 1
ATOM 4822 C C . PRO B 1 225 ? 14.508 25.781 -14.508 1 90.44 225 PRO B C 1
ATOM 4824 O O . PRO B 1 225 ? 15.281 26.375 -13.75 1 90.44 225 PRO B O 1
ATOM 4827 N N . SER B 1 226 ? 13.539 26.328 -15.164 1 91.94 226 SER B N 1
ATOM 4828 C CA . SER B 1 226 ? 13.117 27.688 -14.82 1 91.94 226 SER B CA 1
ATOM 4829 C C . SER B 1 226 ? 12.406 27.703 -13.469 1 91.94 226 SER B C 1
ATOM 4831 O O . SER B 1 226 ? 11.859 26.688 -13.031 1 91.94 226 SER B O 1
ATOM 4833 N N . LEU B 1 227 ? 12.508 28.781 -12.859 1 90.19 227 LEU B N 1
ATOM 4834 C CA . LEU B 1 227 ? 11.797 28.953 -11.594 1 90.19 227 LEU B CA 1
ATOM 4835 C C . LEU B 1 227 ? 10.305 28.734 -11.773 1 90.19 227 LEU B C 1
ATOM 4837 O O . LEU B 1 227 ? 9.648 28.141 -10.898 1 90.19 227 LEU B O 1
ATOM 4841 N N . ALA B 1 228 ? 9.75 29.219 -12.789 1 93.44 228 ALA B N 1
ATOM 4842 C CA . ALA B 1 228 ? 8.328 29.062 -13.078 1 93.44 228 ALA B CA 1
ATOM 4843 C C . ALA B 1 228 ? 7.945 27.594 -13.172 1 93.44 228 ALA B C 1
ATOM 4845 O O . ALA B 1 228 ? 6.895 27.172 -12.672 1 93.44 228 ALA B O 1
ATOM 4846 N N . ALA B 1 229 ? 8.781 26.859 -13.828 1 94.25 229 ALA B N 1
ATOM 4847 C CA . ALA B 1 229 ? 8.516 25.438 -13.969 1 94.25 229 ALA B CA 1
ATOM 4848 C C . ALA B 1 229 ? 8.586 24.719 -12.617 1 94.25 229 ALA B C 1
ATOM 4850 O O . ALA B 1 229 ? 7.746 23.875 -12.312 1 94.25 229 ALA B O 1
ATOM 4851 N N . ALA B 1 230 ? 9.602 25.109 -11.891 1 91 230 ALA B N 1
ATOM 4852 C CA . ALA B 1 230 ? 9.773 24.516 -10.57 1 91 230 ALA B CA 1
ATOM 4853 C C . ALA B 1 230 ? 8.602 24.859 -9.656 1 91 230 ALA B C 1
ATOM 4855 O O . ALA B 1 230 ? 8.016 23.969 -9.023 1 91 230 ALA B O 1
ATOM 4856 N N . LEU B 1 231 ? 8.234 26.062 -9.656 1 89 231 LEU B N 1
ATOM 4857 C CA . LEU B 1 231 ? 7.145 26.531 -8.805 1 89 231 LEU B CA 1
ATOM 4858 C C . LEU B 1 231 ? 5.812 25.938 -9.242 1 89 231 LEU B C 1
ATOM 4860 O O . LEU B 1 231 ? 4.992 25.547 -8.406 1 89 231 LEU B O 1
ATOM 4864 N N . THR B 1 232 ? 5.594 25.875 -10.477 1 93.25 232 THR B N 1
ATOM 4865 C CA . THR B 1 232 ? 4.348 25.328 -10.992 1 93.25 232 THR B CA 1
ATOM 4866 C C . THR B 1 232 ? 4.227 23.844 -10.641 1 93.25 232 THR B C 1
ATOM 4868 O O . THR B 1 232 ? 3.135 23.375 -10.328 1 93.25 232 THR B O 1
ATOM 4871 N N . SER B 1 233 ? 5.344 23.125 -10.727 1 91.5 233 SER B N 1
ATOM 4872 C CA . SER B 1 233 ? 5.316 21.688 -10.422 1 91.5 233 SER B CA 1
ATOM 4873 C C . SER B 1 233 ? 4.828 21.438 -9 1 91.5 233 SER B C 1
ATOM 4875 O O . SER B 1 233 ? 4.117 20.469 -8.742 1 91.5 233 SER B O 1
ATOM 4877 N N . VAL B 1 234 ? 5.156 22.312 -8.109 1 86.31 234 VAL B N 1
ATOM 4878 C CA . VAL B 1 234 ? 4.82 22.125 -6.699 1 86.31 234 VAL B CA 1
ATOM 4879 C C . VAL B 1 234 ? 3.443 22.703 -6.41 1 86.31 234 VAL B C 1
ATOM 4881 O O . VAL B 1 234 ? 2.672 22.141 -5.629 1 86.31 234 VAL B O 1
ATOM 4884 N N . LEU B 1 235 ? 3.066 23.766 -7.07 1 87.44 235 LEU B N 1
ATOM 4885 C CA . LEU B 1 235 ? 1.872 24.516 -6.707 1 87.44 235 LEU B CA 1
ATOM 4886 C C . LEU B 1 235 ? 0.685 24.109 -7.57 1 87.44 235 LEU B C 1
ATOM 4888 O O . LEU B 1 235 ? -0.464 24.422 -7.242 1 87.44 235 LEU B O 1
ATO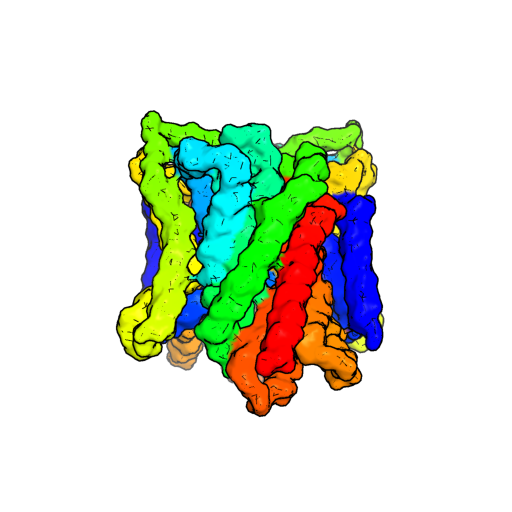M 4892 N N . LEU B 1 236 ? 0.933 23.406 -8.602 1 92.62 236 LEU B N 1
ATOM 4893 C CA . LEU B 1 236 ? -0.13 23.078 -9.547 1 92.62 236 LEU B CA 1
ATOM 4894 C C . LEU B 1 236 ? -1.242 22.297 -8.852 1 92.62 236 LEU B C 1
ATOM 4896 O O . LEU B 1 236 ? -2.422 22.625 -9 1 92.62 236 LEU B O 1
ATOM 4900 N N . ALA B 1 237 ? -0.84 21.266 -8.109 1 90.19 237 ALA B N 1
ATOM 4901 C CA . ALA B 1 237 ? -1.84 20.406 -7.469 1 90.19 237 ALA B CA 1
ATOM 4902 C C . ALA B 1 237 ? -2.643 21.203 -6.434 1 90.19 237 ALA B C 1
ATOM 4904 O O . ALA B 1 237 ? -3.873 21.234 -6.496 1 90.19 237 ALA B O 1
ATOM 4905 N N . PRO B 1 238 ? -2.016 21.906 -5.523 1 85.44 238 PRO B N 1
ATOM 4906 C CA . PRO B 1 238 ? -2.783 22.703 -4.566 1 85.44 238 PRO B CA 1
ATOM 4907 C C . PRO B 1 238 ? -3.648 23.766 -5.242 1 85.44 238 PRO B C 1
ATOM 4909 O O . PRO B 1 238 ? -4.766 24.031 -4.793 1 85.44 238 PRO B O 1
ATOM 4912 N N . ALA B 1 239 ? -3.15 24.406 -6.242 1 87.56 239 ALA B N 1
ATOM 4913 C CA . ALA B 1 239 ? -3.922 25.406 -6.961 1 87.56 239 ALA B CA 1
ATOM 4914 C C . ALA B 1 239 ? -5.191 24.812 -7.559 1 87.56 239 ALA B C 1
ATOM 4916 O O . ALA B 1 239 ? -6.27 25.406 -7.473 1 87.56 239 ALA B O 1
ATOM 4917 N N . MET B 1 240 ? -5.051 23.688 -8.164 1 91.38 240 MET B N 1
ATOM 4918 C CA . MET B 1 240 ? -6.207 23 -8.75 1 91.38 240 MET B CA 1
ATOM 4919 C C . MET B 1 240 ? -7.211 22.609 -7.676 1 91.38 240 MET B C 1
ATOM 4921 O O . MET B 1 240 ? -8.422 22.703 -7.887 1 91.38 240 MET B O 1
ATOM 4925 N N . MET B 1 241 ? -6.727 22.172 -6.59 1 84.69 241 MET B N 1
ATOM 4926 C CA . MET B 1 241 ? -7.609 21.797 -5.492 1 84.69 241 MET B CA 1
ATOM 4927 C C . MET B 1 241 ? -8.391 23 -4.973 1 84.69 241 MET B C 1
ATOM 4929 O O . MET B 1 241 ? -9.57 22.875 -4.629 1 84.69 241 MET B O 1
ATOM 4933 N N . VAL B 1 24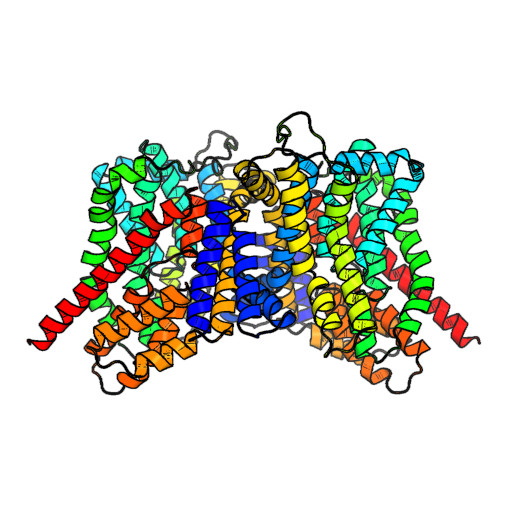2 ? -7.734 24.125 -4.898 1 82.62 242 VAL B N 1
ATOM 4934 C CA . VAL B 1 242 ? -8.406 25.359 -4.492 1 82.62 242 VAL B CA 1
ATOM 4935 C C . VAL B 1 242 ? -9.492 25.719 -5.508 1 82.62 242 VAL B C 1
ATOM 4937 O O . VAL B 1 242 ? -10.602 26.094 -5.133 1 82.62 242 VAL B O 1
ATOM 4940 N N . ILE B 1 243 ? -9.156 25.609 -6.727 1 87.19 243 ILE B N 1
ATOM 4941 C CA . ILE B 1 243 ? -10.117 25.891 -7.789 1 87.19 243 ILE B CA 1
ATOM 4942 C C . ILE B 1 243 ? -11.312 24.953 -7.676 1 87.19 243 ILE B C 1
ATOM 4944 O O . ILE B 1 243 ? -12.453 25.359 -7.879 1 87.19 243 ILE B O 1
ATOM 4948 N N . GLY B 1 244 ? -11.023 23.688 -7.438 1 86.56 244 GLY B N 1
ATOM 4949 C CA . GLY B 1 244 ? -12.102 22.75 -7.227 1 86.56 244 GLY B CA 1
ATOM 4950 C C . GLY B 1 244 ? -13.016 23.109 -6.07 1 86.56 244 GLY B C 1
ATOM 4951 O O . GLY B 1 244 ? -14.234 23.047 -6.188 1 86.56 244 GLY B O 1
ATOM 4952 N N . THR B 1 245 ? -12.414 23.531 -5.004 1 77.31 245 THR B N 1
ATOM 4953 C CA . THR B 1 245 ? -13.18 23.922 -3.822 1 77.31 245 THR B CA 1
ATOM 4954 C C . THR B 1 245 ? -14.039 25.141 -4.109 1 77.31 245 THR B C 1
ATOM 4956 O O . THR B 1 245 ? -15.203 25.203 -3.705 1 77.31 245 THR B O 1
ATOM 4959 N N . LEU B 1 246 ? -13.484 26.078 -4.742 1 81.12 246 LEU B N 1
ATOM 4960 C CA . LEU B 1 246 ? -14.227 27.281 -5.121 1 81.12 246 LEU B CA 1
ATOM 4961 C C . LEU B 1 246 ? -15.336 26.953 -6.109 1 81.12 246 LEU B C 1
ATOM 4963 O O . LEU B 1 246 ? -16.422 27.531 -6.039 1 81.12 246 LEU B O 1
ATOM 4967 N N . GLY B 1 247 ? -15.031 26.109 -6.992 1 85.19 247 GLY B N 1
ATOM 4968 C CA . GLY B 1 247 ? -16.047 25.672 -7.934 1 85.19 247 GLY B CA 1
ATOM 4969 C C . GLY B 1 247 ? -17.25 25.016 -7.266 1 85.19 247 GLY B C 1
ATOM 4970 O O . GLY B 1 247 ? -18.391 25.234 -7.664 1 85.19 247 GLY B O 1
ATOM 4971 N N . ASP B 1 248 ? -16.984 24.172 -6.309 1 81 248 ASP B N 1
ATOM 4972 C CA . ASP B 1 248 ? -18.047 23.516 -5.562 1 81 248 ASP B CA 1
ATOM 4973 C C . ASP B 1 248 ? -18.953 24.547 -4.879 1 81 248 ASP B C 1
ATOM 4975 O O . ASP B 1 248 ? -20.156 24.312 -4.711 1 81 248 ASP B O 1
ATOM 4979 N N . ALA B 1 249 ? -18.375 25.703 -4.586 1 78.81 249 ALA B N 1
ATOM 4980 C CA . ALA B 1 249 ? -19.094 26.734 -3.85 1 78.81 249 ALA B CA 1
ATOM 4981 C C . ALA B 1 249 ? -19.859 27.641 -4.801 1 78.81 249 ALA B C 1
ATOM 4983 O O . ALA B 1 249 ? -20.938 28.156 -4.453 1 78.81 249 ALA B O 1
ATOM 4984 N N . VAL B 1 250 ? -19.359 27.766 -5.98 1 87.38 250 VAL B N 1
ATOM 4985 C CA . VAL B 1 250 ? -19.875 28.828 -6.844 1 87.38 250 VAL B CA 1
ATOM 4986 C C . VAL B 1 250 ? -20.766 28.234 -7.934 1 87.38 250 VAL B C 1
ATOM 4988 O O . VAL B 1 250 ? -21.812 28.781 -8.266 1 87.38 250 VAL B O 1
ATOM 4991 N N . PHE B 1 251 ? -20.359 27.062 -8.469 1 90.75 251 PHE B N 1
ATOM 4992 C CA . PHE B 1 251 ? -21.047 26.531 -9.633 1 90.75 251 PHE B CA 1
ATOM 4993 C C . PHE B 1 251 ? -22.125 25.547 -9.211 1 90.75 251 PHE B C 1
ATOM 4995 O O . PHE B 1 251 ? -21.953 24.797 -8.242 1 90.75 251 PHE B O 1
ATOM 5002 N N . PRO B 1 252 ? -23.266 25.516 -9.922 1 90.62 252 PRO B N 1
ATOM 5003 C CA . PRO B 1 252 ? -24.297 24.484 -9.664 1 90.62 252 PRO B CA 1
ATOM 5004 C C . PRO B 1 252 ? -23.812 23.078 -10.016 1 90.62 252 PRO B C 1
ATOM 5006 O O . 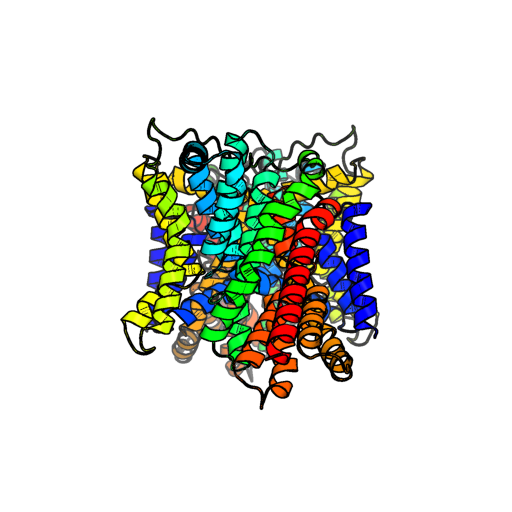PRO B 1 252 ? -23.109 22.891 -11.008 1 90.62 252 PRO B O 1
ATOM 5009 N N . LYS B 1 253 ? -24.156 22.078 -9.273 1 85.56 253 LYS B N 1
ATOM 5010 C CA . LYS B 1 253 ? -23.688 20.688 -9.359 1 85.56 253 LYS B CA 1
ATOM 5011 C C . LYS B 1 253 ? -24 20.094 -10.727 1 85.56 253 LYS B C 1
ATOM 5013 O O . LYS B 1 253 ? -23.281 19.234 -11.219 1 85.56 253 LYS B O 1
ATOM 5018 N N . SER B 1 254 ? -24.891 20.547 -11.414 1 85.25 254 SER B N 1
ATOM 5019 C CA . SER B 1 254 ? -25.281 19.953 -12.695 1 85.25 254 SER B CA 1
ATOM 5020 C C . SER B 1 254 ? -24.562 20.625 -13.852 1 85.25 254 SER B C 1
ATOM 5022 O O . SER B 1 254 ? -24.609 20.156 -14.984 1 85.25 254 SER B O 1
ATOM 5024 N N . SER B 1 255 ? -23.719 21.594 -13.57 1 90.81 255 SER B N 1
ATOM 5025 C CA . SER B 1 255 ? -23.078 22.359 -14.625 1 90.81 255 SER B CA 1
ATOM 5026 C C . SER B 1 255 ? -21.766 21.703 -15.055 1 90.81 255 SER B C 1
ATOM 5028 O O . SER B 1 255 ? -21.156 20.953 -14.289 1 90.81 255 SER B O 1
ATOM 5030 N N . ILE B 1 256 ? -21.375 21.984 -16.266 1 90.5 256 ILE B N 1
ATOM 5031 C CA . ILE B 1 256 ? -20.125 21.5 -16.812 1 90.5 256 ILE B CA 1
ATOM 5032 C C . ILE B 1 256 ? -18.953 22.125 -16.062 1 90.5 256 ILE B C 1
ATOM 5034 O O . ILE B 1 256 ? -17.938 21.469 -15.836 1 90.5 256 ILE B O 1
ATOM 5038 N N . ALA B 1 257 ? -19.125 23.344 -15.75 1 92.25 257 ALA B N 1
ATOM 5039 C CA . ALA B 1 257 ? -18.078 24.031 -15.008 1 92.25 257 ALA B CA 1
ATOM 5040 C C . ALA B 1 257 ? -17.812 23.359 -13.664 1 92.25 257 ALA B C 1
ATOM 5042 O O . ALA B 1 257 ? -16.672 23.219 -13.242 1 92.25 257 ALA B O 1
ATOM 5043 N N . TRP B 1 258 ? -18.875 22.938 -13.086 1 91.44 258 TRP B N 1
ATOM 5044 C CA . TRP B 1 258 ? -18.734 22.219 -11.82 1 91.44 258 TRP B CA 1
ATOM 5045 C C . TRP B 1 258 ? -18.031 20.891 -12.016 1 91.44 258 TRP B C 1
ATOM 5047 O O . TRP B 1 258 ? -17.141 20.531 -11.234 1 91.44 258 TRP B O 1
ATOM 5057 N N . THR B 1 259 ? -18.375 20.25 -13.016 1 90.62 259 THR B N 1
ATOM 5058 C CA . THR B 1 259 ? -17.812 18.922 -13.266 1 90.62 259 THR B CA 1
ATOM 5059 C C . THR B 1 259 ? -16.297 19.016 -13.508 1 90.62 259 THR B C 1
ATOM 5061 O O . THR B 1 259 ? -15.531 18.219 -12.984 1 90.62 259 THR B O 1
ATOM 5064 N N . VAL B 1 260 ? -15.945 19.953 -14.203 1 91.88 260 VAL B N 1
ATOM 5065 C CA . VAL B 1 260 ? -14.539 20.125 -14.562 1 91.88 260 VAL B CA 1
ATOM 5066 C C . VAL B 1 260 ? -13.742 20.562 -13.336 1 91.88 260 VAL B C 1
ATOM 5068 O O . VAL B 1 260 ? -12.68 20 -13.047 1 91.88 260 VAL B O 1
ATOM 5071 N N . THR B 1 261 ? -14.242 21.547 -12.68 1 91.38 261 THR B N 1
ATOM 5072 C CA . THR B 1 261 ? -13.531 22.047 -11.516 1 91.38 261 THR B CA 1
ATOM 5073 C C . THR B 1 261 ? -13.508 21.016 -10.398 1 91.38 261 THR B C 1
ATOM 5075 O O . THR B 1 261 ? -12.492 20.859 -9.711 1 91.38 261 THR B O 1
ATOM 5078 N N . HIS B 1 262 ? -14.586 20.328 -10.289 1 87.38 262 HIS B N 1
ATOM 5079 C CA . HIS B 1 262 ? -14.664 19.281 -9.273 1 87.38 262 HIS B CA 1
ATOM 5080 C C . HIS B 1 262 ? -13.695 18.141 -9.578 1 87.38 262 HIS B C 1
ATOM 5082 O O . HIS B 1 262 ? -13.055 17.609 -8.672 1 87.38 262 HIS B O 1
ATOM 5088 N N . PHE B 1 263 ? -13.578 17.859 -10.805 1 91.25 263 PHE B N 1
ATOM 5089 C CA . PHE B 1 263 ? -12.656 16.812 -11.242 1 91.25 263 PHE B CA 1
ATOM 5090 C C . PHE B 1 263 ? -11.211 17.234 -11.016 1 91.25 263 PHE B C 1
ATOM 5092 O O . PHE B 1 263 ? -10.406 16.469 -10.492 1 91.25 263 PHE B O 1
ATOM 5099 N N . MET B 1 264 ? -10.969 18.391 -11.266 1 91 264 MET B N 1
ATOM 5100 C CA . MET B 1 264 ? -9.609 18.922 -11.117 1 91 264 MET B CA 1
ATOM 5101 C C . MET B 1 264 ? -9.258 19.109 -9.641 1 91 264 MET B C 1
ATOM 5103 O O . MET B 1 264 ? -8.086 19.094 -9.273 1 91 264 MET B O 1
ATOM 5107 N N . GLY B 1 265 ? -10.25 19.344 -8.891 1 87.88 265 GLY B N 1
ATOM 5108 C CA . GLY B 1 265 ? -10.039 19.594 -7.473 1 87.88 265 GLY B CA 1
ATOM 5109 C C . GLY B 1 265 ? -9.773 18.328 -6.672 1 87.88 265 GLY B C 1
ATOM 5110 O O . GLY B 1 265 ? -9.344 18.406 -5.516 1 87.88 265 GLY B O 1
ATOM 5111 N N . ASN B 1 266 ? -9.969 17.172 -7.32 1 87.94 266 ASN B N 1
ATOM 5112 C CA . ASN B 1 266 ? -9.664 15.906 -6.668 1 87.94 266 ASN B CA 1
ATOM 5113 C C . ASN B 1 266 ? -8.156 15.742 -6.449 1 87.94 266 ASN B C 1
ATOM 5115 O O . ASN B 1 266 ? -7.363 15.969 -7.363 1 87.94 266 ASN B O 1
ATOM 5119 N N . ALA B 1 267 ? -7.828 15.375 -5.223 1 86.62 267 ALA B N 1
ATOM 5120 C CA . ALA B 1 267 ? -6.422 15.305 -4.832 1 86.62 267 ALA B CA 1
ATOM 5121 C C . ALA B 1 267 ? -5.648 14.359 -5.75 1 86.62 267 ALA B C 1
ATOM 5123 O O . ALA B 1 267 ? -4.527 14.672 -6.168 1 86.62 267 ALA B O 1
ATOM 5124 N N . VAL B 1 268 ? -6.188 13.234 -6.051 1 92.5 268 VAL B N 1
ATOM 5125 C CA . VAL B 1 268 ? -5.527 12.227 -6.871 1 92.5 268 VAL B CA 1
ATOM 5126 C C . VAL B 1 268 ? -5.328 12.766 -8.289 1 92.5 268 VAL B C 1
ATOM 5128 O O . VAL B 1 268 ? -4.242 12.633 -8.859 1 92.5 268 VAL B O 1
ATOM 5131 N N . ILE B 1 269 ? -6.332 13.406 -8.82 1 94.94 269 ILE B N 1
ATOM 5132 C CA . ILE B 1 269 ? -6.273 13.938 -10.18 1 94.94 269 ILE B CA 1
ATOM 5133 C C . ILE B 1 269 ? -5.297 15.102 -10.234 1 94.94 269 ILE B C 1
ATOM 5135 O O . ILE B 1 269 ? -4.492 15.203 -11.164 1 94.94 269 ILE B O 1
ATOM 5139 N N . SER B 1 270 ? -5.438 16.016 -9.297 1 93.12 270 SER B N 1
ATOM 5140 C CA . SER B 1 270 ? -4.555 17.172 -9.266 1 93.12 270 SER B CA 1
ATOM 5141 C C . SER B 1 270 ? -3.092 16.75 -9.18 1 93.12 270 SER B C 1
ATOM 5143 O O . SER B 1 270 ? -2.234 17.312 -9.859 1 93.12 270 SER B O 1
ATOM 5145 N N . LEU B 1 271 ? -2.816 15.758 -8.383 1 92.75 271 LEU B N 1
ATOM 5146 C CA . LEU B 1 271 ? -1.444 15.289 -8.227 1 92.75 271 LEU B CA 1
ATOM 5147 C C . LEU B 1 271 ? -0.98 14.555 -9.484 1 92.75 271 LEU B C 1
ATOM 5149 O O . LEU B 1 271 ? 0.197 14.609 -9.844 1 92.75 271 LEU B O 1
ATOM 5153 N N . LEU B 1 272 ? -1.893 13.812 -10.039 1 96.25 272 LEU B N 1
ATOM 5154 C CA . LEU B 1 272 ? -1.564 13.141 -11.289 1 96.25 272 LEU B CA 1
ATOM 5155 C C . LEU B 1 272 ? -1.151 14.148 -12.352 1 96.25 272 LEU B C 1
ATOM 5157 O O . LEU B 1 272 ? -0.135 13.969 -13.023 1 96.25 272 LEU B O 1
ATOM 5161 N N . ILE B 1 273 ? -1.904 15.203 -12.5 1 96.81 273 ILE B N 1
ATOM 5162 C CA . ILE B 1 273 ? -1.614 16.25 -13.484 1 96.81 273 ILE B CA 1
ATOM 5163 C C . ILE B 1 273 ? -0.289 16.922 -13.141 1 96.81 273 ILE B C 1
ATOM 5165 O O . ILE B 1 273 ? 0.524 17.188 -14.023 1 96.81 273 ILE B O 1
ATOM 5169 N N . ALA B 1 274 ? -0.09 17.188 -11.891 1 94.94 274 ALA B N 1
ATOM 5170 C CA . ALA B 1 274 ? 1.163 17.797 -11.445 1 94.94 274 ALA B CA 1
ATOM 5171 C C . ALA B 1 274 ? 2.35 16.875 -11.742 1 94.94 274 ALA B C 1
ATOM 5173 O O . ALA B 1 274 ? 3.424 17.344 -12.125 1 94.94 274 ALA B O 1
ATOM 5174 N N . ALA B 1 275 ? 2.191 15.609 -11.508 1 96.25 275 ALA B N 1
ATOM 5175 C CA . ALA B 1 275 ? 3.256 14.656 -11.797 1 96.25 275 ALA B CA 1
ATOM 5176 C C . ALA B 1 275 ? 3.586 14.633 -13.289 1 96.25 275 ALA B C 1
ATOM 5178 O O . ALA B 1 275 ? 4.758 14.617 -13.672 1 96.25 275 ALA B O 1
ATOM 5179 N N . LEU B 1 276 ? 2.557 14.617 -14.109 1 97.56 276 LEU B N 1
ATOM 5180 C CA . LEU B 1 276 ? 2.766 14.641 -15.555 1 97.56 276 LEU B CA 1
ATOM 5181 C C . LEU B 1 276 ? 3.459 15.93 -15.977 1 97.56 276 LEU B C 1
ATOM 5183 O O . LEU B 1 276 ? 4.363 15.914 -16.812 1 97.56 276 LEU B O 1
ATOM 5187 N N . PHE B 1 277 ? 3 17 -15.406 1 97.38 277 PHE B N 1
ATOM 5188 C CA . PHE B 1 277 ? 3.645 18.297 -15.672 1 97.38 277 PHE B CA 1
ATOM 5189 C C . PHE B 1 277 ? 5.125 18.234 -15.312 1 97.38 277 PHE B C 1
ATOM 5191 O O . PHE B 1 277 ? 5.973 18.688 -16.094 1 97.38 277 PHE B O 1
ATOM 5198 N N . SER B 1 278 ? 5.434 17.703 -14.156 1 95.62 278 SER B N 1
ATOM 5199 C CA . SER B 1 278 ? 6.812 17.609 -13.688 1 95.62 278 SER B CA 1
ATOM 5200 C C . SER B 1 278 ? 7.648 16.734 -14.609 1 95.62 278 SER B C 1
ATOM 5202 O O . SER B 1 278 ? 8.812 17.047 -14.883 1 95.62 278 SER B O 1
ATOM 5204 N N . MET B 1 279 ? 7.09 15.68 -15.039 1 96.19 279 MET B N 1
ATOM 5205 C CA . MET B 1 279 ? 7.801 14.781 -15.945 1 96.19 279 MET B CA 1
ATOM 5206 C C . MET B 1 279 ? 8.148 15.484 -17.25 1 96.19 279 MET B C 1
ATOM 5208 O O . MET B 1 279 ? 9.242 15.297 -17.781 1 96.19 279 MET B O 1
ATOM 5212 N N . VAL B 1 280 ? 7.254 16.312 -17.688 1 96.31 280 VAL B N 1
ATOM 5213 C CA . VAL B 1 280 ? 7.465 16.984 -18.953 1 96.31 280 VAL B CA 1
ATOM 5214 C C . VAL B 1 280 ? 8.391 18.188 -18.766 1 96.31 280 VAL B C 1
ATOM 5216 O O . VAL B 1 280 ? 9.406 18.312 -19.453 1 96.31 280 VAL B O 1
ATOM 5219 N N . PHE B 1 281 ? 8.141 19 -17.797 1 95.75 281 PHE B N 1
ATOM 5220 C CA . PHE B 1 281 ? 8.789 20.297 -17.734 1 95.75 281 PHE B CA 1
ATOM 5221 C C . PHE B 1 281 ? 10.039 20.234 -16.859 1 95.75 281 PHE B C 1
ATOM 5223 O O . PHE B 1 281 ? 10.93 21.078 -16.969 1 95.75 281 PHE B O 1
ATOM 5230 N N . LEU B 1 282 ? 10.133 19.25 -16 1 93.94 282 LEU B N 1
ATOM 5231 C CA . LEU B 1 282 ? 11.328 19.094 -15.188 1 93.94 282 LEU B CA 1
ATOM 5232 C C . LEU B 1 282 ? 12.172 17.922 -15.664 1 93.94 282 LEU B C 1
ATOM 5234 O O . LEU B 1 282 ? 13.234 17.641 -15.117 1 93.94 282 LEU B O 1
ATOM 5238 N N . GLY B 1 283 ? 11.68 17.266 -16.641 1 93.44 283 GLY B N 1
ATOM 5239 C CA . GLY B 1 283 ? 12.406 16.125 -17.188 1 93.44 283 GLY B CA 1
ATOM 5240 C C . GLY B 1 283 ? 12.617 16.219 -18.688 1 93.44 283 GLY B C 1
ATOM 5241 O O . GLY B 1 283 ? 13.656 16.703 -19.141 1 93.44 283 GLY B O 1
ATOM 5242 N N . LEU B 1 284 ? 11.57 16 -19.5 1 93.94 284 LEU B N 1
ATOM 5243 C CA . LEU B 1 284 ? 11.672 15.914 -20.938 1 93.94 284 LEU B CA 1
ATOM 5244 C C . LEU B 1 284 ? 12.125 17.234 -21.547 1 93.94 284 LEU B C 1
ATOM 5246 O O . LEU B 1 284 ? 13 17.266 -22.406 1 93.94 284 LEU B O 1
ATOM 5250 N N . ARG B 1 285 ? 11.609 18.312 -21.109 1 93.44 285 ARG B N 1
ATOM 5251 C CA . ARG B 1 285 ? 11.906 19.609 -21.672 1 93.44 285 ARG B CA 1
ATOM 5252 C C . ARG B 1 285 ? 13.289 20.094 -21.25 1 93.44 285 ARG B C 1
ATOM 5254 O O . ARG B 1 285 ? 13.828 21.047 -21.828 1 93.44 285 ARG B O 1
ATOM 5261 N N . LEU B 1 286 ? 13.836 19.438 -20.328 1 92.31 286 LEU B N 1
ATOM 5262 C CA . LEU B 1 286 ? 15.195 19.75 -19.906 1 92.31 286 LEU B CA 1
ATOM 5263 C C . LEU B 1 286 ? 16.203 18.906 -20.688 1 92.31 286 LEU B C 1
ATOM 5265 O O . LEU B 1 286 ? 17.406 18.984 -20.422 1 92.31 286 LEU B O 1
ATOM 5269 N N . GLY B 1 287 ? 15.68 18.062 -21.547 1 90.62 287 GLY B N 1
ATOM 5270 C CA . GLY B 1 287 ? 16.562 17.281 -22.406 1 90.62 287 GLY B CA 1
ATOM 5271 C C . GLY B 1 287 ? 16.688 15.828 -21.984 1 90.62 287 GLY B C 1
ATOM 5272 O O . GLY B 1 287 ? 17.391 15.047 -22.625 1 90.62 287 GLY B O 1
ATOM 5273 N N . MET B 1 288 ? 16.016 15.477 -20.969 1 91.38 288 MET B N 1
ATOM 5274 C CA . MET B 1 288 ? 16.062 14.086 -20.531 1 91.38 288 MET B CA 1
ATOM 5275 C C . MET B 1 288 ? 15.273 13.195 -21.484 1 91.38 288 MET B C 1
ATOM 5277 O O . MET B 1 288 ? 14.219 13.594 -21.984 1 91.38 288 MET B O 1
ATOM 5281 N N . SER B 1 289 ? 15.836 12.047 -21.719 1 92.56 289 SER B N 1
ATOM 5282 C CA . SER B 1 289 ? 15.086 11.062 -22.5 1 92.56 289 SER B CA 1
ATOM 5283 C C . SER B 1 289 ? 13.93 10.492 -21.688 1 92.56 289 SER B C 1
ATOM 5285 O O . SER B 1 289 ? 13.914 10.594 -20.469 1 92.56 289 SER B O 1
ATOM 5287 N N . GLY B 1 290 ? 13.023 9.891 -22.375 1 93.62 290 GLY B N 1
ATOM 5288 C CA . GLY B 1 290 ? 11.93 9.211 -21.703 1 93.62 290 GLY B CA 1
ATOM 5289 C C . GLY B 1 290 ? 12.398 8.141 -20.734 1 93.62 290 GLY B C 1
ATOM 5290 O O . GLY B 1 290 ? 11.852 8 -19.641 1 93.62 290 GLY B O 1
ATOM 5291 N N . ASN B 1 291 ? 13.375 7.453 -21.125 1 91.12 291 ASN B N 1
ATOM 5292 C CA . ASN B 1 291 ? 13.93 6.398 -20.281 1 91.12 291 ASN B CA 1
ATOM 5293 C C . ASN B 1 291 ? 14.555 6.969 -19.016 1 91.12 291 ASN B C 1
ATOM 5295 O O . ASN B 1 291 ? 14.477 6.355 -17.953 1 91.12 291 ASN B O 1
ATOM 5299 N N . LYS B 1 292 ? 15.172 8.023 -19.203 1 91.5 292 LYS B N 1
ATOM 5300 C CA . LYS B 1 292 ? 15.773 8.656 -18.031 1 91.5 292 LYS B CA 1
ATOM 5301 C C . LYS B 1 292 ? 14.711 9.156 -17.062 1 91.5 292 LYS B C 1
ATOM 5303 O O . LYS B 1 292 ? 14.844 8.984 -15.844 1 91.5 292 LYS B O 1
ATOM 5308 N N . VAL B 1 293 ? 13.664 9.781 -17.594 1 94.19 293 VAL B N 1
ATOM 5309 C CA . VAL B 1 293 ? 12.57 10.258 -16.766 1 94.19 293 VAL B CA 1
ATOM 5310 C C . VAL B 1 293 ? 11.914 9.078 -16.047 1 94.19 293 VAL B C 1
ATOM 5312 O O . VAL B 1 293 ? 11.594 9.172 -14.859 1 94.19 293 VAL B O 1
ATOM 5315 N N . LEU B 1 294 ? 11.734 8.016 -16.75 1 93.69 294 LEU B N 1
ATOM 5316 C CA . LEU B 1 294 ? 11.203 6.793 -16.172 1 93.69 294 LEU B CA 1
ATOM 5317 C C . LEU B 1 294 ? 12.117 6.281 -15.055 1 93.69 294 LEU B C 1
ATOM 5319 O O . LEU B 1 294 ? 11.641 5.906 -13.984 1 93.69 294 LEU B O 1
ATOM 5323 N N . GLY B 1 295 ? 13.352 6.258 -15.32 1 90 295 GLY B N 1
ATOM 5324 C CA . GLY B 1 295 ? 14.32 5.844 -14.32 1 90 295 GLY B CA 1
ATOM 5325 C C . GLY B 1 295 ? 14.297 6.707 -13.07 1 90 295 GLY B C 1
ATOM 5326 O O . GLY B 1 295 ? 14.359 6.195 -11.953 1 90 295 GLY B O 1
ATOM 5327 N N . LEU B 1 296 ? 14.195 7.957 -13.289 1 90.75 296 LEU B N 1
ATOM 5328 C CA . LEU B 1 296 ? 14.133 8.891 -12.172 1 90.75 296 LEU B CA 1
ATOM 5329 C C . LEU B 1 296 ? 12.852 8.688 -11.367 1 90.75 296 LEU B C 1
ATOM 5331 O O . LEU B 1 296 ? 12.867 8.789 -10.141 1 90.75 296 LEU B O 1
ATOM 5335 N N . SER B 1 297 ? 11.805 8.469 -12.055 1 93.31 297 SER B N 1
ATOM 5336 C CA . SER B 1 297 ? 10.539 8.195 -11.375 1 93.31 297 SER B CA 1
ATOM 5337 C C . SER B 1 297 ? 10.641 6.953 -10.5 1 93.31 297 SER B C 1
ATOM 5339 O O . SER B 1 297 ? 10.148 6.945 -9.367 1 93.31 297 SER B O 1
ATOM 5341 N N . LYS B 1 298 ? 11.266 5.965 -10.969 1 90.75 298 LYS B N 1
ATOM 5342 C CA . LYS B 1 298 ? 11.438 4.727 -10.211 1 90.75 298 LYS B CA 1
ATOM 5343 C C . LYS B 1 298 ? 12.312 4.949 -8.977 1 90.75 298 LYS B C 1
ATOM 5345 O O . LYS B 1 298 ? 11.977 4.484 -7.887 1 90.75 298 LYS B O 1
ATOM 5350 N N . THR B 1 299 ? 13.344 5.648 -9.156 1 89.19 299 THR B N 1
ATOM 5351 C CA . THR B 1 299 ? 14.305 5.863 -8.078 1 89.19 299 THR B CA 1
ATOM 5352 C C . THR B 1 299 ? 13.719 6.789 -7.012 1 89.19 299 THR B C 1
ATOM 5354 O O . THR B 1 299 ? 13.992 6.629 -5.824 1 89.19 299 THR B O 1
ATOM 5357 N N . SER B 1 300 ? 12.891 7.688 -7.48 1 89.75 300 SER B N 1
ATOM 5358 C CA . SER B 1 300 ? 12.297 8.656 -6.566 1 89.75 300 SER B CA 1
ATOM 5359 C C . SER B 1 300 ? 11.336 7.973 -5.594 1 89.75 300 SER B C 1
ATOM 5361 O O . SER B 1 300 ? 11 8.539 -4.547 1 89.75 300 SER B O 1
ATOM 5363 N N . LEU B 1 301 ? 10.953 6.77 -5.898 1 92.81 301 LEU B N 1
ATOM 5364 C CA . LEU B 1 301 ? 9.969 6.066 -5.078 1 92.81 301 LEU B CA 1
ATOM 5365 C C . LEU B 1 301 ? 10.656 5.242 -3.994 1 92.81 301 LEU B C 1
ATOM 5367 O O . LEU B 1 301 ? 10.023 4.855 -3.008 1 92.81 301 LEU B O 1
ATOM 5371 N N . LYS B 1 302 ? 11.891 4.984 -4.059 1 87.94 302 LYS B N 1
ATOM 5372 C CA . LYS B 1 302 ? 12.594 4.051 -3.188 1 87.94 302 LYS B CA 1
ATOM 5373 C C . LYS B 1 302 ? 12.539 4.512 -1.732 1 87.94 302 LYS B C 1
ATOM 5375 O O . LYS B 1 302 ? 12.234 3.721 -0.838 1 87.94 302 LYS B O 1
ATOM 5380 N N . PRO B 1 303 ? 12.656 5.785 -1.497 1 85.56 303 PRO B N 1
ATOM 5381 C CA . PRO B 1 303 ? 12.727 6.219 -0.099 1 85.56 303 PRO B CA 1
ATOM 5382 C C . PRO B 1 303 ? 11.383 6.125 0.615 1 85.56 303 PRO B C 1
ATOM 5384 O O . PRO B 1 303 ? 11.32 6.234 1.843 1 85.56 303 PRO B O 1
ATOM 5387 N N . ILE B 1 304 ? 10.336 5.902 -0.056 1 90.69 304 ILE B N 1
ATOM 5388 C CA . ILE B 1 304 ? 9.047 6.055 0.606 1 90.69 304 ILE B CA 1
ATOM 5389 C C . ILE B 1 304 ? 8.477 4.68 0.941 1 90.69 304 ILE B C 1
ATOM 5391 O O . ILE B 1 304 ? 7.391 4.578 1.521 1 90.69 304 ILE B O 1
ATOM 5395 N N . VAL B 1 305 ? 9.148 3.643 0.656 1 92.81 305 VAL B N 1
ATOM 5396 C CA . VAL B 1 305 ? 8.586 2.307 0.827 1 92.81 305 VAL B CA 1
ATOM 5397 C C . VAL B 1 305 ? 8.289 2.055 2.303 1 92.81 305 VAL B C 1
ATOM 5399 O O . VAL B 1 305 ? 7.246 1.504 2.648 1 92.81 305 VAL B O 1
ATOM 5402 N N . ASN B 1 306 ? 9.211 2.408 3.215 1 91.62 306 ASN B N 1
ATOM 5403 C CA . ASN B 1 306 ? 8.984 2.229 4.645 1 91.62 306 ASN B CA 1
ATOM 5404 C C . ASN B 1 306 ? 7.785 3.039 5.129 1 91.62 306 ASN B C 1
ATOM 5406 O O . ASN B 1 306 ? 6.969 2.543 5.906 1 91.62 306 ASN B O 1
ATOM 5410 N N . VAL B 1 307 ? 7.668 4.199 4.559 1 90.12 307 VAL B N 1
ATOM 5411 C CA . VAL B 1 307 ? 6.559 5.082 4.906 1 90.12 307 VAL B CA 1
ATOM 5412 C C . VAL B 1 307 ? 5.238 4.434 4.496 1 90.12 307 VAL B C 1
ATOM 5414 O O . VAL B 1 307 ? 4.277 4.418 5.273 1 90.12 307 VAL B O 1
ATOM 5417 N N . LEU B 1 308 ? 5.203 3.885 3.334 1 93.56 308 LEU B N 1
ATOM 5418 C CA . LEU B 1 308 ? 3.986 3.27 2.814 1 93.56 308 LEU B CA 1
ATOM 5419 C C . LEU B 1 308 ? 3.545 2.107 3.699 1 93.56 308 LEU B C 1
ATOM 5421 O O . LEU B 1 308 ? 2.377 2.027 4.09 1 93.56 308 LEU B O 1
ATOM 5425 N N . LEU B 1 309 ? 4.473 1.257 4.062 1 94.62 309 LEU B N 1
ATOM 5426 C CA . LEU B 1 309 ? 4.137 0.066 4.836 1 94.62 309 LEU B CA 1
ATOM 5427 C C . LEU B 1 309 ? 3.752 0.435 6.262 1 94.62 309 LEU B C 1
ATOM 5429 O O . LEU B 1 309 ? 2.814 -0.135 6.824 1 94.62 309 LEU B O 1
ATOM 5433 N N . ILE B 1 310 ? 4.43 1.406 6.82 1 93.75 310 ILE B N 1
ATOM 5434 C CA . ILE B 1 310 ? 4.172 1.808 8.195 1 93.75 310 ILE B CA 1
ATOM 5435 C C . ILE B 1 310 ? 2.818 2.508 8.281 1 93.75 310 ILE B C 1
ATOM 5437 O O . ILE B 1 310 ? 2.029 2.234 9.195 1 93.75 310 ILE B O 1
ATOM 5441 N N . ILE B 1 311 ? 2.559 3.361 7.316 1 91.5 311 ILE B N 1
ATOM 5442 C CA . ILE B 1 311 ? 1.286 4.074 7.312 1 91.5 311 ILE B CA 1
ATOM 5443 C C . ILE B 1 311 ? 0.142 3.09 7.082 1 91.5 311 ILE B C 1
ATOM 5445 O O . ILE B 1 311 ? -0.912 3.195 7.715 1 91.5 311 ILE B O 1
ATOM 5449 N N . GLY B 1 312 ? 0.34 2.18 6.184 1 94.19 312 GLY B N 1
ATOM 5450 C CA . GLY B 1 312 ? -0.646 1.12 6.031 1 94.19 312 GLY B CA 1
ATOM 5451 C C . GLY B 1 312 ? -0.907 0.359 7.316 1 94.19 312 GLY B C 1
ATOM 5452 O O . GLY B 1 312 ? -2.061 0.141 7.691 1 94.19 312 GLY B O 1
ATOM 5453 N N . ALA B 1 313 ? 0.162 -0.045 7.984 1 95.25 313 ALA B N 1
ATOM 5454 C CA . ALA B 1 313 ? 0.032 -0.776 9.242 1 95.25 313 ALA B CA 1
ATOM 5455 C C . ALA B 1 313 ? -0.657 0.077 10.305 1 95.25 313 ALA B C 1
ATOM 5457 O O . ALA B 1 313 ? -1.398 -0.442 11.141 1 95.25 313 ALA B O 1
ATOM 5458 N N . GLY B 1 314 ? -0.365 1.34 10.297 1 91.69 314 GLY B N 1
ATOM 5459 C CA . GLY B 1 314 ? -1.092 2.242 11.172 1 91.69 314 GLY B CA 1
ATOM 5460 C C . GLY B 1 314 ? -2.592 2.223 10.938 1 91.69 314 GLY B C 1
ATOM 5461 O O . GLY B 1 314 ? -3.373 2.293 11.891 1 91.69 314 GLY B O 1
ATOM 5462 N N . GLY B 1 315 ? -2.965 2.205 9.688 1 91.62 315 GLY B N 1
ATOM 5463 C CA . GLY B 1 315 ? -4.375 2.039 9.359 1 91.62 315 GLY B CA 1
ATOM 5464 C C . GLY B 1 315 ? -4.957 0.742 9.891 1 91.62 315 GLY B C 1
ATOM 5465 O O . GLY B 1 315 ? -6.125 0.696 10.281 1 91.62 315 GLY B O 1
ATOM 5466 N N . GLY B 1 316 ? -4.176 -0.324 9.836 1 94.56 316 GLY B N 1
ATOM 5467 C CA . GLY B 1 316 ? -4.602 -1.58 10.43 1 94.56 316 GLY B CA 1
ATOM 5468 C C . GLY B 1 316 ? -4.875 -1.47 11.922 1 94.56 316 GLY B C 1
ATOM 5469 O O . GLY B 1 316 ? -5.875 -1.994 12.414 1 94.56 316 GLY B O 1
ATOM 5470 N N . LEU B 1 317 ? -3.947 -0.848 12.625 1 93.44 317 LEU B N 1
ATOM 5471 C CA . LEU B 1 317 ? -4.137 -0.655 14.055 1 93.44 317 LEU B CA 1
ATOM 5472 C C . LEU B 1 317 ? -5.379 0.184 14.336 1 93.44 317 LEU B C 1
ATOM 5474 O O . LEU B 1 317 ? -6.156 -0.131 15.234 1 93.44 317 LEU B O 1
ATOM 5478 N N . LYS B 1 318 ? -5.5 1.253 13.562 1 89.75 318 LYS B N 1
ATOM 5479 C CA . LYS B 1 318 ? -6.684 2.096 13.703 1 89.75 318 LYS B CA 1
ATOM 5480 C C . LYS B 1 318 ? -7.961 1.277 13.531 1 89.75 318 LYS B C 1
ATOM 5482 O O . LYS B 1 318 ? -8.883 1.384 14.344 1 89.75 318 LYS B O 1
ATOM 5487 N N . ALA B 1 319 ? -8.031 0.469 12.484 1 92.5 319 ALA B N 1
ATOM 5488 C CA . ALA B 1 319 ? -9.188 -0.375 12.227 1 92.5 319 ALA B CA 1
ATOM 5489 C C . ALA B 1 319 ? -9.43 -1.35 13.375 1 92.5 319 ALA B C 1
ATOM 5491 O O . ALA B 1 319 ? -10.578 -1.636 13.727 1 92.5 319 ALA B O 1
ATOM 5492 N N . MET B 1 320 ? -8.359 -1.848 13.906 1 93.88 320 MET B N 1
ATOM 5493 C CA . MET B 1 320 ? -8.461 -2.783 15.023 1 93.88 320 MET B CA 1
ATOM 5494 C C . MET B 1 320 ? -9.031 -2.094 16.266 1 93.88 320 MET B C 1
ATOM 5496 O O . MET B 1 320 ? -9.883 -2.652 16.953 1 93.88 320 MET B O 1
ATOM 5500 N N . LEU B 1 321 ? -8.594 -0.922 16.562 1 90.56 321 LEU B N 1
ATOM 5501 C CA . LEU B 1 321 ? -9.078 -0.154 17.703 1 90.56 321 LEU B CA 1
ATOM 5502 C C . LEU B 1 321 ? -10.562 0.155 17.547 1 90.56 321 LEU B C 1
ATOM 5504 O O . LEU B 1 321 ? -11.305 0.124 18.531 1 90.56 321 LEU B O 1
ATOM 5508 N N . GLU B 1 322 ? -10.992 0.458 16.344 1 89.06 322 GLU B N 1
ATOM 5509 C CA . GLU B 1 322 ? -12.414 0.646 16.062 1 89.06 322 GLU B CA 1
ATOM 5510 C C . GLU B 1 322 ? -13.188 -0.661 16.234 1 89.06 322 GLU B C 1
ATOM 5512 O O . GLU B 1 322 ? -14.305 -0.667 16.734 1 89.06 322 GLU B O 1
ATOM 5517 N N . GLY B 1 323 ? -12.586 -1.691 15.789 1 89.94 323 GLY B N 1
ATOM 5518 C CA . GLY B 1 323 ? -13.234 -2.992 15.766 1 89.94 323 GLY B CA 1
ATOM 5519 C C . GLY B 1 323 ? -13.477 -3.561 17.156 1 89.94 323 GLY B C 1
ATOM 5520 O O . GLY B 1 323 ? -14.43 -4.316 17.359 1 89.94 323 GLY B O 1
ATOM 5521 N N . VAL B 1 324 ? -12.656 -3.203 18.078 1 92.19 324 VAL B N 1
ATOM 5522 C CA . VAL B 1 324 ? -12.805 -3.76 19.422 1 92.19 324 VAL B CA 1
ATOM 5523 C C . VAL B 1 324 ? -13.758 -2.893 20.234 1 92.19 324 VAL B C 1
ATOM 5525 O O . VAL B 1 324 ? -14.008 -3.17 21.406 1 92.19 324 VAL B O 1
ATOM 5528 N N . GLY B 1 325 ? -14.289 -1.812 19.656 1 88.12 325 GLY B N 1
ATOM 5529 C CA . GLY B 1 325 ? -15.406 -1.102 20.25 1 88.12 325 GLY B CA 1
ATOM 5530 C C . GLY B 1 325 ? -14.984 0.144 21.016 1 88.12 325 GLY B C 1
ATOM 5531 O O . GLY B 1 325 ? -15.758 0.677 21.812 1 88.12 325 GLY B O 1
ATOM 5532 N N . LEU B 1 326 ? -13.852 0.625 20.797 1 86.44 326 LEU B N 1
ATOM 5533 C CA . LEU B 1 326 ? -13.359 1.792 21.516 1 86.44 326 LEU B CA 1
ATOM 5534 C C . LEU B 1 326 ? -14.234 3.01 21.25 1 86.44 326 LEU B C 1
ATOM 5536 O O . LEU B 1 326 ? -14.43 3.844 22.141 1 86.44 326 LEU B O 1
ATOM 5540 N N . SER B 1 327 ? -14.727 3.137 20.047 1 83.62 327 SER B N 1
ATOM 5541 C CA . SER B 1 327 ? -15.57 4.273 19.703 1 83.62 327 SER B CA 1
ATOM 5542 C C . SER B 1 327 ? -16.828 4.305 20.562 1 83.62 327 SER B C 1
ATOM 5544 O O . SER B 1 327 ? -17.234 5.367 21.047 1 83.62 3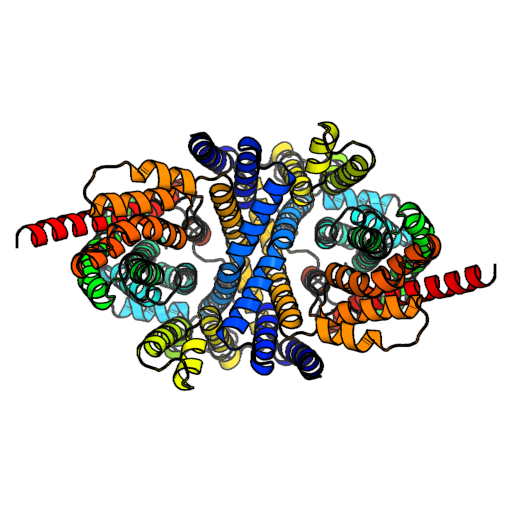27 SER B O 1
ATOM 5546 N N . LYS B 1 328 ? -17.406 3.184 20.734 1 85.06 328 LYS B N 1
ATOM 5547 C CA . LYS B 1 328 ? -18.625 3.082 21.531 1 85.06 328 LYS B CA 1
ATOM 5548 C C . LYS B 1 328 ? -18.359 3.42 23 1 85.06 328 LYS B C 1
ATOM 5550 O O . LYS B 1 328 ? -19.172 4.066 23.656 1 85.06 328 LYS B O 1
ATOM 5555 N N . ILE B 1 329 ? -17.281 3.039 23.469 1 86.56 329 ILE B N 1
ATOM 5556 C CA . ILE B 1 329 ? -16.922 3.287 24.859 1 86.56 329 ILE B CA 1
ATOM 5557 C C . ILE B 1 329 ? -16.75 4.785 25.094 1 86.56 329 ILE B C 1
ATOM 5559 O O . ILE B 1 329 ? -17.219 5.332 26.094 1 86.56 329 ILE B O 1
ATOM 5563 N N . ILE B 1 330 ? -16.094 5.473 24.156 1 86.56 330 ILE B N 1
ATOM 5564 C CA . ILE B 1 330 ? -15.883 6.91 24.281 1 86.56 330 ILE B CA 1
ATOM 5565 C C . ILE B 1 330 ? -17.219 7.637 24.25 1 86.56 330 ILE B C 1
ATOM 5567 O O . ILE B 1 330 ? -17.484 8.516 25.062 1 86.56 330 ILE B O 1
ATOM 5571 N N . ALA B 1 331 ? -18.047 7.203 23.328 1 84.12 331 ALA B N 1
ATOM 5572 C CA . ALA B 1 331 ? -19.359 7.832 23.172 1 84.12 331 ALA B CA 1
ATOM 5573 C C . ALA B 1 331 ? -20.188 7.688 24.453 1 84.12 331 ALA B C 1
ATOM 5575 O O . ALA B 1 331 ? -20.766 8.664 24.938 1 84.12 331 ALA B O 1
ATOM 5576 N N . THR B 1 332 ? -20.219 6.535 25.047 1 85.31 332 THR B N 1
ATOM 5577 C CA . THR B 1 332 ? -21.047 6.262 26.219 1 85.31 332 THR B CA 1
ATOM 5578 C C . THR B 1 332 ? -20.469 6.953 27.453 1 85.31 332 THR B C 1
ATOM 5580 O O . THR B 1 332 ? -21.219 7.449 28.297 1 85.31 332 THR B O 1
ATOM 5583 N N . THR B 1 333 ? -19.188 7.004 27.578 1 84.06 333 THR B N 1
ATOM 5584 C CA . THR B 1 333 ? -18.547 7.59 28.75 1 84.06 333 THR B CA 1
ATOM 5585 C C . THR B 1 333 ? -18.734 9.102 28.766 1 84.06 333 THR B C 1
ATOM 5587 O O . THR B 1 333 ? -18.953 9.695 29.828 1 84.06 333 THR B O 1
ATOM 5590 N N . THR B 1 334 ? -18.688 9.734 27.594 1 83.81 334 THR B N 1
ATOM 5591 C CA . THR B 1 334 ? -18.719 11.195 27.531 1 83.81 334 THR B CA 1
ATOM 5592 C C . THR B 1 334 ? -20.156 11.695 27.641 1 83.81 334 THR B C 1
ATOM 5594 O O . THR B 1 334 ? -20.391 12.859 27.984 1 83.81 334 THR B O 1
ATOM 5597 N N . ALA B 1 335 ? -21.078 10.93 27.312 1 79.56 335 ALA B N 1
ATOM 5598 C CA . ALA B 1 335 ? -22.5 11.305 27.391 1 79.56 335 ALA B CA 1
ATOM 5599 C C . ALA B 1 335 ? -22.891 11.703 28.812 1 79.56 335 ALA B C 1
ATOM 5601 O O . ALA B 1 335 ? -23.844 12.461 29 1 79.56 335 ALA B O 1
ATOM 5602 N N . GLU B 1 336 ? -22.047 11.328 29.688 1 80.81 336 GLU B N 1
ATOM 5603 C CA . GLU B 1 336 ? -22.406 11.539 31.078 1 80.81 336 GLU B CA 1
ATOM 5604 C C . GLU B 1 336 ? -21.688 12.75 31.672 1 80.81 336 GLU B C 1
ATOM 5606 O O . GLU B 1 336 ? -21.969 13.156 32.781 1 80.81 336 GLU B O 1
ATOM 5611 N N . TRP B 1 337 ? -20.859 13.312 30.906 1 85.62 337 TRP B N 1
ATOM 5612 C CA . TRP B 1 337 ? -20.031 14.391 31.453 1 85.62 337 TRP B CA 1
ATOM 5613 C C . TRP B 1 337 ? -20.797 15.711 31.453 1 85.62 337 TRP B C 1
ATOM 5615 O O . TRP B 1 337 ? -21.422 16.078 30.469 1 85.62 337 TRP B O 1
ATOM 5625 N N . ALA B 1 338 ? -20.844 16.391 32.625 1 85.31 338 ALA B N 1
ATOM 5626 C CA . ALA B 1 338 ? -21.484 17.688 32.781 1 85.31 338 ALA B CA 1
ATOM 5627 C C . ALA B 1 338 ? -20.453 18.812 32.844 1 85.31 338 ALA B C 1
ATOM 5629 O O . ALA B 1 338 ? -20.172 19.359 33.906 1 85.31 338 ALA B O 1
ATOM 5630 N N . ILE B 1 339 ? -19.906 19.219 31.672 1 88.69 339 ILE B N 1
ATOM 5631 C CA . ILE B 1 339 ? -18.891 20.266 31.562 1 88.69 339 ILE B CA 1
ATOM 5632 C C . ILE B 1 339 ? -19.266 21.219 30.422 1 88.69 339 ILE B C 1
ATOM 5634 O O . ILE B 1 339 ? -20.203 20.953 29.656 1 88.69 339 ILE B O 1
ATOM 5638 N N . PRO B 1 340 ? -18.562 22.438 30.438 1 89 340 PRO B N 1
ATOM 5639 C CA . PRO B 1 340 ? -18.875 23.359 29.359 1 89 340 PRO B CA 1
ATOM 5640 C C . PRO B 1 340 ? -18.781 22.719 27.984 1 89 340 PRO B C 1
ATOM 5642 O O . PRO B 1 340 ? -17.875 21.922 27.734 1 89 340 PRO B O 1
ATOM 5645 N N . MET B 1 341 ? -19.625 23.125 27.203 1 89.75 341 MET B N 1
ATOM 5646 C CA . MET B 1 341 ? -19.828 22.453 25.922 1 89.75 341 MET B CA 1
ATOM 5647 C C . MET B 1 341 ? -18.594 22.531 25.062 1 89.75 341 MET B C 1
ATOM 5649 O O . MET B 1 341 ? -18.25 21.578 24.359 1 89.75 341 MET B O 1
ATOM 5653 N N . VAL B 1 342 ? -17.938 23.688 25.031 1 94.5 342 VAL B N 1
ATOM 5654 C CA . VAL B 1 342 ? -16.734 23.859 24.234 1 94.5 342 VAL B CA 1
ATOM 5655 C C . VAL B 1 342 ? -15.656 22.875 24.688 1 94.5 342 VAL B C 1
ATOM 5657 O O . VAL B 1 342 ? -15.008 22.234 23.875 1 94.5 342 VAL B O 1
ATOM 5660 N N . LEU B 1 343 ? -15.5 22.781 25.984 1 95.38 343 LEU B N 1
ATOM 5661 C CA . LEU B 1 343 ? -14.523 21.859 26.547 1 95.38 343 LEU B CA 1
ATOM 5662 C C . LEU B 1 343 ? -14.922 20.422 26.281 1 95.38 343 LEU B C 1
ATOM 5664 O O . LEU B 1 343 ? -14.07 19.578 26 1 95.38 343 LEU B O 1
ATOM 5668 N N . LEU B 1 344 ? -16.172 20.188 26.422 1 93.69 344 LEU B N 1
ATOM 5669 C CA . LEU B 1 344 ? -16.672 18.844 26.203 1 93.69 344 LEU B CA 1
ATOM 5670 C C . LEU B 1 344 ? -16.422 18.406 24.75 1 93.69 344 LEU B C 1
ATOM 5672 O O . LEU B 1 344 ? -15.922 17.297 24.516 1 93.69 344 LEU B O 1
ATOM 5676 N N . ALA B 1 345 ? -16.797 19.266 23.812 1 95.38 345 ALA B N 1
ATOM 5677 C CA . ALA B 1 345 ? -16.594 18.953 22.406 1 95.38 345 ALA B CA 1
ATOM 5678 C C . ALA B 1 345 ? -15.125 18.719 22.094 1 95.38 345 ALA B C 1
ATOM 5680 O O . ALA B 1 345 ? -14.773 17.781 21.375 1 95.38 345 ALA B O 1
ATOM 5681 N N . TRP B 1 346 ? -14.289 19.547 22.625 1 97.12 346 TRP B N 1
ATOM 5682 C CA . TRP B 1 346 ? -12.844 19.406 22.453 1 97.12 346 TRP B CA 1
ATOM 5683 C C . TRP B 1 346 ? -12.359 18.094 23.047 1 97.12 346 TRP B C 1
ATOM 5685 O O . TRP B 1 346 ? -11.578 17.375 22.422 1 97.12 346 TRP B O 1
ATOM 5695 N N . LEU B 1 347 ? -12.797 17.766 24.234 1 96.19 347 LEU B N 1
ATOM 5696 C CA . LEU B 1 347 ? -12.352 16.578 24.938 1 96.19 347 LEU B CA 1
ATOM 5697 C C . LEU B 1 347 ? -12.781 15.312 24.203 1 96.19 347 LEU B C 1
ATOM 5699 O O . LEU B 1 347 ? -12.039 14.336 24.141 1 96.19 347 LEU B O 1
ATOM 5703 N N . ILE B 1 348 ? -13.984 15.312 23.719 1 93.5 348 ILE B N 1
ATOM 5704 C CA . ILE B 1 348 ? -14.477 14.164 22.969 1 93.5 348 ILE B CA 1
ATOM 5705 C C . ILE B 1 348 ? -13.602 13.922 21.75 1 93.5 348 ILE B C 1
ATOM 5707 O O . ILE B 1 348 ? -13.148 12.797 21.516 1 93.5 348 ILE B O 1
ATOM 5711 N N . ALA B 1 349 ? -13.367 14.961 21.016 1 95.94 349 ALA B N 1
ATOM 5712 C CA . ALA B 1 349 ? -12.516 14.852 19.828 1 95.94 349 ALA B CA 1
ATOM 5713 C C . ALA B 1 349 ? -11.102 14.422 20.219 1 95.94 349 ALA B C 1
ATOM 5715 O O . ALA B 1 349 ? -10.484 13.609 19.531 1 95.94 349 ALA B O 1
ATOM 5716 N N . ALA B 1 350 ? -10.625 15 21.266 1 96.38 350 ALA B N 1
ATOM 5717 C CA . ALA B 1 350 ? -9.289 14.672 21.75 1 96.38 350 ALA B CA 1
ATOM 5718 C C . ALA B 1 350 ? -9.18 13.188 22.109 1 96.38 350 ALA B C 1
ATOM 5720 O O . ALA B 1 350 ? -8.188 12.539 21.781 1 96.38 350 ALA B O 1
ATOM 5721 N N . LEU B 1 351 ? -10.141 12.703 22.781 1 93.75 351 LEU B N 1
ATOM 5722 C CA . LEU B 1 351 ? -10.148 11.305 23.172 1 93.75 351 LEU B CA 1
ATOM 5723 C C . LEU B 1 351 ? -10.172 10.391 21.953 1 93.75 351 LEU B C 1
ATOM 5725 O O . LEU B 1 351 ? -9.445 9.398 21.891 1 93.75 351 LEU B O 1
ATOM 5729 N N . PHE B 1 352 ? -11.008 10.75 21.016 1 91.75 352 PHE B N 1
ATOM 5730 C CA . PHE B 1 352 ? -11.07 9.969 19.781 1 91.75 352 PHE B CA 1
ATOM 5731 C C . PHE B 1 352 ? -9.734 10.016 19.047 1 91.75 352 PHE B C 1
ATOM 5733 O O . PHE B 1 352 ? -9.281 9 18.516 1 91.75 352 PHE B O 1
ATOM 5740 N N . ARG B 1 353 ? -9.156 11.172 19.016 1 94.31 353 ARG B N 1
ATOM 5741 C CA . ARG B 1 353 ? -7.883 11.336 18.328 1 94.31 353 ARG B CA 1
ATOM 5742 C C . ARG B 1 353 ? -6.801 10.477 18.969 1 94.31 353 ARG B C 1
ATOM 5744 O O . ARG B 1 353 ? -6.078 9.758 18.266 1 94.31 353 ARG B O 1
ATOM 5751 N N . ILE B 1 354 ? -6.707 10.547 20.25 1 92.88 354 ILE B N 1
ATOM 5752 C CA . ILE B 1 354 ? -5.68 9.805 20.969 1 92.88 354 ILE B CA 1
ATOM 5753 C C . ILE B 1 354 ? -5.926 8.312 20.828 1 92.88 354 ILE B C 1
ATOM 5755 O O . ILE B 1 354 ? -4.984 7.531 20.672 1 92.88 354 ILE B O 1
ATOM 5759 N N . ALA B 1 355 ? -7.141 7.988 20.781 1 90.06 355 ALA B N 1
ATOM 5760 C CA . ALA B 1 355 ? -7.504 6.57 20.781 1 90.06 355 ALA B CA 1
ATOM 5761 C C . ALA B 1 355 ? -7.387 5.977 19.375 1 90.06 355 ALA B C 1
ATOM 5763 O O . ALA B 1 355 ? -6.926 4.84 19.219 1 90.06 355 ALA B O 1
ATOM 5764 N N . LEU B 1 356 ? -7.754 6.734 18.375 1 88.94 356 LEU B N 1
ATOM 5765 C CA . LEU B 1 356 ? -7.93 6.129 17.062 1 88.94 356 LEU B CA 1
ATOM 5766 C C . LEU B 1 356 ? -6.875 6.637 16.078 1 88.94 356 LEU B C 1
ATOM 5768 O O . LEU B 1 356 ? -6.633 6.02 15.039 1 88.94 356 LEU B O 1
ATOM 5772 N N . GLY B 1 357 ? -6.297 7.816 16.359 1 89.75 357 GLY B N 1
ATOM 5773 C CA . GLY B 1 357 ? -5.121 8.266 15.625 1 89.75 357 GLY B CA 1
ATOM 5774 C C . GLY B 1 357 ? -5.461 9.031 14.359 1 89.75 357 GLY B C 1
ATOM 5775 O O . GLY B 1 357 ? -4.578 9.594 13.703 1 89.75 357 GLY B O 1
ATOM 5776 N N . SER B 1 358 ? -6.711 9.164 13.898 1 87.31 358 SER B N 1
ATOM 5777 C CA . SER B 1 358 ? -7.117 9.891 12.695 1 87.31 358 SER B CA 1
ATOM 5778 C C . SER B 1 358 ? -7.887 11.156 13.055 1 87.31 358 SER B C 1
ATOM 5780 O O . SER B 1 358 ? -8.906 11.102 13.742 1 87.31 358 SER B O 1
ATOM 5782 N N . GLY B 1 359 ? -7.332 12.25 12.539 1 90.25 359 GLY B N 1
ATOM 5783 C CA . GLY B 1 359 ? -8.008 13.508 12.789 1 90.25 359 GLY B CA 1
ATOM 5784 C C . GLY B 1 359 ? -9.406 13.57 12.188 1 90.25 359 GLY B C 1
ATOM 5785 O O . GLY B 1 359 ? -10.352 13.977 12.859 1 90.25 359 GLY B O 1
ATOM 5786 N N . THR B 1 360 ? -9.508 13.07 11.039 1 86.12 360 THR B N 1
ATOM 5787 C CA . THR B 1 360 ? -10.789 13.109 10.344 1 86.12 360 THR B CA 1
ATOM 5788 C C . THR B 1 360 ? -11.805 12.195 11.023 1 86.12 360 THR B C 1
ATOM 5790 O O . THR B 1 360 ? -12.977 12.547 11.164 1 86.12 360 THR B O 1
ATOM 5793 N N . VAL B 1 361 ? -11.336 11.07 11.445 1 88.12 361 VAL B N 1
ATOM 5794 C CA . VAL B 1 361 ? -12.219 10.141 12.141 1 88.12 361 VAL B CA 1
ATOM 5795 C C . VAL B 1 361 ? -12.633 10.727 13.484 1 88.12 361 VAL B C 1
ATOM 5797 O O . VAL B 1 361 ? -13.789 10.594 13.898 1 88.12 361 VAL B O 1
ATOM 5800 N N . ALA B 1 362 ? -11.68 11.359 14.102 1 93.56 362 ALA B N 1
ATOM 5801 C CA . ALA B 1 362 ? -11.977 11.992 15.383 1 93.56 362 ALA B CA 1
ATOM 5802 C C . ALA B 1 362 ? -13.031 13.086 15.219 1 93.56 362 ALA B C 1
ATOM 5804 O O . ALA B 1 362 ? -13.961 13.18 16.016 1 93.56 362 ALA B O 1
ATOM 5805 N N . VAL B 1 363 ? -12.93 13.852 14.195 1 94.06 363 VAL B N 1
ATOM 5806 C CA . VAL B 1 363 ? -13.875 14.93 13.945 1 94.06 363 VAL B CA 1
ATOM 5807 C C . VAL B 1 363 ? -15.25 14.352 13.625 1 94.06 363 VAL B C 1
ATOM 5809 O O . VAL B 1 363 ? -16.266 14.797 14.172 1 94.06 363 VAL B O 1
ATOM 5812 N N . THR B 1 364 ? -15.273 13.352 12.805 1 91.44 364 THR B N 1
ATOM 5813 C CA . THR B 1 364 ? -16.531 12.742 12.398 1 91.44 364 THR B CA 1
ATOM 5814 C C . THR B 1 364 ? -17.25 12.133 13.602 1 91.44 364 THR B C 1
ATOM 5816 O O . THR B 1 364 ? -18.453 12.367 13.797 1 91.44 364 THR B O 1
ATOM 5819 N N . ALA B 1 365 ? -16.5 11.414 14.336 1 90.81 365 ALA B N 1
ATOM 5820 C CA . ALA B 1 365 ? -17.094 10.742 15.5 1 90.81 365 ALA B CA 1
ATOM 5821 C C . ALA B 1 365 ? -17.562 11.758 16.547 1 90.81 365 ALA B C 1
ATOM 5823 O O . ALA B 1 365 ? -18.656 11.648 17.078 1 90.81 365 ALA B O 1
ATOM 5824 N N . ALA B 1 366 ? -16.719 12.672 16.797 1 94.06 366 ALA B N 1
ATOM 5825 C CA . ALA B 1 366 ? -17.062 13.688 17.781 1 94.06 366 ALA B CA 1
ATOM 5826 C C . ALA B 1 366 ? -18.266 14.508 17.344 1 94.06 366 ALA B C 1
ATOM 5828 O O . ALA B 1 366 ? -19.141 14.828 18.141 1 94.06 366 ALA B O 1
ATOM 5829 N N . ALA B 1 367 ? -18.297 14.875 16.109 1 93.62 367 ALA B N 1
ATOM 5830 C CA . ALA B 1 367 ? -19.422 15.633 15.57 1 93.62 367 ALA B CA 1
ATOM 5831 C C . ALA B 1 367 ? -20.719 14.859 15.711 1 93.62 367 ALA B C 1
ATOM 5833 O O . ALA B 1 367 ? -21.766 15.445 15.984 1 93.62 367 ALA B O 1
ATOM 5834 N N . GLY B 1 368 ? -20.672 13.617 15.484 1 88.94 368 GLY B N 1
ATOM 5835 C CA . GLY B 1 368 ? -21.859 12.781 15.648 1 88.94 368 GLY B CA 1
ATOM 5836 C C . GLY B 1 368 ? -22.422 12.805 17.062 1 88.94 368 GLY B C 1
ATOM 5837 O O . GLY B 1 368 ? -23.625 12.727 17.25 1 88.94 368 GLY B O 1
ATOM 5838 N N . ILE B 1 369 ? -21.578 12.906 17.984 1 88.44 369 ILE B N 1
ATOM 5839 C CA . ILE B 1 369 ? -21.984 12.898 19.391 1 88.44 369 ILE B CA 1
ATOM 5840 C C . ILE B 1 369 ? -22.484 14.289 19.781 1 88.44 369 ILE B C 1
ATOM 5842 O O . ILE B 1 369 ? -23.453 14.414 20.547 1 88.44 369 ILE B O 1
ATOM 5846 N N . VAL B 1 370 ? -21.906 15.305 19.25 1 91.31 370 VAL B N 1
ATOM 5847 C CA . VAL B 1 370 ? -22.156 16.672 19.672 1 91.31 370 VAL B CA 1
ATOM 5848 C C . VAL B 1 370 ? -23.375 17.234 18.922 1 91.31 370 VAL B C 1
ATOM 5850 O O . VAL B 1 370 ? -24.109 18.062 19.453 1 91.31 370 VAL B O 1
ATOM 5853 N N . ALA B 1 371 ? -23.609 16.766 17.766 1 90.44 371 ALA B N 1
ATOM 5854 C CA . ALA B 1 371 ? -24.609 17.312 16.859 1 90.44 371 ALA B CA 1
ATOM 5855 C C . ALA B 1 371 ? -25.984 17.375 17.531 1 90.44 371 ALA B C 1
ATOM 5857 O O . ALA B 1 371 ? -26.656 18.4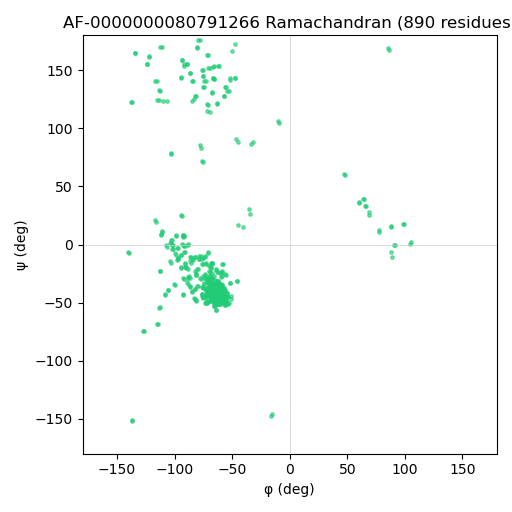06 17.5 1 90.44 371 ALA B O 1
ATOM 5858 N N . PRO B 1 372 ? -26.422 16.281 18.141 1 85.44 372 PRO B N 1
ATOM 5859 C CA . PRO B 1 372 ? -27.75 16.328 18.75 1 85.44 372 PRO B CA 1
ATOM 5860 C C . PRO B 1 372 ? -27.844 17.328 19.906 1 85.44 372 PRO B C 1
ATOM 5862 O O . PRO B 1 372 ? -28.938 17.797 20.234 1 85.44 372 PRO B O 1
ATOM 5865 N N . MET B 1 373 ? -26.734 17.672 20.469 1 85.62 373 MET B N 1
ATOM 5866 C CA . MET B 1 373 ? -26.703 18.578 21.609 1 85.62 373 MET B CA 1
ATOM 5867 C C . MET B 1 373 ? -26.859 20.031 21.141 1 85.62 373 MET B C 1
ATOM 5869 O O . MET B 1 373 ? -27.141 20.922 21.953 1 85.62 373 MET B O 1
ATOM 5873 N N . LEU B 1 374 ? -26.734 20.25 19.844 1 87.44 374 LEU B N 1
ATOM 5874 C CA . LEU B 1 374 ? -26.703 21.609 19.328 1 87.44 374 LEU B CA 1
ATOM 5875 C C . LEU B 1 374 ? -27.984 21.922 18.531 1 87.44 374 LEU B C 1
ATOM 5877 O O . LEU B 1 374 ? -28.047 22.938 17.844 1 87.44 374 LEU B O 1
ATOM 5881 N N . ALA B 1 375 ? -28.922 21.156 18.578 1 77.19 375 ALA B N 1
ATOM 5882 C CA . ALA B 1 375 ? -30.125 21.281 17.766 1 77.19 375 ALA B CA 1
ATOM 5883 C C . ALA B 1 375 ? -30.719 22.688 17.891 1 77.19 375 ALA B C 1
ATOM 5885 O O . ALA B 1 375 ? -31.203 23.25 16.906 1 77.19 375 ALA B O 1
ATOM 5886 N N . GLN B 1 376 ? -30.609 23.344 19.016 1 78.94 376 GLN B N 1
ATOM 5887 C CA . GLN B 1 376 ? -31.266 24.625 19.188 1 78.94 376 GLN B CA 1
ATOM 5888 C C . GLN B 1 376 ? -30.234 25.734 19.406 1 78.94 376 GLN B C 1
ATOM 5890 O O . GLN B 1 376 ? -30.594 26.844 19.828 1 78.94 376 GLN B O 1
ATOM 5895 N N . SER B 1 377 ? -29.094 25.484 19.016 1 86.06 377 SER B N 1
ATOM 5896 C CA . SER B 1 377 ? -28.031 26.453 19.266 1 86.06 377 SER B CA 1
ATOM 5897 C C . SER B 1 377 ? -27.891 27.422 18.094 1 86.06 377 SER B C 1
ATOM 5899 O O . SER B 1 377 ? -28.297 27.109 16.969 1 86.06 377 SER B O 1
ATOM 5901 N N . ASP B 1 378 ? -27.391 28.531 18.359 1 88.62 378 ASP B N 1
ATOM 5902 C CA . ASP B 1 378 ? -27.219 29.547 17.312 1 88.62 378 ASP B CA 1
ATOM 5903 C C . ASP B 1 378 ? -25.984 29.25 16.469 1 88.62 378 ASP B C 1
ATOM 5905 O O . ASP B 1 378 ? -25.266 28.297 16.719 1 88.62 378 ASP B O 1
ATOM 5909 N N . SER B 1 379 ? -25.797 30.062 15.461 1 88.25 379 SER B N 1
ATOM 5910 C CA . SER B 1 379 ? -24.766 29.859 14.445 1 88.25 379 SER B CA 1
ATOM 5911 C C . SER B 1 379 ? -23.375 30.016 15.031 1 88.25 379 SER B C 1
ATOM 5913 O O . SER B 1 379 ? -22.453 29.297 14.656 1 88.25 379 SER B O 1
ATOM 5915 N N . VAL B 1 380 ? -23.266 30.969 15.922 1 90.94 380 VAL B N 1
ATOM 5916 C CA . VAL B 1 380 ? -21.969 31.25 16.531 1 90.94 380 VAL B CA 1
ATOM 5917 C C . VAL B 1 380 ? -21.547 30.062 17.391 1 90.94 380 VAL B C 1
ATOM 5919 O O . VAL B 1 380 ? -20.391 29.625 17.344 1 90.94 380 VAL B O 1
ATOM 5922 N N . HIS B 1 381 ? -22.453 29.578 18.141 1 92.56 381 HIS B N 1
ATOM 5923 C CA . HIS B 1 381 ? -22.156 28.453 19.016 1 92.56 381 HIS B CA 1
ATOM 5924 C C . HIS B 1 381 ? -21.828 27.203 18.219 1 92.56 381 HIS B C 1
ATOM 5926 O O . HIS B 1 381 ? -20.922 26.453 18.578 1 92.56 381 HIS B O 1
ATOM 5932 N N . LYS B 1 382 ? -22.578 27 17.219 1 94.38 382 LYS B N 1
ATOM 5933 C CA . LYS B 1 382 ? -22.312 25.859 16.359 1 94.38 382 LYS B CA 1
ATOM 5934 C C . LYS B 1 382 ? -20.906 25.969 15.734 1 94.38 382 LYS B C 1
ATOM 5936 O O . LYS B 1 382 ? -20.188 24.969 15.664 1 94.38 382 LYS B O 1
ATOM 5941 N N . ALA B 1 383 ? -20.578 27.141 15.281 1 94.81 383 ALA B N 1
ATOM 5942 C CA . ALA B 1 383 ? -19.266 27.375 14.688 1 94.81 383 ALA B CA 1
ATOM 5943 C C . ALA B 1 383 ? -18.156 27.125 15.711 1 94.81 383 ALA B C 1
ATOM 5945 O O . ALA B 1 383 ? -17.109 26.547 15.375 1 94.81 383 ALA B O 1
ATOM 5946 N N . MET B 1 384 ? -18.359 27.547 16.906 1 95.38 384 MET B N 1
ATOM 5947 C CA . MET B 1 384 ? -17.375 27.359 17.969 1 95.38 384 MET B CA 1
ATOM 5948 C C . MET B 1 384 ? -17.188 25.875 18.266 1 95.38 384 MET B C 1
ATOM 5950 O O . MET B 1 384 ? -16.078 25.422 18.547 1 95.38 384 MET B O 1
ATOM 5954 N N . MET B 1 385 ? -18.266 25.141 18.172 1 95.81 385 MET B N 1
ATOM 5955 C CA . MET B 1 385 ? -18.188 23.703 18.453 1 95.81 385 MET B CA 1
ATOM 5956 C C . MET B 1 385 ? -17.422 22.984 17.344 1 95.81 385 MET B C 1
ATOM 5958 O O . MET B 1 385 ? -16.688 22.031 17.609 1 95.81 385 MET B O 1
ATOM 5962 N N . VAL B 1 386 ? -17.625 23.422 16.156 1 96.12 386 VAL B N 1
ATOM 5963 C CA . VAL B 1 386 ? -16.859 22.859 15.047 1 96.12 386 VAL B CA 1
ATOM 5964 C C . VAL B 1 386 ? -15.367 23.062 15.297 1 96.12 386 VAL B C 1
ATOM 5966 O O . VAL B 1 386 ? -14.578 22.125 15.156 1 96.12 386 VAL B O 1
ATOM 5969 N N . LEU B 1 387 ? -15.008 24.281 15.664 1 97.31 387 LEU B N 1
ATOM 5970 C CA . LEU B 1 387 ? -13.609 24.609 15.891 1 97.31 387 LEU B CA 1
ATOM 5971 C C . LEU B 1 387 ? -13.062 23.844 17.109 1 97.31 387 LEU B C 1
ATOM 5973 O O . LEU B 1 387 ? -11.906 23.438 17.109 1 97.31 387 LEU B O 1
ATOM 5977 N N . ALA B 1 388 ? -13.898 23.672 18.109 1 97.19 388 ALA B N 1
ATOM 5978 C CA . ALA B 1 388 ? -13.492 22.906 19.281 1 97.19 388 ALA B CA 1
ATOM 5979 C C . ALA B 1 388 ? -13.188 21.469 18.922 1 97.19 388 ALA B C 1
ATOM 5981 O O . ALA B 1 388 ? -12.18 20.906 19.359 1 97.19 388 ALA B O 1
ATOM 5982 N N . ILE B 1 389 ? -14.023 20.906 18.156 1 96.81 389 ILE B N 1
ATOM 5983 C CA . ILE B 1 389 ? -13.852 19.531 17.703 1 96.81 389 ILE B CA 1
ATOM 5984 C C . ILE B 1 389 ? -12.594 19.406 16.859 1 96.81 389 ILE B C 1
ATOM 5986 O O . ILE B 1 389 ? -11.773 18.516 17.062 1 96.81 389 ILE B O 1
ATOM 5990 N N . CYS B 1 390 ? -12.398 20.312 15.977 1 96.56 390 CYS B N 1
ATOM 5991 C CA . CYS B 1 390 ? -11.266 20.266 15.062 1 96.56 390 CYS B CA 1
ATOM 5992 C C . CYS B 1 390 ? -9.953 20.469 15.812 1 96.56 390 CYS B C 1
ATOM 5994 O O . CYS B 1 390 ? -8.969 19.781 15.555 1 96.56 390 CYS B O 1
ATOM 5996 N N . THR B 1 391 ? -9.938 21.438 16.672 1 96.88 391 THR B N 1
ATOM 5997 C CA . THR B 1 391 ? -8.727 21.641 17.453 1 96.88 391 THR B CA 1
ATOM 5998 C C . THR B 1 391 ? -8.453 20.453 18.375 1 96.88 391 THR B C 1
ATOM 6000 O O . THR B 1 391 ? -7.293 20.078 18.578 1 96.88 391 THR B O 1
ATOM 6003 N N . GLY B 1 392 ? -9.469 19.906 18.922 1 96.81 392 GLY B N 1
ATOM 6004 C CA . GLY B 1 392 ? -9.305 18.719 19.734 1 96.81 392 GLY B CA 1
ATOM 6005 C C . GLY B 1 392 ? -8.742 17.547 18.953 1 96.81 392 GLY B C 1
ATOM 6006 O O . GLY B 1 392 ? -7.953 16.75 19.484 1 96.81 392 GLY B O 1
ATOM 6007 N N . SER B 1 393 ? -9.133 17.453 17.75 1 95.62 393 SER B N 1
ATOM 6008 C CA . SER B 1 393 ? -8.734 16.328 16.906 1 95.62 393 SER B CA 1
ATOM 6009 C C . SER B 1 393 ? -7.254 16.422 16.531 1 95.62 393 SER B C 1
ATOM 6011 O O . SER B 1 393 ? -6.68 15.461 16.016 1 95.62 393 SER B O 1
ATOM 6013 N N . MET B 1 394 ? -6.605 17.516 16.891 1 95.5 394 MET B N 1
ATOM 6014 C CA . MET B 1 394 ? -5.195 17.719 16.562 1 95.5 394 MET B CA 1
ATOM 6015 C C . MET B 1 394 ? -4.301 17.219 17.688 1 95.5 394 MET B C 1
ATOM 6017 O O . MET B 1 394 ? -3.09 17.078 17.516 1 95.5 394 MET B O 1
ATOM 6021 N N . ILE B 1 395 ? -4.871 16.844 18.75 1 95.31 395 ILE B N 1
ATOM 6022 C CA . ILE B 1 395 ? -4.102 16.656 19.969 1 95.31 395 ILE B CA 1
ATOM 6023 C C . ILE B 1 395 ? -3.279 15.375 19.875 1 95.31 395 ILE B C 1
ATOM 6025 O O . ILE B 1 395 ? -3.77 14.352 19.406 1 95.31 395 ILE B O 1
ATOM 6029 N N . PHE B 1 396 ? -2.135 15.438 20.25 1 95 396 PHE B N 1
ATOM 6030 C CA . PHE B 1 396 ? -1.225 14.359 20.609 1 95 396 PHE B CA 1
ATOM 6031 C C . PHE B 1 396 ? -1.243 13.25 19.562 1 95 396 PHE B C 1
ATOM 6033 O O . PHE B 1 396 ? -1.492 12.086 19.891 1 95 396 PHE B O 1
ATOM 6040 N N . SER B 1 397 ? -0.906 13.547 18.391 1 94.88 397 SER B N 1
ATOM 6041 C CA . SER B 1 397 ? -0.666 12.57 17.328 1 94.88 397 SER B CA 1
ATOM 6042 C C . SER B 1 397 ? 0.512 11.664 17.672 1 94.88 397 SER B C 1
ATOM 6044 O O . SER B 1 397 ? 1.616 12.141 17.938 1 94.88 397 SER B O 1
ATOM 6046 N N . HIS B 1 398 ? 0.266 10.383 17.734 1 94.12 398 HIS B N 1
ATOM 6047 C CA . HIS B 1 398 ? 1.31 9.438 18.125 1 94.12 398 HIS B CA 1
ATOM 6048 C C . HIS B 1 398 ? 1.3 8.203 17.234 1 94.12 398 HIS B C 1
ATOM 6050 O O . HIS B 1 398 ? 0.979 8.289 16.047 1 94.12 398 HIS B O 1
ATOM 6056 N N . VAL B 1 399 ? 1.704 7.082 17.688 1 90.94 399 VAL B N 1
ATOM 6057 C CA . VAL B 1 399 ? 2.125 5.918 16.922 1 90.94 399 VAL B CA 1
ATOM 6058 C C . VAL B 1 399 ? 0.922 5.32 16.188 1 90.94 399 VAL B C 1
ATOM 6060 O O . VAL B 1 399 ? 1.083 4.531 15.258 1 90.94 399 VAL B O 1
ATOM 6063 N N . ASN B 1 400 ? -0.295 5.617 16.531 1 90.62 400 ASN B N 1
ATOM 6064 C CA . ASN B 1 400 ? -1.463 5.109 15.812 1 90.62 400 ASN B CA 1
ATOM 6065 C C . ASN B 1 400 ? -1.912 6.07 14.719 1 90.62 400 ASN B C 1
ATOM 6067 O O . ASN B 1 400 ? -2.986 5.898 14.141 1 90.62 400 ASN B O 1
ATOM 6071 N N . ASP B 1 401 ? -1.081 7.105 14.492 1 92.38 401 ASP B N 1
ATOM 6072 C CA . ASP B 1 401 ? -1.399 8.125 13.508 1 92.38 401 ASP B CA 1
ATOM 6073 C C . ASP B 1 401 ? -0.424 8.078 12.328 1 92.38 401 ASP B C 1
ATOM 6075 O O . ASP B 1 401 ? 0.793 8.07 12.531 1 92.38 401 ASP B O 1
ATOM 6079 N N . GLY B 1 402 ? -1.019 8.109 11.18 1 91 402 GLY B N 1
ATOM 6080 C CA . GLY B 1 402 ? -0.2 8.102 9.977 1 91 402 GLY B CA 1
ATOM 6081 C C . GLY B 1 402 ? 0.691 9.328 9.859 1 91 402 GLY B C 1
ATOM 6082 O O . GLY B 1 402 ? 1.825 9.234 9.391 1 91 402 GLY B O 1
ATOM 6083 N N . ALA B 1 403 ? 0.174 10.484 10.25 1 93.19 403 ALA B N 1
ATOM 6084 C CA . ALA B 1 403 ? 0.945 11.719 10.18 1 93.19 403 ALA B CA 1
ATOM 6085 C C . ALA B 1 403 ? 2.193 11.641 11.055 1 93.19 403 ALA B C 1
ATOM 6087 O O . ALA B 1 403 ? 3.24 12.188 10.703 1 93.19 403 ALA B O 1
ATOM 6088 N N . PHE B 1 404 ? 2.111 10.969 12.219 1 94.75 404 PHE B N 1
ATOM 6089 C CA . PHE B 1 404 ? 3.242 10.734 13.102 1 94.75 404 PHE B CA 1
ATOM 6090 C C . PHE B 1 404 ? 4.359 10 12.375 1 94.75 404 PHE B C 1
ATOM 6092 O O . PHE B 1 404 ? 5.523 10.406 12.438 1 94.75 404 PHE B O 1
ATOM 6099 N N . TRP B 1 405 ? 4.023 9.031 11.672 1 91.81 405 TRP B N 1
ATOM 6100 C CA . TRP B 1 405 ? 5 8.18 11 1 91.81 405 TRP B CA 1
ATOM 6101 C C . TRP B 1 405 ? 5.586 8.891 9.781 1 91.81 405 TRP B C 1
ATOM 6103 O O . TRP B 1 405 ? 6.762 8.695 9.445 1 91.81 405 TRP B O 1
ATOM 6113 N N . LEU B 1 406 ? 4.758 9.641 9.078 1 92.56 406 LEU B N 1
ATOM 6114 C CA . LEU B 1 406 ? 5.281 10.43 7.969 1 92.56 406 LEU B CA 1
ATOM 6115 C C . LEU B 1 406 ? 6.406 11.344 8.438 1 92.56 406 LEU B C 1
ATOM 6117 O O . LEU B 1 406 ? 7.492 11.352 7.852 1 92.56 406 LEU B O 1
ATOM 6121 N N . PHE B 1 407 ? 6.098 12.047 9.469 1 93.38 407 PHE B N 1
ATOM 6122 C CA . PHE B 1 407 ? 7.09 12.961 10.023 1 93.38 407 PHE B CA 1
ATOM 6123 C C . PHE B 1 407 ? 8.32 12.203 10.508 1 93.38 407 PHE B C 1
ATOM 6125 O O . PHE B 1 407 ? 9.453 12.578 10.203 1 93.38 407 PHE B O 1
ATOM 6132 N N . GLN B 1 408 ? 8.117 11.148 11.203 1 92.88 408 GLN B N 1
ATOM 6133 C CA . GLN B 1 408 ? 9.188 10.344 11.789 1 92.88 408 GLN B CA 1
ATOM 6134 C C . GLN B 1 408 ? 10.094 9.758 10.703 1 92.88 408 GLN B C 1
ATOM 6136 O O . GLN B 1 408 ? 11.32 9.852 10.797 1 92.88 408 GLN B O 1
ATOM 6141 N N . GLU B 1 409 ? 9.531 9.203 9.695 1 89.44 409 GLU B N 1
ATOM 6142 C CA . GLU B 1 409 ? 10.297 8.484 8.68 1 89.44 409 GLU B CA 1
ATOM 6143 C C . GLU B 1 409 ? 11.008 9.445 7.738 1 89.44 409 GLU B C 1
ATOM 6145 O O . GLU B 1 409 ? 12.164 9.219 7.375 1 89.44 409 GLU B O 1
ATOM 6150 N N . TYR B 1 410 ? 10.375 10.469 7.316 1 88.5 410 TYR B N 1
ATOM 6151 C CA . TYR B 1 410 ? 10.984 11.383 6.359 1 88.5 410 TYR B CA 1
ATOM 6152 C C . TYR B 1 410 ? 12.18 12.102 6.973 1 88.5 410 TYR B C 1
ATOM 6154 O O . TYR B 1 410 ? 13.188 12.328 6.301 1 88.5 410 TYR B O 1
ATOM 6162 N N . PHE B 1 411 ? 12.086 12.367 8.195 1 90.94 411 PHE B N 1
ATOM 6163 C CA . PHE B 1 411 ? 13.172 13.133 8.812 1 90.94 411 PHE B CA 1
ATOM 6164 C C . PHE B 1 411 ? 14.086 12.219 9.617 1 90.94 41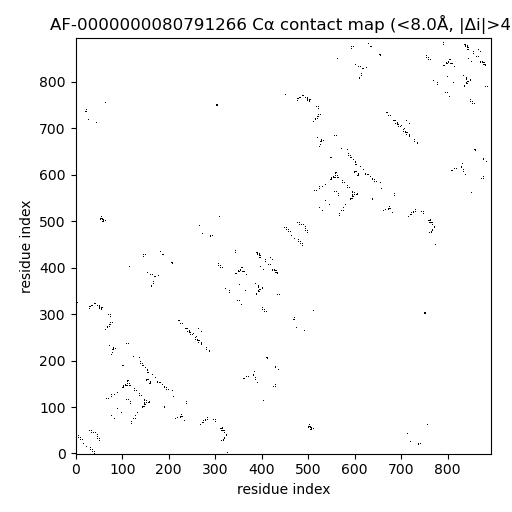1 PHE B C 1
ATOM 6166 O O . PHE B 1 411 ? 15.008 12.695 10.289 1 90.94 411 PHE B O 1
ATOM 6173 N N . GLY B 1 412 ? 13.797 10.938 9.555 1 88.19 412 GLY B N 1
ATOM 6174 C CA . GLY B 1 412 ? 14.688 9.945 10.141 1 88.19 412 GLY B CA 1
ATOM 6175 C C . GLY B 1 412 ? 14.805 10.062 11.648 1 88.19 412 GLY B C 1
ATOM 6176 O O . GLY B 1 412 ? 15.898 9.914 12.203 1 88.19 412 GLY B O 1
ATOM 6177 N N . MET B 1 413 ? 13.758 10.344 12.305 1 91.25 413 MET B N 1
ATOM 6178 C CA . MET B 1 413 ? 13.766 10.5 13.758 1 91.25 413 MET B CA 1
ATOM 6179 C C . MET B 1 413 ? 13.398 9.188 14.438 1 91.25 413 MET B C 1
ATOM 6181 O O . MET B 1 413 ? 12.797 8.305 13.82 1 91.25 413 MET B O 1
ATOM 6185 N N . THR B 1 414 ? 13.805 9.094 15.703 1 91.06 414 THR B N 1
ATOM 6186 C CA . THR B 1 414 ? 13.32 7.98 16.516 1 91.06 414 THR B CA 1
ATOM 6187 C C . THR B 1 414 ? 11.922 8.266 17.047 1 91.06 414 THR B C 1
ATOM 6189 O O . THR B 1 414 ? 11.445 9.398 16.984 1 91.06 414 THR B O 1
ATOM 6192 N N . VAL B 1 415 ? 11.344 7.203 17.594 1 92.25 415 VAL B N 1
ATOM 6193 C CA . VAL B 1 415 ? 9.992 7.336 18.109 1 92.25 415 VAL B CA 1
ATOM 6194 C C . VAL B 1 415 ? 9.984 8.32 19.281 1 92.25 415 VAL B C 1
ATOM 6196 O O . VAL B 1 415 ? 9.18 9.258 19.312 1 92.25 415 VAL B O 1
ATOM 6199 N N . PRO B 1 416 ? 10.906 8.234 20.219 1 92.19 416 PRO B N 1
ATOM 6200 C CA . PRO B 1 416 ? 10.906 9.195 21.328 1 92.19 416 PRO B CA 1
ATOM 6201 C C . PRO B 1 416 ? 11.148 10.633 20.875 1 92.19 416 PRO B C 1
ATOM 6203 O O . PRO B 1 416 ? 10.508 11.562 21.359 1 92.19 416 PRO B O 1
ATOM 6206 N N . GLN B 1 417 ? 12.016 10.82 19.969 1 92.5 417 GLN B N 1
ATOM 6207 C CA . GLN B 1 417 ? 12.281 12.148 19.422 1 92.5 417 GLN B CA 1
ATOM 6208 C C . GLN B 1 417 ? 11.039 12.727 18.75 1 92.5 417 GLN B C 1
ATOM 6210 O O . GLN B 1 417 ? 10.758 13.914 18.875 1 92.5 417 GLN B O 1
ATOM 6215 N N . THR B 1 418 ? 10.367 11.883 18.047 1 93.88 418 THR B N 1
ATOM 6216 C CA . THR B 1 418 ? 9.172 12.32 17.328 1 93.88 418 THR B CA 1
ATOM 6217 C C . THR B 1 418 ? 8.062 12.695 18.312 1 93.88 418 THR B C 1
ATOM 6219 O O . THR B 1 418 ? 7.336 13.664 18.094 1 93.88 418 THR B O 1
ATOM 6222 N N . LEU B 1 419 ? 7.949 11.969 19.422 1 94.12 419 LEU B N 1
ATOM 6223 C CA . LEU B 1 419 ? 6.98 12.297 20.469 1 94.12 419 LEU B CA 1
ATOM 6224 C C . LEU B 1 419 ? 7.289 13.656 21.094 1 94.12 419 LEU B C 1
ATOM 6226 O O . LEU B 1 419 ? 6.379 14.445 21.359 1 94.12 419 LEU B O 1
ATOM 6230 N N . LYS B 1 420 ? 8.531 13.977 21.172 1 93 420 LYS B N 1
ATOM 6231 C CA . LYS B 1 420 ? 8.969 15.203 21.844 1 93 420 LYS B CA 1
ATOM 6232 C C . LYS B 1 420 ? 8.93 16.391 20.891 1 93 420 LYS B C 1
ATOM 6234 O O . LYS B 1 420 ? 9.086 17.531 21.312 1 93 420 LYS B O 1
ATOM 6239 N N . THR B 1 421 ? 8.75 16.156 19.625 1 92.75 421 THR B N 1
ATOM 6240 C CA . THR B 1 421 ? 8.727 17.234 18.656 1 92.75 421 THR B CA 1
ATOM 6241 C C . THR B 1 421 ? 7.348 17.359 18.016 1 92.75 421 THR B C 1
ATOM 6243 O O . THR B 1 421 ? 6.52 18.156 18.453 1 92.75 421 THR B O 1
ATOM 6246 N N . TRP B 1 422 ? 7.043 16.328 17.234 1 94.25 422 TRP B N 1
ATOM 6247 C CA . TRP B 1 422 ? 5.793 16.328 16.469 1 94.25 422 TRP B CA 1
ATOM 6248 C C . TRP B 1 422 ? 4.59 16.281 17.406 1 94.25 422 TRP B C 1
ATOM 6250 O O . TRP B 1 422 ? 3.701 17.141 17.328 1 94.25 422 TRP B O 1
ATOM 6260 N N . SER B 1 423 ? 4.574 15.32 18.297 1 96.12 423 SER B N 1
ATOM 6261 C CA . SER B 1 423 ? 3.424 15.125 19.172 1 96.12 423 SER B CA 1
ATOM 6262 C C . SER B 1 423 ? 3.254 16.312 20.125 1 96.12 423 SER B C 1
ATOM 6264 O O . SER B 1 423 ? 2.131 16.734 20.391 1 96.12 423 SER B O 1
ATOM 6266 N N . LEU B 1 424 ? 4.348 16.75 20.609 1 95.69 424 LEU B N 1
ATOM 6267 C CA . LEU B 1 424 ? 4.301 17.891 21.516 1 95.69 424 LEU B CA 1
ATOM 6268 C C . LEU B 1 424 ? 3.828 19.141 20.781 1 95.69 424 LEU B C 1
ATOM 6270 O O . LEU B 1 424 ? 3.039 19.922 21.312 1 95.69 424 LEU B O 1
ATOM 6274 N N . LEU B 1 425 ? 4.297 19.375 19.594 1 95.69 425 LEU B N 1
ATOM 6275 C CA . LEU B 1 425 ? 3.912 20.516 18.781 1 95.69 425 LEU B CA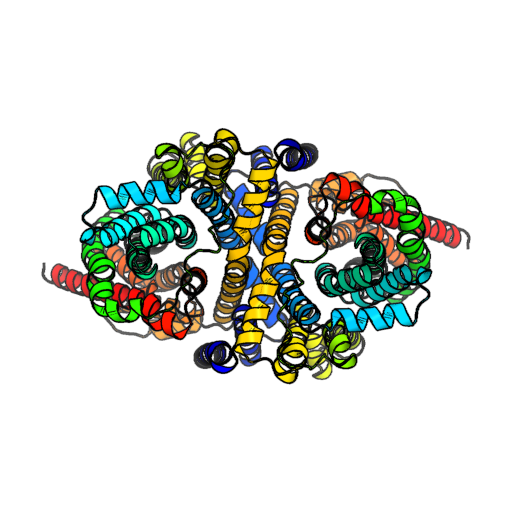 1
ATOM 6276 C C . LEU B 1 425 ? 2.4 20.562 18.578 1 95.69 425 LEU B C 1
ATOM 6278 O O . LEU B 1 425 ? 1.762 21.578 18.828 1 95.69 425 LEU B O 1
ATOM 6282 N N . VAL B 1 426 ? 1.846 19.438 18.125 1 96.38 426 VAL B N 1
ATOM 6283 C CA . VAL B 1 426 ? 0.425 19.422 17.781 1 96.38 426 VAL B CA 1
ATOM 6284 C C . VAL B 1 426 ? -0.405 19.516 19.062 1 96.38 426 VAL B C 1
ATOM 6286 O O . VAL B 1 426 ? -1.536 20.016 19.047 1 96.38 426 VAL B O 1
ATOM 6289 N N . THR B 1 427 ? 0.15 19 20.172 1 97.19 427 THR B N 1
ATOM 6290 C CA . THR B 1 427 ? -0.526 19.125 21.469 1 97.19 427 THR B CA 1
ATOM 6291 C C . THR B 1 427 ? -0.602 20.594 21.891 1 97.19 427 THR B C 1
ATOM 6293 O O . THR B 1 427 ? -1.652 21.062 22.344 1 97.19 427 THR B O 1
ATOM 6296 N N . ILE B 1 428 ? 0.469 21.25 21.75 1 96.88 428 ILE B N 1
ATOM 6297 C CA . ILE B 1 428 ? 0.505 22.672 22.109 1 96.88 428 ILE B CA 1
ATOM 6298 C C . ILE B 1 428 ? -0.494 23.438 21.25 1 96.88 428 ILE B C 1
ATOM 6300 O O . ILE B 1 428 ? -1.265 24.25 21.766 1 96.88 428 ILE B O 1
ATOM 6304 N N . GLN B 1 429 ? -0.481 23.203 20.016 1 97.31 429 GLN B N 1
ATOM 6305 C CA . GLN B 1 429 ? -1.394 23.906 19.125 1 97.31 429 GLN B CA 1
ATOM 6306 C C . GLN B 1 429 ? -2.848 23.594 19.469 1 97.31 429 GLN B C 1
ATOM 6308 O O . GLN B 1 429 ? -3.705 24.484 19.422 1 97.31 429 GLN B O 1
ATOM 6313 N N . SER B 1 430 ? -3.088 22.312 19.719 1 97.75 430 SER B N 1
ATOM 6314 C CA . SER B 1 430 ? -4.438 21.906 20.109 1 97.75 430 SER B CA 1
ATOM 6315 C C . SER B 1 430 ? -4.887 22.656 21.375 1 97.75 430 SER B C 1
ATOM 6317 O O . SER B 1 430 ? -6.008 23.156 21.422 1 97.75 430 SER B O 1
ATOM 6319 N N . VAL B 1 431 ? -4.059 22.75 22.391 1 97.62 431 VAL B N 1
ATOM 6320 C CA . VAL B 1 431 ? -4.387 23.359 23.672 1 97.62 431 VAL B CA 1
ATOM 6321 C C . VAL B 1 431 ? -4.52 24.875 23.5 1 97.62 431 VAL B C 1
ATOM 6323 O O . VAL B 1 431 ? -5.402 25.5 24.094 1 97.62 431 VAL B O 1
ATOM 6326 N N . VAL B 1 432 ? -3.664 25.469 22.719 1 97.5 432 VAL B N 1
ATOM 6327 C CA . VAL B 1 432 ? -3.76 26.891 22.438 1 97.5 432 VAL B CA 1
ATOM 6328 C C . VAL B 1 432 ? -5.078 27.203 21.734 1 97.5 432 VAL B C 1
ATOM 6330 O O . VAL B 1 432 ? -5.719 28.219 22.016 1 97.5 432 VAL B O 1
ATOM 6333 N N . GLY B 1 433 ? -5.406 26.328 20.781 1 97.25 433 GLY B N 1
ATOM 6334 C CA . GLY B 1 433 ? -6.707 26.484 20.141 1 97.25 433 GLY B CA 1
ATOM 6335 C C . GLY B 1 433 ? -7.859 26.422 21.125 1 97.25 433 GLY B C 1
ATOM 6336 O O . GLY B 1 433 ? -8.766 27.266 21.078 1 97.25 433 GLY B O 1
ATOM 6337 N N . LEU B 1 434 ? -7.82 25.469 22.047 1 97.25 434 LEU B N 1
ATOM 6338 C CA . LEU B 1 434 ? -8.852 25.328 23.078 1 97.25 434 LEU B CA 1
ATOM 6339 C C . LEU B 1 434 ? -8.914 26.578 23.938 1 97.25 434 LEU B C 1
ATOM 6341 O O . LEU B 1 434 ? -10 27.094 24.203 1 97.25 434 LEU B O 1
ATOM 6345 N N . LEU B 1 435 ? -7.77 27.016 24.406 1 97.44 435 LEU B N 1
ATOM 6346 C CA . LEU B 1 435 ? -7.719 28.188 25.266 1 97.44 435 LEU B CA 1
ATOM 6347 C C . LEU B 1 435 ? -8.266 29.422 24.547 1 97.44 435 LEU B C 1
ATOM 6349 O O . LEU B 1 435 ? -8.953 30.25 25.156 1 97.44 435 LEU B O 1
ATOM 6353 N N . GLY B 1 436 ? -7.91 29.547 23.281 1 96.56 436 GLY B N 1
ATOM 6354 C CA . GLY B 1 436 ? -8.469 30.625 22.5 1 96.56 436 GLY B CA 1
ATOM 6355 C C . GLY B 1 436 ? -9.984 30.578 22.406 1 96.56 436 GLY B C 1
ATOM 6356 O O . GLY B 1 436 ? -10.648 31.625 22.5 1 96.56 436 GLY B O 1
ATOM 6357 N N . LEU B 1 437 ? -10.555 29.422 22.219 1 96.31 437 LEU B N 1
ATOM 6358 C CA . LEU B 1 437 ? -12 29.25 22.094 1 96.31 437 LEU B CA 1
ATOM 6359 C C . LEU B 1 437 ? -12.695 29.516 23.422 1 96.31 437 LEU B C 1
ATOM 6361 O O . LEU B 1 437 ? -13.773 30.109 23.453 1 96.31 437 LEU B O 1
ATOM 6365 N N . LEU B 1 438 ? -12.094 29.016 24.5 1 95.56 438 LEU B N 1
ATOM 6366 C CA . LEU B 1 438 ? -12.656 29.266 25.812 1 95.56 438 LEU B CA 1
ATOM 6367 C C . LEU B 1 438 ? -12.656 30.766 26.125 1 95.56 438 LEU B C 1
ATOM 6369 O O . LEU B 1 438 ? -13.617 31.281 26.719 1 95.56 438 LEU B O 1
ATOM 6373 N N . ALA B 1 439 ? -11.594 31.453 25.75 1 95.25 439 ALA B N 1
ATOM 6374 C CA . ALA B 1 439 ? -11.531 32.906 25.922 1 95.25 439 ALA B CA 1
ATOM 6375 C C . ALA B 1 439 ? -12.617 33.594 25.094 1 95.25 439 ALA B C 1
ATOM 6377 O O . ALA B 1 439 ? -13.25 34.531 25.562 1 95.25 439 ALA B O 1
ATOM 6378 N N . MET B 1 440 ? -12.734 33.125 23.906 1 93.25 440 MET B N 1
ATOM 6379 C CA . MET B 1 440 ? -13.758 33.688 23.031 1 93.25 440 MET B CA 1
ATOM 6380 C C . MET B 1 440 ? -15.148 33.438 23.609 1 93.25 440 MET B C 1
ATOM 6382 O O . MET B 1 440 ? -16 34.344 23.547 1 93.25 440 MET B O 1
ATOM 6386 N N . GLU B 1 441 ? -15.398 32.25 24.047 1 90.62 441 GLU B N 1
ATOM 6387 C CA . GLU B 1 441 ? -16.672 31.938 24.688 1 90.62 441 GLU B CA 1
ATOM 6388 C C . GLU B 1 441 ? -16.938 32.844 25.891 1 90.62 441 GLU B C 1
ATOM 6390 O O . GLU B 1 441 ? -18.062 33.281 26.125 1 90.62 441 GLU B O 1
ATOM 6395 N N . GLY B 1 442 ? -15.914 33.062 26.672 1 88.81 442 GLY B N 1
ATOM 6396 C CA . GLY B 1 442 ? -16.031 33.969 27.797 1 88.81 442 GLY B CA 1
ATOM 6397 C C . GLY B 1 442 ? -16.391 35.375 27.391 1 88.81 442 GLY B C 1
ATOM 6398 O O . GLY B 1 442 ? -17.203 36.031 28.062 1 88.81 442 GLY B O 1
ATOM 6399 N N . VAL B 1 443 ? -15.836 35.812 26.312 1 87.88 443 VAL B N 1
ATOM 6400 C CA . VAL B 1 443 ? -16.094 37.156 25.828 1 87.88 443 VAL B CA 1
ATOM 6401 C C . VAL B 1 443 ? -17.516 37.25 25.297 1 87.88 443 VAL B C 1
ATOM 6403 O O . VAL B 1 443 ? -18.203 38.25 25.531 1 87.88 443 VAL B O 1
ATOM 6406 N N . ILE B 1 444 ? -17.969 36.281 24.594 1 83.69 444 ILE B N 1
ATOM 6407 C CA . ILE B 1 444 ? -19.297 36.25 24 1 83.69 444 ILE B CA 1
ATOM 6408 C C . ILE B 1 444 ? -20.359 36.188 25.109 1 83.69 444 ILE B C 1
ATOM 6410 O O . ILE B 1 444 ? -21.422 36.781 25 1 83.69 444 ILE B O 1
ATOM 6414 N N . SER B 1 445 ? -20.047 35.406 26.125 1 76.19 445 SER B N 1
ATOM 6415 C CA . SER B 1 445 ? -20.984 35.312 27.234 1 76.19 445 SER B CA 1
ATOM 6416 C C . SER B 1 445 ? -21.094 36.625 28 1 76.19 445 SER B C 1
ATOM 6418 O O . SER B 1 445 ? -22.109 36.875 28.672 1 76.19 445 SER B O 1
ATOM 6420 N N . LEU B 1 446 ? -20.078 37.375 27.906 1 67.12 446 LEU B N 1
ATOM 6421 C CA . LEU B 1 446 ? -20.078 38.656 28.594 1 67.12 446 LEU B CA 1
ATOM 6422 C C . LEU B 1 446 ? -20.844 39.688 27.797 1 67.12 446 LEU B C 1
ATOM 6424 O O . LEU B 1 446 ? -21.297 40.688 28.344 1 67.12 446 LEU B O 1
ATOM 6428 N N . VAL B 1 447 ? -21.047 39.562 26.562 1 67.44 447 VAL B N 1
ATOM 6429 C CA . VAL B 1 447 ? -21.766 40.531 25.75 1 67.44 447 VAL B CA 1
ATOM 6430 C C . VAL B 1 447 ? -23.219 40.094 25.594 1 67.44 447 VAL B C 1
ATOM 6432 O O . VAL B 1 447 ? -23.516 38.906 25.406 1 67.44 447 VAL B O 1
#

Organism: Propionibacterium freudenreichii subsp. shermanii (strain ATCC 9614 / DSM 4902 / CIP 103027 / NCIMB 8099 / CIRM-BIA1) (NCBI:txid754252)

InterPro domains:
  IPR003474 Gluconate transporter [PF02447] (3-440)
  IPR003474 Gluconate transporter [PIRSF002746] (2-443)
  IPR003474 Gluconate transporter [PTHR30354] (1-444)
  IPR003474 Gluconate transporter [TIGR00791] (3-443)

Nearest PDB structures (foldseek):
  7qha-assembly1_B  TM=4.481E-01  e=1.407E-05  Photobacterium profundum SS9
  8w6t-assembly1_B  TM=4.631E-01  e=2.785E-05  Homo sapiens
  8thi-assembly1_A  TM=4.289E-01  e=6.738E-05  Haemophilus influenzae Rd KW20
  7qha-assembly1_B  TM=4.493E-01  e=4.887E-06  Photobacterium profundum SS9
  8thi-assembly1_A  TM=4.321E-01  e=4.880E-05  Haemophilus influenzae Rd KW20

Sequence (894 aa):
MLPVISGAAAIVVLILLIVKLKLHPFIALMISSIILGLVNGLGSTKSVSTFTKGFGDQLSVSGVVIGLGAIIGGLLVSSGGGTKIADIIIGKSKKALIPMAIGLVALIIELPNLFEVTFVLMVPIVFSVAKSLGKSPLYVAIPMAAGMMTAHGLLPPGPATIIGGTALGADLGMVTALGLIIAVPVFASGVWLFPKLMQKQYLTYAVNDGSEFDQSATAGEDRSPSLAAALTSVLLAPAMMVIGTLGDAVFPKSSIAWTVTHFMGNAVISLLIAALFSMVFLGLRLGMSGNKVLGLSKTSLKPIVNVLLIIGAGGGLKAMLEGVGLSKIIATTTAEWAIPMVLLAWLIAALFRIALGSGTVAVTAAAGIVAPMLAQSDSVHKAMMVLAICTGSMIFSHVNDGAFWLFQEYFGMTVPQTLKTWSLLVTIQSVVGLLGLLAMEGVISLVMLPVISGAAAIVVLILLIVKLKLHPFIALMISSIILGLVNGLGSTKSVSTFTKGFGDQLSVSGVVIGLGAIIGGLLVSSGGGTKIADIIIGKSKKALIPMAIGLVALIIELPNLFEVTFVLMVPIVFSVAKSLGKSPLYVAIPMAAGMMTAHGLLPPGPATIIGGTALGADLGMVTALGLIIAVPVFASGVWLFPKLMQKQYLTYAVNDGSEFDQSATAGEDRSPSLAAALTSVLLAPAMMVIGTLGDAVFPKSSIAWTVTHFMGNAVISLLIAALFSMVFLGLRLGMSGNKVLGLSKTSLKPIVNVLLIIGAGGGLKAMLEGVGLSKIIATTTAEWAIPMVLLAWLIAALFRIALGSGTVAVTAAAGIVAPMLAQSDSVHKAMMVLAICTGSMIFSHVNDGAFWLFQEYFGMTVPQTLKTWSLLVTIQSVVGLLGLLAMEGVISLV